Protein AF-A0A0G9H174-F1 (afdb_monomer)

Radius of gyration: 36.22 Å; Cα contacts (8 Å, |Δi|>4): 3203; chains: 1; bounding box: 110×83×107 Å

Solvent-accessible surface area (backbone atoms only — not comparable to full-atom values): 67185 Å² total; per-residue (Å²): 137,63,80,73,64,64,58,58,56,54,55,56,54,59,62,65,65,74,67,76,81,69,85,75,72,81,72,77,66,76,46,61,60,43,66,50,59,49,68,61,63,43,62,60,50,32,40,38,33,40,34,41,55,26,14,46,71,31,60,29,60,48,35,44,102,59,55,66,94,61,93,66,79,92,74,64,78,56,42,60,44,55,67,73,40,10,13,27,39,20,80,88,46,82,54,80,86,42,78,48,34,40,65,53,17,40,30,34,76,43,92,90,58,85,51,73,64,35,37,44,50,66,53,49,68,47,80,80,39,38,52,84,32,60,60,25,39,52,37,42,52,44,45,67,32,95,70,80,43,39,83,59,67,86,44,74,44,82,51,36,57,67,70,59,82,62,48,77,75,57,34,40,22,30,26,30,59,48,71,49,76,49,73,56,98,89,39,84,42,77,46,81,12,27,31,25,58,42,86,70,28,74,56,72,31,74,47,78,40,59,25,80,89,76,66,44,49,45,75,51,36,53,64,38,35,27,53,44,90,88,70,76,46,58,41,98,87,69,47,77,29,51,76,56,63,74,32,65,89,46,46,43,64,37,67,60,54,79,94,45,30,47,42,51,26,26,31,53,18,37,28,42,19,51,45,41,30,49,38,26,29,49,33,51,29,58,50,59,54,72,64,61,39,21,39,38,48,31,42,32,64,59,34,70,53,89,57,86,42,90,84,33,53,82,38,43,41,69,76,60,28,57,55,36,63,31,40,52,58,82,26,70,51,30,43,50,51,43,51,31,56,64,45,71,53,39,68,45,58,40,28,47,60,48,34,52,51,54,49,54,41,32,62,35,41,52,81,62,64,72,87,58,55,70,80,64,40,31,36,20,70,38,56,62,85,55,82,55,99,80,32,54,62,38,44,32,48,48,37,34,37,38,41,40,38,61,38,63,36,46,40,57,63,88,95,40,83,47,82,62,87,67,58,61,64,40,96,36,63,18,76,35,58,78,74,63,34,42,68,48,70,48,72,34,86,87,70,47,79,45,46,28,80,41,72,56,41,13,56,62,21,39,53,45,80,78,90,61,65,86,35,49,25,20,54,27,21,42,43,37,56,36,45,37,40,67,85,51,66,69,42,21,73,54,44,84,75,55,77,72,55,100,58,92,65,49,91,91,50,48,62,79,40,58,58,29,39,47,31,53,80,21,38,66,59,35,45,41,38,35,31,30,32,37,38,23,31,45,52,71,32,82,61,55,85,72,80,46,48,66,40,29,53,66,51,81,43,63,44,64,55,66,38,81,69,38,42,30,27,32,43,26,44,44,45,12,7,48,39,14,45,34,41,64,40,72,35,43,46,62,67,62,42,27,54,51,53,46,54,52,60,57,63,72,56,49,62,66,66,75,57,47,43,54,27,56,72,49,58,49,35,43,99,80,22,36,35,39,40,57,27,37,37,47,64,75,49,25,20,42,40,36,32,22,41,33,42,75,74,43,49,76,54,69,76,69,44,50,27,30,72,50,51,70,75,59,89,78,73,32,44,22,26,56,58,51,75,25,58,68,31,30,33,51,66,42,62,90,58,46,40,73,68,56,41,50,35,38,16,28,70,80,50,45,79,88,78,59,47,75,65,78,43,23,58,60,46,45,42,37,71,69,58,51,64,88,48,38,76,76,73,22,38,73,69,95,46,71,36,25,22,30,61,55,19,37,48,42,69,44,54,47,74,75,83,77,67,66,54,70,46,71,41,22,81,93,43,66,90,42,67,16,58,61,26,34,45,26,67,33,100,71,59,32,67,75,48,25,51,64,38,49,32,64,76,28,62,80,40,52,43,31,30,39,36,26,15,37,65,34,28,40,37,33,23,33,55,45,56,61,95,81,29,98,55,37,34,33,75,35,36,33,39,35,58,68,54,26,47,76,50,46,53,53,73,41,35,52,69,77,63,68,86,60,49,18,22,33,22,45,56,42,74,50,74,46,65,35,81,55,80,79,85,56,78,63,36,75,41,33,38,37,42,35,34,11,14,88,14,19,36,27,39,37,35,31,52,57,60,74,53,86,49,69,45,44,78,64,50,12,68,23,34,24,23,47,47,31,36,86,38,93,92,22,59,65,38,27,23,16,66,19,46,59,37,75,50,34,32,52,87,62,45,39,29,34,41,37,28,18,14,44,50,50,60,52,82,88,44,93,62,36,85,40,76,53,68,74,50,51,46,25,41,38,36,34,21,34,61,71,45,46,50,78,74,43,77,48,60,49,60,58,55,58,97,94,37,82,38,73,34,44,29,27,9,11,48,30,77,40,50,73,82,76,66,81,41,33,44,32,34,36,29,23,12,40,31,28,36,33,37,38,38,38,45,74,76,71,73,55,60,44,60,54,31,37,58,54,92,94,44,66,41,51,36,17,18,52,24,36,44,42,80,36,78,28,94,88,54,75,34,36,21,41,32,41,39,13,19,68,68,51,12,70,85,50,33,39,29,77,91,44,55,74,15,36,39,38,21,40,51,48,73,50,99,85,59,56,89,79,54,52,32,41,73,86,28,32,34,72,32,54,44,44,69,50,98,82,38,30,26,23,19,19,72,52,79,31,56,38,92,86,17,62,36,13,18,30,34,52,47,37,47,93,89,44,60,51,32,28,24,19,40,31,24,57,37,78,39,75,97,73,47,29,33,40,41,45,28,37,22,42,68,37,71,47,59,63,51,48,52,44,34,20,36,42,34,31,26,25,46,59,35,54,13,39,22,77,49,52,66,76,77,80,59,60,93,88,47,77,39,38,54,15,28,33,32,22,66,56,48,51,62,40,57,62,64,59,62,28,27,34,75,88,30,48,36,37,34,28,55,84,37,36,34,58,98,46,92,51,40,43,46,32,47,36,89,54,59,84,77,79,77,89,82,72,91,81,89,122

InterPro domains:
  IPR008707 PilY1, beta-propeller domain [PF05567] (782-1127)
  IPR011047 Quinoprotein alcohol dehydrogenase-like superfamily [SSF50998] (781-1055)

pLDDT: mean 80.68, std 15.14, range [24.98, 98.12]

Foldseek 3Di:
DDPVVVVVVVVVVVVVVPPPPDPPPPPLDFDAFDLAFLLQPDLQFFEEEEEEAQAQQLLDLFQDPFFPQDPDRPPTDPQQFQLLQAQFQALVDPDPPDNRRAGRTLLHDRLVDFQFAAAALLRHGQDFADLVLQFQALASLLCGAPPNHQPCQPDADLAADDRPPLDSNRNYTYRQFDWDWDDDPNDTDIHDRHHDGGPPYDFPLCQPDAAPPPRGRHNGHDKHKHFDPPQDQADPVRRGNVVSSRDRVRMDIHHDDSVCSSRVSSSSHQRSGSLSLQLRLVSLLVSQDAQRHFYAYAYQADQDDPDPDLQDQDRQQPLFGQGHRCGHSPDPNSNSVNNVSSRRTHDHAAQPLQSLQSSLSLQLDAQDDLCDDPVVNSSHSQFPSDNDPQRDGFLAHAYEYEYAESQAHQCDDVPDGDFHDFAPQDPLRFHTQPLQFLQDWDQAPVRDTRDCPDQQQVLLRQEPDDDDCSFLSRNLLSQQRTQSRPVGDQQHDWFFDDLDDPDDADPVCNCVDSNRVSDLLIRGGSGHGYQYEYEHAQQAAPDDPPVCVVCSSSNVDGQYDDDHPHSSSSSSNQSSNSSNSHYYHHDSHSVSSSVVSQVRSLSSSWDFDAFEFWDWQDQAQDQFIKIWGKGATRRQQAIKIWIFRADLQQDTDDTQDIQQVQQLPDPQAAEWEAQAFWFLRIATQALVSHHPLLVQQLQAPQSDPVVGDGPPCSRVLSVVLSPDCPCDPPQWHDHPTSFGHQHQAYKDKDAAADQPDDQAFQAQPVCRVDGFLSNCAQPNPDHDVCQGVVNLRVVRNGAQIWIWGFHQSQWTWIARCGGVVVDVRHSYTQHIYHYPFLSSPNSLSGHHGSRDNGGAFHYYKDKDKFADSDVPPDDGGIFIKIKGFGARRGLKIFMFTCRHPRHRHNVVRSNRGGGMAGCPPDVSVLAAHQLAYWDWFAASNNFIWIKGWSARAHPDPPDPRPPRVNNPAQKTWIFIAGNRIRHTPAIEIDDCDDPNDGHGFGTWHHKDFDDLPPSRHTQWIWIWGQQGWIKIQGRHVRHDIFTAAHEDPPCGRLFGFHAYWDWAQAPVDSGTFTKGWTADSRHNVLQDQPPRRWIKIWGFDDPDDPDDVPPHDYQQLAAEKEWEADPLFFIWIAQDADDDPRRPGYHMYIPAYPNRRQSKTFAAHWDDPRVQQKTWTKIWGNPGSNSSCSWTKIKIFIARSNHRGADPFWDDDADDPPDSIGGTTGMWRRDNRHYYFSWHARDQGQKIFGRPTAGPPDPGTTIGGDRPGPPPDPPDDDPD

Organism: NCBI:txid1440763

Mean predicted aligned error: 16.29 Å

Nearest PDB structures (foldseek):
  3hx6-assembly3_B  TM=7.519E-01  e=5.324E-28  Pseudomonas aeruginosa
  3hx6-assembly2_A  TM=7.439E-01  e=1.390E-27  Pseudomonas aeruginosa
  7qpg-assembly1_S  TM=5.047E-01  e=2.081E-03  Homo sapiens
  8ptz-assembly1_B  TM=3.334E-01  e=2.195E-03  Homo sapiens
  5k1c-assembly1_C  TM=4.322E-01  e=1.030E-02  Homo sapiens

Structure (mmCIF, N/CA/C/O backbone):
data_AF-A0A0G9H174-F1
#
_entry.id   AF-A0A0G9H174-F1
#
loop_
_atom_site.group_PDB
_atom_site.id
_atom_site.type_symbol
_atom_site.label_atom_id
_atom_site.label_alt_id
_atom_site.label_comp_id
_atom_site.label_asym_id
_atom_site.label_entity_id
_atom_site.label_seq_id
_atom_site.pdbx_PDB_ins_code
_atom_site.Cartn_x
_atom_site.Cartn_y
_atom_site.Cartn_z
_atom_site.occupancy
_atom_site.B_iso_or_equiv
_atom_site.auth_seq_id
_atom_site.auth_comp_id
_atom_site.auth_asym_id
_atom_site.auth_atom_id
_atom_site.pdbx_PDB_model_num
ATOM 1 N N . MET A 1 1 ? -11.464 47.005 -54.174 1.00 42.22 1 MET A N 1
ATOM 2 C CA . MET A 1 1 ? -11.620 46.508 -52.788 1.00 42.22 1 MET A CA 1
ATOM 3 C C . MET A 1 1 ? -11.277 47.642 -51.837 1.00 42.22 1 MET A C 1
ATOM 5 O O . MET A 1 1 ? -10.277 48.314 -52.052 1.00 42.22 1 MET A O 1
ATOM 9 N N . SER A 1 2 ? -12.184 47.931 -50.904 1.00 33.53 2 SER A N 1
ATOM 10 C CA . SER A 1 2 ? -12.245 49.147 -50.084 1.00 33.53 2 SER A CA 1
ATOM 11 C C . SER A 1 2 ? -11.215 49.176 -48.946 1.00 33.53 2 SER A C 1
ATOM 13 O O . SER A 1 2 ? -10.625 48.156 -48.585 1.00 33.53 2 SER A O 1
ATOM 15 N N . ALA A 1 3 ? -11.066 50.356 -48.333 1.00 29.81 3 ALA A N 1
ATOM 16 C CA . ALA A 1 3 ? -10.258 50.642 -47.141 1.00 29.81 3 ALA A CA 1
ATOM 17 C C . ALA A 1 3 ? -10.487 49.683 -45.946 1.00 29.81 3 ALA A C 1
ATOM 19 O O . ALA A 1 3 ? -9.669 49.630 -45.031 1.00 29.81 3 ALA A O 1
ATOM 20 N N . SER A 1 4 ? -11.533 48.854 -45.989 1.00 34.81 4 SER A N 1
ATOM 21 C CA . SER A 1 4 ? -11.817 47.778 -45.036 1.00 34.81 4 SER A CA 1
ATOM 22 C C . SER A 1 4 ? -10.770 46.649 -45.041 1.00 34.81 4 SER A C 1
ATOM 24 O O . SER A 1 4 ? -10.668 45.924 -44.060 1.00 34.81 4 SER A O 1
ATOM 26 N N . HIS A 1 5 ? -9.958 46.497 -46.097 1.00 36.28 5 HIS A N 1
ATOM 27 C CA . HIS A 1 5 ? -8.939 45.433 -46.175 1.00 36.28 5 HIS A CA 1
ATOM 28 C C . HIS A 1 5 ? -7.589 45.775 -45.517 1.00 36.28 5 HIS A C 1
ATOM 30 O O . HIS A 1 5 ? -6.797 44.868 -45.273 1.00 36.28 5 HIS A O 1
ATOM 36 N N . ARG A 1 6 ? -7.323 47.050 -45.186 1.00 34.62 6 ARG A N 1
ATOM 37 C CA . ARG A 1 6 ? -6.071 47.463 -44.514 1.00 34.62 6 ARG A CA 1
ATOM 38 C C . ARG A 1 6 ? -6.160 47.468 -42.983 1.00 34.62 6 ARG A C 1
ATOM 40 O O . ARG A 1 6 ? -5.130 47.359 -42.329 1.00 34.62 6 ARG A O 1
ATOM 47 N N . LEU A 1 7 ? -7.366 47.525 -42.406 1.00 32.47 7 LEU A N 1
ATOM 48 C CA . LEU A 1 7 ? -7.549 47.387 -40.951 1.00 32.47 7 LEU A CA 1
ATOM 49 C C . LEU A 1 7 ? -7.529 45.925 -40.476 1.00 32.47 7 LEU A C 1
ATOM 51 O O . LEU A 1 7 ? -7.069 45.657 -39.370 1.00 32.47 7 LEU A O 1
ATOM 55 N N . LEU A 1 8 ? -7.944 44.970 -41.315 1.00 34.62 8 LEU A N 1
ATOM 56 C CA . LEU A 1 8 ? -7.921 43.543 -40.962 1.00 34.62 8 LEU A CA 1
ATOM 57 C C . LEU A 1 8 ? -6.513 42.926 -40.991 1.00 34.62 8 LEU A C 1
ATOM 59 O O . LEU A 1 8 ? -6.251 41.976 -40.262 1.00 34.62 8 LEU A O 1
ATOM 63 N N . THR A 1 9 ? -5.581 43.492 -41.762 1.00 36.09 9 THR A N 1
ATOM 64 C CA . THR A 1 9 ? -4.187 43.016 -41.807 1.00 36.09 9 THR A CA 1
ATOM 65 C C . THR A 1 9 ? -3.317 43.589 -40.685 1.00 36.09 9 THR A C 1
ATOM 67 O O . THR A 1 9 ? -2.389 42.913 -40.251 1.00 36.09 9 THR A O 1
ATOM 70 N N . LEU A 1 10 ? -3.639 44.771 -40.139 1.00 29.27 10 LEU A N 1
ATOM 71 C CA . LEU A 1 10 ? -2.919 45.318 -38.978 1.00 29.27 10 LEU A CA 1
ATOM 72 C C . LEU A 1 10 ? -3.384 44.704 -37.642 1.00 29.27 10 LEU A C 1
ATOM 74 O O . LEU A 1 10 ? -2.562 44.499 -36.752 1.00 29.27 10 LEU A O 1
ATOM 78 N N . ALA A 1 11 ? -4.668 44.345 -37.514 1.00 31.73 11 ALA A N 1
ATOM 79 C CA . ALA A 1 11 ? -5.189 43.680 -36.314 1.00 31.73 11 ALA A CA 1
ATOM 80 C C . ALA A 1 11 ? -4.743 42.207 -36.202 1.00 31.73 11 ALA A C 1
ATOM 82 O O . ALA A 1 11 ? -4.497 41.725 -35.100 1.00 31.73 11 ALA A O 1
ATOM 83 N N . ALA A 1 12 ? -4.554 41.507 -37.327 1.00 32.50 12 ALA A N 1
ATOM 84 C CA . ALA A 1 12 ? -4.022 40.142 -37.325 1.00 32.50 12 ALA A CA 1
ATOM 85 C C . ALA A 1 12 ? -2.508 40.088 -37.031 1.00 32.50 12 ALA A C 1
ATOM 87 O O . ALA A 1 12 ? -2.035 39.126 -36.432 1.00 32.50 12 ALA A O 1
ATOM 88 N N . ALA A 1 13 ? -1.750 41.135 -37.381 1.00 28.72 13 ALA A N 1
ATOM 89 C CA . ALA A 1 13 ? -0.312 41.195 -37.117 1.00 28.72 13 ALA A CA 1
ATOM 90 C C . ALA A 1 13 ? 0.028 41.583 -35.663 1.00 28.72 13 ALA A C 1
ATOM 92 O O . ALA A 1 13 ? 1.009 41.078 -35.131 1.00 28.72 13 ALA A O 1
ATOM 93 N N . MET A 1 14 ? -0.791 42.406 -34.987 1.00 27.19 14 MET A N 1
ATOM 94 C CA . MET A 1 14 ? -0.559 42.766 -33.573 1.00 27.19 14 MET A CA 1
ATOM 95 C C . MET A 1 14 ? -1.086 41.739 -32.558 1.00 27.19 14 MET A C 1
ATOM 97 O O . MET A 1 14 ? -0.628 41.740 -31.419 1.00 27.19 14 MET A O 1
ATOM 101 N N . VAL A 1 15 ? -1.990 40.834 -32.949 1.00 31.56 15 VAL A N 1
ATOM 102 C CA . VAL A 1 15 ? -2.433 39.727 -32.075 1.00 31.56 15 VAL A CA 1
ATOM 103 C C . VAL A 1 15 ? -1.492 38.514 -32.168 1.00 31.56 15 VAL A C 1
ATOM 105 O O . VAL A 1 15 ? -1.377 37.763 -31.203 1.00 31.56 15 VAL A O 1
ATOM 108 N N . LEU A 1 16 ? -0.724 38.362 -33.257 1.00 28.86 16 LEU A N 1
ATOM 109 C CA . LEU A 1 16 ? 0.276 37.289 -33.384 1.00 28.86 16 LEU A CA 1
ATOM 110 C C . LEU A 1 16 ? 1.666 37.615 -32.808 1.00 28.86 16 LEU A C 1
ATOM 112 O O . LEU A 1 16 ? 2.459 36.697 -32.619 1.00 28.86 16 LEU A O 1
ATOM 116 N N . THR A 1 17 ? 1.971 38.869 -32.464 1.00 28.95 17 THR A N 1
ATOM 117 C CA . THR A 1 17 ? 3.266 39.246 -31.854 1.00 28.95 17 THR A CA 1
ATOM 118 C C . THR A 1 17 ? 3.203 39.510 -30.344 1.00 28.95 17 THR A C 1
ATOM 120 O O . THR A 1 17 ? 4.220 39.848 -29.751 1.00 28.95 17 THR A O 1
ATOM 123 N N . GLY A 1 18 ? 2.037 39.339 -29.706 1.00 28.28 18 GLY A N 1
ATOM 124 C CA . GLY A 1 18 ? 1.849 39.514 -28.254 1.00 28.28 18 GLY A CA 1
ATOM 125 C C . GLY A 1 18 ? 1.793 38.219 -27.431 1.00 28.28 18 GLY A C 1
ATOM 126 O O . GLY A 1 18 ? 1.693 38.288 -26.211 1.00 28.28 18 GLY A O 1
ATOM 127 N N . ILE A 1 19 ? 1.844 37.047 -28.076 1.00 32.28 19 ILE A N 1
ATOM 128 C CA . ILE A 1 19 ? 1.744 35.727 -27.412 1.00 32.28 19 ILE A CA 1
ATOM 129 C C . ILE A 1 19 ? 3.050 34.913 -27.562 1.00 32.28 19 ILE A C 1
ATOM 131 O O . ILE A 1 19 ? 3.273 33.928 -26.864 1.00 32.28 19 ILE A O 1
ATOM 135 N N . GLY A 1 20 ? 3.982 35.357 -28.410 1.00 30.89 20 GLY A N 1
ATOM 136 C CA . GLY A 1 20 ? 5.312 34.759 -28.546 1.00 30.89 20 GLY A CA 1
ATOM 137 C C . GLY A 1 20 ? 6.294 35.335 -27.531 1.00 30.89 20 GLY A C 1
ATOM 138 O O . GLY A 1 20 ? 7.093 36.196 -27.880 1.00 30.89 20 GLY A O 1
ATOM 139 N N . GLY A 1 21 ? 6.220 34.908 -26.270 1.00 28.11 21 GLY A N 1
ATOM 140 C CA . GLY A 1 21 ? 7.128 35.443 -25.251 1.00 28.11 21 GLY A CA 1
ATOM 141 C C . GLY A 1 21 ? 6.974 34.916 -23.832 1.00 28.11 21 GLY A C 1
ATOM 142 O O . GLY A 1 21 ? 7.508 35.525 -22.917 1.00 28.11 21 GLY A O 1
ATOM 143 N N . PHE A 1 22 ? 6.281 33.802 -23.622 1.00 26.75 22 PHE A N 1
ATOM 144 C CA . PHE A 1 22 ? 6.509 32.985 -22.438 1.00 26.75 22 PHE A CA 1
ATOM 145 C C . PHE A 1 22 ? 6.812 31.586 -22.941 1.00 26.75 22 PHE A C 1
ATOM 147 O O . PHE A 1 22 ? 5.914 30.828 -23.297 1.00 26.75 22 PHE A O 1
ATOM 154 N N . SER A 1 23 ? 8.101 31.259 -23.019 1.00 28.23 23 SER A N 1
ATOM 155 C CA . SER A 1 23 ? 8.547 29.875 -22.943 1.00 28.23 23 SER A CA 1
ATOM 156 C C . SER A 1 23 ? 7.998 29.320 -21.634 1.00 28.23 23 SER A C 1
ATOM 158 O O . SER A 1 23 ? 8.598 29.508 -20.576 1.00 28.23 23 SER A O 1
ATOM 160 N N . GLY A 1 24 ? 6.806 28.725 -21.700 1.00 24.98 24 GLY A N 1
ATOM 161 C CA . GLY A 1 24 ? 6.267 27.898 -20.640 1.00 24.98 24 GLY A CA 1
ATOM 162 C C . GLY A 1 24 ? 7.269 26.783 -20.424 1.00 24.98 24 GLY A C 1
ATOM 163 O O . GLY A 1 24 ? 7.319 25.832 -21.197 1.00 24.98 24 GLY A O 1
ATOM 164 N N . GLN A 1 25 ? 8.127 26.947 -19.420 1.00 26.98 25 GLN A N 1
ATOM 165 C CA . GLN A 1 25 ? 8.865 25.832 -18.865 1.00 26.98 25 GLN A CA 1
ATOM 166 C C . GLN A 1 25 ? 7.802 24.826 -18.435 1.00 26.98 25 GLN A C 1
ATOM 168 O O . GLN A 1 25 ? 6.992 25.121 -17.555 1.00 26.98 25 GLN A O 1
ATOM 173 N N . ALA A 1 26 ? 7.758 23.672 -19.098 1.00 26.84 26 ALA A N 1
ATOM 174 C CA . ALA A 1 26 ? 7.054 22.522 -18.570 1.00 26.84 26 ALA A CA 1
ATOM 175 C C . ALA A 1 26 ? 7.693 22.228 -17.207 1.00 26.84 26 ALA A C 1
ATOM 177 O O . ALA A 1 26 ? 8.817 21.736 -17.121 1.00 26.84 26 ALA A O 1
ATOM 178 N N . ALA A 1 27 ? 7.024 22.639 -16.132 1.00 30.66 27 ALA A N 1
ATOM 179 C CA . ALA A 1 27 ? 7.420 22.266 -14.792 1.00 30.66 27 ALA A CA 1
ATOM 180 C C . ALA A 1 27 ? 7.188 20.757 -14.684 1.00 30.66 27 ALA A C 1
ATOM 182 O O . ALA A 1 27 ? 6.044 20.320 -14.561 1.00 30.66 27 ALA A O 1
ATOM 183 N N . ALA A 1 28 ? 8.247 19.951 -14.780 1.00 36.31 28 ALA A N 1
ATOM 184 C CA . ALA A 1 28 ? 8.151 18.557 -14.375 1.00 36.31 28 ALA A CA 1
ATOM 185 C C . ALA A 1 28 ? 7.842 18.556 -12.869 1.00 36.31 28 ALA A C 1
ATOM 187 O O . ALA A 1 28 ? 8.650 18.967 -12.034 1.00 36.31 28 ALA A O 1
ATOM 188 N N . ALA A 1 29 ? 6.585 18.232 -12.576 1.00 44.09 29 ALA A N 1
ATOM 189 C CA . ALA A 1 29 ? 5.946 18.356 -11.281 1.00 44.09 29 ALA A CA 1
ATOM 190 C C . ALA A 1 29 ? 6.359 17.224 -10.331 1.00 44.09 29 ALA A C 1
ATOM 192 O O . ALA A 1 29 ? 6.804 16.152 -10.747 1.00 44.09 29 ALA A O 1
ATOM 193 N N . ALA A 1 30 ? 6.155 17.465 -9.035 1.00 53.06 30 ALA A N 1
ATOM 194 C CA . ALA A 1 30 ? 6.173 16.435 -8.008 1.00 53.06 30 ALA A CA 1
ATOM 195 C C . ALA A 1 30 ? 5.367 15.196 -8.458 1.00 53.06 30 ALA A C 1
ATOM 197 O O . ALA A 1 30 ? 4.319 15.307 -9.095 1.00 53.06 30 ALA A O 1
ATOM 198 N N . THR A 1 31 ? 5.893 14.002 -8.181 1.00 66.25 31 THR A N 1
ATOM 199 C CA . THR A 1 31 ? 5.300 12.744 -8.652 1.00 66.25 31 THR A CA 1
ATOM 200 C C . THR A 1 31 ? 4.227 12.276 -7.684 1.00 66.25 31 THR A C 1
ATOM 202 O O . THR A 1 31 ? 4.472 12.202 -6.482 1.00 66.25 31 THR A O 1
ATOM 205 N N . ASN A 1 32 ? 3.056 11.921 -8.214 1.00 73.12 32 ASN A N 1
ATOM 206 C CA . ASN A 1 32 ? 2.026 11.240 -7.444 1.00 73.12 32 ASN A CA 1
ATOM 207 C C . ASN A 1 32 ? 2.557 9.871 -6.995 1.00 73.12 32 ASN A C 1
ATOM 209 O O . ASN A 1 32 ? 2.786 8.982 -7.817 1.00 73.12 32 ASN A O 1
ATOM 213 N N . LEU A 1 33 ? 2.832 9.746 -5.698 1.00 79.44 33 LEU A N 1
ATOM 214 C CA . LEU A 1 33 ? 3.296 8.518 -5.066 1.00 79.44 33 LEU A CA 1
ATOM 215 C C . LEU A 1 33 ? 2.115 7.919 -4.302 1.00 79.44 33 LEU A C 1
ATOM 217 O O . LEU A 1 33 ? 1.688 8.469 -3.288 1.00 79.44 33 LEU A O 1
ATOM 221 N N . GLY A 1 34 ? 1.593 6.795 -4.789 1.00 66.38 34 GLY A N 1
ATOM 222 C CA . GLY A 1 34 ? 0.491 6.093 -4.145 1.00 66.38 34 GLY A CA 1
ATOM 223 C C . GLY A 1 34 ? 0.927 5.462 -2.823 1.00 66.38 34 GLY A C 1
ATOM 224 O O . GLY A 1 34 ? 1.942 4.767 -2.748 1.00 66.38 34 GLY A O 1
ATOM 225 N N . SER A 1 35 ? 0.128 5.654 -1.771 1.00 63.84 35 SER A N 1
ATOM 226 C CA . SER A 1 35 ? 0.268 4.907 -0.512 1.00 63.84 35 SER A CA 1
ATOM 227 C C . SER A 1 35 ? -0.150 3.441 -0.656 1.00 63.84 35 SER A C 1
ATOM 229 O O . SER A 1 35 ? 0.206 2.609 0.169 1.00 63.84 35 SER A O 1
ATOM 231 N N . THR A 1 36 ? -0.870 3.092 -1.718 1.00 63.47 36 THR A N 1
ATOM 232 C CA . THR A 1 36 ? -1.168 1.710 -2.094 1.00 63.47 36 THR A CA 1
ATOM 233 C C . THR A 1 36 ? -0.596 1.430 -3.489 1.00 63.47 36 THR A C 1
ATOM 235 O O . THR A 1 36 ? -0.424 2.363 -4.274 1.00 63.47 36 THR A O 1
ATOM 238 N N . PRO A 1 37 ? -0.241 0.172 -3.805 1.00 61.50 37 PRO A N 1
ATOM 239 C CA . PRO A 1 37 ? 0.194 -0.228 -5.142 1.00 61.50 37 PRO A CA 1
ATOM 240 C C . PRO A 1 37 ? -0.766 0.241 -6.230 1.00 61.50 37 PRO A C 1
ATOM 242 O O . PRO A 1 37 ? -1.968 0.035 -6.066 1.00 61.50 37 PRO A O 1
ATOM 245 N N . PRO A 1 38 ? -0.284 0.781 -7.363 1.00 61.06 38 PRO A N 1
ATOM 246 C CA . PRO A 1 38 ? -1.174 1.286 -8.407 1.00 61.06 38 PRO A CA 1
ATOM 247 C C . PRO A 1 38 ? -2.075 0.224 -9.058 1.00 61.06 38 PRO A C 1
ATOM 249 O O . PRO A 1 38 ? -2.995 0.553 -9.784 1.00 61.06 38 PRO A O 1
ATOM 252 N N . ASP A 1 39 ? -1.850 -1.066 -8.823 1.00 55.19 39 ASP A N 1
ATOM 253 C CA . ASP A 1 39 ? -2.747 -2.166 -9.211 1.00 55.19 39 ASP A CA 1
ATOM 254 C C . ASP A 1 39 ? -3.811 -2.515 -8.157 1.00 55.19 39 ASP A C 1
ATOM 256 O O . ASP A 1 39 ? -4.762 -3.240 -8.433 1.00 55.19 39 ASP A O 1
ATOM 260 N N . LEU A 1 40 ? -3.653 -2.008 -6.940 1.00 51.91 40 LEU A N 1
ATOM 261 C CA . LEU A 1 40 ? -4.612 -2.111 -5.842 1.00 51.91 40 LEU A CA 1
ATOM 262 C C . LEU A 1 40 ? -5.371 -0.813 -5.608 1.00 51.91 40 LEU A C 1
ATOM 264 O O . LEU A 1 40 ? -6.346 -0.823 -4.856 1.00 51.91 40 LEU A O 1
ATOM 268 N N . THR A 1 41 ? -4.928 0.296 -6.208 1.00 42.28 41 THR A N 1
ATOM 269 C CA . THR A 1 41 ? -5.509 1.627 -6.024 1.00 42.28 41 THR A CA 1
ATOM 270 C C . THR A 1 41 ? -6.859 1.747 -6.716 1.00 42.28 41 THR A C 1
ATOM 272 O O . THR A 1 41 ? -7.056 2.379 -7.743 1.00 42.28 41 THR A O 1
ATOM 275 N N . THR A 1 42 ? -7.832 1.016 -6.221 1.00 47.31 42 THR A N 1
ATOM 276 C CA . THR A 1 42 ? -8.973 1.621 -5.554 1.00 47.31 42 THR A CA 1
ATOM 277 C C . THR A 1 42 ? -9.843 0.456 -5.116 1.00 47.31 42 THR A C 1
ATOM 279 O O . THR A 1 42 ? -10.388 -0.295 -5.925 1.00 47.31 42 THR A O 1
ATOM 282 N N . SER A 1 43 ? -10.028 0.326 -3.801 1.00 51.53 43 SER A N 1
ATOM 283 C CA . SER A 1 43 ? -11.353 -0.051 -3.327 1.00 51.53 43 SER A CA 1
ATOM 284 C C . SER A 1 43 ? -12.299 0.943 -3.987 1.00 51.53 43 SER A C 1
ATOM 286 O O . SER A 1 43 ? -12.298 2.118 -3.621 1.00 51.53 43 SER A O 1
ATOM 288 N N . VAL A 1 44 ? -13.023 0.512 -5.019 1.00 66.50 44 VAL A N 1
ATOM 289 C CA . VAL A 1 44 ? -14.060 1.338 -5.627 1.00 66.50 44 VAL A CA 1
ATOM 290 C C . VAL A 1 44 ? -14.957 1.818 -4.500 1.00 66.50 44 VAL A C 1
ATOM 292 O O . VAL A 1 44 ? -15.469 0.993 -3.743 1.00 66.50 44 VAL A O 1
ATOM 295 N N . ALA A 1 45 ? -15.090 3.141 -4.362 1.00 71.12 45 ALA A N 1
ATOM 296 C CA . ALA A 1 45 ? -15.884 3.724 -3.292 1.00 71.12 45 ALA A CA 1
ATOM 297 C C . ALA A 1 45 ? -17.281 3.079 -3.322 1.00 71.12 45 ALA A C 1
ATOM 299 O O . ALA A 1 45 ? -17.956 3.150 -4.360 1.00 71.12 45 ALA A O 1
ATOM 300 N N . PRO A 1 46 ? -17.693 2.397 -2.242 1.00 78.19 46 PRO A N 1
ATOM 301 C CA . PRO A 1 46 ? -18.997 1.770 -2.179 1.00 78.19 46 PRO A CA 1
ATOM 302 C C . PRO A 1 46 ? -20.079 2.846 -2.155 1.00 78.19 46 PRO A C 1
ATOM 304 O O . PRO A 1 46 ? -19.854 3.963 -1.677 1.00 78.19 46 PRO A O 1
ATOM 307 N N . ASN A 1 47 ? -21.271 2.492 -2.620 1.00 85.94 47 ASN A N 1
ATOM 308 C CA . ASN A 1 47 ? -22.444 3.332 -2.445 1.00 85.94 47 ASN A CA 1
ATOM 309 C C . ASN A 1 47 ? -23.139 2.993 -1.121 1.00 85.94 47 ASN A C 1
ATOM 311 O O . ASN A 1 47 ? -23.347 1.822 -0.811 1.00 85.94 47 ASN A O 1
ATOM 315 N N . ILE A 1 48 ? -23.543 4.009 -0.363 1.00 86.25 48 ILE A N 1
ATOM 316 C CA . ILE A 1 48 ? -24.263 3.872 0.903 1.00 86.25 48 ILE A CA 1
ATOM 317 C C . ILE A 1 48 ? -25.528 4.731 0.849 1.00 86.25 48 ILE A C 1
ATOM 319 O O . ILE A 1 48 ? -25.458 5.957 0.767 1.00 86.25 48 ILE A O 1
ATOM 323 N N . ALA A 1 49 ? -26.691 4.092 0.943 1.00 89.19 49 ALA A N 1
ATOM 324 C CA . ALA A 1 49 ? -27.964 4.763 1.175 1.00 89.19 49 ALA A CA 1
ATOM 325 C C . ALA A 1 49 ? -28.291 4.737 2.675 1.00 89.19 49 ALA A C 1
ATOM 327 O O . ALA A 1 49 ? -28.419 3.665 3.262 1.00 89.19 49 ALA A O 1
ATOM 328 N N . VAL A 1 50 ? -28.450 5.899 3.306 1.00 89.06 50 VAL A N 1
ATOM 329 C CA . VAL A 1 50 ? -28.780 6.014 4.736 1.00 89.06 50 VAL A CA 1
ATOM 330 C C . VAL A 1 50 ? -30.246 6.400 4.900 1.00 89.06 50 VAL A C 1
ATOM 332 O O . VAL A 1 50 ? -30.719 7.354 4.294 1.00 89.06 50 VAL A O 1
ATOM 335 N N . THR A 1 51 ? -30.980 5.661 5.725 1.00 89.00 51 THR A N 1
ATOM 336 C CA . THR A 1 51 ? -32.373 5.944 6.082 1.00 89.00 51 THR A CA 1
ATOM 337 C C . THR A 1 51 ? -32.471 6.189 7.580 1.00 89.00 51 THR A C 1
ATOM 339 O O . THR A 1 51 ? -32.114 5.316 8.371 1.00 89.00 51 THR A O 1
ATOM 342 N N . PHE A 1 52 ? -32.956 7.371 7.956 1.00 88.19 52 PHE A N 1
ATOM 343 C CA . PHE A 1 52 ? -33.147 7.768 9.350 1.00 88.19 52 PHE A CA 1
ATOM 344 C C . PHE A 1 52 ? -34.642 7.826 9.679 1.00 88.19 52 PHE A C 1
ATOM 346 O O . PHE A 1 52 ? -35.419 8.482 8.985 1.00 88.19 52 PHE A O 1
ATOM 353 N N . ASP A 1 53 ? -35.032 7.156 10.758 1.00 87.06 53 ASP A N 1
ATOM 354 C CA . ASP A 1 53 ? -36.374 7.185 11.335 1.00 87.06 53 ASP A CA 1
ATOM 355 C C . ASP A 1 53 ? -36.748 8.546 11.958 1.00 87.06 53 ASP A C 1
ATOM 357 O O . ASP A 1 53 ? -36.184 8.989 12.964 1.00 87.06 53 ASP A O 1
ATOM 361 N N . ASP A 1 54 ? -37.714 9.218 11.334 1.00 82.88 54 ASP A N 1
ATOM 362 C CA . ASP A 1 54 ? -38.314 10.482 11.763 1.00 82.88 54 ASP A CA 1
ATOM 363 C C . ASP A 1 54 ? -39.717 10.288 12.373 1.00 82.88 54 ASP A C 1
ATOM 365 O O . ASP A 1 54 ? -40.537 11.213 12.410 1.00 82.88 54 ASP A O 1
ATOM 369 N N . SER A 1 55 ? -40.019 9.086 12.869 1.00 81.12 55 SER A N 1
ATOM 370 C CA . SER A 1 55 ? -41.306 8.785 13.492 1.00 81.12 55 SER A CA 1
ATOM 371 C C . SER A 1 55 ? -41.478 9.419 14.878 1.00 81.12 55 SER A C 1
ATOM 373 O O . SER A 1 55 ? -40.526 9.853 15.533 1.00 81.12 55 SER A O 1
ATOM 375 N N . GLY A 1 56 ? -42.726 9.519 15.342 1.00 78.50 56 GLY A N 1
ATOM 376 C CA . GLY A 1 56 ? -43.042 10.060 16.669 1.00 78.50 56 GLY A CA 1
ATOM 377 C C . GLY A 1 56 ? -42.441 9.252 17.830 1.00 78.50 56 GLY A C 1
ATOM 378 O O . GLY A 1 56 ? -42.040 9.835 18.837 1.00 78.50 56 GLY A O 1
ATOM 379 N N . SER A 1 57 ? -42.308 7.932 17.687 1.00 78.19 57 SER A N 1
ATOM 380 C CA . SER A 1 57 ? -41.729 7.037 18.703 1.00 78.19 57 SER A CA 1
ATOM 381 C C . SER A 1 57 ? -40.240 7.300 18.948 1.00 78.19 57 SER A C 1
ATOM 383 O O . SER A 1 57 ? -39.748 7.090 20.059 1.00 78.19 57 SER A O 1
ATOM 385 N N . MET A 1 58 ? -39.527 7.879 17.977 1.00 83.31 58 MET A N 1
ATOM 386 C CA . MET A 1 58 ? -38.142 8.332 18.149 1.00 83.31 58 MET A CA 1
ATOM 387 C C . MET A 1 58 ? -38.000 9.473 19.174 1.00 83.31 58 MET A C 1
ATOM 389 O O . MET A 1 58 ? -36.893 9.749 19.636 1.00 83.31 58 MET A O 1
ATOM 393 N N . GLN A 1 59 ? -39.091 10.131 19.581 1.00 80.50 59 GLN A N 1
ATOM 394 C CA . GLN A 1 59 ? -39.068 11.117 20.671 1.00 80.50 59 GLN A CA 1
ATOM 395 C C . GLN A 1 59 ? -39.145 10.490 22.070 1.00 80.50 59 GLN A C 1
ATOM 397 O O . GLN A 1 59 ? -39.039 11.211 23.063 1.00 80.50 59 GLN A O 1
ATOM 402 N N . SER A 1 60 ? -39.332 9.173 22.162 1.00 79.00 60 SER A N 1
ATOM 403 C CA . SER A 1 60 ? -39.474 8.483 23.438 1.00 79.00 60 SER A CA 1
ATOM 404 C C . SER A 1 60 ? -38.193 8.543 24.280 1.00 79.00 60 SER A C 1
ATOM 406 O O . SER A 1 60 ? -37.074 8.431 23.763 1.00 79.00 60 SER A O 1
ATOM 408 N N . ASP A 1 61 ? -38.376 8.699 25.591 1.00 77.19 61 ASP A N 1
ATOM 409 C CA . ASP A 1 61 ? -37.359 8.610 26.641 1.00 77.19 61 ASP A CA 1
ATOM 410 C C . ASP A 1 61 ? -37.115 7.161 27.105 1.00 77.19 61 ASP A C 1
ATOM 412 O O . ASP A 1 61 ? -36.382 6.929 28.063 1.00 77.19 61 ASP A O 1
ATOM 416 N N . PHE A 1 62 ? -37.676 6.173 26.400 1.00 75.75 62 PHE A N 1
ATOM 417 C CA . PHE A 1 62 ? -37.469 4.746 26.641 1.00 75.75 62 PHE A CA 1
ATOM 418 C C . PHE A 1 62 ? -37.332 3.950 25.336 1.00 75.75 62 PHE A C 1
ATOM 420 O O . PHE A 1 62 ? -37.869 4.363 24.316 1.00 75.75 62 PHE A O 1
ATOM 427 N N . MET A 1 63 ? -36.632 2.807 25.331 1.00 72.94 63 MET A N 1
ATOM 428 C CA . MET A 1 63 ? -36.230 2.105 24.088 1.00 72.94 63 MET A CA 1
ATOM 429 C C . MET A 1 63 ? -37.327 1.320 23.349 1.00 72.94 63 MET A C 1
ATOM 431 O O . MET A 1 63 ? -37.287 1.266 22.127 1.00 72.94 63 MET A O 1
ATOM 435 N N . GLY A 1 64 ? -38.325 0.758 24.039 1.00 67.56 64 GLY A N 1
ATOM 436 C CA . GLY A 1 64 ? -39.380 -0.040 23.395 1.00 67.56 64 GLY A CA 1
ATOM 437 C C . GLY A 1 64 ? -40.790 0.355 23.806 1.00 67.56 64 GLY A C 1
ATOM 438 O O . GLY A 1 64 ? -40.993 0.894 24.883 1.00 67.56 64 GLY A O 1
ATOM 439 N N . ASP A 1 65 ? -41.775 0.078 22.957 1.00 65.50 65 ASP A N 1
ATOM 440 C CA . ASP A 1 65 ? -43.181 0.437 23.216 1.00 65.50 65 ASP A CA 1
ATOM 441 C C . ASP A 1 65 ? -43.823 -0.436 24.312 1.00 65.50 65 ASP A C 1
ATOM 443 O O . ASP A 1 65 ? -44.824 -0.069 24.931 1.00 65.50 65 ASP A O 1
ATOM 447 N N . ASN A 1 66 ? -43.175 -1.565 24.614 1.00 64.38 66 ASN A N 1
ATOM 448 C CA . ASN A 1 66 ? -43.428 -2.417 25.767 1.00 64.38 66 ASN A CA 1
ATOM 449 C C . ASN A 1 66 ? -42.174 -2.511 26.643 1.00 64.38 66 ASN A C 1
ATOM 451 O O . ASN A 1 66 ? -41.046 -2.397 26.158 1.00 64.38 66 ASN A O 1
ATOM 455 N N . VAL A 1 67 ? -42.376 -2.761 27.935 1.00 62.88 67 VAL A N 1
ATOM 456 C CA . VAL A 1 67 ? -41.280 -3.031 28.872 1.00 62.88 67 VAL A CA 1
ATOM 457 C C . VAL A 1 67 ? -40.626 -4.362 28.486 1.00 62.88 67 VAL A C 1
ATOM 459 O O . VAL A 1 67 ? -41.360 -5.320 28.219 1.00 62.88 67 VAL A O 1
ATOM 462 N N . PRO A 1 68 ? -39.283 -4.467 28.473 1.00 64.81 68 PRO A N 1
ATOM 463 C CA . PRO A 1 68 ? -38.603 -5.733 28.208 1.00 64.81 68 PRO A CA 1
ATOM 464 C C . PRO A 1 68 ? -39.128 -6.867 29.096 1.00 64.81 68 PRO A C 1
ATOM 466 O O . PRO A 1 68 ? -39.613 -6.622 30.190 1.00 64.81 68 PRO A O 1
ATOM 469 N N . PHE A 1 69 ? -39.039 -8.118 28.648 1.00 69.25 69 PHE A N 1
ATOM 470 C CA . PHE A 1 69 ? -39.381 -9.311 29.442 1.00 69.25 69 PHE A CA 1
ATOM 471 C C . PHE A 1 69 ? -40.864 -9.486 29.854 1.00 69.25 69 PHE A C 1
ATOM 473 O O . PHE A 1 69 ? -41.183 -10.536 30.401 1.00 69.25 69 PHE A O 1
ATOM 480 N N . ILE A 1 70 ? -41.789 -8.552 29.579 1.00 61.16 70 ILE A N 1
ATOM 481 C CA . ILE A 1 70 ? -43.232 -8.699 29.873 1.00 61.16 70 ILE A CA 1
ATOM 482 C C . ILE A 1 70 ? -44.043 -8.888 28.581 1.00 61.16 70 ILE A C 1
ATOM 484 O O . ILE A 1 70 ? -43.874 -8.146 27.621 1.00 61.16 70 ILE A O 1
ATOM 488 N N . THR A 1 71 ? -44.988 -9.836 28.575 1.00 51.06 71 THR A N 1
ATOM 489 C CA . THR A 1 71 ? -45.884 -10.120 27.433 1.00 51.06 71 THR A CA 1
ATOM 490 C C . THR A 1 71 ? -47.316 -9.578 27.592 1.00 51.06 71 THR A C 1
ATOM 492 O O . THR A 1 71 ? -48.129 -9.737 26.685 1.00 51.06 71 THR A O 1
ATOM 495 N N . SER A 1 72 ? -47.657 -8.940 28.724 1.00 51.00 72 SER A N 1
ATOM 496 C CA . SER A 1 72 ? -49.002 -8.408 29.021 1.00 51.00 72 SER A CA 1
ATOM 497 C C . SER A 1 72 ? -48.998 -6.908 29.401 1.00 51.00 72 SER A C 1
ATOM 499 O O . SER A 1 72 ? -48.240 -6.523 30.295 1.00 51.00 72 SER A O 1
ATOM 501 N N . PRO A 1 73 ? -49.861 -6.047 28.812 1.00 48.97 73 PRO A N 1
ATOM 502 C CA . PRO A 1 73 ? -49.759 -4.581 28.933 1.00 48.97 73 PRO A CA 1
ATOM 503 C C . PRO A 1 73 ? -50.229 -3.970 30.269 1.00 48.97 73 PRO A C 1
ATOM 505 O O . PRO A 1 73 ? -49.944 -2.810 30.558 1.00 48.97 73 PRO A O 1
ATOM 508 N N . LEU A 1 74 ? -50.982 -4.703 31.097 1.00 47.06 74 LEU A N 1
ATOM 509 C CA . LEU A 1 74 ? -51.895 -4.096 32.086 1.00 47.06 74 LEU A CA 1
ATOM 510 C C . LEU A 1 74 ? -51.251 -3.547 33.382 1.00 47.06 74 LEU A C 1
ATOM 512 O O . LEU A 1 74 ? -51.961 -2.995 34.220 1.00 47.06 74 LEU A O 1
ATOM 516 N N . LYS A 1 75 ? -49.927 -3.654 33.561 1.00 49.19 75 LYS A N 1
ATOM 517 C CA . LYS A 1 75 ? -49.180 -3.039 34.688 1.00 49.19 75 LYS A CA 1
ATOM 518 C C . LYS A 1 75 ? -47.861 -2.366 34.278 1.00 49.19 75 LYS A C 1
ATOM 520 O O . LYS A 1 75 ? -47.095 -1.946 35.139 1.00 49.19 75 LYS A O 1
ATOM 525 N N . ALA A 1 76 ? -47.571 -2.304 32.980 1.00 55.38 76 ALA A N 1
ATOM 526 C CA . ALA A 1 76 ? -46.199 -2.197 32.492 1.00 55.38 76 ALA A CA 1
ATOM 527 C C . ALA A 1 76 ? -45.598 -0.777 32.612 1.00 55.38 76 ALA A C 1
ATOM 529 O O . ALA A 1 76 ? -44.408 -0.635 32.866 1.00 55.38 76 ALA A O 1
ATOM 530 N N . TRP A 1 77 ? -46.408 0.282 32.533 1.00 61.19 77 TRP A N 1
ATOM 531 C CA . TRP A 1 77 ? -45.906 1.657 32.386 1.00 61.19 77 TRP A CA 1
ATOM 532 C C . TRP A 1 77 ? -46.302 2.613 33.517 1.00 61.19 77 TRP A C 1
ATOM 534 O O . TRP A 1 77 ? -46.556 3.796 33.284 1.00 61.19 77 TRP A O 1
ATOM 544 N N . ASP A 1 78 ? -46.357 2.129 34.758 1.00 71.50 78 ASP A N 1
ATOM 545 C CA . ASP A 1 78 ? -46.430 3.046 35.894 1.00 71.50 78 ASP A CA 1
ATOM 546 C C . ASP A 1 78 ? -45.098 3.809 36.020 1.00 71.50 78 ASP A C 1
ATOM 548 O O . ASP A 1 78 ? -44.105 3.298 36.538 1.00 71.50 78 ASP A O 1
ATOM 552 N N . GLN A 1 79 ? -45.093 5.051 35.524 1.00 71.31 79 GLN A N 1
ATOM 553 C CA . GLN A 1 79 ? -43.935 5.954 35.509 1.00 71.31 79 GLN A CA 1
ATOM 554 C C . GLN A 1 79 ? -43.441 6.341 36.912 1.00 71.31 79 GLN A C 1
ATOM 556 O O . GLN A 1 79 ? -42.447 7.050 37.029 1.00 71.31 79 GLN A O 1
ATOM 561 N N . SER A 1 80 ? -44.137 5.925 37.976 1.00 72.25 80 SER A N 1
ATOM 562 C CA . SER A 1 80 ? -43.677 6.091 39.357 1.00 72.25 80 SER A CA 1
ATOM 563 C C . SER A 1 80 ? -42.790 4.940 39.854 1.00 72.25 80 SER A C 1
ATOM 565 O O . SER A 1 80 ? -42.227 5.028 40.947 1.00 72.25 80 SER A O 1
ATOM 567 N N . GLN A 1 81 ? -42.645 3.863 39.074 1.00 81.88 81 GLN A N 1
ATOM 568 C CA . GLN A 1 81 ? -41.966 2.646 39.511 1.00 81.88 81 GLN A CA 1
ATOM 569 C C . GLN A 1 81 ? -40.446 2.662 39.256 1.00 81.88 81 GLN A C 1
ATOM 571 O O . GLN A 1 81 ? -40.000 3.140 38.213 1.00 81.88 81 GLN A O 1
ATOM 576 N N . PRO A 1 82 ? -39.631 2.054 40.146 1.00 82.12 82 PRO A N 1
ATOM 577 C CA . PRO A 1 82 ? -38.168 2.036 40.037 1.00 82.12 82 PRO A CA 1
ATOM 578 C C . PRO A 1 82 ? -37.589 1.530 38.711 1.00 82.12 82 PRO A C 1
ATOM 580 O O . PRO A 1 82 ? -36.615 2.077 38.199 1.00 82.12 82 PRO A O 1
ATOM 583 N N . TRP A 1 83 ? -38.173 0.473 38.144 1.00 76.50 83 TRP A N 1
ATOM 584 C CA . TRP A 1 83 ? -37.646 -0.183 36.944 1.00 76.50 83 TRP A CA 1
ATOM 585 C C . TRP A 1 83 ? -37.856 0.626 35.662 1.00 76.50 83 TRP A C 1
ATOM 587 O O . TRP A 1 83 ? -37.137 0.412 34.692 1.00 76.50 83 TRP A O 1
ATOM 597 N N . PHE A 1 84 ? -38.791 1.583 35.649 1.00 75.06 84 PHE A N 1
ATOM 598 C CA . PHE A 1 84 ? -38.974 2.500 34.518 1.00 75.06 84 PHE A CA 1
ATOM 599 C C . PHE A 1 84 ? -37.705 3.336 34.261 1.00 75.06 84 PHE A C 1
ATOM 601 O O . PHE A 1 84 ? -37.432 3.747 33.140 1.00 75.06 84 PHE A O 1
ATOM 608 N N . CYS A 1 85 ? -36.892 3.509 35.302 1.00 76.94 85 CYS A N 1
ATOM 609 C CA . CYS A 1 85 ? -35.790 4.456 35.404 1.00 76.94 85 CYS A CA 1
ATOM 610 C C . CYS A 1 85 ? -34.395 3.833 35.330 1.00 76.94 85 CYS A C 1
ATOM 612 O O . CYS A 1 85 ? -33.403 4.481 35.679 1.00 76.94 85 CYS A O 1
ATOM 614 N N . ALA A 1 86 ? -34.318 2.554 34.981 1.00 75.69 86 ALA A N 1
ATOM 615 C CA . ALA A 1 86 ? -33.097 1.770 35.057 1.00 75.69 86 ALA A CA 1
ATOM 616 C C . ALA A 1 86 ? -32.565 1.460 33.652 1.00 75.69 86 ALA A C 1
ATOM 618 O O . ALA A 1 86 ? -33.206 0.761 32.869 1.00 75.69 86 ALA A O 1
ATOM 619 N N . GLY A 1 87 ? -31.363 1.963 33.343 1.00 73.50 87 GLY A N 1
ATOM 620 C CA . GLY A 1 87 ? -30.678 1.698 32.072 1.00 73.50 87 GLY A CA 1
ATOM 621 C C . GLY A 1 87 ? -30.349 0.215 31.871 1.00 73.50 87 GLY A C 1
ATOM 622 O O . GLY A 1 87 ? -30.673 -0.384 30.845 1.00 73.50 87 GLY A O 1
ATOM 623 N N . VAL A 1 88 ? -29.765 -0.392 32.903 1.00 77.81 88 VAL A N 1
ATOM 624 C CA . VAL A 1 88 ? -29.456 -1.825 33.045 1.00 77.81 88 VAL A CA 1
ATOM 625 C C . VAL A 1 88 ? -30.055 -2.343 34.346 1.00 77.81 88 VAL A C 1
ATOM 627 O O . VAL A 1 88 ? -30.292 -1.548 35.256 1.00 77.81 88 VAL A O 1
ATOM 630 N N . ILE A 1 89 ? -30.309 -3.653 34.440 1.00 86.94 89 ILE A N 1
ATOM 631 C CA . ILE A 1 89 ? -30.932 -4.239 35.637 1.00 86.94 89 ILE A CA 1
ATOM 632 C C . ILE A 1 89 ? -30.093 -3.954 36.896 1.00 86.94 89 ILE A C 1
ATOM 634 O O . ILE A 1 89 ? -30.607 -3.461 37.902 1.00 86.94 89 ILE A O 1
ATOM 638 N N . ASP A 1 90 ? -28.789 -4.209 36.829 1.00 89.38 90 ASP A N 1
ATOM 639 C CA . ASP A 1 90 ? -27.831 -3.873 37.874 1.00 89.38 90 ASP A CA 1
ATOM 640 C C . ASP A 1 90 ? -26.499 -3.413 37.256 1.00 89.38 90 ASP A C 1
ATOM 642 O O . ASP A 1 90 ? -25.729 -4.234 36.755 1.00 89.38 90 ASP A O 1
ATOM 646 N N . PRO A 1 91 ? -26.163 -2.112 37.320 1.00 86.81 91 PRO A N 1
ATOM 647 C CA . PRO A 1 91 ? -24.912 -1.597 36.777 1.00 86.81 91 PRO A CA 1
ATOM 648 C C . PRO A 1 91 ? -23.672 -2.079 37.540 1.00 86.81 91 PRO A C 1
ATOM 650 O O . PRO A 1 91 ? -22.558 -1.860 37.080 1.00 86.81 91 PRO A O 1
ATOM 653 N N . ARG A 1 92 ? -23.798 -2.758 38.683 1.00 89.19 92 ARG A N 1
ATOM 654 C CA . ARG A 1 92 ? -22.633 -3.389 39.329 1.00 89.19 92 ARG A CA 1
ATOM 655 C C . ARG A 1 92 ? -22.175 -4.649 38.593 1.00 89.19 92 ARG A C 1
ATOM 657 O O . ARG A 1 92 ? -21.046 -5.090 38.793 1.00 89.19 92 ARG A O 1
ATOM 664 N N . VAL A 1 93 ? -23.037 -5.233 37.761 1.00 86.25 93 VAL A N 1
ATOM 665 C CA . VAL A 1 93 ? -22.753 -6.455 37.009 1.00 86.25 93 VAL A CA 1
ATOM 666 C C . VAL A 1 93 ? -22.253 -6.086 35.616 1.00 86.25 93 VAL A C 1
ATOM 668 O O . VAL A 1 93 ? -22.979 -5.514 34.810 1.00 86.25 93 VAL A O 1
ATOM 671 N N . THR A 1 94 ? -21.000 -6.431 35.326 1.00 78.56 94 THR A N 1
ATOM 672 C CA . THR A 1 94 ? -20.347 -6.142 34.038 1.00 78.56 94 THR A CA 1
ATOM 673 C C . THR A 1 94 ? -20.307 -7.341 33.086 1.00 78.56 94 THR A C 1
ATOM 675 O O . THR A 1 94 ? -19.998 -7.168 31.910 1.00 78.56 94 THR A O 1
ATOM 678 N N . ASP A 1 95 ? -20.632 -8.548 33.565 1.00 80.19 95 ASP A N 1
ATOM 679 C CA . ASP A 1 95 ? -20.717 -9.754 32.734 1.00 80.19 95 ASP A CA 1
ATOM 680 C C . ASP A 1 95 ? -21.986 -9.725 31.876 1.00 80.19 95 ASP A C 1
ATOM 682 O O . ASP A 1 95 ? -23.099 -9.837 32.393 1.00 80.19 95 ASP A O 1
ATOM 686 N N . THR A 1 96 ? -21.819 -9.612 30.559 1.00 70.75 96 THR A N 1
ATOM 687 C CA . THR A 1 96 ? -22.907 -9.532 29.573 1.00 70.75 96 THR A CA 1
ATOM 688 C C . THR A 1 96 ? -23.752 -10.803 29.477 1.00 70.75 96 THR A C 1
ATOM 690 O O . THR A 1 96 ? -24.866 -10.749 28.961 1.00 70.75 96 THR A O 1
ATOM 693 N N . LYS A 1 97 ? -23.269 -11.944 29.991 1.00 76.25 97 LYS A N 1
ATOM 694 C CA . LYS A 1 97 ? -24.044 -13.197 30.050 1.00 76.25 97 LYS A CA 1
ATOM 695 C C . LYS A 1 97 ? -24.989 -13.253 31.244 1.00 76.25 97 LYS A C 1
ATOM 697 O O . LYS A 1 97 ? -25.920 -14.056 31.259 1.00 76.25 97 LYS A O 1
ATOM 702 N N . ASN A 1 98 ? -24.753 -12.430 32.261 1.00 82.69 98 ASN A N 1
ATOM 703 C CA . ASN A 1 98 ? -25.610 -12.386 33.430 1.00 82.69 98 ASN A CA 1
ATOM 704 C C . ASN A 1 98 ? -26.909 -11.649 33.090 1.00 82.69 98 ASN A C 1
ATOM 706 O O . ASN A 1 98 ? -26.890 -10.514 32.627 1.00 82.69 98 ASN A O 1
ATOM 710 N N . ASN A 1 99 ? -28.057 -12.255 33.382 1.00 80.94 99 ASN A N 1
ATOM 711 C CA . ASN A 1 99 ? -29.351 -11.616 33.162 1.00 80.94 99 ASN A CA 1
ATOM 712 C C . ASN A 1 99 ? -29.492 -10.259 33.881 1.00 80.94 99 ASN A C 1
ATOM 714 O O . ASN A 1 99 ? -30.224 -9.408 33.395 1.00 80.94 99 ASN A O 1
ATOM 718 N N . ALA A 1 100 ? -28.764 -10.014 34.976 1.00 84.81 100 ALA A N 1
ATOM 719 C CA . ALA A 1 100 ? -28.751 -8.732 35.682 1.00 84.81 100 ALA A CA 1
ATOM 720 C C . ALA A 1 100 ? -27.923 -7.625 34.993 1.00 84.81 100 ALA A C 1
ATOM 722 O O . ALA A 1 100 ? -28.015 -6.473 35.402 1.00 84.81 100 ALA A O 1
ATOM 723 N N . SER A 1 101 ? -27.136 -7.919 33.953 1.00 79.31 101 SER A N 1
ATOM 724 C CA . SER A 1 101 ? -26.467 -6.881 33.148 1.00 79.31 101 SER A CA 1
ATOM 725 C C . SER A 1 101 ? -27.284 -6.454 31.925 1.00 79.31 101 SER A C 1
ATOM 727 O O . SER A 1 101 ? -26.943 -5.466 31.270 1.00 79.31 101 SER A O 1
ATOM 729 N N . LYS A 1 102 ? -28.383 -7.163 31.625 1.00 77.56 102 LYS A N 1
ATOM 730 C CA . LYS A 1 102 ? -29.264 -6.848 30.497 1.00 77.56 102 LYS A CA 1
ATOM 731 C C . LYS A 1 102 ? -29.958 -5.502 30.708 1.00 77.56 102 LYS A C 1
ATOM 733 O O . LYS A 1 102 ? -30.260 -5.085 31.831 1.00 77.56 102 LYS A O 1
ATOM 738 N N . THR A 1 103 ? -30.192 -4.803 29.607 1.00 74.31 103 THR A N 1
ATOM 739 C CA . THR A 1 103 ? -30.838 -3.492 29.598 1.00 74.31 103 THR A CA 1
ATOM 740 C C . THR A 1 103 ? -32.332 -3.627 29.887 1.00 74.31 103 THR A C 1
ATOM 742 O O . THR A 1 103 ? -33.012 -4.471 29.308 1.00 74.31 103 THR A O 1
ATOM 745 N N . MET A 1 104 ? -32.853 -2.808 30.808 1.00 74.38 104 MET A N 1
ATOM 746 C CA . MET A 1 104 ? -34.307 -2.675 31.001 1.00 74.38 104 MET A CA 1
ATOM 747 C C . MET A 1 104 ? -34.860 -1.459 30.277 1.00 74.38 104 MET A C 1
ATOM 749 O O . MET A 1 104 ? -35.983 -1.493 29.787 1.00 74.38 104 MET A O 1
ATOM 753 N N . ASN A 1 105 ? -34.086 -0.374 30.227 1.00 73.19 105 ASN A N 1
ATOM 754 C CA . ASN A 1 105 ? -34.490 0.846 29.558 1.00 73.19 105 ASN A CA 1
ATOM 755 C C . ASN A 1 105 ? -33.274 1.608 29.010 1.00 73.19 105 ASN A C 1
ATOM 757 O O . ASN A 1 105 ? -32.793 2.559 29.619 1.00 73.19 105 ASN A O 1
ATOM 761 N N . GLY A 1 106 ? -32.766 1.186 27.848 1.00 70.25 106 GLY A N 1
ATOM 762 C CA . GLY A 1 106 ? -31.475 1.635 27.299 1.00 70.25 106 GLY A CA 1
ATOM 763 C C . GLY A 1 106 ? -31.297 3.148 27.074 1.00 70.25 106 GLY A C 1
ATOM 764 O O . GLY A 1 106 ? -30.169 3.591 26.879 1.00 70.25 106 GLY A O 1
ATOM 765 N N . VAL A 1 107 ? -32.361 3.962 27.128 1.00 75.12 107 VAL A N 1
ATOM 766 C CA . VAL A 1 107 ? -32.270 5.434 27.026 1.00 75.12 107 VAL A CA 1
ATOM 767 C C . VAL A 1 107 ? -31.849 6.080 28.357 1.00 75.12 107 VAL A C 1
ATOM 769 O O . VAL A 1 107 ? -31.315 7.188 28.352 1.00 75.12 107 VAL A O 1
ATOM 772 N N . TYR A 1 108 ? -32.035 5.407 29.497 1.00 82.31 108 TYR A N 1
ATOM 773 C CA . TYR A 1 108 ? -31.720 5.957 30.819 1.00 82.31 108 TYR A CA 1
ATOM 774 C C . TYR A 1 108 ? -30.224 5.982 31.123 1.00 82.31 108 TYR A C 1
ATOM 776 O O . TYR A 1 108 ? -29.425 5.238 30.552 1.00 82.31 108 TYR A O 1
ATOM 784 N N . TYR A 1 109 ? -29.845 6.853 32.059 1.00 86.19 109 TYR A N 1
ATOM 785 C CA . TYR A 1 109 ? -28.459 7.004 32.475 1.00 86.19 109 TYR A CA 1
ATOM 786 C C . TYR A 1 109 ? -27.906 5.691 33.040 1.00 86.19 109 TYR A C 1
ATOM 788 O O . TYR A 1 109 ? -28.389 5.176 34.050 1.00 86.19 109 TYR A O 1
ATOM 796 N N . ASN A 1 110 ? -26.853 5.183 32.405 1.00 84.75 110 ASN A N 1
ATOM 797 C CA . ASN A 1 110 ? -26.049 4.083 32.910 1.00 84.75 110 ASN A CA 1
ATOM 798 C C . ASN A 1 110 ? -24.678 4.631 33.342 1.00 84.75 110 ASN A C 1
ATOM 800 O O . ASN A 1 110 ? -23.930 5.124 32.492 1.00 84.75 110 ASN A O 1
ATOM 804 N N . PRO A 1 111 ? -24.303 4.522 34.629 1.00 86.88 111 PRO A N 1
ATOM 805 C CA . PRO A 1 111 ? -23.037 5.060 35.126 1.00 86.88 111 PRO A CA 1
ATOM 806 C C . PRO A 1 111 ? -21.790 4.390 34.526 1.00 86.88 111 PRO A C 1
ATOM 808 O O . PRO A 1 111 ? -20.707 4.975 34.584 1.00 86.88 111 PRO A O 1
ATOM 811 N N . ASN A 1 112 ? -21.928 3.202 33.927 1.00 83.94 112 ASN A N 1
ATOM 812 C CA . ASN A 1 112 ? -20.829 2.490 33.270 1.00 83.94 112 ASN A CA 1
ATOM 813 C C . ASN A 1 112 ? -20.548 2.989 31.846 1.00 83.94 112 ASN A C 1
ATOM 815 O O . ASN A 1 112 ? -19.533 2.618 31.258 1.00 83.94 112 ASN A O 1
ATOM 819 N N . ILE A 1 113 ? -21.432 3.814 31.278 1.00 81.38 113 ILE A N 1
ATOM 820 C CA . ILE A 1 113 ? -21.280 4.365 29.931 1.00 81.38 113 ILE A CA 1
ATOM 821 C C . ILE A 1 113 ? -20.717 5.779 30.034 1.00 81.38 113 ILE A C 1
ATOM 823 O O . ILE A 1 113 ? -21.190 6.607 30.814 1.00 81.38 113 ILE A O 1
ATOM 827 N N . LYS A 1 114 ? -19.713 6.081 29.208 1.00 86.56 114 LYS A N 1
ATOM 828 C CA . LYS A 1 114 ? -19.220 7.446 29.017 1.00 86.56 114 LYS A CA 1
ATOM 829 C C . LYS A 1 114 ? -19.932 8.089 27.829 1.00 86.56 114 LYS A C 1
ATOM 831 O O . LYS A 1 114 ? -19.746 7.666 26.692 1.00 86.56 114 LYS A O 1
ATOM 836 N N . TYR A 1 115 ? -20.703 9.136 28.093 1.00 88.19 115 TYR A N 1
ATOM 837 C CA . TYR A 1 115 ? -21.500 9.846 27.096 1.00 88.19 115 TYR A CA 1
ATOM 838 C C . TYR A 1 115 ? -20.695 11.009 26.494 1.00 88.19 115 TYR A C 1
ATOM 840 O O . TYR A 1 115 ? -20.450 12.032 27.143 1.00 88.19 115 TYR A O 1
ATOM 848 N N . ALA A 1 116 ? -20.243 10.828 25.250 1.00 88.69 116 ALA A N 1
ATOM 849 C CA . ALA A 1 116 ? -19.512 11.835 24.478 1.00 88.69 116 ALA A CA 1
ATOM 850 C C . ALA A 1 116 ? -20.472 12.772 23.729 1.00 88.69 116 ALA A C 1
ATOM 852 O O . ALA A 1 116 ? -21.588 12.398 23.405 1.00 88.69 116 ALA A O 1
ATOM 853 N N . THR A 1 117 ? -20.067 14.000 23.430 1.00 91.81 117 THR A N 1
ATOM 854 C CA . THR A 1 117 ? -20.942 14.929 22.702 1.00 91.81 117 THR A CA 1
ATOM 855 C C . THR A 1 117 ? -21.050 14.555 21.217 1.00 91.81 117 THR A C 1
ATOM 857 O O . THR A 1 117 ? -20.254 13.769 20.694 1.00 91.81 117 THR A O 1
ATOM 860 N N . ALA A 1 118 ? -22.061 15.082 20.522 1.00 90.06 118 ALA A N 1
ATOM 861 C CA . ALA A 1 118 ? -22.146 14.966 19.063 1.00 90.06 118 ALA A CA 1
ATOM 862 C C . ALA A 1 118 ? -20.951 15.664 18.394 1.00 90.06 118 ALA A C 1
ATOM 864 O O . ALA A 1 118 ? -20.265 16.466 19.024 1.00 90.06 118 ALA A O 1
ATOM 865 N N . VAL A 1 119 ? -20.686 15.365 17.125 1.00 89.06 119 VAL A N 1
ATOM 866 C CA . VAL A 1 119 ? -19.558 15.953 16.384 1.00 89.06 119 VAL A CA 1
ATOM 867 C C . VAL A 1 119 ? -20.025 16.657 15.114 1.00 89.06 119 VAL A C 1
ATOM 869 O O . VAL A 1 119 ? -20.987 16.249 14.462 1.00 89.06 119 VAL A O 1
ATOM 872 N N . ASN A 1 120 ? -19.318 17.726 14.760 1.00 86.94 120 ASN A N 1
ATOM 873 C CA . ASN A 1 120 ? -19.465 18.448 13.504 1.00 86.94 120 ASN A CA 1
ATOM 874 C C . ASN A 1 120 ? -18.918 17.633 12.320 1.00 86.94 120 ASN A C 1
ATOM 876 O O . ASN A 1 120 ? -18.136 16.697 12.493 1.00 86.94 120 ASN A O 1
ATOM 880 N N . ALA A 1 121 ? -19.257 18.061 11.099 1.00 83.75 121 ALA A N 1
ATOM 881 C CA . ALA A 1 121 ? -18.773 17.457 9.851 1.00 83.75 121 ALA A CA 1
ATOM 882 C C . ALA A 1 121 ? -17.236 17.368 9.767 1.00 83.75 121 ALA A C 1
ATOM 884 O O . ALA A 1 121 ? -16.700 16.384 9.257 1.00 83.75 121 ALA A O 1
ATOM 885 N N . ASN A 1 122 ? -16.550 18.361 10.345 1.00 80.00 122 ASN A N 1
ATOM 886 C CA . ASN A 1 122 ? -15.091 18.459 10.415 1.00 80.00 122 ASN A CA 1
ATOM 887 C C . ASN A 1 122 ? -14.455 17.634 11.554 1.00 80.00 122 ASN A C 1
ATOM 889 O O . ASN A 1 122 ? -13.269 17.785 11.838 1.00 80.00 122 ASN A O 1
ATOM 893 N N . GLY A 1 123 ? -15.242 16.810 12.252 1.00 79.00 123 GLY A N 1
ATOM 894 C CA . GLY A 1 123 ? -14.785 15.968 13.358 1.00 79.00 123 GLY A CA 1
ATOM 895 C C . GLY A 1 123 ? -14.639 16.685 14.704 1.00 79.00 123 GLY A C 1
ATOM 896 O O . GLY A 1 123 ? -14.277 16.044 15.690 1.00 79.00 123 GLY A O 1
ATOM 897 N N . THR A 1 124 ? -14.929 17.988 14.798 1.00 87.00 124 THR A N 1
ATOM 898 C CA . THR A 1 124 ? -14.866 18.699 16.087 1.00 87.00 124 THR A CA 1
ATOM 899 C C . THR A 1 124 ? -16.074 18.369 16.975 1.00 87.00 124 THR A C 1
ATOM 901 O O . THR A 1 124 ? -17.204 18.366 16.485 1.00 87.00 124 THR A O 1
ATOM 904 N N . PRO A 1 125 ? -15.883 18.097 18.279 1.00 88.00 125 PRO A N 1
ATOM 905 C CA . PRO A 1 125 ? -16.986 17.799 19.188 1.00 88.00 125 PRO A CA 1
ATOM 906 C C . PRO A 1 125 ? -17.810 19.045 19.537 1.00 88.00 125 PRO A C 1
ATOM 908 O O . PRO A 1 125 ? -17.287 20.154 19.627 1.00 88.00 125 PRO A O 1
ATOM 911 N N . PHE A 1 126 ? -19.102 18.841 19.788 1.00 92.94 126 PHE A N 1
ATOM 912 C CA . PHE A 1 126 ? -20.014 19.831 20.359 1.00 92.94 126 PHE A CA 1
ATOM 913 C C . PHE A 1 126 ? -19.625 20.140 21.811 1.00 92.94 126 PHE A C 1
ATOM 915 O O . PHE A 1 126 ? -18.953 19.342 22.475 1.00 92.94 126 PHE A O 1
ATOM 922 N N . ALA A 1 127 ? -20.082 21.283 22.326 1.00 92.25 127 ALA A N 1
ATOM 923 C CA . ALA A 1 127 ? -19.801 21.704 23.694 1.00 92.25 127 ALA A CA 1
ATOM 924 C C . ALA A 1 127 ? -20.396 20.739 24.737 1.00 92.25 127 ALA A C 1
ATOM 926 O O . ALA A 1 127 ? -21.501 20.218 24.578 1.00 92.25 127 ALA A O 1
ATOM 927 N N . ASN A 1 128 ? -19.676 20.526 25.840 1.00 93.50 128 ASN A N 1
ATOM 928 C CA . ASN A 1 128 ? -20.211 19.801 26.994 1.00 93.50 128 ASN A CA 1
ATOM 929 C C . ASN A 1 128 ? -21.399 20.554 27.607 1.00 93.50 128 ASN A C 1
ATOM 931 O O . ASN A 1 128 ? -21.410 21.785 27.633 1.00 93.50 128 ASN A O 1
ATOM 935 N N . ALA A 1 129 ? -22.374 19.809 28.130 1.00 91.25 129 ALA A N 1
ATOM 936 C CA . ALA A 1 129 ? -23.477 20.390 28.889 1.00 91.25 129 ALA A CA 1
ATOM 937 C C . ALA A 1 129 ? -23.022 20.830 30.292 1.00 91.25 129 ALA A C 1
ATOM 939 O O . ALA A 1 129 ? -22.004 20.349 30.796 1.00 91.25 129 ALA A O 1
ATOM 940 N N . ASP A 1 130 ? -23.778 21.733 30.924 1.00 90.94 130 ASP A N 1
ATOM 941 C CA . ASP A 1 130 ? -23.435 22.325 32.222 1.00 90.94 130 ASP A CA 1
ATOM 942 C C . ASP A 1 130 ? -23.251 21.271 33.334 1.00 90.94 130 ASP A C 1
ATOM 944 O O . ASP A 1 130 ? -24.210 20.684 33.843 1.00 90.94 130 ASP A O 1
ATOM 948 N N . ALA A 1 131 ? -21.998 21.069 33.751 1.00 91.38 131 ALA A N 1
ATOM 949 C CA . ALA A 1 131 ? -21.616 20.118 34.793 1.00 91.38 131 ALA A CA 1
ATOM 950 C C . ALA A 1 131 ? -22.098 20.510 36.200 1.00 91.38 131 ALA A C 1
ATOM 952 O O . ALA A 1 131 ? -22.075 19.672 37.103 1.00 91.38 131 ALA A O 1
ATOM 953 N N . THR A 1 132 ? -22.523 21.761 36.413 1.00 89.56 132 THR A N 1
ATOM 954 C CA . THR A 1 132 ? -23.115 22.191 37.691 1.00 89.56 132 THR A CA 1
ATOM 955 C C . THR A 1 132 ? -24.564 21.734 37.846 1.00 89.56 132 THR A C 1
ATOM 957 O O . THR A 1 132 ? -25.097 21.771 38.956 1.00 89.56 132 THR A O 1
ATOM 960 N N . LEU A 1 133 ? -25.171 21.253 36.752 1.00 87.50 133 LEU A N 1
ATOM 961 C CA . LEU A 1 133 ? -26.557 20.807 36.656 1.00 87.50 133 LEU A CA 1
ATOM 962 C C . LEU A 1 133 ? -27.605 21.917 36.876 1.00 87.50 133 LEU A C 1
ATOM 964 O O . LEU A 1 133 ? -28.776 21.613 37.109 1.00 87.50 133 LEU A O 1
ATOM 968 N N . GLN A 1 134 ? -27.210 23.192 36.803 1.00 85.88 134 GLN A N 1
ATOM 969 C CA . GLN A 1 134 ? -28.092 24.339 37.057 1.00 85.88 134 GLN A CA 1
ATOM 970 C C . GLN A 1 134 ? -28.760 24.874 35.784 1.00 85.88 134 GLN A C 1
ATOM 972 O O . GLN A 1 134 ? -29.857 25.425 35.862 1.00 85.88 134 GLN A O 1
ATOM 977 N N . ALA A 1 135 ? -28.122 24.693 34.627 1.00 85.44 135 ALA A N 1
ATOM 978 C CA . ALA A 1 135 ? -28.597 25.154 33.327 1.00 85.44 135 ALA A CA 1
ATOM 979 C C . ALA A 1 135 ? -28.316 24.116 32.222 1.00 85.44 135 ALA A C 1
ATOM 981 O O . ALA A 1 135 ? -27.706 24.417 31.195 1.00 85.44 135 ALA A O 1
ATOM 982 N N . VAL A 1 136 ? -28.752 22.869 32.422 1.00 87.50 136 VAL A N 1
ATOM 983 C CA . VAL A 1 136 ? -28.546 21.793 31.436 1.00 87.50 136 VAL A CA 1
ATOM 984 C C . VAL A 1 136 ? -29.557 21.925 30.299 1.00 87.50 136 VAL A C 1
ATOM 986 O O . VAL A 1 136 ? -30.756 22.068 30.544 1.00 87.50 136 VAL A O 1
ATOM 989 N N . TRP A 1 137 ? -29.104 21.856 29.047 1.00 88.19 137 TRP A N 1
ATOM 990 C CA . TRP A 1 137 ? -29.984 21.954 27.880 1.00 88.19 137 TRP A CA 1
ATOM 991 C C . TRP A 1 137 ? -31.033 20.846 27.843 1.00 88.19 137 TRP A C 1
ATOM 993 O O . TRP A 1 137 ? -30.710 19.664 27.988 1.00 88.19 137 TRP A O 1
ATOM 1003 N N . LEU A 1 138 ? -32.284 21.214 27.539 1.00 82.50 138 LEU A N 1
ATOM 1004 C CA . LEU A 1 138 ? -33.285 20.218 27.171 1.00 82.50 138 LEU A CA 1
ATOM 1005 C C . LEU A 1 138 ? -32.971 19.582 25.808 1.00 82.50 138 LEU A C 1
ATOM 1007 O O . LEU A 1 138 ? -33.356 18.446 25.588 1.00 82.50 138 LEU A O 1
ATOM 1011 N N . ASN A 1 139 ? -32.250 20.222 24.899 1.00 85.44 139 ASN A N 1
ATOM 1012 C CA . ASN A 1 139 ? -31.734 19.535 23.718 1.00 85.44 139 ASN A CA 1
ATOM 1013 C C . ASN A 1 139 ? -30.383 20.133 23.333 1.00 85.44 139 ASN A C 1
ATOM 1015 O O . ASN A 1 139 ? -30.313 21.209 22.746 1.00 85.44 139 ASN A O 1
ATOM 1019 N N . GLY A 1 140 ? -29.300 19.440 23.682 1.00 87.38 140 GLY A N 1
ATOM 1020 C CA . GLY A 1 140 ? -27.945 19.899 23.389 1.00 87.38 140 GLY A CA 1
ATOM 1021 C C . GLY A 1 140 ? -27.636 19.914 21.893 1.00 87.38 140 GLY A C 1
ATOM 1022 O O . GLY A 1 140 ? -26.804 20.709 21.457 1.00 87.38 140 GLY A O 1
ATOM 1023 N N . ILE A 1 141 ? -28.307 19.082 21.089 1.00 87.62 141 ILE A N 1
ATOM 1024 C CA . ILE A 1 141 ? -28.088 19.040 19.638 1.00 87.62 141 ILE A CA 1
ATOM 1025 C C . ILE A 1 141 ? -28.675 20.294 18.981 1.00 87.62 141 ILE A C 1
ATOM 1027 O O . ILE A 1 141 ? -28.010 20.906 18.153 1.00 87.62 141 ILE A O 1
ATOM 1031 N N . ASP A 1 142 ? -29.870 20.731 19.380 1.00 83.12 142 ASP A N 1
ATOM 1032 C CA . ASP A 1 142 ? -30.544 21.886 18.759 1.00 83.12 142 ASP A CA 1
ATOM 1033 C C . ASP A 1 142 ? -29.871 23.231 19.091 1.00 83.12 142 ASP A C 1
ATOM 1035 O O . ASP A 1 142 ? -29.911 24.170 18.292 1.00 83.12 142 ASP A O 1
ATOM 1039 N N . VAL A 1 143 ? -29.197 23.317 20.241 1.00 83.31 143 VAL A N 1
ATOM 1040 C CA . VAL A 1 143 ? -28.391 24.487 20.629 1.00 83.31 143 VAL A CA 1
ATOM 1041 C C . VAL A 1 143 ? -27.091 24.568 19.825 1.00 83.31 143 VAL A C 1
ATOM 1043 O O . VAL A 1 143 ? -26.659 25.658 19.455 1.00 83.31 143 VAL A O 1
ATOM 1046 N N . ASN A 1 144 ? -26.463 23.423 19.551 1.00 85.75 144 ASN A N 1
ATOM 1047 C CA . ASN A 1 144 ? -25.117 23.358 18.974 1.00 85.75 144 ASN A CA 1
ATOM 1048 C C . ASN A 1 144 ? -25.091 23.011 17.473 1.00 85.75 144 ASN A C 1
ATOM 1050 O O . ASN A 1 144 ? -24.017 23.007 16.873 1.00 85.75 144 ASN A O 1
ATOM 1054 N N . ARG A 1 145 ? -26.240 22.709 16.852 1.00 82.31 145 ARG A N 1
ATOM 1055 C CA . ARG A 1 145 ? -26.305 22.338 15.430 1.00 82.31 145 ARG A CA 1
ATOM 1056 C C . ARG A 1 145 ? -25.829 23.474 14.507 1.00 82.31 145 ARG A C 1
ATOM 1058 O O . ARG A 1 145 ? -26.009 24.643 14.841 1.00 82.31 145 ARG A O 1
ATOM 1065 N N . PRO A 1 146 ? -25.285 23.158 13.318 1.00 73.25 146 PRO A N 1
ATOM 1066 C CA . PRO A 1 146 ? -24.697 24.166 12.432 1.00 73.25 146 PRO A CA 1
ATOM 1067 C C . PRO A 1 146 ? -25.695 25.200 11.886 1.00 73.25 146 PRO A C 1
ATOM 1069 O O . PRO A 1 146 ? -25.359 26.377 11.784 1.00 73.25 146 PRO A O 1
ATOM 1072 N N . ASP A 1 147 ? -26.916 24.768 11.553 1.00 71.25 147 ASP A N 1
ATOM 1073 C CA . ASP A 1 147 ? -27.961 25.611 10.964 1.00 71.25 147 ASP A CA 1
ATOM 1074 C C . ASP A 1 147 ? -29.139 25.771 11.938 1.00 71.25 147 ASP A C 1
ATOM 1076 O O . ASP A 1 147 ? -29.519 24.833 12.636 1.00 71.25 147 ASP A O 1
ATOM 1080 N N . ASN A 1 148 ? -29.730 26.971 11.990 1.00 69.56 148 ASN A N 1
ATOM 1081 C CA . ASN A 1 148 ? -30.848 27.310 12.887 1.00 69.56 148 ASN A CA 1
ATOM 1082 C C . ASN A 1 148 ? -30.585 26.945 14.357 1.00 69.56 148 ASN A C 1
ATOM 1084 O O . ASN A 1 148 ? -31.486 26.477 15.058 1.00 69.56 148 ASN A O 1
ATOM 1088 N N . ALA A 1 149 ? -29.340 27.120 14.809 1.00 75.75 149 ALA A N 1
ATOM 1089 C CA . ALA A 1 149 ? -28.960 26.959 16.206 1.00 75.75 149 ALA A CA 1
ATOM 1090 C C . ALA A 1 149 ? -29.848 27.831 17.098 1.00 75.75 149 ALA A C 1
ATOM 1092 O O . ALA A 1 149 ? -30.027 29.028 16.843 1.00 75.75 149 ALA A O 1
ATOM 1093 N N . VAL A 1 150 ? -30.387 27.241 18.156 1.00 73.94 150 VAL A N 1
ATOM 1094 C CA . VAL A 1 150 ? -31.252 27.959 19.087 1.00 73.94 150 VAL A CA 1
ATOM 1095 C C . VAL A 1 150 ? -30.379 28.667 20.130 1.00 73.94 150 VAL A C 1
ATOM 1097 O O . VAL A 1 150 ? -29.766 28.019 20.973 1.00 73.94 150 VAL A O 1
ATOM 1100 N N . LYS A 1 151 ? -30.279 30.005 20.052 1.00 65.56 151 LYS A N 1
ATOM 1101 C CA . LYS A 1 151 ? -29.342 30.810 20.871 1.00 65.56 151 LYS A CA 1
ATOM 1102 C C . LYS A 1 151 ? -29.944 31.456 22.131 1.00 65.56 151 LYS A C 1
ATOM 1104 O O . LYS A 1 151 ? -29.190 31.972 22.950 1.00 65.56 151 LYS A O 1
ATOM 1109 N N . THR A 1 152 ? -31.265 31.454 22.305 1.00 59.78 152 THR A N 1
ATOM 1110 C CA . THR A 1 152 ? -31.963 32.189 23.381 1.00 59.78 152 THR A CA 1
ATOM 1111 C C . THR A 1 152 ? -32.274 31.301 24.592 1.00 59.78 152 THR A C 1
ATOM 1113 O O . THR A 1 152 ? -33.283 30.604 24.608 1.00 59.78 152 THR A O 1
ATOM 1116 N N . LEU A 1 153 ? -31.439 31.328 25.636 1.00 68.06 153 LEU A N 1
ATOM 1117 C CA . LEU A 1 153 ? -31.575 30.501 26.857 1.00 68.06 153 LEU A CA 1
ATOM 1118 C C . LEU A 1 153 ? -32.624 31.043 27.863 1.00 68.06 153 LEU A C 1
ATOM 1120 O O . LEU A 1 153 ? -32.513 30.830 29.069 1.00 68.06 153 LEU A O 1
ATOM 1124 N N . ASP A 1 154 ? -33.639 31.763 27.378 1.00 54.75 154 ASP A N 1
ATOM 1125 C CA . ASP A 1 154 ? -34.384 32.782 28.139 1.00 54.75 154 ASP A CA 1
ATOM 1126 C C . ASP A 1 154 ? -35.398 32.248 29.175 1.00 54.75 154 ASP A C 1
ATOM 1128 O O . ASP A 1 154 ? -35.997 33.035 29.908 1.00 54.75 154 ASP A O 1
ATOM 1132 N N . ALA A 1 155 ? -35.587 30.928 29.297 1.00 63.78 155 ALA A N 1
ATOM 1133 C CA . ALA A 1 155 ? -36.473 30.344 30.307 1.00 63.78 155 ALA A CA 1
ATOM 1134 C C . ALA A 1 155 ? -35.855 29.107 30.974 1.00 63.78 155 ALA A C 1
ATOM 1136 O O . ALA A 1 155 ? -35.864 28.006 30.415 1.00 63.78 155 ALA A O 1
ATOM 1137 N N . VAL A 1 156 ? -35.371 29.282 32.208 1.00 64.94 156 VAL A N 1
ATOM 1138 C CA . VAL A 1 156 ? -35.113 28.164 33.125 1.00 64.94 156 VAL A CA 1
ATOM 1139 C C . VAL A 1 156 ? -36.470 27.616 33.551 1.00 64.94 156 VAL A C 1
ATOM 1141 O O . VAL A 1 156 ? -37.212 28.290 34.268 1.00 64.94 156 VAL A O 1
ATOM 1144 N N . LEU A 1 157 ? -36.827 26.419 33.080 1.00 62.59 157 LEU A N 1
ATOM 1145 C CA . LEU A 1 157 ? -38.074 25.793 33.504 1.00 62.59 157 LEU A CA 1
ATOM 1146 C C . LEU A 1 157 ? -37.895 25.109 34.864 1.00 62.59 157 LEU A C 1
ATOM 1148 O O . LEU A 1 157 ? -36.933 24.360 35.048 1.00 62.59 157 LEU A O 1
ATOM 1152 N N . PRO A 1 158 ? -38.850 25.295 35.788 1.00 55.34 158 PRO A N 1
ATOM 1153 C CA . PRO A 1 158 ? -38.841 24.641 37.084 1.00 55.34 158 PRO A CA 1
ATOM 1154 C C . PRO A 1 158 ? -39.366 23.198 36.982 1.00 55.34 158 PRO A C 1
ATOM 1156 O O . PRO A 1 158 ? -40.243 22.846 37.739 1.00 55.34 158 PRO A O 1
ATOM 1159 N N . LEU A 1 159 ? -38.948 22.351 36.029 1.00 58.12 159 LEU A N 1
ATOM 1160 C CA . LEU A 1 159 ? -39.478 20.973 35.955 1.00 58.12 159 LEU A CA 1
ATOM 1161 C C . LEU A 1 159 ? -38.460 19.956 35.421 1.00 58.12 159 LEU A C 1
ATOM 1163 O O . LEU A 1 159 ? -38.106 19.983 34.240 1.00 58.12 159 LEU A O 1
ATOM 1167 N N . GLY A 1 160 ? -38.068 19.008 36.277 1.00 59.09 160 GLY A N 1
ATOM 1168 C CA . GLY A 1 160 ? -37.308 17.814 35.910 1.00 59.09 160 GLY A CA 1
ATOM 1169 C C . GLY A 1 160 ? -38.154 16.813 35.112 1.00 59.09 160 GLY A C 1
ATOM 1170 O O . GLY A 1 160 ? -39.302 16.547 35.448 1.00 59.09 160 GLY A O 1
ATOM 1171 N N . ASN A 1 161 ? -37.569 16.260 34.048 1.00 58.53 161 ASN A N 1
ATOM 1172 C CA . ASN A 1 161 ? -38.157 15.266 33.136 1.00 58.53 161 ASN A CA 1
ATOM 1173 C C . ASN A 1 161 ? -39.248 15.734 32.158 1.00 58.53 161 ASN A C 1
ATOM 1175 O O . ASN A 1 161 ? -40.077 14.938 31.718 1.00 58.53 161 ASN A O 1
ATOM 1179 N N . ARG A 1 162 ? -39.248 17.003 31.732 1.00 59.72 162 ARG A N 1
ATOM 1180 C CA . ARG A 1 162 ? -39.969 17.321 30.492 1.00 59.72 162 ARG A CA 1
ATOM 1181 C C . ARG A 1 162 ? -39.189 16.804 29.286 1.00 59.72 162 ARG A C 1
ATOM 1183 O O . ARG A 1 162 ? -38.040 17.197 29.054 1.00 59.72 162 ARG A O 1
ATOM 1190 N N . ASN A 1 163 ? -39.858 15.972 28.492 1.00 58.88 163 ASN A N 1
ATOM 1191 C CA . ASN A 1 163 ? -39.417 15.650 27.144 1.00 58.88 163 ASN A CA 1
ATOM 1192 C C . ASN A 1 163 ? -39.214 16.970 26.392 1.00 58.88 163 ASN A C 1
ATOM 1194 O O . ASN A 1 163 ? -40.056 17.875 26.458 1.00 58.88 163 ASN A O 1
ATOM 1198 N N . SER A 1 164 ? -38.073 17.099 25.706 1.00 60.28 164 SER A N 1
ATOM 1199 C CA . SER A 1 164 ? -37.991 18.071 24.615 1.00 60.28 164 SER A CA 1
ATOM 1200 C C . SER A 1 164 ? -39.194 17.762 23.730 1.00 60.28 164 SER A C 1
ATOM 1202 O O . SER A 1 164 ? -39.378 16.605 23.360 1.00 60.28 164 SER A O 1
ATOM 1204 N N . LEU A 1 165 ? -40.075 18.736 23.487 1.00 57.00 165 LEU A N 1
ATOM 1205 C CA . LEU A 1 165 ? -41.382 18.507 22.844 1.00 57.00 165 LEU A CA 1
ATOM 1206 C C . LEU A 1 165 ? -41.247 18.165 21.345 1.00 57.00 165 LEU A C 1
ATOM 1208 O O . LEU A 1 165 ? -42.101 18.546 20.549 1.00 57.00 165 LEU A O 1
ATOM 1212 N N . GLY A 1 166 ? -40.116 17.585 20.930 1.00 54.50 166 GLY A N 1
ATOM 1213 C CA . GLY A 1 166 ? -39.718 17.472 19.534 1.00 54.50 166 GLY A CA 1
ATOM 1214 C C . GLY A 1 166 ? -39.682 18.817 18.825 1.00 54.50 166 GLY A C 1
ATOM 1215 O O . GLY A 1 166 ? -39.743 18.877 17.604 1.00 54.50 166 GLY A O 1
ATOM 1216 N N . ASN A 1 167 ? -39.655 19.917 19.574 1.00 62.53 167 ASN A N 1
ATOM 1217 C CA . ASN A 1 167 ? -39.679 21.233 18.987 1.00 62.53 167 ASN A CA 1
ATOM 1218 C C . ASN A 1 167 ? -38.239 21.608 18.664 1.00 62.53 167 ASN A C 1
ATOM 1220 O O . ASN A 1 167 ? -37.448 21.864 19.564 1.00 62.53 167 ASN A O 1
ATOM 1224 N N . TYR A 1 168 ? -37.923 21.680 17.377 1.00 61.97 168 TYR A N 1
ATOM 1225 C CA . TYR A 1 168 ? -36.620 22.121 16.886 1.00 61.97 168 TYR A CA 1
ATOM 1226 C C . TYR A 1 168 ? -36.257 23.557 17.315 1.00 61.97 168 TYR A C 1
ATOM 1228 O O . TYR A 1 168 ? -35.126 23.981 17.090 1.00 61.97 168 TYR A O 1
ATOM 1236 N N . LEU A 1 169 ? -37.204 24.318 17.878 1.00 63.81 169 LEU A N 1
ATOM 1237 C CA . LEU A 1 169 ? -37.019 25.646 18.474 1.00 63.81 169 LEU A CA 1
ATOM 1238 C C . LEU A 1 169 ? -36.930 25.612 20.010 1.00 63.81 169 LEU A C 1
ATOM 1240 O O . LEU A 1 169 ? -37.004 26.664 20.644 1.00 63.81 169 LEU A O 1
ATOM 1244 N N . ASP A 1 170 ? -36.825 24.436 20.634 1.00 71.44 170 ASP A N 1
ATOM 1245 C CA . ASP A 1 170 ? -36.769 24.314 22.091 1.00 71.44 170 ASP A CA 1
ATOM 1246 C C . ASP A 1 170 ? -35.460 24.894 22.645 1.00 71.44 170 ASP A C 1
ATOM 1248 O O . ASP A 1 170 ? -34.399 24.275 22.595 1.00 71.44 170 ASP A O 1
ATOM 1252 N N . SER A 1 171 ? -35.554 26.110 23.179 1.00 70.50 171 SER A N 1
ATOM 1253 C CA . SER A 1 171 ? -34.422 26.897 23.666 1.00 70.50 171 SER A CA 1
ATOM 1254 C C . SER A 1 171 ? -34.178 26.770 25.174 1.00 70.50 171 SER A C 1
ATOM 1256 O O . SER A 1 171 ? -33.362 27.491 25.751 1.00 70.50 171 SER A O 1
ATOM 1258 N N . ARG A 1 172 ? -34.935 25.896 25.843 1.00 78.62 172 ARG A N 1
ATOM 1259 C CA . ARG A 1 172 ? -35.065 25.886 27.302 1.00 78.62 172 ARG A CA 1
ATOM 1260 C C . ARG A 1 172 ? -33.943 25.086 27.969 1.00 78.62 172 ARG A C 1
ATOM 1262 O O . ARG A 1 172 ? -33.431 24.100 27.429 1.00 78.62 172 ARG A O 1
ATOM 1269 N N . VAL A 1 173 ? -33.614 25.478 29.198 1.00 82.19 173 VAL A N 1
ATOM 1270 C CA . VAL A 1 173 ? -32.689 24.762 30.091 1.00 82.19 173 VAL A CA 1
ATOM 1271 C C . VAL A 1 173 ? -33.412 24.299 31.353 1.00 82.19 173 VAL A C 1
ATOM 1273 O O . VAL A 1 173 ? -34.388 24.914 31.790 1.00 82.19 173 VAL A O 1
ATOM 1276 N N . SER A 1 174 ? -32.923 23.210 31.940 1.00 80.38 174 SER A N 1
ATOM 1277 C CA . SER A 1 174 ? -33.429 22.640 33.184 1.00 80.38 174 SER A CA 1
ATOM 1278 C C . SER A 1 174 ? -32.422 22.845 34.307 1.00 80.38 174 SER A C 1
ATOM 1280 O O . SER A 1 174 ? -31.234 22.552 34.147 1.00 80.38 174 SER A O 1
ATOM 1282 N N . ASN A 1 175 ? -32.918 23.274 35.467 1.00 81.75 175 ASN A N 1
ATOM 1283 C CA . ASN A 1 175 ? -32.166 23.197 36.711 1.00 81.75 175 ASN A CA 1
ATOM 1284 C C . ASN A 1 175 ? -32.493 21.874 37.404 1.00 81.75 175 ASN A C 1
ATOM 1286 O O . ASN A 1 175 ? -33.598 21.671 37.887 1.00 81.75 175 ASN A O 1
ATOM 1290 N N . ILE A 1 176 ? -31.533 20.959 37.419 1.00 82.12 176 ILE A N 1
ATOM 1291 C CA . ILE A 1 176 ? -31.720 19.566 37.839 1.00 82.12 176 ILE A CA 1
ATOM 1292 C C . ILE A 1 176 ? -31.497 19.410 39.361 1.00 82.12 176 ILE A C 1
ATOM 1294 O O . ILE A 1 176 ? -31.783 18.360 39.944 1.00 82.12 176 ILE A O 1
ATOM 1298 N N . VAL A 1 177 ? -31.010 20.460 40.033 1.00 79.00 177 VAL A N 1
ATOM 1299 C CA . VAL A 1 177 ? -30.596 20.435 41.448 1.00 79.00 177 VAL A CA 1
ATOM 1300 C C . VAL A 1 177 ? -31.332 21.436 42.346 1.00 79.00 177 VAL A C 1
ATOM 1302 O O . VAL A 1 177 ? -31.184 21.354 43.566 1.00 79.00 177 VAL A O 1
ATOM 1305 N N . ALA A 1 178 ? -32.140 22.350 41.800 1.00 72.88 178 ALA A N 1
ATOM 1306 C CA . ALA A 1 178 ? -32.821 23.384 42.581 1.00 72.88 178 ALA A CA 1
ATOM 1307 C C . ALA A 1 178 ? -34.255 23.030 43.003 1.00 72.88 178 ALA A C 1
ATOM 1309 O O . ALA A 1 178 ? -34.989 22.332 42.312 1.00 72.88 178 ALA A O 1
ATOM 1310 N N . THR A 1 179 ? -34.660 23.593 44.140 1.00 69.56 179 THR A N 1
ATOM 1311 C CA . THR A 1 179 ? -36.054 23.678 44.593 1.00 69.56 179 THR A CA 1
ATOM 1312 C C . THR A 1 179 ? -36.525 25.120 44.458 1.00 69.56 179 THR A C 1
ATOM 1314 O O . THR A 1 179 ? -35.828 26.024 44.931 1.00 69.56 179 THR A O 1
ATOM 1317 N N . TYR A 1 180 ? -37.702 25.351 43.883 1.00 67.31 180 TYR A N 1
ATOM 1318 C CA . TYR A 1 180 ? -38.239 26.696 43.696 1.00 67.31 180 TYR A CA 1
ATOM 1319 C C . TYR A 1 180 ? -39.346 27.000 44.703 1.00 67.31 180 TYR A C 1
ATOM 1321 O O . TYR A 1 180 ? -40.057 26.128 45.199 1.00 67.31 180 TYR A O 1
ATOM 1329 N N . THR A 1 181 ? -39.484 28.278 45.042 1.00 64.94 181 THR A N 1
ATOM 1330 C CA . THR A 1 181 ? -40.588 28.777 45.862 1.00 64.94 181 THR A CA 1
ATOM 1331 C C . THR A 1 181 ? -41.306 29.859 45.072 1.00 64.94 181 THR A C 1
ATOM 1333 O O . THR A 1 181 ? -40.708 30.892 44.778 1.00 64.94 181 THR A O 1
ATOM 1336 N N . TYR A 1 182 ? -42.572 29.634 44.728 1.00 65.69 182 TYR A N 1
ATOM 1337 C CA . TYR A 1 182 ? -43.401 30.611 44.020 1.00 65.69 182 TYR A CA 1
ATOM 1338 C C . TYR A 1 182 ? -44.690 30.893 44.792 1.00 65.69 182 TYR A C 1
ATOM 1340 O O . TYR A 1 182 ? -45.083 30.140 45.683 1.00 65.69 182 TYR A O 1
ATOM 1348 N N . LYS A 1 183 ? -45.346 32.016 44.488 1.00 66.19 183 LYS A N 1
ATOM 1349 C CA . LYS A 1 183 ? -46.656 32.339 45.059 1.00 66.19 183 LYS A CA 1
ATOM 1350 C C . LYS A 1 183 ? -47.751 31.938 44.076 1.00 66.19 183 LYS A C 1
ATOM 1352 O O . LYS A 1 183 ? -47.819 32.515 42.997 1.00 66.19 183 LYS A O 1
ATOM 1357 N N . ALA A 1 184 ? -48.606 30.997 44.464 1.00 65.25 184 ALA A N 1
ATOM 1358 C CA . ALA A 1 184 ? -49.881 30.733 43.796 1.00 65.25 184 ALA A CA 1
ATOM 1359 C C . ALA A 1 184 ? -51.014 31.127 44.743 1.00 65.25 184 ALA A C 1
ATOM 1361 O O . ALA A 1 184 ? -50.995 30.753 45.916 1.00 65.25 184 ALA A O 1
ATOM 1362 N N . ASP A 1 185 ? -51.952 31.942 44.259 1.00 72.19 185 ASP A N 1
ATOM 1363 C CA . ASP A 1 185 ? -53.124 32.412 45.011 1.00 72.19 185 ASP A CA 1
ATOM 1364 C C . ASP A 1 185 ? -52.790 32.983 46.404 1.00 72.19 185 ASP A C 1
ATOM 1366 O O . ASP A 1 185 ? -53.451 32.711 47.406 1.00 72.19 185 ASP A O 1
ATOM 1370 N N . GLY A 1 186 ? -51.696 33.751 46.498 1.00 72.38 186 GLY A N 1
ATOM 1371 C CA . GLY A 1 186 ? -51.240 34.369 47.749 1.00 72.38 186 GLY A CA 1
ATOM 1372 C C . GLY A 1 186 ? -50.567 33.416 48.749 1.00 72.38 186 GLY A C 1
ATOM 1373 O O . GLY A 1 186 ? -50.076 33.881 49.779 1.00 72.38 186 GLY A O 1
ATOM 1374 N N . LYS A 1 187 ? -50.469 32.114 48.448 1.00 65.00 187 LYS A N 1
ATOM 1375 C CA . LYS A 1 187 ? -49.761 31.118 49.264 1.00 65.00 187 LYS A CA 1
ATOM 1376 C C . LYS A 1 187 ? -48.381 30.817 48.689 1.00 65.00 187 LYS A C 1
ATOM 1378 O O . LYS A 1 187 ? -48.211 30.642 47.486 1.00 65.00 187 LYS A O 1
ATOM 1383 N N . THR A 1 188 ? -47.389 30.741 49.571 1.00 72.06 188 THR A N 1
ATOM 1384 C CA . THR A 1 188 ? -46.041 30.270 49.238 1.00 72.06 188 THR A CA 1
ATOM 1385 C C . THR A 1 188 ? -46.092 28.767 48.967 1.00 72.06 188 THR A C 1
ATOM 1387 O O . THR A 1 188 ? -46.268 27.981 49.896 1.00 72.06 188 THR A O 1
ATOM 1390 N N . VAL A 1 189 ? -45.937 28.371 47.706 1.00 66.12 189 VAL A N 1
ATOM 1391 C CA . VAL A 1 189 ? -45.826 26.975 47.272 1.00 66.12 189 VAL A CA 1
ATOM 1392 C C . VAL A 1 189 ? -44.346 26.663 47.049 1.00 66.12 189 VAL A C 1
ATOM 1394 O O . VAL A 1 189 ? -43.656 27.382 46.325 1.00 66.12 189 VAL A O 1
ATOM 1397 N N . LYS A 1 190 ? -43.841 25.610 47.701 1.00 65.69 190 LYS A N 1
ATOM 1398 C CA . LYS A 1 190 ? -42.522 25.034 47.407 1.00 65.69 190 LYS A CA 1
ATOM 1399 C C . LYS A 1 190 ? -42.709 23.936 46.363 1.00 65.69 190 LYS A C 1
ATOM 1401 O O . LYS A 1 190 ? -43.427 22.981 46.646 1.00 65.69 190 LYS A O 1
ATOM 1406 N N . SER A 1 191 ? -42.080 24.081 45.201 1.00 63.69 191 SER A N 1
ATOM 1407 C CA . SER A 1 191 ? -42.003 23.034 44.177 1.00 63.69 191 SER A CA 1
ATOM 1408 C C . SER A 1 191 ? -40.622 22.397 44.204 1.00 63.69 191 SER A C 1
ATOM 1410 O O . SER A 1 191 ? -39.603 23.084 44.340 1.00 63.69 191 SER A O 1
ATOM 1412 N N . ASP A 1 192 ? -40.600 21.070 44.164 1.00 66.94 192 ASP A N 1
ATOM 1413 C CA . ASP A 1 192 ? -39.378 20.282 44.095 1.00 66.94 192 ASP A CA 1
ATOM 1414 C C . ASP A 1 192 ? -39.121 19.904 42.640 1.00 66.94 192 ASP A C 1
ATOM 1416 O O . ASP A 1 192 ? -39.707 18.958 42.123 1.00 66.94 192 ASP A O 1
ATOM 1420 N N . ASP A 1 193 ? -38.252 20.674 41.994 1.00 66.62 193 ASP A N 1
ATOM 1421 C CA . ASP A 1 193 ? -38.029 20.601 40.548 1.00 66.62 193 ASP A CA 1
ATOM 1422 C C . ASP A 1 193 ? -36.714 19.897 40.197 1.00 66.62 193 ASP A C 1
ATOM 1424 O O . ASP A 1 193 ? -36.250 19.912 39.054 1.00 66.62 193 ASP A O 1
ATOM 1428 N N . ARG A 1 194 ? -36.109 19.259 41.202 1.00 76.44 194 ARG A N 1
ATOM 1429 C CA . ARG A 1 194 ? -34.901 18.447 41.065 1.00 76.44 194 ARG A CA 1
ATOM 1430 C C . ARG A 1 194 ? -35.200 17.243 40.177 1.00 76.44 194 ARG A C 1
ATOM 1432 O O . ARG A 1 194 ? -36.355 16.847 40.050 1.00 76.44 194 ARG A O 1
ATOM 1439 N N . TRP A 1 195 ? -34.164 16.644 39.578 1.00 81.62 195 TRP A N 1
ATOM 1440 C CA . TRP A 1 195 ? -34.327 15.472 38.702 1.00 81.62 195 TRP A CA 1
ATOM 1441 C C . TRP A 1 195 ? -35.313 14.469 39.294 1.00 81.62 195 TRP A C 1
ATOM 1443 O O . TRP A 1 195 ? -35.140 14.017 40.427 1.00 81.62 195 TRP A O 1
ATOM 1453 N N . VAL A 1 196 ? -36.314 14.103 38.511 1.00 78.75 196 VAL A N 1
ATOM 1454 C CA . VAL A 1 196 ? -37.189 12.968 38.771 1.00 78.75 196 VAL A CA 1
ATOM 1455 C C . VAL A 1 196 ? -37.129 12.076 37.553 1.00 78.75 196 VAL A C 1
ATOM 1457 O O . VAL A 1 196 ? -36.885 12.545 36.446 1.00 78.75 196 VAL A O 1
ATOM 1460 N N . CYS A 1 197 ? -37.315 10.784 37.749 1.00 73.81 197 CYS A N 1
ATOM 1461 C CA . CYS A 1 197 ? -37.431 9.878 36.632 1.00 73.81 197 CYS A CA 1
ATOM 1462 C C . CYS A 1 197 ? -38.909 9.640 36.317 1.00 73.81 197 CYS A C 1
ATOM 1464 O O . CYS A 1 197 ? -39.610 9.069 37.138 1.00 73.81 197 CYS A O 1
ATOM 1466 N N . GLY A 1 198 ? -39.377 10.025 35.133 1.00 69.88 198 GLY A N 1
ATOM 1467 C CA . GLY A 1 198 ? -40.799 9.934 34.797 1.00 69.88 198 GLY A CA 1
ATOM 1468 C C . GLY A 1 198 ? -41.580 11.155 35.286 1.00 69.88 198 GLY A C 1
ATOM 1469 O O . GLY A 1 198 ? -41.169 11.867 36.201 1.00 69.88 198 GLY A O 1
ATOM 1470 N N . THR A 1 199 ? -42.713 11.436 34.642 1.00 65.31 199 THR A N 1
ATOM 1471 C CA . THR A 1 199 ? -43.508 12.646 34.936 1.00 65.31 199 THR A CA 1
ATOM 1472 C C . THR A 1 199 ? -44.291 12.568 36.253 1.00 65.31 199 THR A C 1
ATOM 1474 O O . THR A 1 199 ? -44.708 13.601 36.771 1.00 65.31 199 THR A O 1
ATOM 1477 N N . ASN A 1 200 ? -44.440 11.362 36.816 1.00 67.44 200 ASN A N 1
ATOM 1478 C CA . ASN A 1 200 ? -45.217 11.086 38.030 1.00 67.44 200 ASN A CA 1
ATOM 1479 C C . ASN A 1 200 ? -44.370 10.572 39.212 1.00 67.44 200 ASN A C 1
ATOM 1481 O O . ASN A 1 200 ? -44.932 10.218 40.250 1.00 67.44 200 ASN A O 1
ATOM 1485 N N . ALA A 1 201 ? -43.041 10.494 39.084 1.00 71.06 201 ALA A N 1
ATOM 1486 C CA . ALA A 1 201 ? -42.195 10.029 40.180 1.00 71.06 201 ALA A CA 1
ATOM 1487 C C . ALA A 1 201 ? -41.793 11.164 41.122 1.00 71.06 201 ALA A C 1
ATOM 1489 O O . ALA A 1 201 ? -41.578 12.305 40.721 1.00 71.06 201 ALA A O 1
ATOM 1490 N N . SER A 1 202 ? -41.619 10.814 42.393 1.00 77.44 202 SER A N 1
ATOM 1491 C CA . SER A 1 202 ? -40.981 11.688 43.378 1.00 77.44 202 SER A CA 1
ATOM 1492 C C . SER A 1 202 ? -39.479 11.420 43.420 1.00 77.44 202 SER A C 1
ATOM 1494 O O . SER A 1 202 ? -39.049 10.273 43.293 1.00 77.44 202 SER A O 1
ATOM 1496 N N . ASN A 1 203 ? -38.664 12.454 43.646 1.00 81.88 203 ASN A N 1
ATOM 1497 C CA . ASN A 1 203 ? -37.239 12.246 43.897 1.00 81.88 203 ASN A CA 1
ATOM 1498 C C . ASN A 1 203 ? -37.074 11.465 45.225 1.00 81.88 203 ASN A C 1
ATOM 1500 O O . ASN A 1 203 ? -37.540 11.936 46.268 1.00 81.88 203 ASN A O 1
ATOM 1504 N N . PRO A 1 204 ? -36.430 10.281 45.221 1.00 82.62 204 PRO A N 1
ATOM 1505 C CA . PRO A 1 204 ? -36.301 9.441 46.410 1.00 82.62 204 PRO A CA 1
ATOM 1506 C C . PRO A 1 204 ? -35.377 10.062 47.473 1.00 82.62 204 PRO A C 1
ATOM 1508 O O . PRO A 1 204 ? -35.476 9.738 48.657 1.00 82.62 204 PRO A O 1
ATOM 1511 N N . PHE A 1 205 ? -34.513 11.001 47.086 1.00 85.69 205 PHE A N 1
ATOM 1512 C CA . PHE A 1 205 ? -33.564 11.685 47.957 1.00 85.69 205 PHE A CA 1
ATOM 1513 C C . PHE A 1 205 ? -34.113 13.017 48.476 1.00 85.69 205 PHE A C 1
ATOM 1515 O O . PHE A 1 205 ? -33.562 14.089 48.249 1.00 85.69 205 PHE A O 1
ATOM 1522 N N . ASN A 1 206 ? -35.194 12.972 49.249 1.00 77.12 206 ASN A N 1
ATOM 1523 C CA . ASN A 1 206 ? -35.748 14.154 49.923 1.00 77.12 206 ASN A CA 1
ATOM 1524 C C . ASN A 1 206 ? -35.041 14.506 51.256 1.00 77.12 206 ASN A C 1
ATOM 1526 O O . ASN A 1 206 ? -35.579 15.273 52.052 1.00 77.12 206 ASN A O 1
ATOM 1530 N N . GLY A 1 207 ? -33.860 13.931 51.527 1.00 78.75 207 GLY A N 1
ATOM 1531 C CA . GLY A 1 207 ? -33.149 14.030 52.810 1.00 78.75 207 GLY A CA 1
ATOM 1532 C C . GLY A 1 207 ? -33.502 12.949 53.839 1.00 78.75 207 GLY A C 1
ATOM 1533 O O . GLY A 1 207 ? -32.896 12.911 54.911 1.00 78.75 207 GLY A O 1
ATOM 1534 N N . SER A 1 208 ? -34.443 12.048 53.534 1.00 80.81 208 SER A N 1
ATOM 1535 C CA . SER A 1 208 ? -34.844 10.962 54.446 1.00 80.81 208 SER A CA 1
ATOM 1536 C C . SER A 1 208 ? -34.212 9.612 54.098 1.00 80.81 208 SER A C 1
ATOM 1538 O O . SER A 1 208 ? -33.772 8.899 55.008 1.00 80.81 208 SER A O 1
ATOM 1540 N N . LEU A 1 209 ? -34.143 9.276 52.805 1.00 87.62 209 LEU A N 1
ATOM 1541 C CA . LEU A 1 209 ? -33.589 8.018 52.303 1.00 87.62 209 LEU A CA 1
ATOM 1542 C C . LEU A 1 209 ? -32.055 8.040 52.343 1.00 87.62 209 LEU A C 1
ATOM 1544 O O . LEU A 1 209 ? -31.440 9.040 51.973 1.00 87.62 209 LEU A O 1
ATOM 1548 N N . LYS A 1 210 ? -31.442 6.939 52.794 1.00 89.88 210 LYS A N 1
ATOM 1549 C CA . LYS A 1 210 ? -29.990 6.758 52.711 1.00 89.88 210 LYS A CA 1
ATOM 1550 C C . LYS A 1 210 ? -29.617 6.234 51.331 1.00 89.88 210 LYS A C 1
ATOM 1552 O O . LYS A 1 210 ? -30.208 5.261 50.872 1.00 89.88 210 LYS A O 1
ATOM 1557 N N . ASP A 1 211 ? -28.624 6.856 50.721 1.00 90.12 211 ASP A N 1
ATOM 1558 C CA . ASP A 1 211 ? -27.942 6.316 49.557 1.00 90.12 211 ASP A CA 1
ATOM 1559 C C . ASP A 1 211 ? -27.205 5.020 49.956 1.00 90.12 211 ASP A C 1
ATOM 1561 O O . ASP A 1 211 ? -26.488 5.019 50.964 1.00 90.12 211 ASP A O 1
ATOM 1565 N N . PRO A 1 212 ? -27.399 3.910 49.225 1.00 90.06 212 PRO A N 1
ATOM 1566 C CA . PRO A 1 212 ? -26.872 2.606 49.618 1.00 90.06 212 PRO A CA 1
ATOM 1567 C C . PRO A 1 212 ? -25.348 2.489 49.474 1.00 90.06 212 PRO A C 1
ATOM 1569 O O . PRO A 1 212 ? -24.753 1.663 50.161 1.00 90.06 212 PRO A O 1
ATOM 1572 N N . ASP A 1 213 ? -24.710 3.308 48.632 1.00 89.38 213 ASP A N 1
ATOM 1573 C CA . ASP A 1 213 ? -23.262 3.248 48.394 1.00 89.38 213 ASP A CA 1
ATOM 1574 C C . ASP A 1 213 ? -22.480 4.133 49.365 1.00 89.38 213 ASP A C 1
ATOM 1576 O O . ASP A 1 213 ? -21.391 3.783 49.814 1.00 89.38 213 ASP A O 1
ATOM 1580 N N . THR A 1 214 ? -23.035 5.293 49.703 1.00 87.44 214 THR A N 1
ATOM 1581 C CA . THR A 1 214 ? -22.350 6.315 50.507 1.00 87.44 214 THR A CA 1
ATOM 1582 C C . THR A 1 214 ? -22.865 6.398 51.941 1.00 87.44 214 THR A C 1
ATOM 1584 O O . THR A 1 214 ? -22.224 7.010 52.794 1.00 87.44 214 THR A O 1
ATOM 1587 N N . GLY A 1 215 ? -24.049 5.846 52.223 1.00 86.75 215 GLY A N 1
ATOM 1588 C CA . GLY A 1 215 ? -24.744 5.990 53.505 1.00 86.75 215 GLY A CA 1
ATOM 1589 C C . GLY A 1 215 ? -25.240 7.412 53.800 1.00 86.75 215 GLY A C 1
ATOM 1590 O O . GLY A 1 215 ? -25.883 7.634 54.834 1.00 86.75 215 GLY A O 1
ATOM 1591 N N . ALA A 1 216 ? -24.962 8.371 52.911 1.00 87.62 216 ALA A N 1
ATOM 1592 C CA . ALA A 1 216 ? -25.417 9.747 53.015 1.00 87.62 216 ALA A CA 1
ATOM 1593 C C . ALA A 1 216 ? -26.939 9.816 52.854 1.00 87.62 216 ALA A C 1
ATOM 1595 O O . ALA A 1 216 ? -27.560 8.903 52.317 1.00 87.62 216 ALA A O 1
ATOM 1596 N N . LYS A 1 217 ? -27.553 10.922 53.278 1.00 85.44 217 LYS A N 1
ATOM 1597 C CA . LYS A 1 217 ? -28.947 11.244 52.946 1.00 85.44 217 LYS A CA 1
ATOM 1598 C C . LYS A 1 217 ? -28.965 12.445 52.006 1.00 85.44 217 LYS A C 1
ATOM 1600 O O . LYS A 1 217 ? -29.130 13.569 52.486 1.00 85.44 217 LYS A O 1
ATOM 1605 N N . PRO A 1 218 ? -28.705 12.247 50.700 1.00 81.75 218 PRO A N 1
ATOM 1606 C CA . PRO A 1 218 ? -28.704 13.345 49.754 1.00 81.75 218 PRO A CA 1
ATOM 1607 C C . PRO A 1 218 ? -30.032 14.099 49.812 1.00 81.75 218 PRO A C 1
ATOM 1609 O O . PRO A 1 218 ? -31.099 13.519 50.033 1.00 81.75 218 PRO A O 1
ATOM 1612 N N . VAL A 1 219 ? -29.945 15.413 49.636 1.00 75.56 219 VAL A N 1
ATOM 1613 C CA . VAL A 1 219 ? -31.104 16.297 49.527 1.00 75.56 219 VAL A CA 1
ATOM 1614 C C . VAL A 1 219 ? -31.194 16.708 48.062 1.00 75.56 219 VAL A C 1
ATOM 1616 O O . VAL A 1 219 ? -30.821 17.812 47.672 1.00 75.56 219 VAL A O 1
ATOM 1619 N N . GLY A 1 220 ? -31.701 15.785 47.249 1.00 76.75 220 GLY A N 1
ATOM 1620 C CA . GLY A 1 220 ? -31.958 15.937 45.825 1.00 76.75 220 GLY A CA 1
ATOM 1621 C C . GLY A 1 220 ? -30.773 15.617 44.921 1.00 76.75 220 GLY A C 1
ATOM 1622 O O . GLY A 1 220 ? -29.816 14.970 45.340 1.00 76.75 220 GLY A O 1
ATOM 1623 N N . GLY A 1 221 ? -30.850 16.087 43.673 1.00 79.44 221 GLY A N 1
ATOM 1624 C CA . GLY A 1 221 ? -29.875 15.792 42.620 1.00 79.44 221 GLY A CA 1
ATOM 1625 C C . GLY A 1 221 ? -30.240 14.564 41.775 1.00 79.44 221 GLY A C 1
ATOM 1626 O O . GLY A 1 221 ? -31.256 13.909 42.038 1.00 79.44 221 GLY A O 1
ATOM 1627 N N . PRO A 1 222 ? -29.448 14.279 40.726 1.00 88.69 222 PRO A N 1
ATOM 1628 C CA . PRO A 1 222 ? -29.688 13.144 39.846 1.00 88.69 222 PRO A CA 1
ATOM 1629 C C . PRO A 1 222 ? -29.464 11.804 40.548 1.00 88.69 222 PRO A C 1
ATOM 1631 O O . PRO A 1 222 ? -28.618 11.665 41.432 1.00 88.69 222 PRO A O 1
ATOM 1634 N N . TYR A 1 223 ? -30.216 10.800 40.117 1.00 88.69 223 TYR A N 1
ATOM 1635 C CA . TYR A 1 223 ? -30.163 9.441 40.637 1.00 88.69 223 TYR A CA 1
ATOM 1636 C C . TYR A 1 223 ? -30.496 8.446 39.527 1.00 88.69 223 TYR A C 1
ATOM 1638 O O . TYR A 1 223 ? -31.070 8.813 38.499 1.00 88.69 223 TYR A O 1
ATOM 1646 N N . TYR A 1 224 ? -30.152 7.187 39.763 1.00 88.56 224 TYR A N 1
ATOM 1647 C CA . TYR A 1 224 ? -30.579 6.046 38.961 1.00 88.56 224 TYR A CA 1
ATOM 1648 C C . TYR A 1 224 ? -31.048 4.924 39.892 1.00 88.56 224 TYR A C 1
ATOM 1650 O O . TYR A 1 224 ? -30.727 4.915 41.082 1.00 88.56 224 TYR A O 1
ATOM 1658 N N . TRP A 1 225 ? -31.830 3.988 39.364 1.00 88.56 225 TRP A N 1
ATOM 1659 C CA . TRP A 1 225 ? -32.253 2.803 40.108 1.00 88.56 225 TRP A CA 1
ATOM 1660 C C . TRP A 1 225 ? -31.401 1.600 39.724 1.00 88.56 225 TRP A C 1
ATOM 1662 O O . TRP A 1 225 ? -31.010 1.451 38.567 1.00 88.56 225 TRP A O 1
ATOM 1672 N N . ARG A 1 226 ? -31.142 0.725 40.694 1.00 90.62 226 ARG A N 1
ATOM 1673 C CA . ARG A 1 226 ? -30.537 -0.591 40.463 1.00 90.62 226 ARG A CA 1
ATOM 1674 C C . ARG A 1 226 ? -31.256 -1.675 41.252 1.00 90.62 226 ARG A C 1
ATOM 1676 O O . ARG A 1 226 ? -31.864 -1.393 42.289 1.00 90.62 226 ARG A O 1
ATOM 1683 N N . LEU A 1 227 ? -31.149 -2.914 40.785 1.00 91.56 227 LEU A N 1
ATOM 1684 C CA . LEU A 1 227 ? -31.600 -4.083 41.528 1.00 91.56 227 LEU A CA 1
ATOM 1685 C C . LEU A 1 227 ? -30.790 -4.234 42.828 1.00 91.56 227 LEU A C 1
ATOM 1687 O O . LEU A 1 227 ? -29.592 -3.963 42.856 1.00 91.56 227 LEU A O 1
ATOM 1691 N N . LYS A 1 228 ? -31.412 -4.669 43.925 1.00 92.31 228 LYS A N 1
ATOM 1692 C CA . LYS A 1 228 ? -30.704 -4.961 45.181 1.00 92.31 228 LYS A CA 1
ATOM 1693 C C . LYS A 1 228 ? -29.823 -6.203 45.051 1.00 92.31 228 LYS A C 1
ATOM 1695 O O . LYS A 1 228 ? -30.176 -7.173 44.381 1.00 92.31 228 LYS A O 1
ATOM 1700 N N . THR A 1 229 ? -28.696 -6.199 45.758 1.00 89.19 229 THR A N 1
ATOM 1701 C CA . THR A 1 229 ? -27.790 -7.353 45.806 1.00 89.19 229 THR A CA 1
ATOM 1702 C C . THR A 1 229 ? -28.513 -8.578 46.364 1.00 89.19 229 THR A C 1
ATOM 1704 O O . THR A 1 229 ? -29.175 -8.492 47.397 1.00 89.19 229 THR A O 1
ATOM 1707 N N . GLY A 1 230 ? -28.358 -9.729 45.705 1.00 86.19 230 GLY A N 1
ATOM 1708 C CA . GLY A 1 230 ? -28.905 -11.010 46.168 1.00 86.19 230 GLY A CA 1
ATOM 1709 C C . GLY A 1 230 ? -30.353 -11.296 45.754 1.00 86.19 230 GLY A C 1
ATOM 1710 O O . GLY A 1 230 ? -30.877 -12.350 46.110 1.00 86.19 230 GLY A O 1
ATOM 1711 N N . VAL A 1 231 ? -31.001 -10.413 44.986 1.00 91.00 231 VAL A N 1
ATOM 1712 C CA . VAL A 1 231 ? -32.319 -10.702 44.398 1.00 91.00 231 VAL A CA 1
ATOM 1713 C C . VAL A 1 231 ? -32.160 -11.705 43.253 1.00 91.00 231 VAL A C 1
ATOM 1715 O O . VAL A 1 231 ? -31.467 -11.433 42.274 1.00 91.00 231 VAL A O 1
ATOM 1718 N N . ASN A 1 232 ? -32.823 -12.860 43.356 1.00 89.00 232 ASN A N 1
ATOM 1719 C CA . ASN A 1 232 ? -32.811 -13.870 42.301 1.00 89.00 232 ASN A CA 1
ATOM 1720 C C . ASN A 1 232 ? -33.901 -13.583 41.253 1.00 89.00 232 ASN A C 1
ATOM 1722 O O . ASN A 1 232 ? -35.090 -13.756 41.515 1.00 89.00 232 ASN A O 1
ATOM 1726 N N . ILE A 1 233 ? -33.479 -13.135 40.072 1.00 89.12 233 ILE A N 1
ATOM 1727 C CA . ILE A 1 233 ? -34.354 -12.747 38.953 1.00 89.12 233 ILE A CA 1
ATOM 1728 C C . ILE A 1 233 ? -34.474 -13.828 37.878 1.00 89.12 233 ILE A C 1
ATOM 1730 O O . ILE A 1 233 ? -34.982 -13.547 36.796 1.00 89.12 233 ILE A O 1
ATOM 1734 N N . THR A 1 234 ? -34.014 -15.050 38.143 1.00 88.69 234 THR A N 1
ATOM 1735 C CA . THR A 1 234 ? -34.147 -16.173 37.213 1.00 88.69 234 THR A CA 1
ATOM 1736 C C . THR A 1 234 ? -35.064 -17.254 37.764 1.00 88.69 234 THR A C 1
ATOM 1738 O O . THR A 1 234 ? -35.068 -17.568 38.955 1.00 88.69 234 THR A O 1
ATOM 1741 N N . ASN A 1 235 ? -35.873 -17.821 36.876 1.00 83.38 235 ASN A N 1
ATOM 1742 C CA . ASN A 1 235 ? -36.625 -19.039 37.134 1.00 83.38 235 ASN A CA 1
ATOM 1743 C C . ASN A 1 235 ? -35.689 -20.257 37.064 1.00 83.38 235 ASN A C 1
ATOM 1745 O O . ASN A 1 235 ? -34.552 -20.172 36.594 1.00 83.38 235 ASN A O 1
ATOM 1749 N N . SER A 1 236 ? -36.176 -21.420 37.502 1.00 84.62 236 SER A N 1
ATOM 1750 C CA . SER A 1 236 ? -35.417 -22.680 37.471 1.00 84.62 236 SER A CA 1
ATOM 1751 C C . SER A 1 236 ? -35.032 -23.147 36.062 1.00 84.62 236 SER A C 1
ATOM 1753 O O . SER A 1 236 ? -34.115 -23.946 35.922 1.00 84.62 236 SER A O 1
ATOM 1755 N N . ASP A 1 237 ? -35.722 -22.660 35.029 1.00 78.00 237 ASP A N 1
ATOM 1756 C CA . ASP A 1 237 ? -35.444 -22.926 33.611 1.00 78.00 237 ASP A CA 1
ATOM 1757 C C . ASP A 1 237 ? -34.472 -21.906 32.978 1.00 78.00 237 ASP A C 1
ATOM 1759 O O . ASP A 1 237 ? -34.203 -21.968 31.781 1.00 78.00 237 ASP A O 1
ATOM 1763 N N . GLY A 1 238 ? -33.948 -20.959 33.766 1.00 74.75 238 GLY A N 1
ATOM 1764 C CA . GLY A 1 238 ? -33.044 -19.904 33.303 1.00 74.75 238 GLY A CA 1
ATOM 1765 C C . GLY A 1 238 ? -33.737 -18.687 32.678 1.00 74.75 238 GLY A C 1
ATOM 1766 O O . GLY A 1 238 ? -33.064 -17.693 32.393 1.00 74.75 238 GLY A O 1
ATOM 1767 N N . SER A 1 239 ? -35.064 -18.715 32.506 1.00 76.56 239 SER A N 1
ATOM 1768 C CA . SER A 1 239 ? -35.836 -17.561 32.033 1.00 76.56 239 SER A CA 1
ATOM 1769 C C . SER A 1 239 ? -35.921 -16.453 33.092 1.00 76.56 239 SER A C 1
ATOM 1771 O O . SER A 1 239 ? -35.687 -16.676 34.283 1.00 76.56 239 SER A O 1
ATOM 1773 N N . MET A 1 240 ? -36.259 -15.233 32.669 1.00 81.19 240 MET A N 1
ATOM 1774 C CA . MET A 1 240 ? -36.435 -14.097 33.579 1.00 81.19 240 MET A CA 1
ATOM 1775 C C . MET A 1 240 ? -37.671 -14.279 34.468 1.00 81.19 240 MET A C 1
ATOM 1777 O O . MET A 1 240 ? -38.793 -14.411 33.979 1.00 81.19 240 MET A O 1
ATOM 1781 N N . ASN A 1 241 ? -37.488 -14.202 35.786 1.00 86.31 241 ASN A N 1
ATOM 1782 C CA . ASN A 1 241 ? -38.583 -14.115 36.744 1.00 86.31 241 ASN A CA 1
ATOM 1783 C C . ASN A 1 241 ? -39.101 -12.672 36.811 1.00 86.31 241 ASN A C 1
ATOM 1785 O O . ASN A 1 241 ? -38.671 -11.861 37.636 1.00 86.31 241 ASN A O 1
ATOM 1789 N N . THR A 1 242 ? -40.048 -12.358 35.932 1.00 82.44 242 THR A N 1
ATOM 1790 C CA . THR A 1 242 ? -40.653 -11.026 35.808 1.00 82.44 242 THR A CA 1
ATOM 1791 C C . THR A 1 242 ? -41.384 -10.595 37.079 1.00 82.44 242 THR A C 1
ATOM 1793 O O . THR A 1 242 ? -41.330 -9.427 37.449 1.00 82.44 242 THR A O 1
ATOM 1796 N N . SER A 1 243 ? -42.010 -11.524 37.808 1.00 83.81 243 SER A N 1
ATOM 1797 C CA . SER A 1 243 ? -42.713 -11.203 39.057 1.00 83.81 243 SER A CA 1
ATOM 1798 C C . SER A 1 243 ? -41.769 -10.697 40.154 1.00 83.81 243 SER A C 1
ATOM 1800 O O . SER A 1 243 ? -42.111 -9.761 40.876 1.00 83.81 243 SER A O 1
ATOM 1802 N N . THR A 1 244 ? -40.558 -11.258 40.231 1.00 87.88 244 THR A N 1
ATOM 1803 C CA . THR A 1 244 ? -39.510 -10.799 41.148 1.00 87.88 244 THR A CA 1
ATOM 1804 C C . THR A 1 244 ? -38.825 -9.540 40.624 1.00 87.88 244 THR A C 1
ATOM 1806 O O . THR A 1 244 ? -38.564 -8.619 41.398 1.00 87.88 244 THR A O 1
ATOM 1809 N N . LEU A 1 245 ? -38.546 -9.470 39.320 1.00 86.44 245 LEU A N 1
ATOM 1810 C CA . LEU A 1 245 ? -37.889 -8.315 38.707 1.00 86.44 245 LEU A CA 1
ATOM 1811 C C . LEU A 1 245 ? -38.723 -7.035 38.861 1.00 86.44 245 LEU A C 1
ATOM 1813 O O . LEU A 1 245 ? -38.187 -6.005 39.257 1.00 86.44 245 LEU A O 1
ATOM 1817 N N . TYR A 1 246 ? -40.031 -7.101 38.604 1.00 83.75 246 TYR A N 1
ATOM 1818 C CA . TYR A 1 246 ? -40.945 -5.949 38.637 1.00 83.75 246 TYR A CA 1
ATOM 1819 C C . TYR A 1 246 ? -41.580 -5.702 40.011 1.00 83.75 246 TYR A C 1
ATOM 1821 O O . TYR A 1 246 ? -42.611 -5.041 40.123 1.00 83.75 246 TYR A O 1
ATOM 1829 N N . LEU A 1 247 ? -40.979 -6.221 41.083 1.00 87.81 247 LEU A N 1
ATOM 1830 C CA . LEU A 1 247 ? -41.394 -5.908 42.444 1.00 87.81 247 LEU A CA 1
ATOM 1831 C C . LEU A 1 247 ? -40.610 -4.695 42.960 1.00 87.81 247 LEU A C 1
ATOM 1833 O O . LEU A 1 247 ? -39.398 -4.767 43.152 1.00 87.81 247 LEU A O 1
ATOM 1837 N N . ALA A 1 248 ? -41.296 -3.585 43.244 1.00 86.19 248 ALA A N 1
ATOM 1838 C CA . ALA A 1 248 ? -40.659 -2.305 43.596 1.00 86.19 248 ALA A CA 1
ATOM 1839 C C . ALA A 1 248 ? -39.714 -2.400 44.801 1.00 86.19 248 ALA A C 1
ATOM 1841 O O . ALA A 1 248 ? -38.680 -1.739 44.844 1.00 86.19 248 ALA A O 1
ATOM 1842 N N . THR A 1 249 ? -40.025 -3.274 45.762 1.00 90.69 249 THR A N 1
ATOM 1843 C CA . THR A 1 249 ? -39.205 -3.491 46.961 1.00 90.69 249 THR A CA 1
ATOM 1844 C C . THR A 1 249 ? -37.839 -4.114 46.667 1.00 90.69 249 THR A C 1
ATOM 1846 O O . THR A 1 249 ? -36.967 -4.057 47.536 1.00 90.69 249 THR A O 1
ATOM 1849 N N . ASN A 1 250 ? -37.627 -4.675 45.474 1.00 92.62 250 ASN A N 1
ATOM 1850 C CA . ASN A 1 250 ? -36.355 -5.263 45.047 1.00 92.62 250 ASN A CA 1
ATOM 1851 C C . ASN A 1 250 ? -35.387 -4.248 44.432 1.00 92.62 250 ASN A C 1
ATOM 1853 O O . ASN A 1 250 ? -34.242 -4.598 44.159 1.00 92.62 250 ASN A O 1
ATOM 1857 N N . TRP A 1 251 ? -35.811 -2.999 44.261 1.00 90.81 251 TRP A N 1
ATOM 1858 C CA . TRP A 1 251 ? -35.000 -1.927 43.696 1.00 90.81 251 TRP A CA 1
ATOM 1859 C C . TRP A 1 251 ? -34.534 -0.950 44.771 1.00 90.81 251 TRP A C 1
ATOM 1861 O O . TRP A 1 251 ? -35.188 -0.758 45.799 1.00 90.81 251 TRP A O 1
ATOM 1871 N N . GLU A 1 252 ? -33.387 -0.324 44.533 1.00 91.44 252 GLU A N 1
ATOM 1872 C CA . GLU A 1 252 ? -32.851 0.752 45.362 1.00 91.44 252 GLU A CA 1
ATOM 1873 C C . GLU A 1 252 ? -32.378 1.926 44.501 1.00 91.44 252 GLU A C 1
ATOM 1875 O O . GLU A 1 252 ? -31.820 1.738 43.417 1.00 91.44 252 GLU A O 1
ATOM 1880 N N . ALA A 1 253 ? -32.651 3.145 44.969 1.00 90.44 253 ALA A N 1
ATOM 1881 C CA . ALA A 1 253 ? -32.203 4.364 44.313 1.00 90.44 253 ALA A CA 1
ATOM 1882 C C . ALA A 1 253 ? -30.777 4.679 44.760 1.00 90.44 253 ALA A C 1
ATOM 1884 O O . ALA A 1 253 ? -30.465 4.614 45.951 1.00 90.44 253 ALA A O 1
ATOM 1885 N N . VAL A 1 254 ? -29.935 5.062 43.809 1.00 91.50 254 VAL A N 1
ATOM 1886 C CA . VAL A 1 254 ? -28.539 5.436 44.029 1.00 91.50 254 VAL A CA 1
ATOM 1887 C C . VAL A 1 254 ? -28.331 6.841 43.491 1.00 91.50 254 VAL A C 1
ATOM 1889 O O . VAL A 1 254 ? -28.701 7.147 42.355 1.00 91.50 254 VAL A O 1
ATOM 1892 N N . SER A 1 255 ? -27.769 7.719 44.313 1.00 90.94 255 SER A N 1
ATOM 1893 C CA . SER A 1 255 ? -27.443 9.077 43.902 1.00 90.94 255 SER A CA 1
ATOM 1894 C C . SER A 1 255 ? -26.271 9.052 42.927 1.00 90.94 255 SER A C 1
ATOM 1896 O O . SER A 1 255 ? -25.306 8.304 43.089 1.00 90.94 255 SER A O 1
ATOM 1898 N N . VAL A 1 256 ? -26.346 9.867 41.877 1.00 91.25 256 VAL A N 1
ATOM 1899 C CA . VAL A 1 256 ? -25.206 10.033 40.978 1.00 91.25 256 VAL A CA 1
ATOM 1900 C C . VAL A 1 256 ? -24.159 10.869 41.724 1.00 91.25 256 VAL A C 1
ATOM 1902 O O . VAL A 1 256 ? -24.477 11.968 42.181 1.00 91.25 256 VAL A O 1
ATOM 1905 N N . PRO A 1 257 ? -22.908 10.402 41.874 1.00 89.88 257 PRO A N 1
ATOM 1906 C CA . PRO A 1 257 ? -21.886 11.169 42.575 1.00 89.88 257 PRO A CA 1
ATOM 1907 C C . PRO A 1 257 ? -21.470 12.400 41.760 1.00 89.88 257 PRO A C 1
ATOM 1909 O O . PRO A 1 257 ? -21.493 12.385 40.529 1.00 89.88 257 PRO A O 1
ATOM 1912 N N . LYS A 1 258 ? -20.995 13.458 42.434 1.00 88.44 258 LYS A N 1
ATOM 1913 C CA . LYS A 1 258 ? -20.516 14.691 41.772 1.00 88.44 258 LYS A CA 1
ATOM 1914 C C . LYS A 1 258 ? -19.456 14.439 40.693 1.00 88.44 258 LYS A C 1
ATOM 1916 O O . LYS A 1 258 ? -19.429 15.147 39.692 1.00 88.44 258 LYS A O 1
ATOM 1921 N N . SER A 1 259 ? -18.618 13.413 40.861 1.00 90.25 259 SER A N 1
ATOM 1922 C CA . SER A 1 259 ? -17.620 12.992 39.864 1.00 90.25 259 SER A CA 1
ATOM 1923 C C . SER A 1 259 ? -18.230 12.547 38.527 1.00 90.25 259 SER A C 1
ATOM 1925 O O . SER A 1 259 ? -17.542 12.563 37.512 1.00 90.25 259 SER A O 1
ATOM 1927 N N . GLN A 1 260 ? -19.514 12.185 38.507 1.00 92.25 260 GLN A N 1
ATOM 1928 C CA . GLN A 1 260 ? -20.264 11.748 37.330 1.00 92.25 260 GLN A CA 1
ATOM 1929 C C . GLN A 1 260 ? -21.200 12.833 36.769 1.00 92.25 260 GLN A C 1
ATOM 1931 O O . GLN A 1 260 ? -21.855 12.599 35.756 1.00 92.25 260 GLN A O 1
ATOM 1936 N N . TYR A 1 261 ? -21.258 14.033 37.360 1.00 93.62 261 TYR A N 1
ATOM 1937 C CA . TYR A 1 261 ? -22.203 15.076 36.932 1.00 93.62 261 TYR A CA 1
ATOM 1938 C C . TYR A 1 261 ? -22.013 15.508 35.481 1.00 93.62 261 TYR A C 1
ATOM 1940 O O . TYR A 1 261 ? -22.999 15.660 34.772 1.00 93.62 261 TYR A O 1
ATOM 1948 N N . GLN A 1 262 ? -20.772 15.639 35.001 1.00 95.19 262 GLN A N 1
ATOM 1949 C CA . GLN A 1 262 ? -20.530 15.958 33.590 1.00 95.19 262 GLN A CA 1
ATOM 1950 C C . GLN A 1 262 ? -21.065 14.861 32.659 1.00 95.19 262 GLN A C 1
ATOM 1952 O O . GLN A 1 262 ? -21.646 15.157 31.616 1.00 95.19 262 GLN A O 1
ATOM 1957 N N . ASN A 1 263 ? -20.871 13.597 33.039 1.00 93.75 263 ASN A N 1
ATOM 1958 C CA . ASN A 1 263 ? -21.322 12.446 32.266 1.00 93.75 263 ASN A CA 1
ATOM 1959 C C . ASN A 1 263 ? -22.859 12.381 32.232 1.00 93.75 263 ASN A C 1
ATOM 1961 O O . ASN A 1 263 ? -23.447 12.200 31.170 1.00 93.75 263 ASN A O 1
ATOM 1965 N N . PHE A 1 264 ? -23.508 12.626 33.376 1.00 92.44 264 PHE A N 1
ATOM 1966 C CA . PHE A 1 264 ? -24.961 12.750 33.477 1.00 92.44 264 PHE A CA 1
ATOM 1967 C C . PHE A 1 264 ? -25.501 13.944 32.676 1.00 92.44 264 PHE A C 1
ATOM 1969 O O . PHE A 1 264 ? -26.480 13.798 31.954 1.00 92.44 264 PHE A O 1
ATOM 1976 N N . ALA A 1 265 ? -24.857 15.113 32.752 1.00 92.75 265 ALA A N 1
ATOM 1977 C CA . ALA A 1 265 ? -25.255 16.305 32.002 1.00 92.75 265 ALA A CA 1
ATOM 1978 C C . ALA A 1 265 ? -25.192 16.061 30.487 1.00 92.75 265 ALA A C 1
ATOM 1980 O O . ALA A 1 265 ? -26.114 16.427 29.759 1.00 92.75 265 ALA A O 1
ATOM 1981 N N . ASN A 1 266 ? -24.132 15.397 30.014 1.00 93.50 266 ASN A N 1
ATOM 1982 C CA . ASN A 1 266 ? -23.989 15.032 28.606 1.00 93.50 266 ASN A CA 1
ATOM 1983 C C . ASN A 1 266 ? -25.021 13.983 28.179 1.00 93.50 266 ASN A C 1
ATOM 1985 O O . ASN A 1 266 ? -25.635 14.146 27.127 1.00 93.50 266 ASN A O 1
ATOM 1989 N N . TRP A 1 267 ? -25.260 12.947 28.990 1.00 91.00 267 TRP A N 1
ATOM 1990 C CA . TRP A 1 267 ? -26.356 12.002 28.759 1.00 91.00 267 TRP A CA 1
ATOM 1991 C C . TRP A 1 267 ? -27.697 12.731 28.622 1.00 91.00 267 TRP A C 1
ATOM 1993 O O . TRP A 1 267 ? -28.407 12.563 27.630 1.00 91.00 267 TRP A O 1
ATOM 2003 N N . PHE A 1 268 ? -28.006 13.600 29.585 1.00 89.19 268 PHE A N 1
ATOM 2004 C CA . PHE A 1 268 ? -29.247 14.352 29.611 1.00 89.19 268 PHE A CA 1
ATOM 2005 C C . PHE A 1 268 ? -29.386 15.204 28.349 1.00 89.19 268 PHE A C 1
ATOM 2007 O O . PHE A 1 268 ? -30.414 15.145 27.687 1.00 89.19 268 PHE A O 1
ATOM 2014 N N . ALA A 1 269 ? -28.363 15.965 27.965 1.00 89.62 269 ALA A N 1
ATOM 2015 C CA . ALA A 1 269 ? -28.455 16.881 26.832 1.00 89.62 269 ALA A CA 1
ATOM 2016 C C . ALA A 1 269 ? -28.418 16.193 25.451 1.00 89.62 269 ALA A C 1
ATOM 2018 O O . ALA A 1 269 ? -28.984 16.745 24.507 1.00 89.62 269 ALA A O 1
ATOM 2019 N N . TYR A 1 270 ? -27.765 15.031 25.317 1.00 90.00 270 TYR A N 1
ATOM 2020 C CA . TYR A 1 270 ? -27.437 14.428 24.012 1.00 90.00 270 TYR A CA 1
ATOM 2021 C C . TYR A 1 270 ? -27.948 12.997 23.789 1.00 90.00 270 TYR A C 1
ATOM 2023 O O . TYR A 1 270 ? -27.848 12.507 22.667 1.00 90.00 270 TYR A O 1
ATOM 2031 N N . 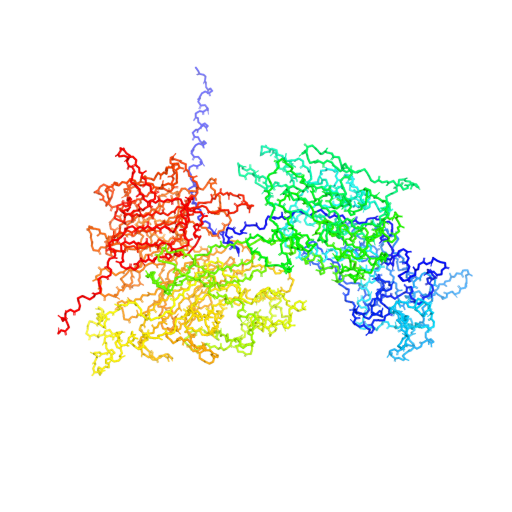TYR A 1 271 ? -28.488 12.313 24.804 1.00 87.88 271 TYR A N 1
ATOM 2032 C CA . TYR A 1 271 ? -28.819 10.880 24.716 1.00 87.88 271 TYR A CA 1
ATOM 2033 C C . TYR A 1 271 ? -30.163 10.473 25.323 1.00 87.88 271 TYR A C 1
ATOM 2035 O O . TYR A 1 271 ? -30.604 9.355 25.078 1.00 87.88 271 TYR A O 1
ATOM 2043 N N . ARG A 1 272 ? -30.832 11.343 26.088 1.00 84.38 272 ARG A N 1
ATOM 2044 C CA . ARG A 1 272 ? -32.022 10.974 26.882 1.00 84.38 272 ARG A CA 1
ATOM 2045 C C . ARG A 1 272 ? -33.307 10.682 26.093 1.00 84.38 272 ARG A C 1
ATOM 2047 O O . ARG A 1 272 ? -34.355 10.501 26.693 1.00 84.38 272 ARG A O 1
ATOM 2054 N N . THR A 1 273 ? -33.244 10.682 24.765 1.00 82.81 273 THR A N 1
ATOM 2055 C CA . THR A 1 273 ? -34.320 10.207 23.881 1.00 82.81 273 THR A CA 1
ATOM 2056 C C . THR A 1 273 ? -33.713 9.355 22.770 1.00 82.81 273 THR A C 1
ATOM 2058 O O . THR A 1 273 ? -32.540 9.548 22.423 1.00 82.81 273 THR A O 1
ATOM 2061 N N . ARG A 1 274 ? -34.508 8.457 22.170 1.00 83.44 274 ARG A N 1
ATOM 2062 C CA . ARG A 1 274 ? -34.089 7.626 21.020 1.00 83.44 274 ARG A CA 1
ATOM 2063 C C . ARG A 1 274 ? -33.457 8.474 19.901 1.00 83.44 274 ARG A C 1
ATOM 2065 O O . ARG A 1 274 ? -32.363 8.166 19.426 1.00 83.44 274 ARG A O 1
ATOM 2072 N N . ASN A 1 275 ? -34.089 9.590 19.529 1.00 85.19 275 ASN A N 1
ATOM 2073 C CA . ASN A 1 275 ? -33.615 10.502 18.482 1.00 85.19 275 ASN A CA 1
ATOM 2074 C C . ASN A 1 275 ? -32.285 11.184 18.844 1.00 85.19 275 ASN A C 1
ATOM 2076 O O . ASN A 1 275 ? -31.364 11.180 18.026 1.00 85.19 275 ASN A O 1
ATOM 2080 N N . MET A 1 276 ? -32.151 11.730 20.061 1.00 86.81 276 MET A N 1
ATOM 2081 C CA . MET A 1 276 ? -30.908 12.391 20.485 1.00 86.81 276 MET A CA 1
ATOM 2082 C C . MET A 1 276 ? -29.737 11.405 20.518 1.00 86.81 276 MET A C 1
ATOM 2084 O O . MET A 1 276 ? -28.678 11.687 19.955 1.00 86.81 276 MET A O 1
ATOM 2088 N N . MET A 1 277 ? -29.952 10.222 21.102 1.00 85.00 277 MET A N 1
ATOM 2089 C CA . MET A 1 277 ? -28.946 9.162 21.134 1.00 85.00 277 MET A CA 1
ATOM 2090 C C . MET A 1 277 ? -28.484 8.790 19.726 1.00 85.00 277 MET A C 1
ATOM 2092 O O . MET A 1 277 ? -27.282 8.728 19.467 1.00 85.00 277 MET A O 1
ATOM 2096 N N . THR A 1 278 ? -29.436 8.581 18.818 1.00 84.88 278 THR A N 1
ATOM 2097 C CA . THR A 1 278 ? -29.162 8.142 17.450 1.00 84.88 278 THR A CA 1
ATOM 2098 C C . THR A 1 278 ? -28.393 9.196 16.655 1.00 84.88 278 THR A C 1
ATOM 2100 O O . THR A 1 278 ? -27.367 8.880 16.057 1.00 84.88 278 THR A O 1
ATOM 2103 N N . ARG A 1 279 ? -28.821 10.467 16.694 1.00 88.38 279 ARG A N 1
ATOM 2104 C CA . ARG A 1 279 ? -28.125 11.588 16.026 1.00 88.38 279 ARG A CA 1
ATOM 2105 C C . ARG A 1 279 ? -26.693 11.734 16.529 1.00 88.38 279 ARG A C 1
ATOM 2107 O O . ARG A 1 279 ? -25.760 11.861 15.735 1.00 88.38 279 ARG A O 1
ATOM 2114 N N . THR A 1 280 ? -26.514 11.668 17.846 1.00 88.94 280 THR A N 1
ATOM 2115 C CA . THR A 1 280 ? -25.197 11.764 18.476 1.00 88.94 280 THR A CA 1
ATOM 2116 C C . THR A 1 280 ? -24.302 10.595 18.057 1.00 88.94 280 THR A C 1
ATOM 2118 O O . THR A 1 280 ? -23.185 10.824 17.590 1.00 88.94 280 THR A O 1
ATOM 2121 N N . ALA A 1 281 ? -24.795 9.357 18.139 1.00 84.44 281 ALA A N 1
ATOM 2122 C CA . ALA A 1 281 ? -24.038 8.163 17.767 1.00 84.44 281 ALA A CA 1
ATOM 2123 C C . ALA A 1 281 ? -23.678 8.133 16.273 1.00 84.44 281 ALA A C 1
ATOM 2125 O O . ALA A 1 281 ? -22.519 7.896 15.932 1.00 84.44 281 ALA A O 1
ATOM 2126 N N . LEU A 1 282 ? -24.620 8.446 15.377 1.00 85.38 282 LEU A N 1
ATOM 2127 C CA . LEU A 1 282 ? -24.343 8.504 13.941 1.00 85.38 282 LEU A CA 1
ATOM 2128 C C . LEU A 1 282 ? -23.317 9.591 13.611 1.00 85.38 282 LEU A C 1
ATOM 2130 O O . LEU A 1 282 ? -22.389 9.325 12.852 1.00 85.38 282 LEU A O 1
ATOM 2134 N N . SER A 1 283 ? -23.392 10.769 14.242 1.00 88.94 283 SER A N 1
ATOM 2135 C CA . SER A 1 283 ? -22.386 11.819 14.022 1.00 88.94 283 SER A CA 1
ATOM 2136 C C . SER A 1 283 ? -20.969 11.343 14.337 1.00 88.94 283 SER A C 1
ATOM 2138 O O . SER A 1 283 ? -20.045 11.573 13.551 1.00 88.94 283 SER A O 1
ATOM 2140 N N . GLN A 1 284 ? -20.808 10.612 15.441 1.00 84.06 284 GLN A N 1
ATOM 2141 C CA . GLN A 1 284 ? -19.528 10.056 15.858 1.00 84.06 284 GLN A CA 1
ATOM 2142 C C . GLN A 1 284 ? -19.081 8.927 14.927 1.00 84.06 284 GLN A C 1
ATOM 2144 O O . GLN A 1 284 ? -17.919 8.903 14.529 1.00 84.06 284 GLN A O 1
ATOM 2149 N N . ALA A 1 285 ? -19.984 8.028 14.530 1.00 77.12 285 ALA A N 1
ATOM 2150 C CA . ALA A 1 285 ? -19.677 6.934 13.612 1.00 77.12 285 ALA A CA 1
ATOM 2151 C C . ALA A 1 285 ? -19.202 7.464 12.254 1.00 77.12 285 ALA A C 1
ATOM 2153 O O . ALA A 1 285 ? -18.106 7.123 11.809 1.00 77.12 285 ALA A O 1
ATOM 2154 N N . PHE A 1 286 ? -19.961 8.381 11.648 1.00 79.00 286 PHE A N 1
ATOM 2155 C CA . PHE A 1 286 ? -19.598 8.960 10.358 1.00 79.00 286 PHE A CA 1
ATOM 2156 C C . PHE A 1 286 ? -18.328 9.817 10.427 1.00 79.00 286 PHE A C 1
ATOM 2158 O O . PHE A 1 286 ? -17.620 9.924 9.427 1.00 79.00 286 PHE A O 1
ATOM 2165 N N . SER A 1 287 ? -17.948 10.339 11.605 1.00 76.81 287 SER A N 1
ATOM 2166 C CA . SER A 1 287 ? -16.729 11.158 11.739 1.00 76.81 287 SER A CA 1
ATOM 2167 C C . SER A 1 287 ? -15.457 10.339 11.598 1.00 76.81 287 SER A C 1
ATOM 2169 O O . SER A 1 287 ? -14.411 10.877 11.250 1.00 76.81 287 SER A O 1
ATOM 2171 N N . LYS A 1 288 ? -15.570 9.030 11.840 1.00 67.62 288 LYS A N 1
ATOM 2172 C CA . LYS A 1 288 ? -14.482 8.063 11.740 1.00 67.62 288 LYS A CA 1
ATOM 2173 C C . LYS A 1 288 ? -14.353 7.464 10.335 1.00 67.62 288 LYS A C 1
ATOM 2175 O O . LYS A 1 288 ? -13.416 6.709 10.099 1.00 67.62 288 LYS A O 1
ATOM 2180 N N . ILE A 1 289 ? -15.267 7.781 9.413 1.00 60.75 289 ILE A N 1
ATOM 2181 C CA . ILE A 1 289 ? -15.199 7.319 8.022 1.00 60.75 289 ILE A CA 1
ATOM 2182 C C . ILE A 1 289 ? -14.254 8.226 7.231 1.00 60.75 289 ILE A C 1
ATOM 2184 O O . ILE A 1 289 ? -14.412 9.453 7.247 1.00 60.75 289 ILE A O 1
ATOM 2188 N N . GLY A 1 290 ? -13.304 7.599 6.530 1.00 52.69 290 GLY A N 1
ATOM 2189 C CA . GLY A 1 290 ? -12.391 8.253 5.592 1.00 52.69 290 GLY A CA 1
ATOM 2190 C C . GLY A 1 290 ? -13.088 8.833 4.353 1.00 52.69 290 GLY A C 1
ATOM 2191 O O . GLY A 1 290 ? -14.308 8.824 4.225 1.00 52.69 290 GLY A O 1
ATOM 2192 N N . ASN A 1 291 ? -12.301 9.336 3.412 1.00 54.84 291 ASN A N 1
ATOM 2193 C CA . ASN A 1 291 ? -12.742 10.032 2.198 1.00 54.84 291 ASN A CA 1
ATOM 2194 C C . ASN A 1 291 ? -13.153 9.092 1.043 1.00 54.84 291 ASN A C 1
ATOM 2196 O O . ASN A 1 291 ? -12.913 9.418 -0.112 1.00 54.84 291 ASN A O 1
ATOM 2200 N N . SER A 1 292 ? -13.681 7.895 1.319 1.00 64.38 292 SER A N 1
ATOM 2201 C CA . SER A 1 292 ? -13.806 6.838 0.295 1.00 64.38 292 SER A CA 1
ATOM 2202 C C . SER A 1 292 ? -15.161 6.126 0.287 1.00 64.38 292 SER A C 1
ATOM 2204 O O . SER A 1 292 ? -15.204 4.904 0.182 1.00 64.38 292 SER A O 1
ATOM 2206 N N . VAL A 1 293 ? -16.273 6.865 0.398 1.00 72.44 293 VAL A N 1
ATOM 2207 C CA . VAL A 1 293 ? -17.638 6.325 0.217 1.00 72.44 293 VAL A CA 1
ATOM 2208 C C . VAL A 1 293 ? -18.526 7.307 -0.548 1.00 72.44 293 VAL A C 1
ATOM 2210 O O . VAL A 1 293 ? -18.439 8.519 -0.348 1.00 72.44 293 VAL A O 1
ATOM 2213 N N . ARG A 1 294 ? -19.426 6.786 -1.388 1.00 82.12 294 ARG A N 1
ATOM 2214 C CA . ARG A 1 294 ? -20.501 7.568 -2.009 1.00 82.12 294 ARG A CA 1
ATOM 2215 C C . ARG A 1 294 ? -21.756 7.439 -1.166 1.00 82.12 294 ARG A C 1
ATOM 2217 O O . ARG A 1 294 ? -22.138 6.327 -0.817 1.00 82.12 294 ARG A O 1
ATOM 2224 N N . ILE A 1 295 ? -22.401 8.549 -0.836 1.00 83.69 295 ILE A N 1
ATOM 2225 C CA . ILE A 1 295 ? -23.529 8.569 0.089 1.00 83.69 295 ILE A CA 1
ATOM 2226 C C . ILE A 1 295 ? -24.753 9.244 -0.521 1.00 83.69 295 ILE A C 1
ATOM 2228 O O . ILE A 1 295 ? -24.653 10.211 -1.275 1.00 83.69 295 ILE A O 1
ATOM 2232 N N . ALA A 1 296 ? -25.915 8.717 -0.160 1.00 86.31 296 ALA A N 1
ATOM 2233 C CA . ALA A 1 296 ? -27.216 9.332 -0.354 1.00 86.31 296 ALA A CA 1
ATOM 2234 C C . ALA A 1 296 ? -28.039 9.096 0.925 1.00 86.31 296 ALA A C 1
ATOM 2236 O O . ALA A 1 296 ? -27.891 8.059 1.573 1.00 86.31 296 ALA A O 1
ATOM 2237 N N . TRP A 1 297 ? -28.887 10.042 1.329 1.00 87.56 297 TRP A N 1
ATOM 2238 C CA . TRP A 1 297 ? -29.682 9.930 2.556 1.00 87.56 297 TRP A CA 1
ATOM 2239 C C . TRP A 1 297 ? -31.170 10.306 2.409 1.00 87.56 297 TRP A C 1
ATOM 2241 O O . TRP A 1 297 ? -31.534 11.185 1.621 1.00 87.56 297 TRP A O 1
ATOM 2251 N N . GLN A 1 298 ? -32.027 9.657 3.210 1.00 85.31 298 GLN A N 1
ATOM 2252 C CA . GLN A 1 298 ? -33.464 9.937 3.322 1.00 85.31 298 GLN A CA 1
ATOM 2253 C C . GLN A 1 298 ? -34.008 9.850 4.749 1.00 85.31 298 GLN A C 1
ATOM 2255 O O . GLN A 1 298 ? -33.522 9.069 5.568 1.00 85.31 298 GLN A O 1
ATOM 2260 N N . ASN A 1 299 ? -35.096 10.579 5.003 1.00 83.75 299 ASN A N 1
ATOM 2261 C CA . ASN A 1 299 ? -35.970 10.303 6.142 1.00 83.75 299 ASN A CA 1
ATOM 2262 C C . ASN A 1 299 ? -36.918 9.141 5.813 1.00 83.75 299 ASN A C 1
ATOM 2264 O O . ASN A 1 299 ? -37.251 8.888 4.650 1.00 83.75 299 ASN A O 1
ATOM 2268 N N . MET A 1 300 ? -37.370 8.432 6.842 1.00 84.25 300 MET A N 1
ATOM 2269 C CA . MET A 1 300 ? -38.219 7.259 6.681 1.00 84.25 300 MET A CA 1
ATOM 2270 C C . MET A 1 300 ? -39.620 7.604 6.161 1.00 84.25 300 MET A C 1
ATOM 2272 O O . MET A 1 300 ? -40.099 6.934 5.245 1.00 84.25 300 MET A O 1
ATOM 2276 N N . ALA A 1 301 ? -40.274 8.640 6.690 1.00 77.06 301 ALA A N 1
ATOM 2277 C CA . ALA A 1 301 ? -41.635 9.000 6.292 1.00 77.06 301 ALA A CA 1
ATOM 2278 C C . ALA A 1 301 ? -41.702 9.977 5.106 1.00 77.06 301 ALA A C 1
ATOM 2280 O O . ALA A 1 301 ? -42.603 9.870 4.276 1.00 77.06 301 ALA A O 1
ATOM 2281 N N . ASN A 1 302 ? -40.754 10.915 4.999 1.00 67.62 302 ASN A N 1
ATOM 2282 C CA . ASN A 1 302 ? -40.792 12.010 4.023 1.00 67.62 302 ASN A CA 1
ATOM 2283 C C . ASN A 1 302 ? -39.568 12.000 3.096 1.00 67.62 302 ASN A C 1
ATOM 2285 O O . ASN A 1 302 ? -38.461 12.310 3.526 1.00 67.62 302 ASN A O 1
ATOM 2289 N N . ALA A 1 303 ? -39.772 11.698 1.810 1.00 58.56 303 ALA A N 1
ATOM 2290 C CA . ALA A 1 303 ? -38.681 11.518 0.844 1.00 58.56 303 ALA A CA 1
ATOM 2291 C C . ALA A 1 303 ? -38.516 12.668 -0.185 1.00 58.56 303 ALA A C 1
ATOM 2293 O O . ALA A 1 303 ? -37.547 12.675 -0.937 1.00 58.56 303 ALA A O 1
ATOM 2294 N N . THR A 1 304 ? -39.440 13.642 -0.251 1.00 51.28 304 THR A N 1
ATOM 2295 C CA . THR A 1 304 ? -39.623 14.462 -1.474 1.00 51.28 304 THR A CA 1
ATOM 2296 C C . THR A 1 304 ? -39.725 15.987 -1.308 1.00 51.28 304 THR A C 1
ATOM 2298 O O . THR A 1 304 ? -40.130 16.662 -2.255 1.00 51.28 304 THR A O 1
ATOM 2301 N N . SER A 1 305 ? -39.378 16.598 -0.170 1.00 47.09 305 SER A N 1
ATOM 2302 C CA . SER A 1 305 ? -39.484 18.068 -0.084 1.00 47.09 305 SER A CA 1
ATOM 2303 C C . SER A 1 305 ? -38.287 18.773 -0.718 1.00 47.09 305 SER A C 1
ATOM 2305 O O . SER A 1 305 ? -37.197 18.797 -0.160 1.00 47.09 305 SER A O 1
ATOM 2307 N N . THR A 1 306 ? -38.529 19.458 -1.834 1.00 40.78 306 THR A N 1
ATOM 2308 C CA . THR A 1 306 ? -37.633 20.483 -2.398 1.00 40.78 306 THR A CA 1
ATOM 2309 C C . THR A 1 306 ? -37.656 21.801 -1.608 1.00 40.78 306 THR A C 1
ATOM 2311 O O . THR A 1 306 ? -36.893 22.720 -1.904 1.00 40.78 306 THR A O 1
ATOM 2314 N N . SER A 1 307 ? -38.524 21.917 -0.596 1.00 40.69 307 SER A N 1
ATOM 2315 C CA . SER A 1 307 ? -38.658 23.105 0.246 1.00 40.69 307 SER A CA 1
ATOM 2316 C C . SER A 1 307 ? -37.816 22.963 1.517 1.00 40.69 307 SER A C 1
ATOM 2318 O O . SER A 1 307 ? -38.082 22.084 2.344 1.00 40.69 307 SER A O 1
ATOM 2320 N N . LYS A 1 308 ? -36.808 23.837 1.674 1.00 46.72 308 LYS A N 1
ATOM 2321 C CA . LYS A 1 308 ? -35.946 23.940 2.866 1.00 46.72 308 LYS A CA 1
ATOM 2322 C C . LYS A 1 308 ? -36.768 24.417 4.062 1.00 46.72 308 LYS A C 1
ATOM 2324 O O . LYS A 1 308 ? -36.843 25.611 4.346 1.00 46.72 308 LYS A O 1
ATOM 2329 N N . THR A 1 309 ? -37.400 23.480 4.751 1.00 49.19 309 THR A N 1
ATOM 2330 C CA . THR A 1 309 ? -38.115 23.726 6.005 1.00 49.19 309 THR A CA 1
ATOM 2331 C C . THR A 1 309 ? -37.360 23.074 7.162 1.00 49.19 309 THR A C 1
ATOM 2333 O O . THR A 1 309 ? -36.603 22.131 6.929 1.00 49.19 309 THR A O 1
ATOM 2336 N N . PRO A 1 310 ? -37.560 23.528 8.413 1.00 45.16 310 PRO A N 1
ATOM 2337 C CA . PRO A 1 310 ? -36.882 22.973 9.583 1.00 45.16 310 PRO A CA 1
ATOM 2338 C C . PRO A 1 310 ? -37.036 21.461 9.810 1.00 45.16 310 PRO A C 1
ATOM 2340 O O . PRO A 1 310 ? -36.266 20.870 10.557 1.00 45.16 310 PRO A O 1
ATOM 2343 N N . THR A 1 311 ? -38.025 20.843 9.165 1.00 46.81 311 THR A N 1
ATOM 2344 C CA . THR A 1 311 ? -38.348 19.412 9.222 1.00 46.81 311 THR A CA 1
ATOM 2345 C C . THR A 1 311 ? -37.877 18.633 7.986 1.00 46.81 311 THR A C 1
ATOM 2347 O O . THR A 1 311 ? -38.110 17.430 7.904 1.00 46.81 311 THR A O 1
ATOM 2350 N N . ASN A 1 312 ? -37.246 19.294 7.005 1.00 50.91 312 ASN A N 1
ATOM 2351 C CA . ASN A 1 312 ? -36.963 18.715 5.690 1.00 50.91 312 ASN A CA 1
ATOM 2352 C C . ASN A 1 312 ? -35.715 19.337 5.029 1.00 50.91 312 ASN A C 1
ATOM 2354 O O . ASN A 1 312 ? -35.780 19.954 3.964 1.00 50.91 312 ASN A O 1
ATOM 2358 N N . TYR A 1 313 ? -34.563 19.217 5.692 1.00 51.34 313 TYR A N 1
ATOM 2359 C CA . TYR A 1 313 ? -33.280 19.640 5.126 1.00 51.34 313 TYR A CA 1
ATOM 2360 C C . TYR A 1 313 ? -32.729 18.580 4.169 1.00 51.34 313 TYR A C 1
ATOM 2362 O O . TYR A 1 313 ? -32.403 17.480 4.598 1.00 51.34 313 TYR A O 1
ATOM 2370 N N . ASP A 1 314 ? -32.620 18.940 2.886 1.00 52.00 314 ASP A N 1
ATOM 2371 C CA . ASP A 1 314 ? -31.883 18.237 1.825 1.00 52.00 314 ASP A CA 1
ATOM 2372 C C . ASP A 1 314 ? -32.101 16.710 1.763 1.00 52.00 314 ASP A C 1
ATOM 2374 O O . ASP A 1 314 ? -31.142 15.949 1.682 1.00 52.00 314 ASP A O 1
ATOM 2378 N N . VAL A 1 315 ? -33.351 16.230 1.781 1.00 53.03 315 VAL A N 1
ATOM 2379 C CA . VAL A 1 315 ? -33.653 14.815 1.487 1.00 53.03 315 VAL A CA 1
ATOM 2380 C C . VAL A 1 315 ? -33.518 14.565 -0.023 1.00 53.03 315 VAL A C 1
ATOM 2382 O O . VAL A 1 315 ? -34.158 15.250 -0.817 1.00 53.03 315 VAL A O 1
ATOM 2385 N N . GLN A 1 316 ? -32.698 13.590 -0.436 1.00 54.72 316 GLN A N 1
ATOM 2386 C CA . GLN A 1 316 ? -32.363 13.349 -1.853 1.00 54.72 316 GLN A CA 1
ATOM 2387 C C . GLN A 1 316 ? -33.034 12.102 -2.473 1.00 54.72 316 GLN A C 1
ATOM 2389 O O . GLN A 1 316 ? -32.446 11.481 -3.349 1.00 54.72 316 GLN A O 1
ATOM 2394 N N . PHE A 1 317 ? -34.221 11.660 -2.034 1.00 61.41 317 PHE A N 1
ATOM 2395 C CA . PHE A 1 317 ? -34.807 10.386 -2.509 1.00 61.41 317 PHE A CA 1
ATOM 2396 C C . PHE A 1 317 ? -36.169 10.601 -3.177 1.00 61.41 317 PHE A C 1
ATOM 2398 O O . PHE A 1 317 ? -37.206 10.301 -2.600 1.00 61.41 317 PHE A O 1
ATOM 2405 N N . ASN A 1 318 ? -36.195 11.047 -4.436 1.00 48.41 318 ASN A N 1
ATOM 2406 C CA . ASN A 1 318 ? -37.419 11.011 -5.253 1.00 48.41 318 ASN A CA 1
ATOM 2407 C C . ASN A 1 318 ? -37.350 9.921 -6.332 1.00 48.41 318 ASN A C 1
ATOM 2409 O O . ASN A 1 318 ? -37.490 10.203 -7.519 1.00 48.41 318 ASN A O 1
ATOM 2413 N N . GLY A 1 319 ? -37.016 8.688 -5.938 1.00 51.06 319 GLY A N 1
ATOM 2414 C CA . GLY A 1 319 ? -36.831 7.580 -6.884 1.00 51.06 319 GLY A CA 1
ATOM 2415 C C . GLY A 1 319 ? -35.658 7.756 -7.857 1.00 51.06 319 GLY A C 1
ATOM 2416 O O . GLY A 1 319 ? -35.496 6.909 -8.716 1.00 51.06 319 GLY A O 1
ATOM 2417 N N . ALA A 1 320 ? -34.863 8.821 -7.710 1.00 58.62 320 ALA A N 1
ATOM 2418 C CA . ALA A 1 320 ? -33.572 9.085 -8.332 1.00 58.62 320 ALA A CA 1
ATOM 2419 C C . ALA A 1 320 ? -32.763 9.906 -7.312 1.00 58.62 320 ALA A C 1
ATOM 2421 O O . ALA A 1 320 ? -33.132 11.042 -7.002 1.00 58.62 320 ALA A O 1
ATOM 2422 N N . ALA A 1 321 ? -31.725 9.309 -6.725 1.00 70.62 321 ALA A N 1
ATOM 2423 C CA . ALA A 1 321 ? -30.846 9.974 -5.765 1.00 70.62 321 ALA A CA 1
ATOM 2424 C C . ALA A 1 321 ? -29.455 10.110 -6.378 1.00 70.62 321 ALA A C 1
ATOM 2426 O O . ALA A 1 321 ? -28.926 9.143 -6.927 1.00 70.62 321 ALA A O 1
ATOM 2427 N N . ALA A 1 322 ? -28.861 11.297 -6.280 1.00 74.12 322 ALA A N 1
ATOM 2428 C CA . ALA A 1 322 ? -27.488 11.490 -6.712 1.00 74.12 322 ALA A CA 1
ATOM 2429 C C . ALA A 1 322 ? -26.550 10.914 -5.644 1.00 74.12 322 ALA A C 1
ATOM 2431 O O . ALA A 1 322 ? -26.457 11.448 -4.539 1.00 74.12 322 ALA A O 1
ATOM 2432 N N . LEU A 1 323 ? -25.850 9.827 -5.965 1.00 80.94 323 LEU A N 1
ATOM 2433 C CA . LEU A 1 323 ? -24.824 9.267 -5.089 1.00 80.94 323 LEU A CA 1
ATOM 2434 C C . LEU A 1 323 ? -23.567 10.132 -5.188 1.00 80.94 323 LEU A C 1
ATOM 2436 O O . LEU A 1 323 ? -22.897 10.174 -6.224 1.00 80.94 323 LEU A O 1
ATOM 2440 N N . GLN A 1 324 ? -23.248 10.833 -4.105 1.00 79.38 324 GLN A N 1
ATOM 2441 C CA . GLN A 1 324 ? -22.161 11.810 -4.073 1.00 79.38 324 GLN A CA 1
ATOM 2442 C C . GLN A 1 324 ? -21.027 11.306 -3.196 1.00 79.38 324 GLN A C 1
ATOM 2444 O O . GLN A 1 324 ? -21.275 10.733 -2.138 1.00 79.38 324 GLN A O 1
ATOM 2449 N N . ASP A 1 325 ? -19.784 11.524 -3.618 1.00 78.12 325 ASP A N 1
ATOM 2450 C CA . ASP A 1 325 ? -18.638 11.263 -2.749 1.00 78.12 325 ASP A CA 1
ATOM 2451 C C . ASP A 1 325 ? -18.761 12.123 -1.485 1.00 78.12 325 ASP A C 1
ATOM 2453 O O . ASP A 1 325 ? -18.956 13.340 -1.566 1.00 78.12 325 ASP A O 1
ATOM 2457 N N . ILE A 1 326 ? -18.685 11.486 -0.315 1.00 73.75 326 ILE A N 1
ATOM 2458 C CA . ILE A 1 326 ? -18.753 12.206 0.953 1.00 73.75 326 ILE A CA 1
ATOM 2459 C C . ILE A 1 326 ? -17.576 13.185 1.082 1.00 73.75 326 ILE A C 1
ATOM 2461 O O . ILE A 1 326 ? -17.752 14.267 1.640 1.00 73.75 326 ILE A O 1
ATOM 2465 N N . GLY A 1 327 ? -16.415 12.862 0.501 1.00 68.00 327 GLY A N 1
ATOM 2466 C CA . GLY A 1 327 ? -15.208 13.682 0.508 1.00 68.00 327 GLY A CA 1
ATOM 2467 C C . GLY A 1 327 ? -14.510 13.776 1.870 1.00 68.00 327 GLY A C 1
ATOM 2468 O O . GLY A 1 327 ? -14.813 13.049 2.822 1.00 68.00 327 GLY A O 1
ATOM 2469 N N . ASP A 1 328 ? -13.534 14.681 1.956 1.00 66.88 328 ASP A N 1
ATOM 2470 C CA . ASP A 1 328 ? -12.772 14.946 3.178 1.00 66.88 328 ASP A CA 1
ATOM 2471 C C . ASP A 1 328 ? -13.618 15.614 4.286 1.00 66.88 328 ASP A C 1
ATOM 2473 O O . ASP A 1 328 ? -14.808 15.901 4.127 1.00 66.88 328 ASP A O 1
ATOM 2477 N N . LEU A 1 329 ? -12.997 15.879 5.440 1.00 71.62 329 LEU A N 1
ATOM 2478 C CA . LEU A 1 329 ? -13.651 16.513 6.593 1.00 71.62 329 LEU A CA 1
ATOM 2479 C C . LEU A 1 329 ? -14.240 17.909 6.297 1.00 71.62 329 LEU A C 1
ATOM 2481 O O . LEU A 1 329 ? -15.080 18.378 7.065 1.00 71.62 329 LEU A O 1
ATOM 2485 N N . ASN A 1 330 ? -13.838 18.560 5.202 1.00 72.25 330 ASN A N 1
ATOM 2486 C CA . ASN A 1 330 ? -14.273 19.905 4.824 1.00 72.25 330 ASN A CA 1
ATOM 2487 C C . ASN A 1 330 ? -15.182 19.924 3.578 1.00 72.25 330 ASN A C 1
ATOM 2489 O O . ASN A 1 330 ? -15.609 20.998 3.151 1.00 72.25 330 ASN A O 1
ATOM 2493 N N . SER A 1 331 ? -15.512 18.759 3.014 1.00 78.12 331 SER A N 1
ATOM 2494 C CA . SER A 1 331 ? -16.377 18.620 1.842 1.00 78.12 331 SER A CA 1
ATOM 2495 C C . SER A 1 331 ? -17.781 19.196 2.063 1.00 78.12 331 SER A C 1
ATOM 2497 O O . SER A 1 331 ? -18.415 18.998 3.106 1.00 78.12 331 SER A O 1
ATOM 2499 N N . ALA A 1 332 ? -18.318 19.852 1.030 1.00 80.06 332 ALA A N 1
ATOM 2500 C CA . ALA A 1 332 ? -19.685 20.372 1.024 1.00 80.06 332 ALA A CA 1
ATOM 2501 C C . ALA A 1 332 ? -20.742 19.257 1.140 1.00 80.06 332 ALA A C 1
ATOM 2503 O O . ALA A 1 332 ? -21.780 19.454 1.780 1.00 80.06 332 ALA A O 1
ATOM 2504 N N . VAL A 1 333 ? -20.470 18.076 0.573 1.00 80.94 333 VAL A N 1
ATOM 2505 C CA . VAL A 1 333 ? -21.360 16.907 0.662 1.00 80.94 333 VAL A CA 1
ATOM 2506 C C . VAL A 1 333 ? -21.409 16.408 2.100 1.00 80.94 333 VAL A C 1
ATOM 2508 O O . VAL A 1 333 ? -22.493 16.259 2.662 1.00 80.94 333 VAL A O 1
ATOM 2511 N N . ARG A 1 334 ? -20.244 16.252 2.742 1.00 84.88 334 ARG A N 1
ATOM 2512 C CA . ARG A 1 334 ? -20.145 15.878 4.157 1.00 84.88 334 ARG A CA 1
ATOM 2513 C C . ARG A 1 334 ? -20.849 16.880 5.058 1.00 84.88 334 ARG A C 1
ATOM 2515 O O . ARG A 1 334 ? -21.613 16.483 5.935 1.00 84.88 334 ARG A O 1
ATOM 2522 N N . ALA A 1 335 ? -20.634 18.174 4.828 1.00 84.50 335 ALA A N 1
ATOM 2523 C CA . ALA A 1 335 ? -21.326 19.223 5.561 1.00 84.50 335 ALA A CA 1
ATOM 2524 C C . ALA A 1 335 ? -22.853 19.095 5.418 1.00 84.50 335 ALA A C 1
ATOM 2526 O O . ALA A 1 335 ? -23.559 19.184 6.419 1.00 84.50 335 ALA A O 1
ATOM 2527 N N . SER A 1 336 ? -23.357 18.827 4.210 1.00 83.06 336 SER A N 1
ATOM 2528 C CA . SER A 1 336 ? -24.793 18.658 3.933 1.00 83.06 336 SER A CA 1
ATOM 2529 C C . SER A 1 336 ? -25.373 17.399 4.583 1.00 83.06 336 SER A C 1
ATOM 2531 O O . SER A 1 336 ? -26.423 17.462 5.219 1.00 83.06 336 SER A O 1
ATOM 2533 N N . PHE A 1 337 ? -24.653 16.277 4.527 1.00 85.88 337 PHE A N 1
ATOM 2534 C CA . PHE A 1 337 ? -25.042 15.035 5.193 1.00 85.88 337 PHE A CA 1
ATOM 2535 C C . PHE A 1 337 ? -25.128 15.202 6.719 1.00 85.88 337 PHE A C 1
ATOM 2537 O O . PHE A 1 337 ? -26.124 14.827 7.339 1.00 85.88 337 PHE A O 1
ATOM 2544 N N . TYR A 1 338 ? -24.121 15.833 7.334 1.00 88.31 338 TYR A N 1
ATOM 2545 C CA . TYR A 1 338 ? -24.131 16.126 8.770 1.00 88.31 338 TYR A CA 1
ATOM 2546 C C . TYR A 1 338 ? -25.239 17.096 9.158 1.00 88.31 338 TYR A C 1
ATOM 2548 O O . TYR A 1 338 ? -25.870 16.918 10.200 1.00 88.31 338 TYR A O 1
ATOM 2556 N N . LYS A 1 339 ? -25.490 18.107 8.321 1.00 84.12 339 LYS A N 1
ATOM 2557 C CA . LYS A 1 339 ? -26.616 19.023 8.494 1.00 84.12 339 LYS A CA 1
ATOM 2558 C C . LYS A 1 339 ? -27.935 18.263 8.490 1.00 84.12 339 LYS A C 1
ATOM 2560 O O . LYS A 1 339 ? -28.717 18.480 9.405 1.00 84.12 339 LYS A O 1
ATOM 2565 N N . TRP A 1 340 ? -28.184 17.384 7.521 1.00 85.69 340 TRP A N 1
ATOM 2566 C CA . TRP A 1 340 ? -29.402 16.571 7.478 1.00 85.69 340 TRP A CA 1
ATOM 2567 C C . TRP A 1 340 ? -29.549 15.715 8.742 1.00 85.69 340 TRP A C 1
ATOM 2569 O O . TRP A 1 340 ? -30.506 15.878 9.498 1.00 85.69 340 TRP A O 1
ATOM 2579 N N . MET A 1 341 ? -28.557 14.871 9.026 1.00 87.31 341 MET A N 1
ATOM 2580 C CA . MET A 1 341 ? -28.574 13.920 10.140 1.00 87.31 341 MET A CA 1
ATOM 2581 C C . MET A 1 341 ? -28.779 14.618 11.491 1.00 87.31 341 MET A C 1
ATOM 2583 O O . MET A 1 341 ? -29.581 14.174 12.307 1.00 87.31 341 MET A O 1
ATOM 2587 N N . LEU A 1 342 ? -28.094 15.739 11.737 1.00 87.12 342 LEU A N 1
ATOM 2588 C CA . LEU A 1 342 ? -28.226 16.506 12.978 1.00 87.12 342 LEU A CA 1
ATOM 2589 C C . LEU A 1 342 ? -29.487 17.379 13.022 1.00 87.12 342 LEU A C 1
ATOM 2591 O O . LEU A 1 342 ? -29.659 18.098 14.002 1.00 87.12 342 LEU A O 1
ATOM 2595 N N . GLN A 1 343 ? -30.370 17.328 12.023 1.00 80.06 343 GLN A N 1
ATOM 2596 C CA . GLN A 1 343 ? -31.626 18.085 11.979 1.00 80.06 343 GLN A CA 1
ATOM 2597 C C . GLN A 1 343 ? -32.874 17.197 11.885 1.00 80.06 343 GLN A C 1
ATOM 2599 O O . GLN A 1 343 ? -33.977 17.733 11.902 1.00 80.06 343 GLN A O 1
ATOM 2604 N N . VAL A 1 344 ? -32.741 15.867 11.834 1.00 79.19 344 VAL A N 1
ATOM 2605 C CA . VAL A 1 344 ? -33.902 14.962 11.811 1.00 79.19 344 VAL A CA 1
ATOM 2606 C C . VAL A 1 344 ? -34.666 15.034 13.137 1.00 79.19 344 VAL A C 1
ATOM 2608 O O . VAL A 1 344 ? -34.116 14.750 14.205 1.00 79.19 344 VAL A O 1
ATOM 2611 N N . VAL A 1 345 ? -35.950 15.385 13.065 1.00 74.81 345 VAL A N 1
ATOM 2612 C CA . VAL A 1 345 ? -36.863 15.492 14.210 1.00 74.81 345 VAL A CA 1
ATOM 2613 C C . VAL A 1 345 ? -37.982 14.467 14.054 1.00 74.81 345 VAL A C 1
ATOM 2615 O O . VAL A 1 345 ? -38.523 14.317 12.964 1.00 74.81 345 VAL A O 1
ATOM 2618 N N . GLY A 1 346 ? -38.330 13.773 15.140 1.00 74.62 346 GLY A N 1
ATOM 2619 C CA . GLY A 1 346 ? -39.445 12.823 15.140 1.00 74.62 346 GLY A CA 1
ATOM 2620 C C . GLY A 1 346 ? -40.803 13.516 14.998 1.00 74.62 346 GLY A C 1
ATOM 2621 O O . GLY A 1 346 ? -40.964 14.650 15.445 1.00 74.62 346 GLY A O 1
ATOM 2622 N N . GLY A 1 347 ? -41.796 12.842 14.428 1.00 72.75 347 GLY A N 1
ATOM 2623 C CA . GLY A 1 347 ? -43.173 13.353 14.352 1.00 72.75 347 GLY A CA 1
ATOM 2624 C C . GLY A 1 347 ? -44.066 12.687 13.307 1.00 72.75 347 GLY A C 1
ATOM 2625 O O . GLY A 1 347 ? -45.254 12.997 13.249 1.00 72.75 347 GLY A O 1
ATOM 2626 N N . ASN A 1 348 ? -43.516 11.782 12.496 1.00 73.62 348 ASN A N 1
ATOM 2627 C CA . ASN A 1 348 ? -44.233 11.107 11.416 1.00 73.62 348 ASN A CA 1
ATOM 2628 C C . ASN A 1 348 ? -44.552 9.629 11.757 1.00 73.62 348 ASN A C 1
ATOM 2630 O O . ASN A 1 348 ? -44.376 9.191 12.896 1.00 73.62 348 ASN A O 1
ATOM 2634 N N . SER A 1 349 ? -45.065 8.864 10.787 1.00 74.88 349 SER A N 1
ATOM 2635 C CA . SER A 1 349 ? -45.252 7.399 10.868 1.00 74.88 349 SER A CA 1
ATOM 2636 C C . SER A 1 349 ? -43.936 6.630 10.643 1.00 74.88 349 SER A C 1
ATOM 2638 O O . SER A 1 349 ? -42.963 7.233 10.195 1.00 74.88 349 SER A O 1
ATOM 2640 N N . THR A 1 350 ? -43.914 5.305 10.850 1.00 77.50 350 THR A N 1
ATOM 2641 C CA . THR A 1 350 ? -42.722 4.435 10.697 1.00 77.50 350 THR A CA 1
ATOM 2642 C C . THR A 1 350 ? -42.845 3.479 9.483 1.00 77.50 350 THR A C 1
ATOM 2644 O O . THR A 1 350 ? -42.944 2.256 9.656 1.00 77.50 350 THR A O 1
ATOM 2647 N N . PRO A 1 351 ? -42.884 3.976 8.221 1.00 84.44 351 PRO A N 1
ATOM 2648 C CA . PRO A 1 351 ? -43.046 3.132 7.037 1.00 84.44 351 PRO A CA 1
ATOM 2649 C C . PRO A 1 351 ? -41.720 2.482 6.592 1.00 84.44 351 PRO A C 1
ATOM 2651 O O . PRO A 1 351 ? -41.236 2.690 5.472 1.00 84.44 351 PRO A O 1
ATOM 2654 N N . SER A 1 352 ? -41.086 1.725 7.493 1.00 87.38 352 SER A N 1
ATOM 2655 C CA . SER A 1 352 ? -39.730 1.185 7.326 1.00 87.38 352 SER A CA 1
ATOM 2656 C C . SER A 1 352 ? -39.577 0.347 6.059 1.00 87.38 352 SER A C 1
ATOM 2658 O O . SER A 1 352 ? -38.590 0.493 5.343 1.00 87.38 352 SER A O 1
ATOM 2660 N N . ARG A 1 353 ? -40.566 -0.497 5.731 1.00 89.81 353 ARG A N 1
ATOM 2661 C CA . ARG A 1 353 ? -40.509 -1.372 4.548 1.00 89.81 353 ARG A CA 1
ATOM 2662 C C . ARG A 1 353 ? -40.553 -0.560 3.255 1.00 89.81 353 ARG A C 1
ATOM 2664 O O . ARG A 1 353 ? -39.747 -0.783 2.353 1.00 89.81 353 ARG A O 1
ATOM 2671 N N . GLY A 1 354 ? -41.440 0.434 3.189 1.00 86.69 354 GLY A N 1
ATOM 2672 C CA . GLY A 1 354 ? -41.489 1.373 2.069 1.00 86.69 354 GLY A CA 1
ATOM 2673 C C . GLY A 1 354 ? -40.198 2.185 1.922 1.00 86.69 354 GLY A C 1
ATOM 2674 O O . GLY A 1 354 ? -39.740 2.412 0.804 1.00 86.69 354 GLY A O 1
ATOM 2675 N N . ALA A 1 355 ? -39.578 2.593 3.032 1.00 86.81 355 ALA A N 1
ATOM 2676 C CA . ALA A 1 355 ? -38.312 3.324 3.015 1.00 86.81 355 ALA A CA 1
ATOM 2677 C C . ALA A 1 355 ? -37.133 2.469 2.526 1.00 86.81 355 ALA A C 1
ATOM 2679 O O . ALA A 1 355 ? -36.336 2.949 1.717 1.00 86.81 355 ALA A O 1
ATOM 2680 N N . THR A 1 356 ? -37.063 1.202 2.940 1.00 90.19 356 THR A N 1
ATOM 2681 C CA . THR A 1 356 ? -36.081 0.228 2.437 1.00 90.19 356 THR A CA 1
ATOM 2682 C C . THR A 1 356 ? -36.224 0.009 0.932 1.00 90.19 356 THR A C 1
ATOM 2684 O O . THR A 1 356 ? -35.225 0.051 0.218 1.00 90.19 356 THR A O 1
ATOM 2687 N N . ILE A 1 357 ? -37.455 -0.129 0.419 1.00 89.38 357 ILE A N 1
ATOM 2688 C CA . ILE A 1 357 ? -37.707 -0.227 -1.030 1.00 89.38 357 ILE A CA 1
ATOM 2689 C C . ILE A 1 357 ? -37.183 1.020 -1.750 1.00 89.38 357 ILE A C 1
ATOM 2691 O O . ILE A 1 357 ? -36.399 0.907 -2.688 1.00 89.38 357 ILE A O 1
ATOM 2695 N N . ARG A 1 358 ? -37.523 2.226 -1.275 1.00 87.00 358 ARG A N 1
ATOM 2696 C CA . ARG A 1 358 ? -37.009 3.468 -1.882 1.00 87.00 358 ARG A CA 1
ATOM 2697 C C . ARG A 1 358 ? -35.483 3.542 -1.886 1.00 87.00 358 ARG A C 1
ATOM 2699 O O . ARG A 1 358 ? -34.920 4.081 -2.834 1.00 87.00 358 ARG A O 1
ATOM 2706 N N . ALA A 1 359 ? -34.822 3.019 -0.852 1.00 88.75 359 ALA A N 1
ATOM 2707 C CA . ALA A 1 359 ? -33.367 2.964 -0.818 1.00 88.75 359 ALA A CA 1
ATOM 2708 C C . ALA A 1 359 ? -32.795 1.992 -1.851 1.00 88.75 359 ALA A C 1
ATOM 2710 O O . ALA A 1 359 ? -31.847 2.340 -2.550 1.00 88.75 359 ALA A O 1
ATOM 2711 N N . GLY A 1 360 ? -33.397 0.810 -1.984 1.00 89.38 360 GLY A N 1
ATOM 2712 C CA . GLY A 1 360 ? -33.011 -0.175 -2.989 1.00 89.38 360 GLY A CA 1
ATOM 2713 C C . GLY A 1 360 ? -33.158 0.338 -4.427 1.00 89.38 360 GLY A C 1
ATOM 2714 O O . GLY A 1 360 ? -32.289 0.091 -5.261 1.00 89.38 360 GLY A O 1
ATOM 2715 N N . GLU A 1 361 ? -34.200 1.128 -4.712 1.00 86.69 361 GLU A N 1
ATOM 2716 C CA . GLU A 1 361 ? -34.426 1.710 -6.045 1.00 86.69 361 GLU A CA 1
ATOM 2717 C C . GLU A 1 361 ? -33.343 2.710 -6.488 1.00 86.69 361 GLU A C 1
ATOM 2719 O O . GLU A 1 361 ? -33.158 2.913 -7.688 1.00 86.69 361 GLU A O 1
ATOM 2724 N N . VAL A 1 362 ? -32.573 3.296 -5.563 1.00 86.62 362 VAL A N 1
ATOM 2725 C CA . VAL A 1 362 ? -31.410 4.133 -5.923 1.00 86.62 362 VAL A CA 1
ATOM 2726 C C . VAL A 1 362 ? -30.350 3.320 -6.665 1.00 86.62 362 VAL A C 1
ATOM 2728 O O . VAL A 1 362 ? -29.700 3.827 -7.573 1.00 86.62 362 VAL A O 1
ATOM 2731 N N . PHE A 1 363 ? -30.199 2.042 -6.328 1.00 89.88 363 PHE A N 1
ATOM 2732 C CA . PHE A 1 363 ? -29.202 1.171 -6.952 1.00 89.88 363 PHE A CA 1
ATOM 2733 C C . PHE A 1 363 ? -29.693 0.532 -8.256 1.00 89.88 363 PHE A C 1
ATOM 2735 O O . PHE A 1 363 ? -28.886 -0.018 -8.999 1.00 89.88 363 PHE A O 1
ATOM 2742 N N . ARG A 1 364 ? -30.994 0.653 -8.559 1.00 88.31 364 ARG A N 1
ATOM 2743 C CA . ARG A 1 364 ? -31.653 0.185 -9.794 1.00 88.31 364 ARG A CA 1
ATOM 2744 C C . ARG A 1 364 ? -31.880 1.307 -10.817 1.00 88.31 364 ARG A C 1
ATOM 2746 O O . ARG A 1 364 ? -32.619 1.127 -11.785 1.00 88.31 364 ARG A O 1
ATOM 2753 N N . GLN A 1 365 ? -31.288 2.484 -10.606 1.00 86.25 365 GLN A N 1
ATOM 2754 C CA . GLN A 1 365 ? -31.377 3.572 -11.581 1.00 86.25 365 GLN A CA 1
ATOM 2755 C C . GLN A 1 365 ? -30.730 3.167 -12.912 1.00 86.25 365 GLN A C 1
ATOM 2757 O O . GLN A 1 365 ? -29.706 2.484 -12.888 1.00 86.25 365 GLN A O 1
ATOM 2762 N N . PRO A 1 366 ? -31.293 3.563 -14.068 1.00 84.75 366 PRO A N 1
ATOM 2763 C CA . PRO A 1 366 ? -30.707 3.240 -15.364 1.00 84.75 366 PRO A CA 1
ATOM 2764 C C . PRO A 1 366 ? -29.283 3.777 -15.509 1.00 84.75 366 PRO A C 1
ATOM 2766 O O . PRO A 1 366 ? -29.007 4.911 -15.113 1.00 84.75 366 PRO A O 1
ATOM 2769 N N . LEU A 1 367 ? -28.421 2.984 -16.147 1.00 86.81 367 LEU A N 1
ATOM 2770 C CA . LEU A 1 367 ? -27.095 3.437 -16.556 1.00 86.81 367 LEU A CA 1
ATOM 2771 C C . LEU A 1 367 ? -27.218 4.585 -17.561 1.00 86.81 367 LEU A C 1
ATOM 2773 O O . LEU A 1 367 ? -28.066 4.559 -18.464 1.00 86.81 367 LEU A O 1
ATOM 2777 N N . VAL A 1 368 ? -26.374 5.601 -17.414 1.00 81.00 368 VAL A N 1
ATOM 2778 C CA . VAL A 1 368 ? -26.447 6.815 -18.232 1.00 81.00 368 VAL A CA 1
ATOM 2779 C C . VAL A 1 368 ? -25.412 6.748 -19.367 1.00 81.00 368 VAL A C 1
ATOM 2781 O O . VAL A 1 368 ? -24.258 6.399 -19.129 1.00 81.00 368 VAL A O 1
ATOM 2784 N N . PRO A 1 369 ? -25.751 7.129 -20.619 1.00 73.88 369 PRO A N 1
ATOM 2785 C CA . PRO A 1 369 ? -24.789 7.112 -21.718 1.00 73.88 369 PRO A CA 1
ATOM 2786 C C . PRO A 1 369 ? -23.516 7.912 -21.413 1.00 73.88 369 PRO A C 1
ATOM 2788 O O . PRO A 1 369 ? -23.568 9.015 -20.864 1.00 73.88 369 PRO A O 1
ATOM 2791 N N . LYS A 1 370 ? -22.365 7.417 -21.887 1.00 68.00 370 LYS A N 1
ATOM 2792 C CA . LYS A 1 370 ? -21.053 8.066 -21.702 1.00 68.00 370 LYS A CA 1
ATOM 2793 C C . LYS A 1 370 ? -21.012 9.536 -22.141 1.00 68.00 370 LYS A C 1
ATOM 2795 O O . LYS A 1 370 ? -20.237 10.306 -21.582 1.00 68.00 370 LYS A O 1
ATOM 2800 N N . SER A 1 371 ? -21.837 9.928 -23.111 1.00 66.19 371 SER A N 1
ATOM 2801 C CA . SER A 1 371 ? -21.933 11.296 -23.636 1.00 66.19 371 SER A CA 1
ATOM 2802 C C . SER A 1 371 ? -22.780 12.253 -22.789 1.00 66.19 371 SER A C 1
ATOM 2804 O O . SER A 1 371 ? -22.891 13.423 -23.147 1.00 66.19 371 SER A O 1
ATOM 2806 N N . ALA A 1 372 ? -23.432 11.780 -21.726 1.00 73.00 372 ALA A N 1
ATOM 2807 C CA . ALA A 1 372 ? -24.274 12.623 -20.885 1.00 73.00 372 ALA A CA 1
ATOM 2808 C C . ALA A 1 372 ? -23.454 13.597 -20.026 1.00 73.00 372 ALA A C 1
ATOM 2810 O O . ALA A 1 372 ? -22.295 13.345 -19.696 1.00 73.00 372 ALA A O 1
ATOM 2811 N N . ASP A 1 373 ? -24.083 14.702 -19.633 1.00 73.88 373 ASP A N 1
ATOM 2812 C CA . ASP A 1 373 ? -23.501 15.673 -18.707 1.00 73.88 373 ASP A CA 1
ATOM 2813 C C . ASP A 1 373 ? -23.276 15.059 -17.309 1.00 73.88 373 ASP A C 1
ATOM 2815 O O . ASP A 1 373 ? -24.039 14.196 -16.863 1.00 73.88 373 ASP A O 1
ATOM 2819 N N . ALA A 1 374 ? -22.240 15.518 -16.599 1.00 67.12 374 ALA A N 1
ATOM 2820 C CA . ALA A 1 374 ? -21.873 15.026 -15.269 1.00 67.12 374 ALA A CA 1
ATOM 2821 C C . ALA A 1 374 ? -23.016 15.128 -14.238 1.00 67.12 374 ALA A C 1
ATOM 2823 O O . ALA A 1 374 ? -23.124 14.283 -13.352 1.00 67.12 374 ALA A O 1
ATOM 2824 N N . THR A 1 375 ? -23.906 16.115 -14.374 1.00 68.69 375 THR A N 1
ATOM 2825 C CA . THR A 1 375 ? -25.091 16.275 -13.513 1.00 68.69 375 THR A CA 1
ATOM 2826 C C . THR A 1 375 ? -26.115 15.154 -13.688 1.00 68.69 375 THR A C 1
ATOM 2828 O O . THR A 1 375 ? -26.777 14.775 -12.725 1.00 68.69 375 THR A O 1
ATOM 2831 N N . VAL A 1 376 ? -26.218 14.580 -14.891 1.00 73.19 376 VAL A N 1
ATOM 2832 C CA . VAL A 1 376 ? -27.094 13.437 -15.186 1.00 73.19 376 VAL A CA 1
ATOM 2833 C C . VAL A 1 376 ? -26.428 12.134 -14.742 1.00 73.19 376 VAL A C 1
ATOM 2835 O O . VAL A 1 376 ? -27.081 11.277 -14.156 1.00 73.19 376 VAL A O 1
ATOM 2838 N N . LYS A 1 377 ? -25.109 12.007 -14.940 1.00 75.00 377 LYS A N 1
ATOM 2839 C CA . LYS A 1 377 ? -24.337 10.836 -14.487 1.00 75.00 377 LYS A CA 1
ATOM 2840 C C . LYS A 1 377 ? -24.280 10.688 -12.965 1.00 75.00 377 LYS A C 1
ATOM 2842 O O . LYS A 1 377 ? -24.048 9.594 -12.469 1.00 75.00 377 LYS A O 1
ATOM 2847 N N . ALA A 1 378 ? -24.529 11.752 -12.204 1.00 70.44 378 ALA A N 1
ATOM 2848 C CA . ALA A 1 378 ? -24.593 11.677 -10.745 1.00 70.44 378 ALA A CA 1
ATOM 2849 C C . ALA A 1 378 ? -25.699 10.727 -10.227 1.00 70.44 378 ALA A C 1
ATOM 2851 O O . ALA A 1 378 ? -25.582 10.222 -9.110 1.00 70.44 378 ALA A O 1
ATOM 2852 N N . PHE A 1 379 ? -26.737 10.466 -11.033 1.00 78.81 379 PHE A N 1
ATOM 2853 C CA . PHE A 1 379 ? -27.813 9.511 -10.732 1.00 78.81 379 PHE A CA 1
ATOM 2854 C C . PHE A 1 379 ? -27.467 8.063 -11.087 1.00 78.81 379 PHE A C 1
ATOM 2856 O O . PHE A 1 379 ? -28.201 7.155 -10.705 1.00 78.81 379 PHE A O 1
ATOM 2863 N N . ASP A 1 380 ? -26.357 7.845 -11.791 1.00 85.81 380 ASP A N 1
ATOM 2864 C CA . ASP A 1 380 ? -25.848 6.520 -12.095 1.00 85.81 380 ASP A CA 1
ATOM 2865 C C . ASP A 1 380 ? -25.112 5.946 -10.859 1.00 85.81 380 ASP A C 1
ATOM 2867 O O . ASP A 1 380 ? -24.117 6.520 -10.370 1.00 85.81 380 ASP A O 1
ATOM 2871 N N . PRO A 1 381 ? -25.581 4.813 -10.306 1.00 87.44 381 PRO A N 1
ATOM 2872 C CA . PRO A 1 381 ? -24.961 4.206 -9.140 1.00 87.44 381 PRO A CA 1
ATOM 2873 C C . PRO A 1 381 ? -23.567 3.641 -9.449 1.00 87.44 381 PRO A C 1
ATOM 2875 O O . PRO A 1 381 ? -22.728 3.567 -8.547 1.00 87.44 381 PRO A O 1
ATOM 2878 N N . TYR A 1 382 ? -23.252 3.328 -10.701 1.00 88.12 382 TYR A N 1
ATOM 2879 C CA . TYR A 1 382 ? -22.017 2.663 -11.114 1.00 88.12 382 TYR A CA 1
ATOM 2880 C C . TYR A 1 382 ? -21.043 3.584 -11.846 1.00 88.12 382 TYR A C 1
ATOM 2882 O O . TYR A 1 382 ? -19.889 3.200 -12.031 1.00 88.12 382 TYR A O 1
ATOM 2890 N N . TRP A 1 383 ? -21.425 4.832 -12.126 1.00 82.25 383 TRP A N 1
ATOM 2891 C CA . TRP A 1 383 ? -20.543 5.798 -12.781 1.00 82.25 383 TRP A CA 1
ATOM 2892 C C . TRP A 1 383 ? -19.189 5.976 -12.073 1.00 82.25 383 TRP A C 1
ATOM 2894 O O . TRP A 1 383 ? -19.094 6.174 -10.853 1.00 82.25 383 TRP A O 1
ATOM 2904 N N . ASN A 1 384 ? -18.116 5.937 -12.861 1.00 71.56 384 ASN A N 1
ATOM 2905 C CA . ASN A 1 384 ? -16.736 5.976 -12.384 1.00 71.56 384 ASN A CA 1
ATOM 2906 C C . ASN A 1 384 ? -16.166 7.381 -12.122 1.00 71.56 384 ASN A C 1
ATOM 2908 O O . ASN A 1 384 ? -14.994 7.501 -11.778 1.00 71.56 384 ASN A O 1
ATOM 2912 N N . GLY A 1 385 ? -16.962 8.442 -12.281 1.00 68.12 385 GLY A N 1
ATOM 2913 C CA . GLY A 1 385 ? -16.522 9.822 -12.046 1.00 68.12 385 GLY A CA 1
ATOM 2914 C C . GLY A 1 385 ? -15.741 10.455 -13.205 1.00 68.12 385 GLY A C 1
ATOM 2915 O O . GLY A 1 385 ? -15.467 11.653 -13.172 1.00 68.12 385 GLY A O 1
ATOM 2916 N N . LEU A 1 386 ? -15.406 9.689 -14.250 1.00 61.06 386 LEU A N 1
ATOM 2917 C CA . LEU A 1 386 ? -14.646 10.178 -15.398 1.00 61.06 386 LEU A CA 1
ATOM 2918 C C . LEU A 1 386 ? -15.581 10.713 -16.494 1.00 61.06 386 LEU A C 1
ATOM 2920 O O . LEU A 1 386 ? -16.697 10.225 -16.706 1.00 61.06 386 LEU A O 1
ATOM 2924 N N . THR A 1 387 ? -15.117 11.736 -17.212 1.00 57.28 387 THR A N 1
ATOM 2925 C CA . THR A 1 387 ? -15.840 12.382 -18.325 1.00 57.28 387 THR A CA 1
ATOM 2926 C C . THR A 1 387 ? -15.272 12.023 -19.704 1.00 57.28 387 THR A C 1
ATOM 2928 O O . THR A 1 387 ? -15.831 12.429 -20.719 1.00 57.28 387 THR A O 1
ATOM 2931 N N . THR A 1 388 ? -14.189 11.240 -19.758 1.00 53.09 388 THR A N 1
ATOM 2932 C CA . THR A 1 388 ? -13.487 10.827 -20.986 1.00 53.09 388 THR A CA 1
ATOM 2933 C C . THR A 1 388 ? -14.043 9.513 -21.568 1.00 53.09 388 THR A C 1
ATOM 2935 O O . THR A 1 388 ? -15.001 8.931 -21.047 1.00 53.09 388 THR A O 1
ATOM 2938 N N . SER A 1 389 ? -13.440 9.007 -22.653 1.00 45.47 389 SER A N 1
ATOM 2939 C CA . SER A 1 389 ? -13.735 7.689 -23.254 1.00 45.47 389 SER A CA 1
ATOM 2940 C C . SER A 1 389 ? -13.616 6.509 -22.274 1.00 45.47 389 SER A C 1
ATOM 2942 O O . SER A 1 389 ? -14.243 5.466 -22.490 1.00 45.47 389 SER A O 1
ATOM 2944 N N . ASP A 1 390 ? -12.889 6.714 -21.173 1.00 50.44 390 ASP A N 1
ATOM 2945 C CA . ASP A 1 390 ? -12.636 5.758 -20.090 1.00 50.44 390 ASP A CA 1
ATOM 2946 C C . ASP A 1 390 ? -13.775 5.707 -19.051 1.00 50.44 390 ASP A C 1
ATOM 2948 O O . ASP A 1 390 ? -13.672 5.015 -18.043 1.00 50.44 390 ASP A O 1
ATOM 2952 N N . SER A 1 391 ? -14.883 6.424 -19.275 1.00 54.44 391 SER A N 1
ATOM 2953 C CA . SER A 1 391 ? -16.040 6.530 -18.368 1.00 54.44 391 SER A CA 1
ATOM 2954 C C . SER A 1 391 ? -16.953 5.291 -18.317 1.00 54.44 391 SER A C 1
ATOM 2956 O O . SER A 1 391 ? -18.172 5.414 -18.390 1.00 54.44 391 SER A O 1
ATOM 2958 N N . ALA A 1 392 ? -16.385 4.083 -18.269 1.00 68.62 392 ALA A N 1
ATOM 2959 C CA . ALA A 1 392 ? -17.169 2.859 -18.095 1.00 68.62 392 ALA A CA 1
ATOM 2960 C C . ALA A 1 392 ? -17.744 2.752 -16.673 1.00 68.62 392 ALA A C 1
ATOM 2962 O O . ALA A 1 392 ? -17.091 3.138 -15.702 1.00 68.62 392 ALA A O 1
ATOM 2963 N N . ASP A 1 393 ? -18.950 2.202 -16.563 1.00 82.12 393 ASP A N 1
ATOM 2964 C CA . ASP A 1 393 ? -19.578 1.912 -15.277 1.00 82.12 393 ASP A CA 1
ATOM 2965 C C . ASP A 1 393 ? -18.838 0.791 -14.541 1.00 82.12 393 ASP A C 1
ATOM 2967 O O . ASP A 1 393 ? -18.391 -0.195 -15.131 1.00 82.12 393 ASP A O 1
ATOM 2971 N N . LEU A 1 394 ? -18.682 0.963 -13.231 1.00 80.56 394 LEU A N 1
ATOM 2972 C CA . LEU A 1 394 ? -17.849 0.127 -12.377 1.00 80.56 394 LEU A CA 1
ATOM 2973 C C . LEU A 1 394 ? -18.584 -1.143 -11.947 1.00 80.56 394 LEU A C 1
ATOM 2975 O O . LEU A 1 394 ? -19.272 -1.155 -10.927 1.00 80.56 394 LEU A O 1
ATOM 2979 N N . VAL A 1 395 ? -18.366 -2.241 -12.669 1.00 84.00 395 VAL A N 1
ATOM 2980 C CA . VAL A 1 395 ? -19.004 -3.554 -12.423 1.00 84.00 395 VAL A CA 1
ATOM 2981 C C . VAL A 1 395 ? -18.810 -4.094 -10.997 1.00 84.00 395 VAL A C 1
ATOM 2983 O O . VAL A 1 395 ? -19.653 -4.820 -10.480 1.00 84.00 395 VAL A O 1
ATOM 2986 N N . CYS A 1 396 ? -17.714 -3.734 -10.333 1.00 77.25 396 CYS A N 1
ATOM 2987 C CA . CYS A 1 396 ? -17.356 -4.218 -9.000 1.00 77.25 396 CYS A CA 1
ATOM 2988 C C . CYS A 1 396 ? -17.864 -3.355 -7.842 1.00 77.25 396 CYS A C 1
ATOM 2990 O O . CYS A 1 396 ? -17.584 -3.677 -6.682 1.00 77.25 396 CYS A O 1
ATOM 2992 N N . ARG A 1 397 ? -18.544 -2.234 -8.120 1.00 83.50 397 ARG A N 1
ATOM 2993 C CA . ARG A 1 397 ? -18.989 -1.323 -7.064 1.00 83.50 397 ARG A CA 1
ATOM 2994 C C . ARG A 1 397 ? -20.033 -2.005 -6.180 1.00 83.50 397 ARG A C 1
ATOM 2996 O O . ARG A 1 397 ? -21.052 -2.492 -6.663 1.00 83.50 397 ARG A O 1
ATOM 3003 N N . LYS A 1 398 ? -19.777 -1.998 -4.872 1.00 83.81 398 LYS A N 1
ATOM 3004 C CA . LYS A 1 398 ? -20.680 -2.549 -3.855 1.00 83.81 398 LYS A CA 1
ATOM 3005 C C . LYS A 1 398 ? -21.707 -1.509 -3.411 1.00 83.81 398 LYS A C 1
ATOM 3007 O O . LYS A 1 398 ? -21.389 -0.318 -3.351 1.00 83.81 398 LYS A O 1
ATOM 3012 N N . ASN A 1 399 ? -22.903 -1.967 -3.045 1.00 89.38 399 ASN A N 1
ATOM 3013 C CA . ASN A 1 399 ? -23.970 -1.113 -2.530 1.00 89.38 399 ASN A CA 1
ATOM 3014 C C . ASN A 1 399 ? -24.428 -1.561 -1.150 1.00 89.38 399 ASN A C 1
ATOM 3016 O O . ASN A 1 399 ? -24.584 -2.752 -0.885 1.00 89.38 399 ASN A O 1
ATOM 3020 N N . PHE A 1 400 ? -24.727 -0.581 -0.307 1.00 88.31 400 PHE A N 1
ATOM 3021 C CA . PHE A 1 400 ? -25.193 -0.801 1.049 1.00 88.31 400 PHE A CA 1
ATOM 3022 C C . PHE A 1 400 ? -26.374 0.091 1.366 1.00 88.31 400 PHE A C 1
ATOM 3024 O O . PHE A 1 400 ? -26.442 1.249 0.948 1.00 88.31 400 PHE A O 1
ATOM 3031 N N . HIS A 1 401 ? -27.275 -0.434 2.182 1.00 91.81 401 HIS A N 1
ATOM 3032 C CA . HIS A 1 401 ? -28.339 0.343 2.795 1.00 91.81 401 HIS A CA 1
ATOM 3033 C C . HIS A 1 401 ? -28.203 0.270 4.309 1.00 91.81 401 HIS A C 1
ATOM 3035 O O . HIS A 1 401 ? -27.957 -0.796 4.862 1.00 91.81 401 HIS A O 1
ATOM 3041 N N . MET A 1 402 ? -28.334 1.410 4.977 1.00 88.75 402 MET A N 1
ATOM 3042 C CA . MET A 1 402 ? -28.380 1.501 6.429 1.00 88.75 402 MET A CA 1
ATOM 3043 C C . MET A 1 402 ? -29.748 2.023 6.842 1.00 88.75 402 MET A C 1
ATOM 3045 O O . MET A 1 402 ? -30.086 3.166 6.535 1.00 88.75 402 MET A O 1
ATOM 3049 N N . LEU A 1 403 ? -30.511 1.204 7.560 1.00 90.25 403 LEU A N 1
ATOM 3050 C CA . LEU A 1 403 ? -31.763 1.606 8.185 1.00 90.25 403 LEU A CA 1
ATOM 3051 C C . LEU A 1 403 ? -31.544 1.796 9.680 1.00 90.25 403 LEU A C 1
ATOM 3053 O O . LEU A 1 403 ? -31.192 0.849 10.378 1.00 90.25 403 LEU A O 1
ATOM 3057 N N . VAL A 1 404 ? -31.788 3.007 10.168 1.00 87.94 404 VAL A N 1
ATOM 3058 C CA . VAL A 1 404 ? -31.757 3.313 11.597 1.00 87.94 404 VAL A CA 1
ATOM 3059 C C . VAL A 1 404 ? -33.170 3.613 12.052 1.00 87.94 404 VAL A C 1
ATOM 3061 O O . VAL A 1 404 ? -33.756 4.585 11.582 1.00 87.94 404 VAL A O 1
ATOM 3064 N N . THR A 1 405 ? -33.711 2.767 12.925 1.00 86.25 405 THR A N 1
ATOM 3065 C CA . THR A 1 405 ? -35.121 2.775 13.334 1.00 86.25 405 THR A CA 1
ATOM 3066 C C . THR A 1 405 ? -35.290 2.354 14.785 1.00 86.25 405 THR A C 1
ATOM 3068 O O . THR A 1 405 ? -34.398 1.753 15.381 1.00 86.25 405 THR A O 1
ATOM 3071 N N . ASP A 1 406 ? -36.441 2.658 15.373 1.00 77.88 406 ASP A N 1
ATOM 3072 C CA . ASP A 1 406 ? -36.801 2.115 16.678 1.00 77.88 406 ASP A CA 1
ATOM 3073 C C . ASP A 1 406 ? -36.978 0.584 16.684 1.00 77.88 406 ASP A C 1
ATOM 3075 O O . ASP A 1 406 ? -36.802 -0.036 17.728 1.00 77.88 406 ASP A O 1
ATOM 3079 N N . GLY A 1 407 ? -37.206 -0.042 15.527 1.00 77.25 407 GLY A N 1
ATOM 3080 C CA . GLY A 1 407 ? -37.233 -1.494 15.339 1.00 77.25 407 GLY A CA 1
ATOM 3081 C C . GLY A 1 407 ? -38.597 -2.060 14.953 1.00 77.25 407 GLY A C 1
ATOM 3082 O O . GLY A 1 407 ? -38.650 -3.194 14.477 1.00 77.25 407 GLY A O 1
ATOM 3083 N N . TYR A 1 408 ? -39.681 -1.292 15.087 1.00 76.69 408 TYR A N 1
ATOM 3084 C CA . TYR A 1 408 ? -40.984 -1.693 14.559 1.00 76.69 408 TYR A CA 1
ATOM 3085 C C . TYR A 1 408 ? -41.165 -1.173 13.130 1.00 76.69 408 TYR A C 1
ATOM 3087 O O . TYR A 1 408 ? -40.609 -0.158 12.720 1.00 76.69 408 TYR A O 1
ATOM 3095 N N . TRP A 1 409 ? -41.987 -1.866 12.348 1.00 77.94 409 TRP A N 1
ATOM 3096 C CA . TRP A 1 409 ? -42.504 -1.335 11.092 1.00 77.94 409 TRP A CA 1
ATOM 3097 C C . TRP A 1 409 ? -44.031 -1.247 11.179 1.00 77.94 409 TRP A C 1
ATOM 3099 O O . TRP A 1 409 ? -44.694 -2.184 11.636 1.00 77.94 409 TRP A O 1
ATOM 3109 N N . ASN A 1 410 ? -44.582 -0.086 10.802 1.00 72.00 410 ASN A N 1
ATOM 3110 C CA . ASN A 1 410 ? -46.012 0.221 10.894 1.00 72.00 410 ASN A CA 1
ATOM 3111 C C . ASN A 1 410 ? -46.515 1.026 9.678 1.00 72.00 410 ASN A C 1
ATOM 3113 O O . ASN A 1 410 ? -46.983 2.159 9.784 1.00 72.00 410 ASN A O 1
ATOM 3117 N N . ASP A 1 411 ? -46.466 0.420 8.490 1.00 70.88 411 ASP A N 1
ATOM 3118 C CA . ASP A 1 411 ? -46.956 1.062 7.264 1.00 70.88 411 ASP A CA 1
ATOM 3119 C C . ASP A 1 411 ? -48.474 1.325 7.359 1.00 70.88 411 ASP A C 1
ATOM 3121 O O . ASP A 1 411 ? -49.312 0.429 7.208 1.00 70.88 411 ASP A O 1
ATOM 3125 N N . THR A 1 412 ? -48.841 2.573 7.652 1.00 63.34 412 THR A N 1
ATOM 3126 C CA . THR A 1 412 ? -50.229 3.011 7.821 1.00 63.34 412 THR A CA 1
ATOM 3127 C C . THR A 1 412 ? -50.537 4.188 6.902 1.00 63.34 412 THR A C 1
ATOM 3129 O O . THR A 1 412 ? -49.744 5.115 6.757 1.00 63.34 412 THR A O 1
ATOM 3132 N N . VAL A 1 413 ? -51.714 4.162 6.272 1.00 54.59 413 VAL A N 1
ATOM 3133 C CA . VAL A 1 413 ? -52.284 5.309 5.550 1.00 54.59 413 VAL A CA 1
ATOM 3134 C C . VAL A 1 413 ? -53.567 5.705 6.272 1.00 54.59 413 VAL A C 1
ATOM 3136 O O . VAL A 1 413 ? -54.570 4.984 6.237 1.00 54.59 413 VAL A O 1
ATOM 3139 N N . GLY A 1 414 ? -53.529 6.832 6.987 1.00 58.88 414 GLY A N 1
ATOM 3140 C CA . GLY A 1 414 ? -54.584 7.189 7.936 1.00 58.88 414 GLY A CA 1
ATOM 3141 C C . GLY A 1 414 ? -54.660 6.160 9.071 1.00 58.88 414 GLY A C 1
ATOM 3142 O O . GLY A 1 414 ? -53.679 5.939 9.767 1.00 58.88 414 GLY A O 1
ATOM 3143 N N . SER A 1 415 ? -55.814 5.511 9.250 1.00 52.50 415 SER A N 1
ATOM 3144 C CA . SER A 1 415 ? -56.025 4.482 10.287 1.00 52.50 415 SER A CA 1
ATOM 3145 C C . SER A 1 415 ? -55.921 3.035 9.778 1.00 52.50 415 SER A C 1
ATOM 3147 O O . SER A 1 415 ? -56.231 2.112 10.528 1.00 52.50 415 SER A O 1
ATOM 3149 N N . LYS A 1 416 ? -55.556 2.804 8.506 1.00 54.16 416 LYS A N 1
ATOM 3150 C CA . LYS A 1 416 ? -55.462 1.454 7.917 1.00 54.16 416 LYS A CA 1
ATOM 3151 C C . LYS A 1 416 ? -54.008 1.019 7.759 1.00 54.16 416 LYS A C 1
ATOM 3153 O O . LYS A 1 416 ? -53.203 1.783 7.235 1.00 54.16 416 LYS A O 1
ATOM 3158 N N . VAL A 1 417 ? -53.714 -0.221 8.153 1.00 64.94 417 VAL A N 1
ATOM 3159 C CA . VAL A 1 417 ? -52.463 -0.922 7.818 1.00 64.94 417 VAL A CA 1
ATOM 3160 C C . VAL A 1 417 ? -52.478 -1.239 6.323 1.00 64.94 417 VAL A C 1
ATOM 3162 O O . VAL A 1 417 ? -53.453 -1.816 5.836 1.00 64.94 417 VAL A O 1
ATOM 3165 N N . VAL A 1 418 ? -51.439 -0.837 5.593 1.00 70.88 418 VAL A N 1
ATOM 3166 C CA . VAL A 1 418 ? -51.325 -1.043 4.141 1.00 70.88 418 VAL A CA 1
ATOM 3167 C C . VAL A 1 418 ? -49.936 -1.587 3.833 1.00 70.88 418 VAL A C 1
ATOM 3169 O O . VAL A 1 418 ? -48.942 -1.033 4.287 1.00 70.88 418 VAL A O 1
ATOM 3172 N N . ASP A 1 419 ? -49.852 -2.663 3.055 1.00 80.88 419 ASP A N 1
ATOM 3173 C CA . ASP A 1 419 ? -48.565 -3.150 2.561 1.00 80.88 419 ASP A CA 1
ATOM 3174 C C . ASP A 1 419 ? -47.930 -2.161 1.571 1.00 80.88 419 ASP A C 1
ATOM 3176 O O . ASP A 1 419 ? -48.644 -1.537 0.777 1.00 80.88 419 ASP A O 1
ATOM 3180 N N . PRO A 1 420 ? -46.592 -2.011 1.578 1.00 83.44 420 PRO A N 1
ATOM 3181 C CA . PRO A 1 420 ? -45.922 -1.151 0.617 1.00 83.44 420 PRO A CA 1
ATOM 3182 C C . PRO A 1 420 ? -46.115 -1.680 -0.808 1.00 83.44 420 PRO A C 1
ATOM 3184 O O . PRO A 1 420 ? -46.276 -2.878 -1.045 1.00 83.44 420 PRO A O 1
ATOM 3187 N N . THR A 1 421 ? -46.045 -0.778 -1.787 1.00 85.50 421 THR A N 1
ATOM 3188 C CA . THR A 1 421 ? -45.968 -1.195 -3.192 1.00 85.50 421 THR A CA 1
ATOM 3189 C C . THR A 1 421 ? -44.636 -1.901 -3.421 1.00 85.50 421 THR A C 1
ATOM 3191 O O . THR A 1 421 ? -43.584 -1.287 -3.251 1.00 85.50 421 THR A O 1
ATOM 3194 N N . LEU A 1 422 ? -44.688 -3.181 -3.795 1.00 88.19 422 LEU A N 1
ATOM 3195 C CA . LEU A 1 422 ? -43.488 -3.968 -4.060 1.00 88.19 422 LEU A CA 1
ATOM 3196 C C . LEU A 1 422 ? -42.765 -3.493 -5.332 1.00 88.19 422 LEU A C 1
ATOM 3198 O O . LEU A 1 422 ? -43.414 -2.957 -6.243 1.00 88.19 422 LEU A O 1
ATOM 3202 N N . PRO A 1 423 ? -41.436 -3.693 -5.411 1.00 87.69 423 PRO A N 1
ATOM 3203 C CA . PRO A 1 423 ? -40.646 -3.301 -6.571 1.00 87.69 423 PRO A CA 1
ATOM 3204 C C . PRO A 1 423 ? -41.208 -3.894 -7.869 1.00 87.69 423 PRO A C 1
ATOM 3206 O O . PRO A 1 423 ? -41.449 -5.095 -7.965 1.00 87.69 423 PRO A O 1
ATOM 3209 N N . LYS A 1 424 ? -41.404 -3.063 -8.895 1.00 86.38 424 LYS A N 1
ATOM 3210 C CA . LYS A 1 424 ? -41.804 -3.514 -10.241 1.00 86.38 424 LYS A CA 1
ATOM 3211 C C . LYS A 1 424 ? -40.571 -3.723 -11.117 1.00 86.38 424 LYS A C 1
ATOM 3213 O O . LYS A 1 424 ? -39.470 -3.312 -10.745 1.00 86.38 424 LYS A O 1
ATOM 3218 N N . THR A 1 425 ? -40.746 -4.355 -12.276 1.00 84.56 425 THR A N 1
ATOM 3219 C CA . THR A 1 425 ? -39.679 -4.434 -13.282 1.00 84.56 425 THR A CA 1
ATOM 3220 C C . THR A 1 425 ? -39.287 -3.019 -13.701 1.00 84.56 425 THR A C 1
ATOM 3222 O O . THR A 1 425 ? -40.146 -2.234 -14.110 1.00 84.56 425 THR A O 1
ATOM 3225 N N . GLY A 1 426 ? -38.010 -2.688 -13.511 1.00 74.81 426 GLY A N 1
ATOM 3226 C CA . GLY A 1 426 ? -37.472 -1.343 -13.706 1.00 74.81 426 GLY A CA 1
ATOM 3227 C C . GLY A 1 426 ? -37.166 -1.026 -15.171 1.00 74.81 426 GLY A C 1
ATOM 3228 O O . GLY A 1 426 ? -37.138 -1.913 -16.025 1.00 74.81 426 GLY A O 1
ATOM 3229 N N . ALA A 1 427 ? -36.889 0.248 -15.464 1.00 75.75 427 ALA A N 1
ATOM 3230 C CA . ALA A 1 427 ? -36.459 0.689 -16.798 1.00 75.75 427 ALA A CA 1
ATOM 3231 C C . ALA A 1 427 ? -35.089 0.111 -17.207 1.00 75.75 427 ALA A C 1
ATOM 3233 O O . ALA A 1 427 ? -34.824 -0.062 -18.392 1.00 75.75 427 ALA A O 1
ATOM 3234 N N . ASN A 1 428 ? -34.257 -0.248 -16.228 1.00 75.12 428 ASN A N 1
ATOM 3235 C CA . ASN A 1 428 ? -32.994 -0.965 -16.404 1.00 75.12 428 ASN A CA 1
ATOM 3236 C C . ASN A 1 428 ? -33.169 -2.490 -16.579 1.00 75.12 428 ASN A C 1
ATOM 3238 O O . ASN A 1 428 ? -32.207 -3.242 -16.463 1.00 75.12 428 ASN A O 1
ATOM 3242 N N . LYS A 1 429 ? -34.410 -2.958 -16.784 1.00 81.69 429 LYS A N 1
ATOM 3243 C CA . LYS A 1 429 ? -34.801 -4.370 -16.942 1.00 81.69 429 LYS A CA 1
ATOM 3244 C C . LYS A 1 429 ? -34.551 -5.269 -15.727 1.00 81.69 429 LYS A C 1
ATOM 3246 O O . LYS A 1 429 ? -34.827 -6.464 -15.819 1.00 81.69 429 LYS A O 1
ATOM 3251 N N . ALA A 1 430 ? -34.113 -4.730 -14.585 1.00 80.50 430 ALA A N 1
ATOM 3252 C CA . ALA A 1 430 ? -34.069 -5.486 -13.336 1.00 80.50 430 ALA A CA 1
ATOM 3253 C C . ALA A 1 430 ? -35.472 -6.019 -13.019 1.00 80.50 430 ALA A C 1
ATOM 3255 O O . ALA A 1 430 ? -36.431 -5.239 -12.943 1.00 80.50 430 ALA A O 1
ATOM 3256 N N . VAL A 1 431 ? -35.586 -7.338 -12.854 1.00 83.06 431 VAL A N 1
ATOM 3257 C CA . VAL A 1 431 ? -36.859 -8.049 -12.668 1.00 83.06 431 VAL A CA 1
ATOM 3258 C C . VAL A 1 431 ? -37.567 -7.522 -11.424 1.00 83.06 431 VAL A C 1
ATOM 3260 O O . VAL A 1 431 ? -36.929 -7.317 -10.398 1.00 83.06 431 VAL A O 1
ATOM 3263 N N . GLY A 1 432 ? -38.872 -7.261 -11.506 1.00 84.00 432 GLY A N 1
ATOM 3264 C CA . GLY A 1 432 ? -39.673 -6.864 -10.348 1.00 84.00 432 GLY A CA 1
ATOM 3265 C C . GLY A 1 432 ? -39.844 -7.987 -9.327 1.00 84.00 432 GLY A C 1
ATOM 3266 O O . GLY A 1 432 ? -39.630 -9.161 -9.614 1.00 84.00 432 GLY A O 1
ATOM 3267 N N . MET A 1 433 ? -40.287 -7.633 -8.129 1.00 87.69 433 MET A N 1
ATOM 3268 C CA . MET A 1 433 ? -40.612 -8.589 -7.081 1.00 87.69 433 MET A CA 1
ATOM 3269 C C . MET A 1 433 ? -41.999 -9.203 -7.347 1.00 87.69 433 MET A C 1
ATOM 3271 O O . MET A 1 433 ? -43.009 -8.735 -6.825 1.00 87.69 433 MET A O 1
ATOM 3275 N N . ASP A 1 434 ? -42.059 -10.250 -8.176 1.00 67.81 434 ASP A N 1
ATOM 3276 C CA . ASP A 1 434 ? -43.286 -11.022 -8.450 1.00 67.81 434 ASP A CA 1
ATOM 3277 C C . ASP A 1 434 ? -43.391 -12.231 -7.513 1.00 67.81 434 ASP A C 1
ATOM 3279 O O . ASP A 1 434 ? -43.162 -13.378 -7.889 1.00 67.81 434 ASP A O 1
ATOM 3283 N N . GLY A 1 435 ? -43.597 -11.963 -6.223 1.00 63.72 435 GLY A N 1
ATOM 3284 C CA . GLY A 1 435 ? -43.664 -13.020 -5.213 1.00 63.72 435 GLY A CA 1
ATOM 3285 C C . GLY A 1 435 ? -42.347 -13.773 -4.981 1.00 63.72 435 GLY A C 1
ATOM 3286 O O . GLY A 1 435 ? -42.361 -14.740 -4.226 1.00 63.72 435 GLY A O 1
ATOM 3287 N N . ILE A 1 436 ? -41.221 -13.335 -5.560 1.00 67.31 436 ILE A N 1
ATOM 3288 C CA . ILE A 1 436 ? -39.878 -13.844 -5.243 1.00 67.31 436 ILE A CA 1
ATOM 3289 C C . ILE A 1 436 ? -39.611 -13.581 -3.759 1.00 67.31 436 ILE A C 1
ATOM 3291 O O . ILE A 1 436 ? -39.508 -12.438 -3.317 1.00 67.31 436 ILE A O 1
ATOM 3295 N N . ASN A 1 437 ? -39.558 -14.658 -2.983 1.00 80.62 437 ASN A N 1
ATOM 3296 C CA . ASN A 1 437 ? -39.440 -14.630 -1.533 1.00 80.62 437 ASN A CA 1
ATOM 3297 C C . ASN A 1 437 ? -38.420 -15.682 -1.092 1.00 80.62 437 ASN A C 1
ATOM 3299 O O . ASN A 1 437 ? -38.232 -16.699 -1.769 1.00 80.62 437 ASN A O 1
ATOM 3303 N N . SER A 1 438 ? -37.776 -15.477 0.054 1.00 86.50 438 SER A N 1
ATOM 3304 C CA . SER A 1 438 ? -36.796 -16.441 0.559 1.00 86.50 438 SER A CA 1
ATOM 3305 C C . SER A 1 438 ? -37.442 -17.778 0.953 1.00 86.50 438 SER A C 1
ATOM 3307 O O . SER A 1 438 ? -36.744 -18.742 1.221 1.00 86.50 438 SER A O 1
ATOM 3309 N N . GLN A 1 439 ? -38.768 -17.899 0.964 1.00 89.25 439 GLN A N 1
ATOM 3310 C CA . GLN A 1 439 ? -39.512 -19.117 1.309 1.00 89.25 439 GLN A CA 1
ATOM 3311 C C . GLN A 1 439 ? -39.852 -19.973 0.069 1.00 89.25 439 GLN A C 1
ATOM 3313 O O . GLN A 1 439 ? -40.550 -20.979 0.187 1.00 89.25 439 GLN A O 1
ATOM 3318 N N . THR A 1 440 ? -39.349 -19.611 -1.119 1.00 88.88 440 THR A N 1
ATOM 3319 C CA . THR A 1 440 ? -39.576 -20.323 -2.390 1.00 88.88 440 THR A CA 1
ATOM 3320 C C . THR A 1 440 ? -38.262 -20.638 -3.101 1.00 88.88 440 THR A C 1
ATOM 3322 O O . THR A 1 440 ? -37.293 -19.880 -3.020 1.00 88.88 440 THR A O 1
ATOM 3325 N N . ALA A 1 441 ? -38.216 -21.787 -3.783 1.00 90.69 441 ALA A N 1
ATOM 3326 C CA . ALA A 1 441 ? -37.052 -22.187 -4.566 1.00 90.69 441 ALA A CA 1
ATOM 3327 C C . ALA A 1 441 ? -36.885 -21.274 -5.790 1.00 90.69 441 ALA A C 1
ATOM 3329 O O . ALA A 1 441 ? -37.865 -20.941 -6.455 1.00 90.69 441 ALA A O 1
ATOM 3330 N N . GLN A 1 442 ? -35.648 -20.879 -6.087 1.00 90.88 442 GLN A N 1
ATOM 3331 C CA . GLN A 1 442 ? -35.325 -19.976 -7.196 1.00 90.88 442 GLN A CA 1
ATOM 3332 C C . GLN A 1 442 ? -33.902 -20.225 -7.704 1.00 90.88 442 GLN A C 1
ATOM 3334 O O . GLN A 1 442 ? -33.099 -20.864 -7.028 1.00 90.88 442 GLN A O 1
ATOM 3339 N N . THR A 1 443 ? -33.590 -19.735 -8.901 1.00 91.69 443 THR A N 1
ATOM 3340 C CA . THR A 1 443 ? -32.222 -19.756 -9.444 1.00 91.69 443 THR A CA 1
ATOM 3341 C C . THR A 1 443 ? -31.622 -18.364 -9.304 1.00 91.69 443 THR A C 1
ATOM 3343 O O . THR A 1 443 ? -32.262 -17.391 -9.696 1.00 91.69 443 THR A O 1
ATOM 3346 N N . LEU A 1 444 ? -30.429 -18.277 -8.717 1.00 92.25 444 LEU A N 1
ATOM 3347 C CA . LEU A 1 444 ? -29.703 -17.023 -8.522 1.00 92.25 444 LEU A CA 1
ATOM 3348 C C . LEU A 1 444 ? -28.955 -16.590 -9.804 1.00 92.25 444 LEU A C 1
ATOM 3350 O O . LEU A 1 444 ? -28.763 -17.418 -10.700 1.00 92.25 444 LEU A O 1
ATOM 3354 N N . PRO A 1 445 ? -28.506 -15.322 -9.916 1.00 92.25 445 PRO A N 1
ATOM 3355 C CA . PRO A 1 445 ? -27.826 -14.800 -11.110 1.00 92.25 445 PRO A CA 1
ATOM 3356 C C . PRO A 1 445 ? -26.514 -15.511 -11.483 1.00 92.25 445 PRO A C 1
ATOM 3358 O O . PRO A 1 445 ? -26.101 -15.474 -12.639 1.00 92.25 445 PRO A O 1
ATOM 3361 N N . ASP A 1 446 ? -25.868 -16.195 -10.538 1.00 90.62 446 ASP A N 1
ATOM 3362 C CA . ASP A 1 446 ? -24.706 -17.061 -10.780 1.00 90.62 446 ASP A CA 1
ATOM 3363 C C . ASP A 1 446 ? -25.083 -18.492 -11.223 1.00 90.62 446 ASP A C 1
ATOM 3365 O O . ASP A 1 446 ? -24.224 -19.372 -11.299 1.00 90.62 446 ASP A O 1
ATOM 3369 N N . ASN A 1 447 ? -26.361 -18.731 -11.536 1.00 91.81 447 ASN A N 1
ATOM 3370 C CA . ASN A 1 447 ? -26.977 -20.025 -11.844 1.00 91.81 447 ASN A CA 1
ATOM 3371 C C . ASN A 1 447 ? -27.020 -21.018 -10.675 1.00 91.81 447 ASN A C 1
ATOM 3373 O O . ASN A 1 447 ? -27.293 -22.204 -10.889 1.00 91.81 447 ASN A O 1
ATOM 3377 N N . ARG A 1 448 ? -26.778 -20.581 -9.435 1.00 91.69 448 ARG A N 1
ATOM 3378 C CA . ARG A 1 448 ? -26.903 -21.469 -8.282 1.00 91.69 448 ARG A CA 1
ATOM 3379 C C . ARG A 1 448 ? -28.368 -21.639 -7.891 1.00 91.69 448 ARG A C 1
ATOM 3381 O O . ARG A 1 448 ? -29.117 -20.673 -7.748 1.00 91.69 448 ARG A O 1
ATOM 3388 N N . SER A 1 449 ? -28.780 -22.886 -7.692 1.00 91.94 449 SER A N 1
ATOM 3389 C CA . SER A 1 449 ? -30.118 -23.197 -7.193 1.00 91.94 449 SER A CA 1
ATOM 3390 C C . SER A 1 449 ? -30.215 -22.873 -5.704 1.00 91.94 449 SER A C 1
ATOM 3392 O O . SER A 1 449 ? -29.440 -23.384 -4.897 1.00 91.94 449 SER A O 1
ATOM 3394 N N . TYR A 1 450 ? -31.198 -22.059 -5.339 1.00 93.00 450 TYR A N 1
ATOM 3395 C CA . TYR A 1 450 ? -31.620 -21.841 -3.964 1.00 93.00 450 TYR A CA 1
ATOM 3396 C C . TYR A 1 450 ? -32.844 -22.700 -3.649 1.00 93.00 450 TYR A C 1
ATOM 3398 O O . TYR A 1 450 ? -33.836 -22.693 -4.382 1.00 93.00 450 TYR A O 1
ATOM 3406 N N . SER A 1 451 ? -32.794 -23.383 -2.510 1.00 92.75 451 SER A N 1
ATOM 3407 C CA . SER A 1 451 ? -33.907 -24.137 -1.945 1.00 92.75 451 SER A CA 1
ATOM 3408 C C . SER A 1 451 ? -34.094 -23.728 -0.478 1.00 92.75 451 SER A C 1
ATOM 3410 O O . SER A 1 451 ? -33.135 -23.781 0.297 1.00 92.75 451 SER A O 1
ATOM 3412 N N . PRO A 1 452 ? -35.309 -23.336 -0.054 1.00 89.94 452 PRO A N 1
ATOM 3413 C CA . PRO A 1 452 ? -35.581 -22.960 1.336 1.00 89.94 452 PRO A CA 1
ATOM 3414 C C . PRO A 1 452 ? -35.574 -24.165 2.292 1.00 89.94 452 PRO A C 1
ATOM 3416 O O . PRO A 1 452 ? -35.626 -23.987 3.508 1.00 89.94 452 PRO A O 1
ATOM 3419 N N . THR A 1 453 ? -35.534 -25.394 1.764 1.00 89.00 453 THR A N 1
ATOM 3420 C CA . THR A 1 453 ? -35.584 -26.630 2.557 1.00 89.00 453 THR A CA 1
ATOM 3421 C C . THR A 1 453 ? -34.219 -27.280 2.777 1.00 89.00 453 THR A C 1
ATOM 3423 O O . THR A 1 453 ? -34.113 -28.165 3.628 1.00 89.00 453 THR A O 1
ATOM 3426 N N . ASP A 1 454 ? -33.182 -26.864 2.048 1.00 91.88 454 ASP A N 1
ATOM 3427 C CA . ASP A 1 454 ? -31.852 -27.475 2.139 1.00 91.88 454 ASP A CA 1
ATOM 3428 C C . ASP A 1 454 ? -31.156 -27.085 3.444 1.00 91.88 454 ASP A C 1
ATOM 3430 O O . ASP A 1 454 ? -31.216 -25.936 3.876 1.00 91.88 454 ASP A O 1
ATOM 3434 N N . SER A 1 455 ? -30.435 -28.020 4.068 1.00 89.06 455 SER A N 1
ATOM 3435 C CA . SER A 1 455 ? -29.873 -27.831 5.414 1.00 89.06 455 SER A CA 1
ATOM 3436 C C . SER A 1 455 ? -28.933 -26.628 5.551 1.00 89.06 455 SER A C 1
ATOM 3438 O O . SER A 1 455 ? -28.834 -26.068 6.635 1.00 89.06 455 SER A O 1
ATOM 3440 N N . PHE A 1 456 ? -28.241 -26.237 4.478 1.00 88.31 456 PHE A N 1
ATOM 3441 C CA . PHE A 1 456 ? -27.281 -25.128 4.471 1.00 88.31 456 PHE A CA 1
ATOM 3442 C C . PHE A 1 456 ? -27.914 -23.758 4.174 1.00 88.31 456 PHE A C 1
ATOM 3444 O O . PHE A 1 456 ? -27.359 -22.748 4.585 1.00 88.31 456 PHE A O 1
ATOM 3451 N N . SER A 1 457 ? -29.068 -23.699 3.499 1.00 91.44 457 SER A N 1
ATOM 3452 C CA . SER A 1 457 ? -29.755 -22.448 3.121 1.00 91.44 457 SER A CA 1
ATOM 3453 C C . SER A 1 457 ? -31.076 -22.237 3.867 1.00 91.44 457 SER A C 1
ATOM 3455 O O . SER A 1 457 ? -31.712 -21.192 3.733 1.00 91.44 457 SER A O 1
ATOM 3457 N N . LYS A 1 458 ? -31.481 -23.201 4.701 1.00 91.88 458 LYS A N 1
ATOM 3458 C CA . LYS A 1 458 ? -32.737 -23.184 5.459 1.00 91.88 458 LYS A CA 1
ATOM 3459 C C . LYS A 1 458 ? -32.927 -21.928 6.310 1.00 91.88 458 LYS A C 1
ATOM 3461 O O . LYS A 1 458 ? -34.057 -21.464 6.449 1.00 91.88 458 LYS A O 1
ATOM 3466 N N . ILE A 1 459 ? -31.851 -21.339 6.839 1.00 93.56 459 ILE A N 1
ATOM 3467 C CA . ILE A 1 459 ? -31.923 -20.113 7.652 1.00 93.56 459 ILE A CA 1
ATOM 3468 C C . ILE A 1 459 ? -32.606 -18.948 6.912 1.00 93.56 459 ILE A C 1
ATOM 3470 O O . ILE A 1 459 ? -33.275 -18.140 7.547 1.00 93.56 459 ILE A O 1
ATOM 3474 N N . TYR A 1 460 ? -32.508 -18.874 5.583 1.00 94.19 460 TYR A N 1
ATOM 3475 C CA . TYR A 1 460 ? -33.086 -17.773 4.811 1.00 94.19 460 TYR A CA 1
ATOM 3476 C C . TYR A 1 460 ? -34.605 -17.902 4.633 1.00 94.19 460 TYR A C 1
ATOM 3478 O O . TYR A 1 460 ? -35.304 -16.892 4.582 1.00 94.19 460 TYR A O 1
ATOM 3486 N N . GLY A 1 461 ? -35.141 -19.124 4.571 1.00 90.62 461 GLY A N 1
ATOM 3487 C CA . GLY A 1 461 ? -36.539 -19.391 4.203 1.00 90.62 461 GLY A CA 1
ATOM 3488 C C . GLY A 1 461 ? -37.409 -20.055 5.269 1.00 90.62 461 GLY A C 1
ATOM 3489 O O . GLY A 1 461 ? -38.608 -20.202 5.056 1.00 90.62 461 GLY A O 1
ATOM 3490 N N . ASN A 1 462 ? -36.853 -20.479 6.406 1.00 92.38 462 ASN A N 1
ATOM 3491 C CA . ASN A 1 462 ? -37.578 -21.250 7.423 1.00 92.38 462 ASN A CA 1
ATOM 3492 C C . ASN A 1 462 ? -38.476 -20.371 8.311 1.00 92.38 462 ASN A C 1
ATOM 3494 O O . ASN A 1 462 ? -38.156 -20.143 9.477 1.00 92.38 462 ASN A O 1
ATOM 3498 N N . VAL A 1 463 ? -39.584 -19.870 7.763 1.00 91.56 463 VAL A N 1
ATOM 3499 C CA . VAL A 1 463 ? -40.559 -19.019 8.469 1.00 91.56 463 VAL A CA 1
ATOM 3500 C C . VAL A 1 463 ? -41.821 -19.814 8.811 1.00 91.56 463 VAL A C 1
ATOM 3502 O O . VAL A 1 463 ? -42.339 -20.563 7.986 1.00 91.56 463 VAL A O 1
ATOM 3505 N N . ALA A 1 464 ? -42.331 -19.660 10.033 1.00 89.69 464 ALA A N 1
ATOM 3506 C CA . ALA A 1 464 ? -43.563 -20.304 10.473 1.00 89.69 464 ALA A CA 1
ATOM 3507 C C . ALA A 1 464 ? -44.810 -19.679 9.813 1.00 89.69 464 ALA A C 1
ATOM 3509 O O . ALA A 1 464 ? -44.904 -18.465 9.651 1.00 89.69 464 ALA A O 1
ATOM 3510 N N . GLY A 1 465 ? -45.822 -20.497 9.506 1.00 85.44 465 GLY A N 1
ATOM 3511 C CA . GLY A 1 465 ? -47.111 -20.027 8.978 1.00 85.44 465 GLY A CA 1
ATOM 3512 C C . GLY A 1 465 ? -47.125 -19.761 7.466 1.00 85.44 465 GLY A C 1
ATOM 3513 O O . GLY A 1 465 ? -46.320 -20.300 6.715 1.00 85.44 465 GLY A O 1
ATOM 3514 N N . THR A 1 466 ? -48.104 -18.980 6.997 1.00 82.38 466 THR A N 1
ATOM 3515 C CA . THR A 1 466 ? -48.277 -18.658 5.568 1.00 82.38 466 THR A CA 1
ATOM 3516 C C . THR A 1 466 ? -47.332 -17.548 5.112 1.00 82.38 466 THR A C 1
ATOM 3518 O O . THR A 1 466 ? -47.159 -16.564 5.840 1.00 82.38 466 THR A O 1
ATOM 3521 N N . ILE A 1 467 ? -46.839 -17.659 3.873 1.00 81.88 467 ILE A N 1
ATOM 3522 C CA . ILE A 1 467 ? -45.937 -16.694 3.226 1.00 81.88 467 ILE A CA 1
ATOM 3523 C C . ILE A 1 467 ? -46.469 -15.261 3.341 1.00 81.88 467 ILE A C 1
ATOM 3525 O O . ILE A 1 467 ? -47.644 -14.994 3.078 1.00 81.88 467 ILE A O 1
ATOM 3529 N N . TYR A 1 468 ? -45.585 -14.334 3.713 1.00 85.75 468 TYR A N 1
ATOM 3530 C CA . TYR A 1 468 ? -45.868 -12.902 3.770 1.00 85.75 468 TYR A CA 1
ATOM 3531 C C . TYR A 1 468 ? -44.914 -12.153 2.834 1.00 85.75 468 TYR A C 1
ATOM 3533 O O . TYR A 1 468 ? -43.785 -11.829 3.196 1.00 85.75 468 TYR A O 1
ATOM 3541 N N . ALA A 1 469 ? -45.349 -11.946 1.588 1.00 83.94 469 ALA A N 1
ATOM 3542 C CA . ALA A 1 469 ? -44.484 -11.496 0.492 1.00 83.94 469 ALA A CA 1
ATOM 3543 C C . ALA A 1 469 ? -43.822 -10.134 0.754 1.00 83.94 469 ALA A C 1
ATOM 3545 O O . ALA A 1 469 ? -42.663 -9.940 0.413 1.00 83.94 469 ALA A O 1
ATOM 3546 N N . SER A 1 470 ? -44.532 -9.214 1.404 1.00 86.94 470 SER A N 1
ATOM 3547 C CA . SER A 1 470 ? -44.066 -7.866 1.729 1.00 86.94 470 SER A CA 1
ATOM 3548 C C . SER A 1 470 ? -43.274 -7.782 3.036 1.00 86.94 470 SER A C 1
ATOM 3550 O O . SER A 1 470 ? -43.158 -6.691 3.585 1.00 86.94 470 SER A O 1
ATOM 3552 N N . SER A 1 471 ? -42.764 -8.887 3.588 1.00 89.94 471 SER A N 1
ATOM 3553 C CA . SER A 1 471 ? -41.929 -8.823 4.795 1.00 89.94 471 SER A CA 1
ATOM 3554 C C . SER A 1 471 ? -40.592 -8.123 4.531 1.00 89.94 471 SER A C 1
ATOM 3556 O O . SER A 1 471 ? -40.090 -8.126 3.403 1.00 89.94 471 SER A O 1
ATOM 3558 N N . MET A 1 472 ? -39.990 -7.540 5.570 1.00 91.81 472 MET A N 1
ATOM 3559 C CA . MET A 1 472 ? -38.666 -6.925 5.480 1.00 91.81 472 MET A CA 1
ATOM 3560 C C . MET A 1 472 ? -37.625 -7.949 5.011 1.00 91.81 472 MET A C 1
ATOM 3562 O O . MET A 1 472 ? -36.805 -7.633 4.149 1.00 91.81 472 MET A O 1
ATOM 3566 N N . ALA A 1 473 ? -37.699 -9.195 5.498 1.00 93.12 473 ALA A N 1
ATOM 3567 C CA . ALA A 1 473 ? -36.790 -10.259 5.086 1.00 93.12 473 ALA A CA 1
ATOM 3568 C C . ALA A 1 473 ? -36.893 -10.609 3.598 1.00 93.12 473 ALA A C 1
ATOM 3570 O O . ALA A 1 473 ? -35.871 -10.841 2.948 1.00 93.12 473 ALA A O 1
ATOM 3571 N N . ASN A 1 474 ? -38.104 -10.615 3.039 1.00 92.12 474 ASN A N 1
ATOM 3572 C CA . ASN A 1 474 ? -38.318 -10.878 1.618 1.00 92.12 474 ASN A CA 1
ATOM 3573 C C . ASN A 1 474 ? -37.870 -9.705 0.739 1.00 92.12 474 ASN A C 1
ATOM 3575 O O . ASN A 1 474 ? -37.263 -9.930 -0.304 1.00 92.12 474 ASN A O 1
ATOM 3579 N N . ILE A 1 475 ? -38.093 -8.463 1.179 1.00 92.94 475 ILE A N 1
ATOM 3580 C CA . ILE A 1 475 ? -37.588 -7.262 0.496 1.00 92.94 475 ILE A CA 1
ATOM 3581 C C . ILE A 1 475 ? -36.052 -7.271 0.463 1.00 92.94 475 ILE A C 1
ATOM 3583 O O . ILE A 1 475 ? -35.447 -7.051 -0.586 1.00 92.94 475 ILE A O 1
ATOM 3587 N N . ALA A 1 476 ? -35.409 -7.563 1.594 1.00 94.19 476 ALA A N 1
ATOM 3588 C CA . ALA A 1 476 ? -33.955 -7.640 1.687 1.00 94.19 476 ALA A CA 1
ATOM 3589 C C . ALA A 1 476 ? -33.375 -8.797 0.862 1.00 94.19 476 ALA A C 1
ATOM 3591 O O . ALA A 1 476 ? -32.380 -8.614 0.163 1.00 94.19 476 ALA A O 1
ATOM 3592 N N . TRP A 1 477 ? -34.035 -9.961 0.881 1.00 94.19 477 TRP A N 1
ATOM 3593 C CA . TRP A 1 477 ? -33.689 -11.081 0.008 1.00 94.19 477 TRP A CA 1
ATOM 3594 C C . TRP A 1 477 ? -33.776 -10.691 -1.463 1.00 94.19 477 TRP A C 1
ATOM 3596 O O . TRP A 1 477 ? -32.865 -11.007 -2.215 1.00 94.19 477 TRP A O 1
ATOM 3606 N N . TYR A 1 478 ? -34.831 -9.992 -1.887 1.00 93.88 478 TYR A N 1
ATOM 3607 C CA . TYR A 1 478 ? -35.002 -9.566 -3.275 1.00 93.88 478 TYR A CA 1
ATOM 3608 C C . TYR A 1 478 ? -33.833 -8.692 -3.757 1.00 93.88 478 TYR A C 1
ATOM 3610 O O . TYR A 1 478 ? -33.238 -9.002 -4.788 1.00 93.88 478 TYR A O 1
ATOM 3618 N N . TYR A 1 479 ? -33.442 -7.665 -2.990 1.00 93.81 479 TYR A N 1
ATOM 3619 C CA . TYR A 1 479 ? -32.322 -6.787 -3.362 1.00 93.81 479 TYR A CA 1
ATOM 3620 C C . TYR A 1 479 ? -30.937 -7.452 -3.271 1.00 93.81 479 TYR A C 1
ATOM 3622 O O . TYR A 1 479 ? -29.973 -6.911 -3.815 1.00 93.81 479 TYR A O 1
ATOM 3630 N N . TRP A 1 480 ? -30.823 -8.601 -2.595 1.00 94.44 480 TRP A N 1
ATOM 3631 C CA . TRP A 1 480 ? -29.603 -9.410 -2.584 1.00 94.44 480 TRP A CA 1
ATOM 3632 C C . TRP A 1 480 ? -29.582 -10.476 -3.684 1.00 94.44 480 TRP A C 1
ATOM 3634 O O . TRP A 1 480 ? -28.581 -10.628 -4.364 1.00 94.44 480 TRP A O 1
ATOM 3644 N N . SER A 1 481 ? -30.677 -11.208 -3.879 1.00 93.38 481 SER A N 1
ATOM 3645 C CA . SER A 1 481 ? -30.784 -12.354 -4.800 1.00 93.38 481 SER A CA 1
ATOM 3646 C C . SER A 1 481 ? -31.039 -11.968 -6.256 1.00 93.38 481 SER A C 1
ATOM 3648 O O . SER A 1 481 ? -30.913 -12.816 -7.134 1.00 93.38 481 SER A O 1
ATOM 3650 N N . THR A 1 482 ? -31.402 -10.714 -6.522 1.00 91.88 482 THR A N 1
ATOM 3651 C CA . THR A 1 482 ? -31.659 -10.206 -7.873 1.00 91.88 482 THR A CA 1
ATOM 3652 C C . THR A 1 482 ? -30.477 -9.376 -8.346 1.00 91.88 482 THR A C 1
ATOM 3654 O O . THR A 1 482 ? -29.960 -8.550 -7.597 1.00 91.88 482 THR A O 1
ATOM 3657 N N . ASP A 1 483 ? -30.097 -9.545 -9.610 1.00 93.00 483 ASP A N 1
ATOM 3658 C CA . ASP A 1 483 ? -29.195 -8.613 -10.275 1.00 93.00 483 ASP A CA 1
ATOM 3659 C C . ASP A 1 483 ? -29.908 -7.274 -10.506 1.00 93.00 483 ASP A C 1
ATOM 3661 O O . ASP A 1 483 ? -30.876 -7.164 -11.269 1.00 93.00 483 ASP A O 1
ATOM 3665 N N . LEU A 1 484 ? -29.454 -6.254 -9.783 1.00 92.38 484 LEU A N 1
ATOM 3666 C CA . LEU A 1 484 ? -30.041 -4.924 -9.796 1.00 92.38 484 LEU A CA 1
ATOM 3667 C C . LEU A 1 484 ? -29.665 -4.120 -11.036 1.00 92.38 484 LEU A C 1
ATOM 3669 O O . LEU A 1 484 ? -30.316 -3.101 -11.264 1.00 92.38 484 LEU A O 1
ATOM 3673 N N . GLN A 1 485 ? -28.684 -4.561 -11.834 1.00 92.38 485 GLN A N 1
ATOM 3674 C CA . GLN A 1 485 ? -28.306 -3.945 -13.108 1.00 92.38 485 GLN A CA 1
ATOM 3675 C C . GLN A 1 485 ? -28.005 -4.992 -14.192 1.00 92.38 485 GLN A C 1
ATOM 3677 O O . GLN A 1 485 ? -26.862 -5.112 -14.616 1.00 92.38 485 GLN A O 1
ATOM 3682 N N . PRO A 1 486 ? -29.019 -5.677 -14.749 1.00 90.50 486 PRO A N 1
ATOM 3683 C CA . PRO A 1 486 ? -28.792 -6.722 -15.756 1.00 90.50 486 PRO A CA 1
ATOM 3684 C C . PRO A 1 486 ? -28.147 -6.243 -17.068 1.00 90.50 486 PRO A C 1
ATOM 3686 O O . PRO A 1 486 ? -27.655 -7.053 -17.852 1.00 90.50 486 PRO A O 1
ATOM 3689 N N . ASP A 1 487 ? -28.198 -4.936 -17.350 1.00 87.44 487 ASP A N 1
ATOM 3690 C CA . ASP A 1 487 ? -27.516 -4.320 -18.496 1.00 87.44 487 ASP A CA 1
ATOM 3691 C C . ASP A 1 487 ? -26.016 -4.039 -18.207 1.00 87.44 487 ASP A C 1
ATOM 3693 O O . ASP A 1 487 ? -25.275 -3.657 -19.116 1.00 87.44 487 ASP A O 1
ATOM 3697 N N . LEU A 1 488 ? -25.556 -4.247 -16.965 1.00 88.00 488 LEU A N 1
ATOM 3698 C CA . LEU A 1 488 ? -24.157 -4.211 -16.535 1.00 88.00 488 LEU A CA 1
ATOM 3699 C C . LEU A 1 488 ? -23.630 -5.644 -16.370 1.00 88.00 488 LEU A C 1
ATOM 3701 O O . LEU A 1 488 ? -24.358 -6.556 -16.000 1.00 88.00 488 LEU A O 1
ATOM 3705 N N . ALA A 1 489 ? -22.345 -5.870 -16.642 1.00 88.38 489 ALA A N 1
ATOM 3706 C CA . ALA A 1 489 ? -21.756 -7.181 -16.389 1.00 88.38 489 ALA A CA 1
ATOM 3707 C C . ALA A 1 489 ? -21.592 -7.443 -14.879 1.00 88.38 489 ALA A C 1
ATOM 3709 O O . ALA A 1 489 ? -21.198 -6.558 -14.111 1.00 88.38 489 ALA A O 1
ATOM 3710 N N . ASN A 1 490 ? -21.786 -8.698 -14.473 1.00 87.31 490 ASN A N 1
ATOM 3711 C CA . ASN A 1 490 ? -21.479 -9.154 -13.120 1.00 87.31 490 ASN A CA 1
ATOM 3712 C C . ASN A 1 490 ? -19.963 -9.129 -12.886 1.00 87.31 490 ASN A C 1
ATOM 3714 O O . ASN A 1 490 ? -19.195 -9.762 -13.613 1.00 87.31 490 ASN A O 1
ATOM 3718 N N . GLY A 1 491 ? -19.528 -8.381 -11.874 1.00 76.31 491 GLY A N 1
ATOM 3719 C CA . GLY A 1 491 ? -18.113 -8.200 -11.541 1.00 76.31 491 GLY A CA 1
ATOM 3720 C C . GLY A 1 491 ? -17.865 -7.798 -10.089 1.00 76.31 491 GLY A C 1
ATOM 3721 O O . GLY A 1 491 ? -16.762 -7.366 -9.748 1.00 76.31 491 GLY A O 1
ATOM 3722 N N . VAL A 1 492 ? -18.878 -7.923 -9.225 1.00 82.12 492 VAL A N 1
ATOM 3723 C CA . VAL A 1 492 ? -18.738 -7.693 -7.785 1.00 82.12 492 VAL A CA 1
ATOM 3724 C C . VAL A 1 492 ? -17.884 -8.813 -7.200 1.00 82.12 492 VAL A C 1
ATOM 3726 O O . VAL A 1 492 ? -18.090 -9.990 -7.484 1.00 82.12 492 VAL A O 1
ATOM 3729 N N . LYS A 1 493 ? -16.869 -8.457 -6.407 1.00 75.06 493 LYS A N 1
ATOM 3730 C CA . LYS A 1 493 ? -16.020 -9.458 -5.754 1.00 75.06 493 LYS A CA 1
ATOM 3731 C C . LYS A 1 493 ? -16.745 -10.048 -4.538 1.00 75.06 493 LYS A C 1
ATOM 3733 O O . LYS A 1 493 ? -17.088 -9.263 -3.643 1.00 75.06 493 LYS A O 1
ATOM 3738 N N . PRO A 1 494 ? -16.884 -11.385 -4.458 1.00 78.19 494 PRO A N 1
ATOM 3739 C CA . PRO A 1 494 ? -17.407 -12.056 -3.276 1.00 78.19 494 PRO A CA 1
ATOM 3740 C C . PRO A 1 494 ? -16.616 -11.706 -2.012 1.00 78.19 494 PRO A C 1
ATOM 3742 O O . PRO A 1 494 ? -15.410 -11.443 -2.062 1.00 78.19 494 PRO A O 1
ATOM 3745 N N . TYR A 1 495 ? -17.290 -11.727 -0.869 1.00 73.69 495 TYR A N 1
ATOM 3746 C CA . TYR A 1 495 ? -16.714 -11.506 0.450 1.00 73.69 495 TYR A CA 1
ATOM 3747 C C . TYR A 1 495 ? -16.766 -12.794 1.277 1.00 73.69 495 TYR A C 1
ATOM 3749 O O . TYR A 1 495 ? -17.834 -13.267 1.654 1.00 73.69 495 TYR A O 1
ATOM 3757 N N . TRP A 1 496 ? -15.596 -13.352 1.589 1.00 71.75 496 TRP A N 1
ATOM 3758 C CA . TRP A 1 496 ? -15.463 -14.603 2.337 1.00 71.75 496 TRP A CA 1
ATOM 3759 C C . TRP A 1 496 ? -14.826 -14.344 3.703 1.00 71.75 496 TRP A C 1
ATOM 3761 O O . TRP A 1 496 ? -13.609 -14.199 3.813 1.00 71.75 496 TRP A O 1
ATOM 3771 N N . LYS A 1 497 ? -15.646 -14.263 4.750 1.00 66.38 497 LYS A N 1
ATOM 3772 C CA . LYS A 1 497 ? -15.209 -14.027 6.131 1.00 66.38 497 LYS A CA 1
ATOM 3773 C C . LYS A 1 497 ? -14.979 -15.322 6.907 1.00 66.38 497 LYS A C 1
ATOM 3775 O O . LYS A 1 497 ? -14.055 -15.391 7.711 1.00 66.38 497 LYS A O 1
ATOM 3780 N N . ASP A 1 498 ? -15.821 -16.324 6.684 1.00 68.88 498 ASP A N 1
ATOM 3781 C CA . ASP A 1 498 ? -15.793 -17.604 7.383 1.00 68.88 498 ASP A CA 1
ATOM 3782 C C . ASP A 1 498 ? -15.717 -18.756 6.381 1.00 68.88 498 ASP A C 1
ATOM 3784 O O . ASP A 1 498 ? -16.673 -19.062 5.670 1.00 68.88 498 ASP A O 1
ATOM 3788 N N . LEU A 1 499 ? -14.551 -19.395 6.330 1.00 73.94 499 LEU A N 1
ATOM 3789 C CA . LEU A 1 499 ? -14.283 -20.555 5.481 1.00 73.94 499 LEU A CA 1
ATOM 3790 C C . LEU A 1 499 ? -14.432 -21.878 6.244 1.00 73.94 499 LEU A C 1
ATOM 3792 O O . LEU A 1 499 ? -13.954 -22.913 5.786 1.00 73.94 499 LEU A O 1
ATOM 3796 N N . THR A 1 500 ? -15.050 -21.864 7.427 1.00 75.88 500 THR A N 1
ATOM 3797 C CA . THR A 1 500 ? -15.252 -23.079 8.216 1.00 75.88 500 THR A CA 1
ATOM 3798 C C . THR A 1 500 ? -16.237 -23.999 7.502 1.00 75.88 500 THR A C 1
ATOM 3800 O O . THR A 1 500 ? -17.388 -23.640 7.253 1.00 75.88 500 THR A O 1
ATOM 3803 N N . ALA A 1 501 ? -15.794 -25.213 7.186 1.00 76.94 501 ALA A N 1
ATOM 3804 C CA . ALA A 1 501 ? -16.615 -26.227 6.542 1.00 76.94 501 ALA A CA 1
ATOM 3805 C C . ALA A 1 501 ? -16.258 -27.628 7.048 1.00 76.94 501 ALA A C 1
ATOM 3807 O O . ALA A 1 501 ? -15.148 -27.882 7.516 1.00 76.94 501 ALA A O 1
ATOM 3808 N N . SER A 1 502 ? -17.209 -28.557 6.930 1.00 67.56 502 SER A N 1
ATOM 3809 C CA . SER A 1 502 ? -17.011 -29.980 7.252 1.00 67.56 502 SER A CA 1
ATOM 3810 C C . SER A 1 502 ? -16.202 -30.737 6.191 1.00 67.56 502 SER A C 1
ATOM 3812 O O . SER A 1 502 ? -15.840 -31.894 6.391 1.00 67.56 502 SER A O 1
ATOM 3814 N N . THR A 1 503 ? -15.924 -30.091 5.060 1.00 72.81 503 THR A N 1
ATOM 3815 C CA . THR A 1 503 ? -15.152 -30.607 3.926 1.00 72.81 503 THR A CA 1
ATOM 3816 C C . THR A 1 503 ? -14.076 -29.586 3.541 1.00 72.81 503 THR A C 1
ATOM 3818 O O . THR A 1 503 ? -14.265 -28.399 3.816 1.00 72.81 503 THR A O 1
ATOM 3821 N N . PRO A 1 504 ? -12.943 -30.006 2.944 1.00 64.88 504 PRO A N 1
ATOM 3822 C CA . PRO A 1 504 ? -11.894 -29.081 2.518 1.00 64.88 504 PRO A CA 1
ATOM 3823 C C . PRO A 1 504 ? -12.442 -27.950 1.640 1.00 64.88 504 PRO A C 1
ATOM 3825 O O . PRO A 1 504 ? -13.296 -28.176 0.781 1.00 64.88 504 PRO A O 1
ATOM 3828 N N . VAL A 1 505 ? -11.953 -26.734 1.875 1.00 62.25 505 VAL A N 1
ATOM 3829 C CA . VAL A 1 505 ? -12.325 -25.534 1.118 1.00 62.25 505 VAL A CA 1
ATOM 3830 C C . VAL A 1 505 ? -11.158 -25.165 0.222 1.00 62.25 505 VAL A C 1
ATOM 3832 O O . VAL A 1 505 ? -10.058 -24.919 0.717 1.00 62.25 505 VAL A O 1
ATOM 3835 N N . GLU A 1 506 ? -11.398 -25.121 -1.085 1.00 60.38 506 GLU A N 1
ATOM 3836 C CA . GLU A 1 506 ? -10.397 -24.675 -2.046 1.00 60.38 506 GLU A CA 1
ATOM 3837 C C . GLU A 1 506 ? -10.177 -23.164 -1.895 1.00 60.38 506 GLU A C 1
ATOM 3839 O O . GLU A 1 506 ? -11.113 -22.390 -2.102 1.00 60.38 506 GLU A O 1
ATOM 3844 N N . PRO A 1 507 ? -8.959 -22.692 -1.567 1.00 49.72 507 PRO A N 1
ATOM 3845 C CA . PRO A 1 507 ? -8.721 -21.266 -1.333 1.00 49.72 507 PRO A CA 1
ATOM 3846 C C . PRO A 1 507 ? -8.967 -20.382 -2.563 1.00 49.72 507 PRO A C 1
ATOM 3848 O O . PRO A 1 507 ? -9.147 -19.175 -2.426 1.00 49.72 507 PRO A O 1
ATOM 3851 N N . THR A 1 508 ? -8.931 -20.971 -3.761 1.00 53.09 508 THR A N 1
ATOM 3852 C CA . THR A 1 508 ? -9.128 -20.267 -5.038 1.00 53.09 508 THR A CA 1
ATOM 3853 C C . THR A 1 508 ? -10.592 -20.192 -5.469 1.00 53.09 508 THR A C 1
ATOM 3855 O O . THR A 1 508 ? -10.934 -19.306 -6.247 1.00 53.09 508 THR A O 1
ATOM 3858 N N . ASP A 1 509 ? -11.451 -21.060 -4.927 1.00 70.06 509 ASP A N 1
ATOM 3859 C CA . ASP A 1 509 ? -12.901 -21.033 -5.129 1.00 70.06 509 ASP A CA 1
ATOM 3860 C C . ASP A 1 509 ? -13.636 -21.517 -3.863 1.00 70.06 509 ASP A C 1
ATOM 3862 O O . ASP A 1 509 ? -14.151 -22.641 -3.806 1.00 70.06 509 ASP A O 1
ATOM 3866 N N . PRO A 1 510 ? -13.698 -20.681 -2.808 1.00 72.94 510 PRO A N 1
ATOM 3867 C CA . PRO A 1 510 ? -14.373 -21.069 -1.575 1.00 72.94 510 PRO A CA 1
ATOM 3868 C C . PRO A 1 510 ? -15.876 -21.330 -1.760 1.00 72.94 510 PRO A C 1
ATOM 3870 O O . PRO A 1 510 ? -16.464 -22.132 -1.031 1.00 72.94 510 PRO A O 1
ATOM 3873 N N . GLY A 1 511 ? -16.493 -20.673 -2.749 1.00 82.62 511 GLY A N 1
ATOM 3874 C CA . GLY A 1 511 ? -17.924 -20.746 -3.042 1.00 82.62 511 GLY A CA 1
ATOM 3875 C C . GLY A 1 511 ? -18.378 -22.078 -3.640 1.00 82.62 511 GLY A C 1
ATOM 3876 O O . GLY A 1 511 ? -19.572 -22.386 -3.603 1.00 82.62 511 GLY A O 1
ATOM 3877 N N . ALA A 1 512 ? -17.454 -22.915 -4.123 1.00 85.81 512 ALA A N 1
ATOM 3878 C CA . ALA A 1 512 ? -17.765 -24.286 -4.520 1.00 85.81 512 ALA A CA 1
ATOM 3879 C C . ALA A 1 512 ? -18.408 -25.079 -3.367 1.00 85.81 512 ALA A C 1
ATOM 3881 O O . ALA A 1 512 ? -19.311 -25.894 -3.585 1.00 85.81 512 ALA A O 1
ATOM 3882 N N . ASN A 1 513 ? -18.000 -24.797 -2.126 1.00 89.00 513 ASN A N 1
ATOM 3883 C CA . ASN A 1 513 ? -18.533 -25.444 -0.941 1.00 89.00 513 ASN A CA 1
ATOM 3884 C C . ASN A 1 513 ? -19.863 -24.811 -0.492 1.00 89.00 513 ASN A C 1
ATOM 3886 O O . ASN A 1 513 ? -19.917 -23.640 -0.121 1.00 89.00 513 ASN A O 1
ATOM 3890 N N . ASN A 1 514 ? -20.938 -25.604 -0.446 1.00 90.06 514 ASN A N 1
ATOM 3891 C CA . ASN A 1 514 ? -22.266 -25.133 -0.037 1.00 90.06 514 ASN A CA 1
ATOM 3892 C C . ASN A 1 514 ? -22.309 -24.549 1.381 1.00 90.06 514 ASN A C 1
ATOM 3894 O O . ASN A 1 514 ? -23.004 -23.560 1.592 1.00 90.06 514 ASN A O 1
ATOM 3898 N N . THR A 1 515 ? -21.590 -25.121 2.352 1.00 87.81 515 THR A N 1
ATOM 3899 C CA . THR A 1 515 ? -21.627 -24.588 3.725 1.00 87.81 515 THR A CA 1
ATOM 3900 C C . THR A 1 515 ? -20.904 -23.253 3.833 1.00 87.81 515 THR A C 1
ATOM 3902 O O . THR A 1 515 ? -21.234 -22.471 4.712 1.00 87.81 515 THR A O 1
ATOM 3905 N N . VAL A 1 516 ? -19.952 -22.981 2.935 1.00 87.31 516 VAL A N 1
ATOM 3906 C CA . VAL A 1 516 ? -19.257 -21.690 2.845 1.00 87.31 516 VAL A CA 1
ATOM 3907 C C . VAL A 1 516 ? -20.108 -20.680 2.078 1.00 87.31 516 VAL A C 1
ATOM 3909 O O . VAL A 1 516 ? -20.322 -19.575 2.570 1.00 87.31 516 VAL A O 1
ATOM 3912 N N . TYR A 1 517 ? -20.638 -21.065 0.912 1.00 91.25 517 TYR A N 1
ATOM 3913 C CA . TYR A 1 517 ? -21.490 -20.218 0.070 1.00 91.25 517 TYR A CA 1
ATOM 3914 C C . TYR A 1 517 ? -22.719 -19.700 0.828 1.00 91.25 517 TYR A C 1
ATOM 3916 O O . TYR A 1 517 ? -23.042 -18.517 0.768 1.00 91.25 517 TYR A O 1
ATOM 3924 N N . TRP A 1 518 ? -23.401 -20.585 1.560 1.00 92.44 518 TRP A N 1
ATOM 3925 C CA . TRP A 1 518 ? -24.642 -20.263 2.267 1.00 92.44 518 TRP A CA 1
ATOM 3926 C C . TRP A 1 518 ? -24.441 -19.819 3.718 1.00 92.44 518 TRP A C 1
ATOM 3928 O O . TRP A 1 518 ? -25.419 -19.661 4.443 1.00 92.44 518 TRP A O 1
ATOM 3938 N N . ASN A 1 519 ? -23.201 -19.605 4.164 1.00 89.56 519 ASN A N 1
ATOM 3939 C CA . ASN A 1 519 ? -22.959 -19.039 5.487 1.00 89.56 519 ASN A CA 1
ATOM 3940 C C . ASN A 1 519 ? -23.361 -17.549 5.490 1.00 89.56 519 ASN A C 1
ATOM 3942 O O . ASN A 1 519 ? -22.784 -16.782 4.718 1.00 89.56 519 ASN A O 1
ATOM 3946 N N . PRO A 1 520 ? -24.287 -17.094 6.360 1.00 87.38 520 PRO A N 1
ATOM 3947 C CA . PRO A 1 520 ? -24.754 -15.704 6.380 1.00 87.38 520 PRO A CA 1
ATOM 3948 C C . PRO A 1 520 ? -23.683 -14.635 6.607 1.00 87.38 520 PRO A C 1
ATOM 3950 O O . PRO A 1 520 ? -23.934 -13.470 6.319 1.00 87.38 520 PRO A O 1
ATOM 3953 N N . VAL A 1 521 ? -22.513 -15.003 7.141 1.00 80.00 521 VAL A N 1
ATOM 3954 C CA . VAL A 1 521 ? -21.394 -14.066 7.352 1.00 80.00 521 VAL A CA 1
ATOM 3955 C C . VAL A 1 521 ? -20.542 -13.847 6.096 1.00 80.00 521 VAL A C 1
ATOM 3957 O O . VAL A 1 521 ? -19.679 -12.967 6.102 1.00 80.00 521 VAL A O 1
ATOM 3960 N N . ASN A 1 522 ? -20.764 -14.652 5.054 1.00 84.62 522 ASN A N 1
ATOM 3961 C CA . ASN A 1 522 ? -20.158 -14.521 3.735 1.00 84.62 522 ASN A CA 1
ATOM 3962 C C . ASN A 1 522 ? -21.154 -13.887 2.760 1.00 84.62 522 ASN A C 1
ATOM 3964 O O . ASN A 1 522 ? -22.365 -14.067 2.888 1.00 84.62 522 ASN A O 1
ATOM 3968 N N . ASP A 1 523 ? -20.634 -13.208 1.744 1.00 86.75 523 ASP A N 1
ATOM 3969 C CA . ASP A 1 523 ? -21.418 -12.711 0.619 1.00 86.75 523 ASP A CA 1
ATOM 3970 C C . ASP A 1 523 ? -20.858 -13.268 -0.699 1.00 86.75 523 ASP A C 1
ATOM 3972 O O . ASP A 1 523 ? -19.841 -12.775 -1.196 1.00 86.75 523 ASP A O 1
ATOM 3976 N N . PRO A 1 524 ? -21.462 -14.329 -1.260 1.00 89.38 524 PRO A N 1
ATOM 3977 C CA . PRO A 1 524 ? -20.970 -14.963 -2.477 1.00 89.38 524 PRO A CA 1
ATOM 3978 C C . PRO A 1 524 ? -21.337 -14.194 -3.756 1.00 89.38 524 PRO A C 1
ATOM 3980 O O . PRO A 1 524 ? -20.876 -14.570 -4.834 1.00 89.38 524 PRO A O 1
ATOM 3983 N N . ALA A 1 525 ? -22.191 -13.170 -3.664 1.00 89.69 525 ALA A N 1
ATOM 3984 C CA . ALA A 1 525 ? -22.809 -12.552 -4.825 1.00 89.69 525 ALA A CA 1
ATOM 3985 C C . ALA A 1 525 ? -21.782 -11.827 -5.709 1.00 89.69 525 ALA A C 1
ATOM 3987 O O . ALA A 1 525 ? -21.041 -10.945 -5.268 1.00 89.69 525 ALA A O 1
ATOM 3988 N N . THR A 1 526 ? -21.769 -12.198 -6.989 1.00 89.69 526 THR A N 1
ATOM 3989 C CA . THR A 1 526 ? -20.926 -11.585 -8.028 1.00 89.69 526 THR A CA 1
ATOM 3990 C C . THR A 1 526 ? -21.662 -10.538 -8.863 1.00 89.69 526 THR A C 1
ATOM 3992 O O . THR A 1 526 ? -21.047 -9.829 -9.664 1.00 89.69 526 THR A O 1
ATOM 3995 N N . TRP A 1 527 ? -22.975 -10.429 -8.671 1.00 93.12 527 TRP A N 1
ATOM 3996 C CA . TRP A 1 527 ? -23.862 -9.501 -9.364 1.00 93.12 527 TRP A CA 1
ATOM 3997 C C . TRP A 1 527 ? -24.085 -8.216 -8.576 1.00 93.12 527 TRP A C 1
ATOM 3999 O O . TRP A 1 527 ? -23.729 -8.110 -7.399 1.00 93.12 527 TRP A O 1
ATOM 4009 N N . GLN A 1 528 ? -24.683 -7.220 -9.222 1.00 93.56 528 GLN A N 1
ATOM 4010 C CA . GLN A 1 528 ? -25.042 -5.969 -8.574 1.00 93.56 528 GLN A CA 1
ATOM 4011 C C . GLN A 1 528 ? -26.179 -6.192 -7.569 1.00 93.56 528 GLN A C 1
ATOM 4013 O O . GLN A 1 528 ? -27.298 -6.505 -7.954 1.00 93.56 528 GLN A O 1
ATOM 4018 N N . HIS A 1 529 ? -25.899 -6.023 -6.277 1.00 93.19 529 HIS A N 1
ATOM 4019 C CA . HIS A 1 529 ? -26.844 -6.277 -5.184 1.00 93.19 529 HIS A CA 1
ATOM 4020 C C . HIS A 1 529 ? -26.672 -5.263 -4.040 1.00 93.19 529 HIS A C 1
ATOM 4022 O O . HIS A 1 529 ? -25.798 -4.391 -4.114 1.00 93.19 529 HIS A O 1
ATOM 4028 N N . VAL A 1 530 ? -27.509 -5.354 -2.998 1.00 92.56 530 VAL A N 1
ATOM 4029 C CA . VAL A 1 530 ? -27.431 -4.508 -1.791 1.00 92.56 530 VAL A CA 1
ATOM 4030 C C . VAL A 1 530 ? -27.358 -5.361 -0.529 1.00 92.56 530 VAL A C 1
ATOM 4032 O O . VAL A 1 530 ? -28.295 -6.107 -0.243 1.00 92.56 530 VAL A O 1
ATOM 4035 N N . SER A 1 531 ? -26.317 -5.161 0.282 1.00 90.56 531 SER A N 1
ATOM 4036 C CA . SER A 1 531 ? -26.282 -5.679 1.656 1.00 90.56 531 SER A CA 1
ATOM 4037 C C . SER A 1 531 ? -26.876 -4.649 2.625 1.00 90.56 531 SER A C 1
ATOM 4039 O O . SER A 1 531 ? -26.529 -3.463 2.576 1.00 90.56 531 SER A O 1
ATOM 4041 N N . GLN A 1 532 ? -27.799 -5.067 3.498 1.00 91.19 532 GLN A N 1
ATOM 4042 C CA . GLN A 1 532 ? -28.593 -4.143 4.319 1.00 91.19 532 GLN A CA 1
ATOM 4043 C C . GLN A 1 532 ? -28.247 -4.245 5.805 1.00 91.19 532 GLN A C 1
ATOM 4045 O O . GLN A 1 532 ? -28.278 -5.312 6.418 1.00 91.19 532 GLN A O 1
ATOM 4050 N N . PHE A 1 533 ? -27.930 -3.102 6.401 1.00 87.06 533 PHE A N 1
ATOM 4051 C CA . PHE A 1 533 ? -27.579 -2.968 7.804 1.00 87.06 533 PHE A CA 1
ATOM 4052 C C . PHE A 1 533 ? -28.721 -2.320 8.569 1.00 87.06 533 PHE A C 1
ATOM 4054 O O . PHE A 1 533 ? -29.099 -1.177 8.310 1.00 87.06 533 PHE A O 1
ATOM 4061 N N . PHE A 1 534 ? -29.243 -3.053 9.541 1.00 87.56 534 PHE A N 1
ATOM 4062 C CA . PHE A 1 534 ? -30.380 -2.643 10.344 1.00 87.56 534 PHE A CA 1
ATOM 4063 C C . PHE A 1 534 ? -29.916 -2.313 11.753 1.00 87.56 534 PHE A C 1
ATOM 4065 O O . PHE A 1 534 ? -29.379 -3.163 12.464 1.00 87.56 534 PHE A O 1
ATOM 4072 N N . VAL A 1 535 ? -30.128 -1.065 12.150 1.00 84.44 535 VAL A N 1
ATOM 4073 C CA . VAL A 1 535 ? -29.898 -0.577 13.503 1.00 84.44 535 VAL A CA 1
ATOM 4074 C C . VAL A 1 535 ? -31.254 -0.379 14.160 1.00 84.44 535 VAL A C 1
ATOM 4076 O O . VAL A 1 535 ? -31.996 0.528 13.782 1.00 84.44 535 VAL A O 1
ATOM 4079 N N . THR A 1 536 ? -31.550 -1.215 15.151 1.00 81.31 536 THR A N 1
ATOM 4080 C CA . THR A 1 536 ? -32.747 -1.114 15.991 1.00 81.31 536 THR A CA 1
ATOM 4081 C C . THR A 1 536 ? -32.367 -0.636 17.389 1.00 81.31 536 THR A C 1
ATOM 4083 O O . THR A 1 536 ? -31.277 -0.933 17.885 1.00 81.31 536 THR A O 1
ATOM 4086 N N . LEU A 1 537 ? -33.257 0.103 18.050 1.00 76.19 537 LEU A N 1
ATOM 4087 C CA . LEU A 1 537 ? -32.966 0.753 19.331 1.00 76.19 537 LEU A CA 1
ATOM 4088 C C . LEU A 1 537 ? -33.469 -0.059 20.530 1.00 76.19 537 LEU A C 1
ATOM 4090 O O . LEU A 1 537 ? -34.380 0.351 21.238 1.00 76.19 537 LEU A O 1
ATOM 4094 N N . GLY A 1 538 ? -32.868 -1.222 20.780 1.00 65.00 538 GLY A N 1
ATOM 4095 C CA . GLY A 1 538 ? -33.057 -1.971 22.030 1.00 65.00 538 GLY A CA 1
ATOM 4096 C C . GLY A 1 538 ? -34.405 -2.686 22.188 1.00 65.00 538 GLY A C 1
ATOM 4097 O O . GLY A 1 538 ? -34.707 -3.158 23.284 1.00 65.00 538 GLY A O 1
ATOM 4098 N N . VAL A 1 539 ? -35.222 -2.773 21.136 1.00 69.00 539 VAL A N 1
ATOM 4099 C CA . VAL A 1 539 ? -36.499 -3.499 21.156 1.00 69.00 539 VAL A CA 1
ATOM 4100 C C . VAL A 1 539 ? -36.245 -4.999 20.999 1.00 69.00 539 VAL A C 1
ATOM 4102 O O . VAL A 1 539 ? -35.454 -5.423 20.157 1.00 69.00 539 VAL A O 1
ATOM 4105 N N . ALA A 1 540 ? -36.894 -5.814 21.832 1.00 69.25 540 ALA A N 1
ATOM 4106 C CA . ALA A 1 540 ? -36.817 -7.269 21.745 1.00 69.25 540 ALA A CA 1
ATOM 4107 C C . ALA A 1 540 ? -37.908 -7.817 20.815 1.00 69.25 540 ALA A C 1
ATOM 4109 O O . ALA A 1 540 ? -39.074 -7.432 20.929 1.00 69.25 540 ALA A O 1
ATOM 4110 N N . GLY A 1 541 ? -37.522 -8.736 19.929 1.00 78.19 541 GLY A N 1
ATOM 4111 C CA . GLY A 1 541 ? -38.463 -9.590 19.215 1.00 78.19 541 GLY A CA 1
ATOM 4112 C C . GLY A 1 541 ? -38.940 -10.760 20.080 1.00 78.19 541 GLY A C 1
ATOM 4113 O O . GLY A 1 541 ? -38.711 -10.811 21.291 1.00 78.19 541 GLY A O 1
ATOM 4114 N N . THR A 1 542 ? -39.606 -11.726 19.455 1.00 84.19 542 THR A N 1
ATOM 4115 C CA . THR A 1 542 ? -39.959 -13.001 20.098 1.00 84.19 542 THR A CA 1
ATOM 4116 C C . THR A 1 542 ? -38.753 -13.937 20.229 1.00 84.19 542 THR A C 1
ATOM 4118 O O . THR A 1 542 ? -38.747 -14.814 21.097 1.00 84.19 542 THR A O 1
ATOM 4121 N N . LEU A 1 543 ? -37.715 -13.741 19.406 1.00 84.69 543 LEU A N 1
ATOM 4122 C CA . LEU A 1 543 ? -36.456 -14.477 19.472 1.00 84.69 543 LEU A CA 1
ATOM 4123 C C . LEU A 1 543 ? -35.432 -13.769 20.373 1.00 84.69 543 LEU A C 1
ATOM 4125 O O . LEU A 1 543 ? -35.421 -12.548 20.526 1.00 84.69 543 LEU A O 1
ATOM 4129 N N . GLN A 1 544 ? -34.537 -14.550 20.977 1.00 81.94 544 GLN A N 1
ATOM 4130 C CA . GLN A 1 544 ? -33.435 -14.053 21.798 1.00 81.94 544 GLN A CA 1
ATOM 4131 C C . GLN A 1 544 ? -32.214 -13.787 20.912 1.00 81.94 544 GLN A C 1
ATOM 4133 O O . GLN A 1 544 ? -31.456 -14.697 20.587 1.00 81.94 544 GLN A O 1
ATOM 4138 N N . TYR A 1 545 ? -32.012 -12.535 20.508 1.00 77.19 545 TYR A N 1
ATOM 4139 C CA . TYR A 1 545 ? -30.814 -12.128 19.773 1.00 77.19 545 TYR A CA 1
ATOM 4140 C C . TYR A 1 545 ? -29.608 -11.927 20.716 1.00 77.19 545 TYR A C 1
ATOM 4142 O O . TYR A 1 545 ? -29.763 -11.228 21.720 1.00 77.19 545 TYR A O 1
ATOM 4150 N N . PRO A 1 546 ? -28.397 -12.440 20.403 1.00 73.62 546 PRO A N 1
ATOM 4151 C CA . PRO A 1 546 ? -28.039 -13.330 19.290 1.00 73.62 546 PRO A CA 1
ATOM 4152 C C . PRO A 1 546 ? -28.130 -14.830 19.635 1.00 73.62 546 PRO A C 1
ATOM 4154 O O . PRO A 1 546 ? -27.797 -15.662 18.795 1.00 73.62 546 PRO A O 1
ATOM 4157 N N . ASP A 1 547 ? -28.546 -15.186 20.853 1.00 82.81 547 ASP A N 1
ATOM 4158 C CA . ASP A 1 547 ? -28.486 -16.548 21.407 1.00 82.81 547 ASP A CA 1
ATOM 4159 C C . ASP A 1 547 ? -29.245 -17.605 20.583 1.00 82.81 547 ASP A C 1
ATOM 4161 O O . ASP A 1 547 ? -28.840 -18.765 20.541 1.00 82.81 547 ASP A O 1
ATOM 4165 N N . ASP A 1 548 ? -30.312 -17.215 19.883 1.00 87.75 548 ASP A N 1
ATOM 4166 C CA . ASP A 1 548 ? -31.076 -18.101 18.998 1.00 87.75 548 ASP A CA 1
ATOM 4167 C C . ASP A 1 548 ? -30.414 -18.328 17.624 1.00 87.75 548 ASP A C 1
ATOM 4169 O O . ASP A 1 548 ? -30.817 -19.242 16.897 1.00 87.75 548 ASP A O 1
ATOM 4173 N N . TYR A 1 549 ? -29.385 -17.552 17.255 1.00 88.81 549 TYR A N 1
ATOM 4174 C CA . TYR A 1 549 ? -28.714 -17.645 15.950 1.00 88.81 549 TYR A CA 1
ATOM 4175 C C . TYR A 1 549 ? -28.233 -19.065 15.603 1.00 88.81 549 TYR A C 1
ATOM 4177 O O . TYR A 1 549 ? -28.520 -19.514 14.492 1.00 88.81 549 TYR A O 1
ATOM 4185 N N . PRO A 1 550 ? -27.574 -19.831 16.502 1.00 89.75 550 PRO A N 1
ATOM 4186 C CA . PRO A 1 550 ? -27.123 -21.185 16.178 1.00 89.75 550 PRO A CA 1
ATOM 4187 C C . PRO A 1 550 ? -28.274 -22.147 15.847 1.00 89.75 550 PRO A C 1
ATOM 4189 O O . PRO A 1 550 ? -28.131 -22.998 14.972 1.00 89.75 550 PRO A O 1
ATOM 4192 N N . ALA A 1 551 ? -29.427 -22.009 16.512 1.00 90.38 551 ALA A N 1
ATOM 4193 C CA . ALA A 1 551 ? -30.601 -22.848 16.260 1.00 90.38 551 ALA A CA 1
ATOM 4194 C C . ALA A 1 551 ? -31.308 -22.476 14.944 1.00 90.38 551 ALA A C 1
ATOM 4196 O O . ALA A 1 551 ? -31.805 -23.354 14.232 1.00 90.38 551 ALA A O 1
ATOM 4197 N N . LEU A 1 552 ? -31.318 -21.185 14.596 1.00 92.69 552 LEU A N 1
ATOM 4198 C CA . LEU A 1 552 ? -31.798 -20.693 13.301 1.00 92.69 552 LEU A CA 1
ATOM 4199 C C . LEU A 1 552 ? -30.881 -21.159 12.161 1.00 92.69 552 LEU A C 1
ATOM 4201 O O . LEU A 1 552 ? -31.371 -21.655 11.148 1.00 92.69 552 LEU A O 1
ATOM 4205 N N . LEU A 1 553 ? -29.559 -21.081 12.353 1.00 89.38 553 LEU A N 1
ATOM 4206 C CA . LEU A 1 553 ? -28.552 -21.549 11.397 1.00 89.38 553 LEU A CA 1
ATOM 4207 C C . LEU A 1 553 ? -28.639 -23.059 11.157 1.00 89.38 553 LEU A C 1
ATOM 4209 O O . LEU A 1 553 ? -28.591 -23.500 10.015 1.00 89.38 553 LEU A O 1
ATOM 4213 N N . ALA A 1 554 ? -28.841 -23.850 12.214 1.00 87.06 554 ALA A N 1
ATOM 4214 C CA . ALA A 1 554 ? -29.078 -25.289 12.101 1.00 87.06 554 ALA A CA 1
ATOM 4215 C C . ALA A 1 554 ? -30.465 -25.638 11.519 1.00 87.06 554 ALA A C 1
ATOM 4217 O O . ALA A 1 554 ? -30.751 -26.806 11.248 1.00 87.06 554 ALA A O 1
ATOM 4218 N N . GLY A 1 555 ? -31.358 -24.653 11.371 1.00 88.62 555 GLY A N 1
ATOM 4219 C CA . GLY A 1 555 ? -32.724 -24.848 10.893 1.00 88.62 555 GLY A CA 1
ATOM 4220 C C . GLY A 1 555 ? -33.607 -25.680 11.832 1.00 88.62 555 GLY A C 1
ATOM 4221 O O . GLY A 1 555 ? -34.606 -26.251 11.377 1.00 88.62 555 GLY A O 1
ATOM 4222 N N . THR A 1 556 ? -33.238 -25.780 13.115 1.00 91.62 556 THR A N 1
ATOM 4223 C CA . THR A 1 556 ? -34.017 -26.446 14.175 1.00 91.62 556 THR A CA 1
ATOM 4224 C C . THR A 1 556 ? -35.036 -25.505 14.813 1.00 91.62 556 THR A C 1
ATOM 4226 O O . THR A 1 556 ? -36.024 -25.970 15.381 1.00 91.62 556 THR A O 1
ATOM 4229 N N . LYS A 1 557 ? -34.839 -24.190 14.665 1.00 93.38 557 LYS A N 1
ATOM 4230 C CA . LYS A 1 557 ? -35.799 -23.139 15.014 1.00 93.38 557 LYS A CA 1
ATOM 4231 C C . LYS A 1 557 ? -36.244 -22.403 13.747 1.00 93.38 557 LYS A C 1
ATOM 4233 O O . LYS A 1 557 ? -35.446 -22.212 12.829 1.00 93.38 557 LYS A O 1
ATOM 4238 N N . ALA A 1 558 ? -37.524 -22.041 13.677 1.00 92.69 558 ALA A N 1
ATOM 4239 C CA . ALA A 1 558 ? -38.088 -21.253 12.581 1.00 92.69 558 ALA A CA 1
ATOM 4240 C C . ALA A 1 558 ? -38.206 -19.779 12.981 1.00 92.69 558 ALA A C 1
ATOM 4242 O O . ALA A 1 558 ? -38.433 -19.470 14.153 1.00 92.69 558 ALA A O 1
ATOM 4243 N N . TRP A 1 559 ? -38.095 -18.890 11.998 1.00 94.12 559 TRP A N 1
ATOM 4244 C CA . TRP A 1 559 ? -38.444 -17.484 12.154 1.00 94.12 559 TRP A CA 1
ATOM 4245 C C . TRP A 1 559 ? -39.954 -17.346 12.386 1.00 94.12 559 TRP A C 1
ATOM 4247 O O . TRP A 1 559 ? -40.741 -18.050 11.741 1.00 94.12 559 TRP A O 1
ATOM 4257 N N . PRO A 1 560 ? -40.395 -16.463 13.292 1.00 93.44 560 PRO A N 1
ATOM 4258 C CA . PRO A 1 560 ? -41.812 -16.197 13.490 1.00 93.44 560 PRO A CA 1
ATOM 4259 C C . PRO A 1 560 ? -42.413 -15.506 12.262 1.00 93.44 560 PRO A C 1
ATOM 4261 O O . PRO A 1 560 ? -41.724 -14.813 11.513 1.00 93.44 560 PRO A O 1
ATOM 4264 N N . ARG A 1 561 ? -43.724 -15.677 12.055 1.00 90.44 561 ARG A N 1
ATOM 4265 C CA . ARG A 1 561 ? -44.429 -14.950 10.996 1.00 90.44 561 ARG A CA 1
ATOM 4266 C C . ARG A 1 561 ? -44.428 -13.455 11.334 1.00 90.44 561 ARG A C 1
ATOM 4268 O O . ARG A 1 561 ? -44.946 -13.114 12.394 1.00 90.44 561 ARG A O 1
ATOM 4275 N N . PRO A 1 562 ? -43.960 -12.569 10.441 1.00 88.69 562 PRO A N 1
ATOM 4276 C CA . PRO A 1 562 ? -43.966 -11.136 10.697 1.00 88.69 562 PRO A CA 1
ATOM 4277 C C . PRO A 1 562 ? -45.397 -10.623 10.903 1.00 88.69 562 PRO A C 1
ATOM 4279 O O . PRO A 1 562 ? -46.312 -10.986 10.155 1.00 88.69 562 PRO A O 1
ATOM 4282 N N . VAL A 1 563 ? -45.589 -9.757 11.898 1.00 84.56 563 VAL A N 1
ATOM 4283 C CA . VAL A 1 563 ? -46.872 -9.109 12.196 1.00 84.56 563 VAL A CA 1
ATOM 4284 C C . VAL A 1 563 ? -46.646 -7.607 12.338 1.00 84.56 563 VAL A C 1
ATOM 4286 O O . VAL A 1 563 ? -45.708 -7.163 12.997 1.00 84.56 563 VAL A O 1
ATOM 4289 N N . ASN A 1 564 ? -47.512 -6.822 11.694 1.00 81.12 564 ASN A N 1
ATOM 4290 C CA . ASN A 1 564 ? -47.425 -5.366 11.704 1.00 81.12 564 ASN A CA 1
ATOM 4291 C C . ASN A 1 564 ? -47.539 -4.820 13.129 1.00 81.12 564 ASN A C 1
ATOM 4293 O O . ASN A 1 564 ? -48.509 -5.131 13.823 1.00 81.12 564 ASN A O 1
ATOM 4297 N N . ASN A 1 565 ? -46.598 -3.955 13.515 1.00 78.50 565 ASN A N 1
ATOM 4298 C CA . ASN A 1 565 ? -46.553 -3.336 14.840 1.00 78.50 565 ASN A CA 1
ATOM 4299 C C . ASN A 1 565 ? -46.526 -4.350 16.007 1.00 78.50 565 ASN A C 1
ATOM 4301 O O . ASN A 1 565 ? -47.191 -4.151 17.026 1.00 78.50 565 ASN A O 1
ATOM 4305 N N . ALA A 1 566 ? -45.791 -5.453 15.841 1.00 80.75 566 ALA A N 1
ATOM 4306 C CA . ALA A 1 566 ? -45.636 -6.508 16.841 1.00 80.75 566 ALA A CA 1
ATOM 4307 C C . ALA A 1 566 ? -44.174 -7.003 16.922 1.00 80.75 566 ALA A C 1
ATOM 4309 O O . ALA A 1 566 ? -43.399 -6.738 15.996 1.00 80.75 566 ALA A O 1
ATOM 4310 N N . PRO A 1 567 ? -43.768 -7.697 18.008 1.00 81.25 567 PRO A N 1
ATOM 4311 C CA . PRO A 1 567 ? -42.385 -8.145 18.215 1.00 81.25 567 PRO A CA 1
ATOM 4312 C C . PRO A 1 567 ? -41.827 -9.009 17.076 1.00 81.25 567 PRO A C 1
ATOM 4314 O O . PRO A 1 567 ? -40.643 -8.923 16.759 1.00 81.25 567 PRO A O 1
ATOM 4317 N N . GLU A 1 568 ? -42.674 -9.783 16.397 1.00 87.44 568 GLU A N 1
ATOM 4318 C CA . GLU A 1 568 ? -42.294 -10.588 15.233 1.00 87.44 568 GLU A CA 1
ATOM 4319 C C . GLU A 1 568 ? -41.774 -9.728 14.064 1.00 87.44 568 GLU A C 1
ATOM 4321 O O . GLU A 1 568 ? -41.005 -10.206 13.233 1.00 87.44 568 GLU A O 1
ATOM 4326 N N . GLY A 1 569 ? -42.157 -8.449 13.986 1.00 86.12 569 GLY A N 1
ATOM 4327 C CA . GLY A 1 569 ? -41.616 -7.503 13.007 1.00 86.12 569 GLY A CA 1
ATOM 4328 C C . GLY A 1 569 ? -40.152 -7.112 13.266 1.00 86.12 569 GLY A C 1
ATOM 4329 O O . GLY A 1 569 ? -39.415 -6.826 12.318 1.00 86.12 569 GLY A O 1
ATOM 4330 N N . VAL A 1 570 ? -39.708 -7.159 14.526 1.00 87.06 570 VAL A N 1
ATOM 4331 C CA . VAL A 1 570 ? -38.298 -6.962 14.905 1.00 87.06 570 VAL A CA 1
ATOM 4332 C C . VAL A 1 570 ? -37.479 -8.180 14.477 1.00 87.06 570 VAL A C 1
ATOM 4334 O O . VAL A 1 570 ? -36.412 -8.030 13.879 1.00 87.06 570 VAL A O 1
ATOM 4337 N N . ASP A 1 571 ? -38.013 -9.385 14.704 1.00 90.62 571 ASP A N 1
ATOM 4338 C CA . ASP A 1 571 ? -37.396 -10.635 14.246 1.00 90.62 571 ASP A CA 1
ATOM 4339 C C . ASP A 1 571 ? -37.266 -10.665 12.711 1.00 90.62 571 ASP A C 1
ATOM 4341 O O . ASP A 1 571 ? -36.224 -11.058 12.196 1.00 90.62 571 ASP A O 1
ATOM 4345 N N . ASP A 1 572 ? -38.270 -10.170 11.975 1.00 92.12 572 ASP A N 1
ATOM 4346 C CA . ASP A 1 572 ? -38.233 -10.017 10.507 1.00 92.12 572 ASP A CA 1
ATOM 4347 C C . ASP A 1 572 ? -37.156 -9.018 10.039 1.00 92.12 572 ASP A C 1
ATOM 4349 O O . ASP A 1 572 ? -36.567 -9.187 8.974 1.00 92.12 572 ASP A O 1
ATOM 4353 N N . THR A 1 573 ? -36.829 -8.008 10.851 1.00 91.56 573 THR A N 1
ATOM 4354 C CA . THR A 1 573 ? -35.734 -7.063 10.567 1.00 91.56 573 THR A CA 1
ATOM 4355 C C . THR A 1 573 ? -34.359 -7.709 10.785 1.00 91.56 573 THR A C 1
ATOM 4357 O O . THR A 1 573 ? -33.437 -7.504 9.993 1.00 91.56 573 THR A O 1
ATOM 4360 N N . TRP A 1 574 ? -34.211 -8.552 11.812 1.00 91.81 574 TRP A N 1
ATOM 4361 C CA . TRP A 1 574 ? -33.011 -9.380 11.974 1.00 91.81 574 TRP A CA 1
ATOM 4362 C C . TRP A 1 574 ? -32.877 -10.401 10.839 1.00 91.81 574 TRP A C 1
ATOM 4364 O O . TRP A 1 574 ? -31.801 -10.556 10.252 1.00 91.81 574 TRP A O 1
ATOM 4374 N N . HIS A 1 575 ? -33.982 -11.040 10.466 1.00 93.94 575 HIS A N 1
ATOM 4375 C CA . HIS A 1 575 ? -34.037 -11.958 9.336 1.00 93.94 575 HIS A CA 1
ATOM 4376 C C . HIS A 1 575 ? -33.646 -11.261 8.023 1.00 93.94 575 HIS A C 1
ATOM 4378 O O . HIS A 1 575 ? -32.882 -11.812 7.234 1.00 93.94 575 HIS A O 1
ATOM 4384 N N . ALA A 1 576 ? -34.062 -10.009 7.821 1.00 93.94 576 ALA A N 1
ATOM 4385 C CA . ALA A 1 576 ? -33.663 -9.187 6.680 1.00 93.94 576 ALA A CA 1
ATOM 4386 C C . ALA A 1 576 ? -32.157 -8.917 6.596 1.00 93.94 576 ALA A C 1
ATOM 4388 O O . ALA A 1 576 ? -31.579 -8.980 5.505 1.00 93.94 576 ALA A O 1
ATOM 4389 N N . ALA A 1 577 ? -31.498 -8.673 7.731 1.00 91.06 577 ALA A N 1
ATOM 4390 C CA . ALA A 1 577 ? -30.044 -8.544 7.764 1.00 91.06 577 ALA A CA 1
ATOM 4391 C C . ALA A 1 577 ? -29.363 -9.821 7.248 1.00 91.06 577 ALA A C 1
ATOM 4393 O O . ALA A 1 577 ? -28.478 -9.755 6.400 1.00 91.06 577 ALA A O 1
ATOM 4394 N N . ILE A 1 578 ? -29.830 -10.988 7.701 1.00 92.88 578 ILE A N 1
ATOM 4395 C CA . ILE A 1 578 ? -29.325 -12.293 7.251 1.00 92.88 578 ILE A CA 1
ATOM 4396 C C . ILE A 1 578 ? -29.598 -12.497 5.755 1.00 92.88 578 ILE A C 1
ATOM 4398 O O . ILE A 1 578 ? -28.687 -12.832 4.995 1.00 92.88 578 ILE A O 1
ATOM 4402 N N . ASN A 1 579 ? -30.827 -12.240 5.307 1.00 94.31 579 ASN A N 1
ATOM 4403 C CA . ASN A 1 579 ? -31.239 -12.433 3.917 1.00 94.31 579 ASN A CA 1
ATOM 4404 C C . ASN A 1 579 ? -30.467 -11.557 2.928 1.00 94.31 579 ASN A C 1
ATOM 4406 O O . ASN A 1 579 ? -30.234 -11.999 1.806 1.00 94.31 579 ASN A O 1
ATOM 4410 N N . SER A 1 580 ? -30.030 -10.369 3.347 1.00 92.06 580 SER A N 1
ATOM 4411 C CA . SER A 1 580 ? -29.206 -9.472 2.528 1.00 92.06 580 SER A CA 1
ATOM 4412 C C . SER A 1 580 ? -27.696 -9.620 2.727 1.00 92.06 580 SER A C 1
ATOM 4414 O O . SER A 1 580 ? -26.947 -8.853 2.134 1.00 92.06 580 SER A O 1
ATOM 4416 N N . ARG A 1 581 ? -27.229 -10.555 3.573 1.00 89.00 581 ARG A N 1
ATOM 4417 C CA . ARG A 1 581 ? -25.804 -10.669 3.969 1.00 89.00 581 ARG A CA 1
ATOM 4418 C C . ARG A 1 581 ? -25.249 -9.401 4.632 1.00 89.00 581 ARG A C 1
ATOM 4420 O O . ARG A 1 581 ? -24.054 -9.124 4.596 1.00 89.00 581 ARG A O 1
ATOM 4427 N N . GLY A 1 582 ? -26.134 -8.615 5.237 1.00 81.50 582 GLY A N 1
ATOM 4428 C CA . GLY A 1 582 ? -25.786 -7.437 6.011 1.00 81.50 582 GLY A CA 1
ATOM 4429 C C . GLY A 1 582 ? -25.685 -7.740 7.504 1.00 81.50 582 GLY A C 1
ATOM 4430 O O . GLY A 1 582 ? -25.270 -8.820 7.923 1.00 81.50 582 GLY A O 1
ATOM 4431 N N . GLY A 1 583 ? -26.037 -6.766 8.339 1.00 81.38 583 GLY A N 1
ATOM 4432 C CA . GLY A 1 583 ? -25.853 -6.858 9.789 1.00 81.38 583 GLY A CA 1
ATOM 4433 C C . GLY A 1 583 ? -27.048 -6.328 10.563 1.00 81.38 583 GLY A C 1
ATOM 4434 O O . GLY A 1 583 ? -27.656 -5.334 10.174 1.00 81.38 583 GLY A O 1
ATOM 4435 N N . PHE A 1 584 ? -27.371 -6.998 11.666 1.00 84.06 584 PHE A N 1
ATOM 4436 C CA . PHE A 1 584 ? -28.409 -6.581 12.598 1.00 84.06 584 PHE A CA 1
ATOM 4437 C C . PHE A 1 584 ? -27.768 -6.110 13.899 1.00 84.06 584 PHE A C 1
ATOM 4439 O O . PHE A 1 584 ? -26.977 -6.826 14.518 1.00 84.06 584 PHE A O 1
ATOM 4446 N N . PHE A 1 585 ? -28.115 -4.903 14.323 1.00 77.12 585 PHE A N 1
ATOM 4447 C CA . PHE A 1 585 ? -27.582 -4.295 15.530 1.00 77.12 585 PHE A CA 1
ATOM 4448 C C . PHE A 1 585 ? -28.738 -3.872 16.406 1.00 77.12 585 PHE A C 1
ATOM 4450 O O . PHE A 1 585 ? -29.387 -2.861 16.146 1.00 77.12 585 PHE A O 1
ATOM 4457 N N . ASN A 1 586 ? -28.957 -4.636 17.470 1.00 71.75 586 ASN A N 1
ATOM 4458 C CA . ASN A 1 586 ? -29.860 -4.224 18.525 1.00 71.75 586 ASN A CA 1
ATOM 4459 C C . ASN A 1 586 ? -29.087 -3.352 19.519 1.00 71.75 586 ASN A C 1
ATOM 4461 O O . ASN A 1 586 ? -28.517 -3.843 20.495 1.00 71.75 586 ASN A O 1
ATOM 4465 N N . ALA A 1 587 ? -28.972 -2.064 19.208 1.00 63.44 587 ALA A N 1
ATOM 4466 C CA . ALA A 1 587 ? -28.208 -1.126 20.011 1.00 63.44 587 ALA A CA 1
ATOM 4467 C C . ALA A 1 587 ? -29.022 -0.719 21.242 1.00 63.44 587 ALA A C 1
ATOM 4469 O O . ALA A 1 587 ? -29.881 0.158 21.180 1.00 63.44 587 ALA A O 1
ATOM 4470 N N . SER A 1 588 ? -28.732 -1.344 22.382 1.00 59.66 588 SER A N 1
ATOM 4471 C CA . SER A 1 588 ? -29.247 -0.888 23.676 1.00 59.66 588 SER A CA 1
ATOM 4472 C C . SER A 1 588 ? -28.337 0.137 24.360 1.00 59.66 588 SER A C 1
ATOM 4474 O O . SER A 1 588 ? -28.699 0.659 25.412 1.00 59.66 588 SER A O 1
ATOM 4476 N N . ASP A 1 589 ? -27.154 0.404 23.790 1.00 60.72 589 ASP A N 1
ATOM 4477 C CA . ASP A 1 589 ? -26.228 1.429 24.260 1.00 60.72 589 ASP A CA 1
ATOM 4478 C C . ASP A 1 589 ? -25.560 2.201 23.094 1.00 60.72 589 ASP A C 1
ATOM 4480 O O . ASP A 1 589 ? -25.378 1.655 22.004 1.00 60.72 589 ASP A O 1
ATOM 4484 N N . PRO A 1 590 ? -25.156 3.470 23.292 1.00 57.84 590 PRO A N 1
ATOM 4485 C CA . PRO A 1 590 ? -24.612 4.290 22.207 1.00 57.84 590 PRO A CA 1
ATOM 4486 C C . PRO A 1 590 ? -23.202 3.902 21.726 1.00 57.84 590 PRO A C 1
ATOM 4488 O O . PRO A 1 590 ? -22.803 4.272 20.623 1.00 57.84 590 PRO A O 1
ATOM 4491 N N . SER A 1 591 ? -22.412 3.207 22.549 1.00 59.22 591 SER A N 1
ATOM 4492 C CA . SER A 1 591 ? -21.004 2.891 22.264 1.00 59.22 591 SER A CA 1
ATOM 4493 C C . SER A 1 591 ? -20.857 1.655 21.376 1.00 59.22 591 SER A C 1
ATOM 4495 O O . SER A 1 591 ? -20.027 1.635 20.456 1.00 59.22 591 SER A O 1
ATOM 4497 N N . SER A 1 592 ? -21.718 0.657 21.591 1.00 59.78 592 SER A N 1
ATOM 4498 C CA . SER A 1 592 ? -21.856 -0.512 20.725 1.00 59.78 592 SER A CA 1
ATOM 4499 C C . SER A 1 592 ? -22.372 -0.118 19.344 1.00 59.78 592 SER A C 1
ATOM 4501 O O . SER A 1 592 ? -21.876 -0.648 18.349 1.00 59.78 592 SER A O 1
ATOM 4503 N N . LEU A 1 593 ? -23.260 0.881 19.260 1.00 58.81 593 LEU A N 1
ATOM 4504 C CA . LEU A 1 593 ? -23.732 1.439 17.993 1.00 58.81 593 LEU A CA 1
ATOM 4505 C C . LEU A 1 593 ? -22.590 2.044 17.158 1.00 58.81 593 LEU A C 1
ATOM 4507 O O . LEU A 1 593 ? -22.389 1.653 16.011 1.00 58.81 593 LEU A O 1
ATOM 4511 N N . VAL A 1 594 ? -21.787 2.943 17.738 1.00 60.25 594 VAL A N 1
ATOM 4512 C CA . VAL A 1 594 ? -20.644 3.563 17.034 1.00 60.25 594 VAL A CA 1
ATOM 4513 C C . VAL A 1 594 ? -19.624 2.513 16.582 1.00 60.25 594 VAL A C 1
ATOM 4515 O O . VAL A 1 594 ? -19.151 2.555 15.448 1.00 60.25 594 VAL A O 1
ATOM 4518 N N . THR A 1 595 ? -19.295 1.557 17.454 1.00 56.34 595 THR A N 1
ATOM 4519 C CA . THR A 1 595 ? -18.312 0.498 17.163 1.00 56.34 595 THR A CA 1
ATOM 4520 C C . THR A 1 595 ? -18.786 -0.416 16.034 1.00 56.34 595 THR A C 1
ATOM 4522 O O . THR A 1 595 ? -18.024 -0.741 15.123 1.00 56.34 595 THR A O 1
ATOM 4525 N N . SER A 1 596 ? -20.061 -0.797 16.063 1.00 53.25 596 SER A N 1
ATOM 4526 C CA . SER A 1 596 ? -20.664 -1.666 15.056 1.00 53.25 596 SER A CA 1
ATOM 4527 C C . SER A 1 596 ? -20.675 -1.015 13.674 1.00 53.25 596 SER A C 1
ATOM 4529 O O . SER A 1 596 ? -20.276 -1.644 12.698 1.00 53.25 596 SER A O 1
ATOM 4531 N N . LEU A 1 597 ? -21.032 0.270 13.599 1.00 56.94 597 LEU A N 1
ATOM 4532 C CA . LEU A 1 597 ? -21.069 1.028 12.347 1.00 56.94 597 LEU A CA 1
ATOM 4533 C C . LEU A 1 597 ? -19.682 1.218 11.710 1.00 56.94 597 LEU A C 1
ATOM 4535 O O . LEU A 1 597 ? -19.553 1.141 10.491 1.00 56.94 597 LEU A O 1
ATOM 4539 N N . VAL A 1 598 ? -18.630 1.400 12.514 1.00 56.16 598 VAL A N 1
ATOM 4540 C CA . VAL A 1 598 ? -17.241 1.477 12.020 1.00 56.16 598 VAL A CA 1
ATOM 4541 C C . VAL A 1 598 ? -16.767 0.127 11.469 1.00 56.16 598 VAL A C 1
ATOM 4543 O O . VAL A 1 598 ? -16.143 0.074 10.409 1.00 56.16 598 VAL A O 1
ATOM 4546 N N . ASN A 1 599 ? -17.094 -0.975 12.149 1.00 52.19 599 ASN A N 1
ATOM 4547 C CA . ASN A 1 599 ? -16.704 -2.320 11.717 1.00 52.19 599 ASN A CA 1
ATOM 4548 C C . ASN A 1 599 ? -17.363 -2.730 10.392 1.00 52.19 599 ASN A C 1
ATOM 4550 O O . ASN A 1 599 ? -16.709 -3.356 9.558 1.00 52.19 599 ASN A O 1
ATOM 4554 N N . ILE A 1 600 ? -18.623 -2.334 10.174 1.00 52.75 600 ILE A N 1
ATOM 4555 C CA . ILE A 1 600 ? -19.325 -2.507 8.896 1.00 52.75 600 ILE A CA 1
ATOM 4556 C C . ILE A 1 600 ? -18.535 -1.836 7.774 1.00 52.75 600 ILE A C 1
ATOM 4558 O O . ILE A 1 600 ? -18.144 -2.493 6.816 1.00 52.75 600 ILE A O 1
ATOM 4562 N N . ILE A 1 601 ? -18.231 -0.548 7.918 1.00 53.59 601 ILE A N 1
ATOM 4563 C CA . ILE A 1 601 ? -17.647 0.257 6.839 1.00 53.59 601 ILE A CA 1
ATOM 4564 C C . ILE A 1 601 ? -16.214 -0.188 6.516 1.00 53.59 601 ILE A C 1
ATOM 4566 O O . ILE A 1 601 ? -15.821 -0.187 5.353 1.00 53.59 601 ILE A O 1
ATOM 4570 N N . ASN A 1 602 ? -15.466 -0.682 7.505 1.00 51.31 602 ASN A N 1
ATOM 4571 C CA . ASN A 1 602 ? -14.153 -1.288 7.270 1.00 51.31 602 ASN A CA 1
ATOM 4572 C C . ASN A 1 602 ? -14.243 -2.642 6.545 1.00 51.31 602 ASN A C 1
ATOM 4574 O O . ASN A 1 602 ? -13.394 -2.945 5.708 1.00 51.31 602 ASN A O 1
ATOM 4578 N N . SER A 1 603 ? -15.270 -3.454 6.823 1.00 48.59 603 SER A N 1
ATOM 4579 C CA . SER A 1 603 ? -15.462 -4.743 6.136 1.00 48.59 603 SER A CA 1
ATOM 4580 C C . SER A 1 603 ? -15.794 -4.582 4.644 1.00 48.59 603 SER A C 1
ATOM 4582 O O . SER A 1 603 ? -15.390 -5.406 3.820 1.00 48.59 603 SER A O 1
ATOM 4584 N N . VAL A 1 604 ? -16.437 -3.464 4.289 1.00 50.19 604 VAL A N 1
ATOM 4585 C CA . VAL A 1 604 ? -16.867 -3.114 2.928 1.00 50.19 604 VAL A CA 1
ATOM 4586 C C . VAL A 1 604 ? -15.698 -2.876 1.950 1.00 50.19 604 VAL A C 1
ATOM 4588 O O . VAL A 1 604 ? -15.844 -3.128 0.754 1.00 50.19 604 VAL A O 1
ATOM 4591 N N . ILE A 1 605 ? -14.528 -2.453 2.440 1.00 52.28 605 ILE A N 1
ATOM 4592 C CA . ILE A 1 605 ? -13.402 -1.915 1.641 1.00 52.28 605 ILE A CA 1
ATOM 4593 C C . ILE A 1 605 ? -12.411 -3.010 1.154 1.00 52.28 605 ILE A C 1
ATOM 4595 O O . ILE A 1 605 ? -11.418 -2.732 0.484 1.00 52.28 605 ILE A O 1
ATOM 4599 N N . SER A 1 606 ? -12.656 -4.291 1.447 1.00 45.03 606 SER A N 1
ATOM 4600 C CA . SER A 1 606 ? -11.666 -5.361 1.234 1.00 45.03 606 SER A CA 1
ATOM 4601 C C . SER A 1 606 ? -11.641 -5.981 -0.183 1.00 45.03 606 SER A C 1
ATOM 4603 O O . SER A 1 606 ? -12.657 -6.463 -0.682 1.00 45.03 606 SER A O 1
ATOM 4605 N N . ALA A 1 607 ? -10.454 -6.045 -0.813 1.00 38.38 607 ALA A N 1
ATOM 4606 C CA . ALA A 1 607 ? -10.177 -6.839 -2.026 1.00 38.38 607 ALA A CA 1
ATOM 4607 C C . ALA A 1 607 ? -8.698 -7.272 -2.100 1.00 38.38 607 ALA A C 1
ATOM 4609 O O . ALA A 1 607 ? -7.840 -6.409 -2.093 1.00 38.38 607 ALA A O 1
ATOM 4610 N N . SER A 1 608 ? -8.366 -8.565 -2.210 1.00 37.22 608 SER A N 1
ATOM 4611 C CA . SER A 1 608 ? -6.980 -9.073 -2.344 1.00 37.22 608 SER A CA 1
ATOM 4612 C C . SER A 1 608 ? -6.479 -9.128 -3.801 1.00 37.22 608 SER A C 1
ATOM 4614 O O . SER A 1 608 ? -7.236 -9.512 -4.695 1.00 37.22 608 SER A O 1
ATOM 4616 N N . SER A 1 609 ? -5.196 -8.826 -4.038 1.00 37.97 609 SER A N 1
ATOM 4617 C CA . SER A 1 609 ? -4.426 -9.226 -5.235 1.00 37.97 609 SER A CA 1
ATOM 4618 C C . SER A 1 609 ? -2.960 -9.495 -4.839 1.00 37.97 609 SER A C 1
ATOM 4620 O O . SER A 1 609 ? -2.567 -9.148 -3.735 1.00 37.97 609 SER A O 1
ATOM 4622 N N . SER A 1 610 ? -2.155 -10.139 -5.692 1.00 39.78 610 SER A N 1
ATOM 4623 C CA . SER A 1 610 ? -0.700 -10.300 -5.503 1.00 39.78 610 SER A CA 1
ATOM 4624 C C . SER A 1 610 ? 0.032 -9.636 -6.673 1.00 39.78 610 SER A C 1
ATOM 4626 O O . SER A 1 610 ? -0.392 -9.794 -7.817 1.00 39.78 610 SER A O 1
ATOM 4628 N N . ALA A 1 611 ? 1.107 -8.888 -6.398 1.00 46.12 611 ALA A N 1
ATOM 4629 C CA . ALA A 1 611 ? 1.823 -8.048 -7.373 1.00 46.12 611 ALA A CA 1
ATOM 4630 C C . ALA A 1 611 ? 3.346 -8.292 -7.447 1.00 46.12 611 ALA A C 1
ATOM 4632 O O . ALA A 1 611 ? 4.047 -7.619 -8.208 1.00 46.12 611 ALA A O 1
ATOM 4633 N N . VAL A 1 612 ? 3.879 -9.215 -6.638 1.00 52.22 612 VAL A N 1
ATOM 4634 C CA . VAL A 1 612 ? 5.320 -9.312 -6.347 1.00 52.22 612 VAL A CA 1
ATOM 4635 C C . VAL A 1 612 ? 5.970 -10.484 -7.081 1.00 52.22 612 VAL A C 1
ATOM 4637 O O . VAL A 1 612 ? 5.442 -11.596 -7.066 1.00 52.22 612 VAL A O 1
ATOM 4640 N N . SER A 1 613 ? 7.152 -10.272 -7.676 1.00 51.53 613 SER A N 1
ATOM 4641 C CA . SER A 1 613 ? 7.942 -11.378 -8.242 1.00 51.53 613 SER A CA 1
ATOM 4642 C C . SER A 1 613 ? 8.423 -12.343 -7.151 1.00 51.53 613 SER A C 1
ATOM 4644 O O . SER A 1 613 ? 8.882 -11.898 -6.096 1.00 51.53 613 SER A O 1
ATOM 4646 N N . PRO A 1 614 ? 8.422 -13.658 -7.412 1.00 52.47 614 PRO A N 1
ATOM 4647 C CA . PRO A 1 614 ? 8.954 -14.632 -6.471 1.00 52.47 614 PRO A CA 1
ATOM 4648 C C . PRO A 1 614 ? 10.490 -14.608 -6.419 1.00 52.47 614 PRO A C 1
ATOM 4650 O O . PRO A 1 614 ? 11.149 -14.148 -7.349 1.00 52.47 614 PRO A O 1
ATOM 4653 N N . ALA A 1 615 ? 11.071 -15.166 -5.357 1.00 52.72 615 ALA A N 1
ATOM 4654 C CA . ALA A 1 615 ? 12.509 -15.428 -5.267 1.00 52.72 615 ALA A CA 1
ATOM 4655 C C . ALA A 1 615 ? 12.841 -16.882 -5.621 1.00 52.72 615 ALA A C 1
ATOM 4657 O O . ALA A 1 615 ? 11.978 -17.756 -5.521 1.00 52.72 615 ALA A O 1
ATOM 4658 N N . LEU A 1 616 ? 14.094 -17.152 -5.997 1.00 52.19 616 LEU A N 1
ATOM 4659 C CA . LEU A 1 616 ? 14.608 -18.492 -6.303 1.00 52.19 616 LEU A CA 1
ATOM 4660 C C . LEU A 1 616 ? 15.750 -18.866 -5.355 1.00 52.19 616 LEU A C 1
ATOM 4662 O O . LEU A 1 616 ? 16.552 -18.011 -4.989 1.00 52.19 616 LEU A O 1
ATOM 4666 N N . SER A 1 617 ? 15.846 -20.145 -4.987 1.00 43.94 617 SER A N 1
ATOM 4667 C CA . SER A 1 617 ? 16.952 -20.663 -4.167 1.00 43.94 617 SER A CA 1
ATOM 4668 C C . SER A 1 617 ? 18.260 -20.859 -4.942 1.00 43.94 617 SER A C 1
ATOM 4670 O O . SER A 1 617 ? 19.312 -21.010 -4.330 1.00 43.94 617 SER A O 1
ATOM 4672 N N . ASP A 1 618 ? 18.198 -20.937 -6.274 1.00 51.28 618 ASP A N 1
ATOM 4673 C CA . ASP A 1 618 ? 19.358 -21.141 -7.144 1.00 51.28 618 ASP A CA 1
ATOM 4674 C C . ASP A 1 618 ? 19.061 -20.620 -8.565 1.00 51.28 618 ASP A C 1
ATOM 4676 O O . ASP A 1 618 ? 17.918 -20.640 -9.028 1.00 51.28 618 ASP A O 1
ATOM 4680 N N . GLY A 1 619 ? 20.102 -20.180 -9.274 1.00 48.62 619 GLY A N 1
ATOM 4681 C CA . GLY A 1 619 ? 20.065 -19.867 -10.704 1.00 48.62 619 GLY A CA 1
ATOM 4682 C C . GLY A 1 619 ? 20.151 -21.111 -11.600 1.00 48.62 619 GLY A C 1
ATOM 4683 O O . GLY A 1 619 ? 20.170 -20.980 -12.826 1.00 48.62 619 GLY A O 1
ATOM 4684 N N . VAL A 1 620 ? 20.225 -22.316 -11.022 1.00 48.34 620 VAL A N 1
ATOM 4685 C CA . VAL A 1 620 ? 20.127 -23.607 -11.721 1.00 48.34 620 VAL A CA 1
ATOM 4686 C C . VAL A 1 620 ? 18.972 -24.426 -11.144 1.00 48.34 620 VAL A C 1
ATOM 4688 O O . VAL A 1 620 ? 18.919 -24.686 -9.945 1.00 48.34 620 VAL A O 1
ATOM 4691 N N . LEU A 1 621 ? 18.059 -24.889 -11.997 1.00 57.38 621 LEU A N 1
ATOM 4692 C CA . LEU A 1 621 ? 16.922 -25.709 -11.575 1.00 57.38 621 LEU A CA 1
ATOM 4693 C C . LEU A 1 621 ? 17.354 -27.166 -11.349 1.00 57.38 621 LEU A C 1
ATOM 4695 O O . LEU A 1 621 ? 17.343 -27.979 -12.273 1.00 57.38 621 LEU A O 1
ATOM 4699 N N . GLY A 1 622 ? 17.774 -27.475 -10.118 1.00 58.25 622 GLY A N 1
ATOM 4700 C CA . GLY A 1 622 ? 18.071 -28.828 -9.633 1.00 58.25 622 GLY A CA 1
ATOM 4701 C C . GLY A 1 622 ? 16.912 -29.493 -8.868 1.00 58.25 622 GLY A C 1
ATOM 4702 O O . GLY A 1 622 ? 15.894 -28.849 -8.633 1.00 58.25 622 GLY A O 1
ATOM 4703 N N . PRO A 1 623 ? 17.064 -30.748 -8.390 1.00 49.66 623 PRO A N 1
ATOM 4704 C CA . PRO A 1 623 ? 16.004 -31.487 -7.683 1.00 49.66 623 PRO A CA 1
ATOM 4705 C C . PRO A 1 623 ? 15.552 -30.852 -6.356 1.00 49.66 623 PRO A C 1
ATOM 4707 O O . PRO A 1 623 ? 14.534 -31.255 -5.810 1.00 49.66 623 PRO A O 1
ATOM 4710 N N . ASN A 1 624 ? 16.311 -29.879 -5.839 1.00 64.62 624 ASN A N 1
ATOM 4711 C CA . ASN A 1 624 ? 16.027 -29.144 -4.602 1.00 64.62 624 ASN A CA 1
ATOM 4712 C C . ASN A 1 624 ? 15.822 -27.637 -4.853 1.00 64.62 624 ASN A C 1
ATOM 4714 O O . ASN A 1 624 ? 15.952 -26.846 -3.921 1.00 64.62 624 ASN A O 1
ATOM 4718 N N . ALA A 1 625 ? 15.603 -27.217 -6.105 1.00 74.50 625 ALA A N 1
ATOM 4719 C CA . ALA A 1 625 ? 15.334 -25.816 -6.402 1.00 74.50 625 ALA A CA 1
ATOM 4720 C C . ALA A 1 625 ? 13.975 -25.418 -5.815 1.00 74.50 625 ALA A C 1
ATOM 4722 O O . ALA A 1 625 ? 12.977 -26.101 -6.030 1.00 74.50 625 ALA A O 1
ATOM 4723 N N . MET A 1 626 ? 13.944 -24.305 -5.090 1.00 79.56 626 MET A N 1
ATOM 4724 C CA . MET A 1 626 ? 12.755 -23.758 -4.451 1.00 79.56 626 MET A CA 1
ATOM 4725 C C . MET A 1 626 ? 12.454 -22.374 -5.016 1.00 79.56 626 MET A C 1
ATOM 4727 O O . MET A 1 626 ? 13.362 -21.612 -5.362 1.00 79.56 626 MET A O 1
ATOM 4731 N N . THR A 1 627 ? 11.173 -22.029 -5.055 1.00 81.69 627 THR A N 1
ATOM 4732 C CA . THR A 1 627 ? 10.710 -20.660 -5.240 1.00 81.69 627 THR A CA 1
ATOM 4733 C C . THR A 1 627 ? 9.939 -20.185 -4.017 1.00 81.69 627 THR A C 1
ATOM 4735 O O . THR A 1 627 ? 9.148 -20.936 -3.447 1.00 81.69 627 THR A O 1
ATOM 4738 N N . TYR A 1 628 ? 10.174 -18.940 -3.612 1.00 82.75 628 TYR A N 1
ATOM 4739 C CA . TYR A 1 628 ? 9.536 -18.312 -2.458 1.00 82.75 628 TYR A CA 1
ATOM 4740 C C . TYR A 1 628 ? 8.604 -17.214 -2.944 1.00 82.75 628 TYR A C 1
ATOM 4742 O O . TYR A 1 628 ? 9.042 -16.249 -3.573 1.00 82.75 628 TYR A O 1
ATOM 4750 N N . VAL A 1 629 ? 7.316 -17.381 -2.669 1.00 78.00 629 VAL A N 1
ATOM 4751 C CA . VAL A 1 629 ? 6.253 -16.531 -3.196 1.00 78.00 629 VAL A CA 1
ATOM 4752 C C . VAL A 1 629 ? 5.642 -15.747 -2.034 1.00 78.00 629 VAL A C 1
ATOM 4754 O O . VAL A 1 629 ? 4.971 -16.353 -1.189 1.00 78.00 629 VAL A O 1
ATOM 4757 N N . PRO A 1 630 ? 5.876 -14.428 -1.954 1.00 76.81 630 PRO A N 1
ATOM 4758 C CA . PRO A 1 630 ? 5.145 -13.572 -1.034 1.00 76.81 630 PRO A CA 1
ATOM 4759 C C . PRO A 1 630 ? 3.722 -13.307 -1.545 1.00 76.81 630 PRO A C 1
ATOM 4761 O O . PRO A 1 630 ? 3.458 -13.309 -2.748 1.00 76.81 630 PRO A O 1
ATOM 4764 N N . ASN A 1 631 ? 2.793 -13.061 -0.628 1.00 70.06 631 ASN A N 1
ATOM 4765 C CA . ASN A 1 631 ? 1.426 -12.654 -0.943 1.00 70.06 631 ASN A CA 1
ATOM 4766 C C . ASN A 1 631 ? 0.861 -11.784 0.191 1.00 70.06 631 ASN A C 1
ATOM 4768 O O . ASN A 1 631 ? 1.389 -11.811 1.304 1.00 70.06 631 ASN A O 1
ATOM 4772 N N . PHE A 1 632 ? -0.214 -11.039 -0.062 1.00 70.50 632 PHE A N 1
ATOM 4773 C CA . PHE A 1 632 ? -0.862 -10.203 0.944 1.00 70.50 632 PHE A CA 1
ATOM 4774 C C . PHE A 1 632 ? -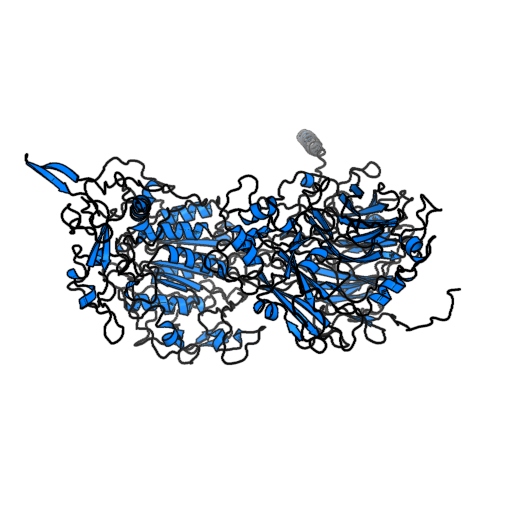2.388 -10.154 0.798 1.00 70.50 632 PHE A C 1
ATOM 4776 O O . PHE A 1 632 ? -2.966 -10.561 -0.209 1.00 70.50 632 PHE A O 1
ATOM 4783 N N . SER A 1 633 ? -3.041 -9.650 1.843 1.00 65.69 633 SER A N 1
ATOM 4784 C CA . SER A 1 633 ? -4.484 -9.459 1.925 1.00 65.69 633 SER A CA 1
ATOM 4785 C C . SER A 1 633 ? -4.862 -7.976 1.880 1.00 65.69 633 SER A C 1
ATOM 4787 O O . SER A 1 633 ? -4.514 -7.200 2.768 1.00 65.69 633 SER A O 1
ATOM 4789 N N . SER A 1 634 ? -5.688 -7.655 0.881 1.00 59.19 634 SER A N 1
ATOM 4790 C CA . SER A 1 634 ? -6.542 -6.462 0.746 1.00 59.19 634 SER A CA 1
ATOM 4791 C C . SER A 1 634 ? -7.154 -5.926 2.037 1.00 59.19 634 SER A C 1
ATOM 4793 O O . SER A 1 634 ? -7.262 -4.725 2.277 1.00 59.19 634 SER A O 1
ATOM 4795 N N . ALA A 1 635 ? -7.666 -6.882 2.810 1.00 56.81 635 ALA A N 1
ATOM 4796 C CA . ALA A 1 635 ? -8.679 -6.662 3.827 1.00 56.81 635 ALA A CA 1
ATOM 4797 C C . ALA A 1 635 ? -8.093 -6.144 5.137 1.00 56.81 635 ALA A C 1
ATOM 4799 O O . ALA A 1 635 ? -8.670 -5.286 5.796 1.00 56.81 635 ALA A O 1
ATOM 4800 N N . ASP A 1 636 ? -6.950 -6.695 5.523 1.00 63.34 636 ASP A N 1
ATOM 4801 C CA . ASP A 1 636 ? -6.338 -6.482 6.830 1.00 63.34 636 ASP A CA 1
ATOM 4802 C C . ASP A 1 636 ? -4.832 -6.199 6.746 1.00 63.34 636 ASP A C 1
ATOM 4804 O O . ASP A 1 636 ? -4.188 -6.009 7.787 1.00 63.34 636 ASP A O 1
ATOM 4808 N N . TRP A 1 637 ? -4.305 -6.132 5.514 1.00 72.19 637 TRP A N 1
ATOM 4809 C CA . TRP A 1 637 ? -2.909 -5.870 5.166 1.00 72.19 637 TRP A CA 1
ATOM 4810 C C . TRP A 1 637 ? -1.931 -6.836 5.833 1.00 72.19 637 TRP A C 1
ATOM 4812 O O . TRP A 1 637 ? -0.810 -6.480 6.204 1.00 72.19 637 TRP A O 1
ATOM 4822 N N . THR A 1 638 ? -2.372 -8.086 5.966 1.00 76.12 638 THR A N 1
ATOM 4823 C CA . THR A 1 638 ? -1.539 -9.207 6.399 1.00 76.12 638 THR A CA 1
ATOM 4824 C C . THR A 1 638 ? -0.850 -9.869 5.213 1.00 76.12 638 THR A C 1
ATOM 4826 O O . THR A 1 638 ? -1.308 -9.766 4.075 1.00 76.12 638 THR A O 1
ATOM 4829 N N . GLY A 1 639 ? 0.274 -10.533 5.468 1.00 77.69 639 GLY A N 1
ATOM 4830 C CA . GLY A 1 639 ? 1.085 -11.209 4.465 1.00 77.69 639 GLY A CA 1
ATOM 4831 C C . GLY A 1 639 ? 1.212 -12.708 4.689 1.00 77.69 639 GLY A C 1
ATOM 4832 O O . GLY A 1 639 ? 0.971 -13.242 5.772 1.00 77.69 639 GLY A O 1
ATOM 4833 N N . THR A 1 640 ? 1.626 -13.394 3.631 1.00 81.69 640 THR A N 1
ATOM 4834 C CA . THR A 1 640 ? 2.075 -14.789 3.660 1.00 81.69 640 THR A CA 1
ATOM 4835 C C . THR A 1 640 ? 3.332 -14.934 2.822 1.00 81.69 640 THR A C 1
ATOM 4837 O O . THR A 1 640 ? 3.575 -14.154 1.902 1.00 81.69 640 THR A O 1
ATOM 4840 N N . LEU A 1 641 ? 4.120 -15.954 3.133 1.00 87.12 641 LEU A N 1
ATOM 4841 C CA . LEU A 1 641 ? 5.307 -16.319 2.379 1.00 87.12 641 LEU A CA 1
ATOM 4842 C C . LEU A 1 641 ? 5.309 -17.836 2.254 1.00 87.12 641 LEU A C 1
ATOM 4844 O O . LEU A 1 641 ? 5.442 -18.536 3.257 1.00 87.12 641 LEU A O 1
ATOM 4848 N N . THR A 1 642 ? 5.137 -18.328 1.030 1.00 83.75 642 THR A N 1
ATOM 4849 C CA . THR A 1 642 ? 5.024 -19.766 0.760 1.00 83.75 642 THR A CA 1
ATOM 4850 C C . THR A 1 642 ? 6.193 -20.242 -0.089 1.00 83.75 642 THR A C 1
ATOM 4852 O O . THR A 1 642 ? 6.511 -19.626 -1.108 1.00 83.75 642 THR A O 1
ATOM 4855 N N . ALA A 1 643 ? 6.816 -21.345 0.311 1.00 86.19 643 ALA A N 1
ATOM 4856 C CA . ALA A 1 643 ? 7.851 -22.010 -0.466 1.00 86.19 643 ALA A CA 1
ATOM 4857 C C . ALA A 1 643 ? 7.252 -23.130 -1.320 1.00 86.19 643 ALA A C 1
ATOM 4859 O O . ALA A 1 643 ? 6.444 -23.922 -0.839 1.00 86.19 643 ALA A O 1
ATOM 4860 N N . TYR A 1 644 ? 7.682 -23.219 -2.575 1.00 81.62 644 TYR A N 1
ATOM 4861 C CA . TYR A 1 644 ? 7.301 -24.281 -3.502 1.00 81.62 644 TYR A CA 1
ATOM 4862 C C . TYR A 1 644 ? 8.554 -24.913 -4.112 1.00 81.62 644 TYR A C 1
ATOM 4864 O O . TYR A 1 644 ? 9.447 -24.174 -4.535 1.00 81.62 644 TYR A O 1
ATOM 4872 N N . PRO A 1 645 ? 8.626 -26.245 -4.240 1.00 82.62 645 PRO A N 1
ATOM 4873 C CA . PRO A 1 645 ? 9.646 -26.885 -5.052 1.00 82.62 645 PRO A CA 1
ATOM 4874 C C . PRO A 1 645 ? 9.414 -26.562 -6.531 1.00 82.62 645 PRO A C 1
ATOM 4876 O O . PRO A 1 645 ? 8.275 -26.440 -6.991 1.00 82.62 645 PRO A O 1
ATOM 4879 N N . LEU A 1 646 ? 10.500 -26.425 -7.284 1.00 75.62 646 LEU A N 1
ATOM 4880 C CA . LEU A 1 646 ? 10.480 -26.227 -8.727 1.00 75.62 646 LEU A CA 1
ATOM 4881 C C . LEU A 1 646 ? 10.833 -27.519 -9.456 1.00 75.62 646 LEU A C 1
ATOM 4883 O O . LEU A 1 646 ? 11.773 -28.230 -9.110 1.00 75.62 646 LEU A O 1
ATOM 4887 N N . THR A 1 647 ? 10.086 -27.793 -10.518 1.00 72.62 647 THR A N 1
ATOM 4888 C CA . THR A 1 647 ? 10.403 -28.859 -11.473 1.00 72.62 647 THR A CA 1
ATOM 4889 C C . THR A 1 647 ? 11.529 -28.431 -12.424 1.00 72.62 647 THR A C 1
ATOM 4891 O O . THR A 1 647 ? 11.846 -27.246 -12.547 1.00 72.62 647 THR A O 1
ATOM 4894 N N . ALA A 1 648 ? 12.103 -29.382 -13.171 1.00 67.19 648 ALA A N 1
ATOM 4895 C CA . ALA A 1 648 ? 13.136 -29.103 -14.179 1.00 67.19 648 ALA A CA 1
ATOM 4896 C C . ALA A 1 648 ? 12.669 -28.154 -15.307 1.00 67.19 648 ALA A C 1
ATOM 4898 O O . ALA A 1 648 ? 13.498 -27.563 -15.995 1.00 67.19 648 ALA A O 1
ATOM 4899 N N . THR A 1 649 ? 11.353 -27.993 -15.489 1.00 64.50 649 THR A N 1
ATOM 4900 C CA . THR A 1 649 ? 10.736 -27.070 -16.455 1.00 64.50 649 THR A CA 1
ATOM 4901 C C . THR A 1 649 ? 10.403 -25.699 -15.852 1.00 64.50 649 THR A C 1
ATOM 4903 O O . THR A 1 649 ? 9.875 -24.838 -16.551 1.00 64.50 649 THR A O 1
ATOM 4906 N N . GLY A 1 650 ? 10.693 -25.473 -14.565 1.00 62.91 650 GLY A N 1
ATOM 4907 C CA . GLY A 1 650 ? 10.386 -24.227 -13.855 1.00 62.91 650 GLY A CA 1
ATOM 4908 C C . GLY A 1 650 ? 8.942 -24.107 -13.357 1.00 62.91 650 GLY A C 1
ATOM 4909 O O . GLY A 1 650 ? 8.576 -23.057 -12.830 1.00 62.91 650 GLY A O 1
ATOM 4910 N N . ALA A 1 651 ? 8.122 -25.158 -13.485 1.00 65.62 651 ALA A N 1
ATOM 4911 C CA . ALA A 1 651 ? 6.777 -25.193 -12.907 1.00 65.62 651 ALA A CA 1
ATOM 4912 C C . ALA A 1 651 ? 6.824 -25.429 -11.386 1.00 65.62 651 ALA A C 1
ATOM 4914 O O . ALA A 1 651 ? 7.670 -26.192 -10.905 1.00 65.62 651 ALA A O 1
ATOM 4915 N N . ARG A 1 652 ? 5.899 -24.797 -10.649 1.00 73.56 652 ARG A N 1
ATOM 4916 C CA . ARG A 1 652 ? 5.740 -24.934 -9.189 1.00 73.56 652 ARG A CA 1
ATOM 4917 C C . ARG A 1 652 ? 5.084 -26.271 -8.828 1.00 73.56 652 ARG A C 1
ATOM 4919 O O . ARG A 1 652 ? 4.076 -26.631 -9.427 1.00 73.56 652 ARG A O 1
ATOM 4926 N N . GLY A 1 653 ? 5.646 -26.974 -7.847 1.00 67.88 653 GLY A N 1
ATOM 4927 C CA . GLY A 1 653 ? 5.027 -28.132 -7.198 1.00 67.88 653 GLY A CA 1
ATOM 4928 C C . GLY A 1 653 ? 4.067 -27.735 -6.070 1.00 67.88 653 GLY A C 1
ATOM 4929 O O . GLY A 1 653 ? 3.607 -26.597 -6.003 1.00 67.88 653 GLY A O 1
ATOM 4930 N N . THR A 1 654 ? 3.768 -28.669 -5.167 1.00 73.88 654 THR A N 1
ATOM 4931 C CA . THR A 1 654 ? 2.937 -28.431 -3.972 1.00 73.88 654 THR A CA 1
ATOM 4932 C C . THR A 1 654 ? 3.676 -27.590 -2.932 1.00 73.88 654 THR A C 1
ATOM 4934 O O . THR A 1 654 ? 4.886 -27.740 -2.789 1.00 73.88 654 THR A O 1
ATOM 4937 N N . ALA A 1 655 ? 2.966 -26.734 -2.188 1.00 80.44 655 ALA A N 1
ATOM 4938 C CA . ALA A 1 655 ? 3.570 -25.915 -1.133 1.00 80.44 655 ALA A CA 1
ATOM 4939 C C . ALA A 1 655 ? 4.338 -26.784 -0.117 1.00 80.44 655 ALA A C 1
ATOM 4941 O O . ALA A 1 655 ? 3.788 -27.753 0.401 1.00 80.44 655 ALA A O 1
ATOM 4942 N N . ASP A 1 656 ? 5.597 -26.429 0.147 1.00 84.75 656 ASP A N 1
ATOM 4943 C CA . ASP A 1 656 ? 6.472 -27.109 1.111 1.00 84.75 656 ASP A CA 1
ATOM 4944 C C . ASP A 1 656 ? 6.246 -26.561 2.526 1.00 84.75 656 ASP A C 1
ATOM 4946 O O . ASP A 1 656 ? 6.011 -27.305 3.475 1.00 84.75 656 ASP A O 1
ATOM 4950 N N . TRP A 1 657 ? 6.248 -25.232 2.660 1.00 89.44 657 TRP A N 1
ATOM 4951 C CA . TRP A 1 657 ? 5.979 -24.550 3.923 1.00 89.44 657 TRP A CA 1
ATOM 4952 C C . TRP A 1 657 ? 5.415 -23.135 3.732 1.00 89.44 657 TRP A C 1
ATOM 4954 O O . TRP A 1 657 ? 5.581 -22.521 2.677 1.00 89.44 657 TRP A O 1
ATOM 4964 N N . GLU A 1 658 ? 4.763 -22.609 4.778 1.00 90.62 658 GLU A N 1
ATOM 4965 C CA . GLU A 1 658 ? 4.143 -21.273 4.832 1.00 90.62 658 GLU A CA 1
ATOM 4966 C C . GLU A 1 658 ? 4.551 -20.556 6.133 1.00 90.62 658 GLU A C 1
ATOM 4968 O O . GLU A 1 658 ? 4.259 -21.032 7.233 1.00 90.62 658 GLU A O 1
ATOM 4973 N N . ALA A 1 659 ? 5.255 -19.426 6.024 1.00 89.38 659 ALA A N 1
ATOM 4974 C CA . ALA A 1 659 ? 5.917 -18.784 7.164 1.00 89.38 659 ALA A CA 1
ATOM 4975 C C . ALA A 1 659 ? 4.951 -18.158 8.190 1.00 89.38 659 ALA A C 1
ATOM 4977 O O . ALA A 1 659 ? 5.200 -18.217 9.397 1.00 89.38 659 ALA A O 1
ATOM 4978 N N . ALA A 1 660 ? 3.835 -17.572 7.748 1.00 84.94 660 ALA A N 1
ATOM 4979 C CA . ALA A 1 660 ? 2.862 -16.932 8.628 1.00 84.94 660 ALA A CA 1
ATOM 4980 C C . ALA A 1 660 ? 2.166 -17.951 9.548 1.00 84.94 660 ALA A C 1
ATOM 4982 O O . ALA A 1 660 ? 1.900 -17.641 10.711 1.00 84.94 660 ALA A O 1
ATOM 4983 N N . GLY A 1 661 ? 1.953 -19.185 9.077 1.00 84.44 661 GLY A N 1
ATOM 4984 C CA . GLY A 1 661 ? 1.465 -20.296 9.898 1.00 84.44 661 GLY A CA 1
ATOM 4985 C C . GLY A 1 661 ? 2.407 -20.680 11.049 1.00 84.44 661 GLY A C 1
ATOM 4986 O O . GLY A 1 661 ? 1.940 -21.046 12.131 1.00 84.44 661 GLY A O 1
ATOM 4987 N N . PHE A 1 662 ? 3.728 -20.560 10.862 1.00 88.56 662 PHE A N 1
ATOM 4988 C CA . PHE A 1 662 ? 4.705 -20.757 11.941 1.00 88.56 662 PHE A CA 1
ATOM 4989 C C . PHE A 1 662 ? 4.782 -19.557 12.882 1.00 88.56 662 PHE A C 1
ATOM 4991 O O . PHE A 1 662 ? 4.840 -19.738 14.099 1.00 88.56 662 PHE A O 1
ATOM 4998 N N . LEU A 1 663 ? 4.748 -18.340 12.335 1.00 88.62 663 LEU A N 1
ATOM 4999 C CA . LEU A 1 663 ? 4.739 -17.104 13.116 1.00 88.62 663 LEU A CA 1
ATOM 5000 C C . LEU A 1 663 ? 3.560 -17.048 14.088 1.00 88.62 663 LEU A C 1
ATOM 5002 O O . LEU A 1 663 ? 3.761 -16.703 15.247 1.00 88.62 663 LEU A O 1
ATOM 5006 N N . ALA A 1 664 ? 2.364 -17.465 13.659 1.00 82.25 664 ALA A N 1
ATOM 5007 C CA . ALA A 1 664 ? 1.158 -17.482 14.493 1.00 82.25 664 ALA A CA 1
ATOM 5008 C C . ALA A 1 664 ? 1.294 -18.316 15.784 1.00 82.25 664 ALA A C 1
ATOM 5010 O O . ALA A 1 664 ? 0.524 -18.130 16.721 1.00 82.25 664 ALA A O 1
ATOM 5011 N N . LYS A 1 665 ? 2.266 -19.236 15.843 1.00 80.62 665 LYS A N 1
ATOM 5012 C CA . LYS A 1 665 ? 2.518 -20.112 16.997 1.00 80.62 665 LYS A CA 1
ATOM 5013 C C . LYS A 1 665 ? 3.668 -19.628 17.886 1.00 80.62 665 LYS A C 1
ATOM 5015 O O . LYS A 1 665 ? 3.968 -20.288 18.878 1.00 80.62 665 LYS A O 1
ATOM 5020 N N . ARG A 1 666 ? 4.350 -18.529 17.538 1.00 78.56 666 ARG A N 1
ATOM 5021 C CA . ARG A 1 666 ? 5.519 -18.049 18.287 1.00 78.56 666 ARG A CA 1
ATOM 5022 C C . ARG A 1 666 ? 5.159 -17.066 19.385 1.00 78.56 666 ARG A C 1
ATOM 5024 O O . ARG A 1 666 ? 4.469 -16.081 19.156 1.00 78.56 666 ARG A O 1
ATOM 5031 N N . THR A 1 667 ? 5.766 -17.284 20.545 1.00 73.31 667 THR A N 1
ATOM 5032 C CA . THR A 1 667 ? 5.736 -16.371 21.695 1.00 73.31 667 THR A CA 1
ATOM 5033 C C . THR A 1 667 ? 7.112 -15.761 22.000 1.00 73.31 667 THR A C 1
ATOM 5035 O O . THR A 1 667 ? 7.214 -14.873 22.838 1.00 73.31 667 THR A O 1
ATOM 5038 N N . ASP A 1 668 ? 8.170 -16.217 21.323 1.00 79.88 668 ASP A N 1
ATOM 5039 C CA . ASP A 1 668 ? 9.590 -15.937 21.586 1.00 79.88 668 ASP A CA 1
ATOM 5040 C C . ASP A 1 668 ? 10.287 -15.246 20.393 1.00 79.88 668 ASP A C 1
ATOM 5042 O O . ASP A 1 668 ? 11.395 -15.607 19.995 1.00 79.88 668 ASP A O 1
ATOM 5046 N N . ARG A 1 669 ? 9.620 -14.277 19.754 1.00 92.50 669 ARG A N 1
ATOM 5047 C CA . ARG A 1 669 ? 10.170 -13.607 18.564 1.00 92.50 669 ARG A CA 1
ATOM 5048 C C . ARG A 1 669 ? 11.409 -12.774 18.903 1.00 92.50 669 ARG A C 1
ATOM 5050 O O . ARG A 1 669 ? 11.398 -11.981 19.844 1.00 92.50 669 ARG A O 1
ATOM 5057 N N . VAL A 1 670 ? 12.449 -12.919 18.083 1.00 95.88 670 VAL A N 1
ATOM 5058 C CA . VAL A 1 670 ? 13.693 -12.146 18.176 1.00 95.88 670 VAL A CA 1
ATOM 5059 C C . VAL A 1 670 ? 13.605 -10.965 17.229 1.00 95.88 670 VAL A C 1
ATOM 5061 O O . VAL A 1 670 ? 13.689 -11.126 16.014 1.00 95.88 670 VAL A O 1
ATOM 5064 N N . ILE A 1 671 ? 13.419 -9.774 17.787 1.00 97.19 671 ILE A N 1
ATOM 5065 C CA . ILE A 1 671 ? 13.248 -8.552 17.003 1.00 97.19 671 ILE A CA 1
ATOM 5066 C C . ILE A 1 671 ? 14.220 -7.509 17.519 1.00 97.19 671 ILE A C 1
ATOM 5068 O O . ILE A 1 671 ? 14.313 -7.273 18.726 1.00 97.19 671 ILE A O 1
ATOM 5072 N N . VAL A 1 672 ? 14.945 -6.896 16.594 1.00 97.75 672 VAL A N 1
ATOM 5073 C CA . VAL A 1 672 ? 15.982 -5.906 16.870 1.00 97.75 672 VAL A CA 1
ATOM 5074 C C . VAL A 1 672 ? 15.694 -4.606 16.127 1.00 97.75 672 VAL A C 1
ATOM 5076 O O . VAL A 1 672 ? 14.952 -4.580 15.149 1.00 97.75 672 VAL A O 1
ATOM 5079 N N . THR A 1 673 ? 16.246 -3.512 16.627 1.00 97.12 673 THR A N 1
ATOM 5080 C CA . THR A 1 673 ? 16.144 -2.163 16.059 1.00 97.12 673 THR A CA 1
ATOM 5081 C C . THR A 1 673 ? 17.482 -1.453 16.242 1.00 97.12 673 THR A C 1
ATOM 5083 O O . THR A 1 673 ? 18.409 -2.004 16.843 1.00 97.12 673 THR A O 1
ATOM 5086 N N . SER A 1 674 ? 17.595 -0.233 15.736 1.00 93.94 674 SER A N 1
ATOM 5087 C CA . SER A 1 674 ? 18.746 0.631 15.967 1.00 93.94 674 SER A CA 1
ATOM 5088 C C . SER A 1 674 ? 18.478 1.637 17.089 1.00 93.94 674 SER A C 1
ATOM 5090 O O . SER A 1 674 ? 17.423 2.270 17.133 1.00 93.94 674 SER A O 1
ATOM 5092 N N . ALA A 1 675 ? 19.452 1.827 17.981 1.00 90.19 675 ALA A N 1
ATOM 5093 C CA . ALA A 1 675 ? 19.461 2.893 18.985 1.00 90.19 675 ALA A CA 1
ATOM 5094 C C . ALA A 1 675 ? 20.159 4.181 18.495 1.00 90.19 675 ALA A C 1
ATOM 5096 O O . ALA A 1 675 ? 20.301 5.134 19.263 1.00 90.19 675 ALA A O 1
ATOM 5097 N N . GLY A 1 676 ? 20.622 4.229 17.242 1.00 83.62 676 GLY A N 1
ATOM 5098 C CA . GLY A 1 676 ? 21.265 5.413 16.673 1.00 83.62 676 GLY A CA 1
ATOM 5099 C C . GLY A 1 676 ? 22.123 5.128 15.435 1.00 83.62 676 GLY A C 1
ATOM 5100 O O . GLY A 1 676 ? 22.349 3.974 15.078 1.00 83.62 676 GLY A O 1
ATOM 5101 N N . PRO A 1 677 ? 22.624 6.174 14.759 1.00 81.69 677 PRO A N 1
ATOM 5102 C CA . PRO A 1 677 ? 23.401 6.020 13.533 1.00 81.69 677 PRO A CA 1
ATOM 5103 C C . PRO A 1 677 ? 24.786 5.406 13.787 1.00 81.69 677 PRO A C 1
ATOM 5105 O O . PRO A 1 677 ? 25.424 5.669 14.807 1.00 81.69 677 PRO A O 1
ATOM 5108 N N . GLY A 1 678 ? 25.288 4.659 12.801 1.00 79.88 678 GLY A N 1
ATOM 5109 C CA . GLY A 1 678 ? 26.630 4.070 12.803 1.00 79.88 678 GLY A CA 1
ATOM 5110 C C . GLY A 1 678 ? 26.725 2.684 13.447 1.00 79.88 678 GLY A C 1
ATOM 5111 O O . GLY A 1 678 ? 25.771 2.190 14.047 1.00 79.88 678 GLY A O 1
ATOM 5112 N N . GLU A 1 679 ? 27.910 2.081 13.318 1.00 81.88 679 GLU A N 1
ATOM 5113 C CA . GLU A 1 679 ? 28.186 0.684 13.674 1.00 81.88 679 GLU A CA 1
ATOM 5114 C C . GLU A 1 679 ? 27.831 0.321 15.122 1.00 81.88 679 GLU A C 1
ATOM 5116 O O . GLU A 1 679 ? 28.129 1.074 16.053 1.00 81.88 679 GLU A O 1
ATOM 5121 N N . GLY A 1 680 ? 27.263 -0.872 15.335 1.00 80.69 680 GLY A N 1
ATOM 5122 C CA . GLY A 1 680 ? 27.131 -1.495 16.657 1.00 80.69 680 GLY A CA 1
ATOM 5123 C C . GLY A 1 680 ? 26.104 -0.843 17.585 1.00 80.69 680 GLY A C 1
ATOM 5124 O O . GLY A 1 680 ? 26.216 -0.993 18.800 1.00 80.69 680 GLY A O 1
ATOM 5125 N N . ASN A 1 681 ? 25.136 -0.114 17.031 1.00 90.06 681 ASN A N 1
ATOM 5126 C CA . ASN A 1 681 ? 24.020 0.477 17.776 1.00 90.06 681 ASN A CA 1
ATOM 5127 C C . ASN A 1 681 ? 22.747 -0.384 17.742 1.00 90.06 681 ASN A C 1
ATOM 5129 O O . ASN A 1 681 ? 21.680 0.077 18.142 1.00 90.06 681 ASN A O 1
ATOM 5133 N N . GLY A 1 682 ? 22.838 -1.629 17.270 1.00 94.69 682 GLY A N 1
ATOM 5134 C CA . GLY A 1 682 ? 21.720 -2.561 17.326 1.00 94.69 682 GLY A CA 1
ATOM 5135 C C . GLY A 1 682 ? 21.342 -2.901 18.762 1.00 94.69 682 GLY A C 1
ATOM 5136 O O . GLY A 1 682 ? 22.199 -3.204 19.594 1.00 94.69 682 GLY A O 1
ATOM 5137 N N . VAL A 1 683 ? 20.045 -2.882 19.040 1.00 96.56 683 VAL A N 1
ATOM 5138 C CA . VAL A 1 683 ? 19.459 -3.245 20.330 1.00 96.56 683 VAL A CA 1
ATOM 5139 C C . VAL A 1 683 ? 18.241 -4.130 20.113 1.00 96.56 683 VAL A C 1
ATOM 5141 O O . VAL A 1 683 ? 17.620 -4.121 19.050 1.00 96.56 683 VAL A O 1
ATOM 5144 N N . GLU A 1 684 ? 17.854 -4.889 21.136 1.00 96.94 684 GLU A N 1
ATOM 5145 C CA . GLU A 1 684 ? 16.574 -5.590 21.087 1.00 96.94 684 GLU A CA 1
ATOM 5146 C C . GLU A 1 684 ? 15.426 -4.573 21.034 1.00 96.94 684 GLU A C 1
ATOM 5148 O O . GLU A 1 684 ? 15.428 -3.605 21.797 1.00 96.94 684 GLU A O 1
ATOM 5153 N N . PHE A 1 685 ? 14.439 -4.805 20.163 1.00 97.00 685 PHE A N 1
ATOM 5154 C CA . PHE A 1 685 ? 13.274 -3.943 19.960 1.00 97.00 685 PHE A CA 1
ATOM 5155 C C . PHE A 1 685 ? 12.297 -4.038 21.139 1.00 97.00 685 PHE A C 1
ATOM 5157 O O . PHE A 1 685 ? 11.220 -4.620 21.044 1.00 97.00 685 PHE A O 1
ATOM 5164 N N . LEU A 1 686 ? 12.692 -3.503 22.286 1.00 96.00 686 LEU A N 1
ATOM 5165 C CA . LEU A 1 686 ? 11.875 -3.359 23.486 1.00 96.00 686 LEU A CA 1
ATOM 5166 C C . LEU A 1 686 ? 11.637 -1.875 23.724 1.00 96.00 686 LEU A C 1
ATOM 5168 O O . LEU A 1 686 ? 12.533 -1.071 23.483 1.00 96.00 686 LEU A O 1
ATOM 5172 N N . TYR A 1 687 ? 10.465 -1.512 24.248 1.00 95.50 687 TYR A N 1
ATOM 5173 C CA . TYR A 1 687 ? 10.133 -0.106 24.497 1.00 95.50 687 TYR A CA 1
ATOM 5174 C C . TYR A 1 687 ? 11.185 0.587 25.389 1.00 95.50 687 TYR A C 1
ATOM 5176 O O . TYR A 1 687 ? 11.560 1.724 25.133 1.00 95.50 687 TYR A O 1
ATOM 5184 N N . THR A 1 688 ? 11.738 -0.127 26.375 1.00 95.94 688 THR A N 1
ATOM 5185 C CA . THR A 1 688 ? 12.798 0.364 27.277 1.00 95.94 688 THR A CA 1
ATOM 5186 C C . THR A 1 688 ? 14.148 0.606 26.602 1.00 95.94 688 THR A C 1
ATOM 5188 O O . THR A 1 688 ? 14.974 1.319 27.160 1.00 95.94 688 THR A O 1
ATOM 5191 N N . ASN A 1 689 ? 14.385 0.001 25.437 1.00 96.00 689 ASN A N 1
ATOM 5192 C CA . ASN A 1 689 ? 15.626 0.142 24.676 1.00 96.00 689 ASN A CA 1
ATOM 5193 C C . ASN A 1 689 ? 15.504 1.1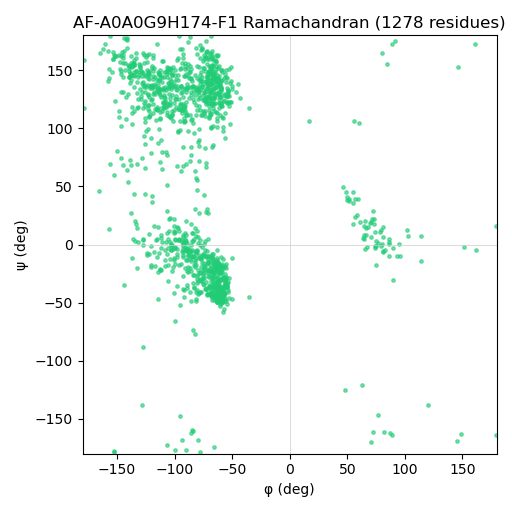82 23.552 1.00 96.00 689 ASN A C 1
ATOM 5195 O O . ASN A 1 689 ? 16.486 1.437 22.856 1.00 96.00 689 ASN A O 1
ATOM 5199 N N . LEU A 1 690 ? 14.313 1.755 23.345 1.00 94.94 690 LEU A N 1
ATOM 5200 C CA . LEU A 1 690 ? 14.089 2.773 22.324 1.00 94.94 690 LEU A CA 1
ATOM 5201 C C . LEU A 1 690 ? 14.770 4.087 22.696 1.00 94.94 690 LEU A C 1
ATOM 5203 O O . LEU A 1 690 ? 14.838 4.471 23.865 1.00 94.94 690 LEU A O 1
ATOM 5207 N N . THR A 1 691 ? 15.206 4.828 21.679 1.00 93.50 691 THR A N 1
ATOM 5208 C CA . THR A 1 691 ? 15.635 6.214 21.882 1.00 93.50 691 THR A CA 1
ATOM 5209 C C . THR A 1 691 ? 14.458 7.080 22.329 1.00 93.50 691 THR A C 1
ATOM 5211 O O . THR A 1 691 ? 13.294 6.776 22.054 1.00 93.50 691 THR A O 1
ATOM 5214 N N . THR A 1 692 ? 14.742 8.220 22.962 1.00 91.25 692 THR A N 1
ATOM 5215 C CA . THR A 1 692 ? 13.704 9.178 23.376 1.00 91.25 692 THR A CA 1
ATOM 5216 C C . THR A 1 692 ? 12.792 9.583 22.213 1.00 91.25 692 THR A C 1
ATOM 5218 O O . THR A 1 692 ? 11.581 9.689 22.390 1.00 91.25 692 THR A O 1
ATOM 5221 N N . SER A 1 693 ? 13.351 9.776 21.014 1.00 88.06 693 SER A N 1
ATOM 5222 C CA . SER A 1 693 ? 12.585 10.130 19.813 1.00 88.06 693 SER A CA 1
ATOM 5223 C C . SER A 1 693 ? 11.681 8.987 19.350 1.00 88.06 693 SER A C 1
ATOM 5225 O O . SER A 1 693 ? 10.505 9.215 19.077 1.00 88.06 693 SER A O 1
ATOM 5227 N N . GLN A 1 694 ? 12.195 7.756 19.315 1.00 92.12 694 GLN A N 1
ATOM 5228 C CA . GLN A 1 694 ? 11.429 6.563 18.945 1.00 92.12 694 GLN A CA 1
ATOM 5229 C C . GLN A 1 694 ? 10.281 6.300 19.926 1.00 92.12 694 GLN A C 1
ATOM 5231 O O . GLN A 1 694 ? 9.139 6.123 19.500 1.00 92.12 694 GLN A O 1
ATOM 5236 N N . ALA A 1 695 ? 10.560 6.333 21.233 1.00 92.56 695 ALA A N 1
ATOM 5237 C CA . ALA A 1 695 ? 9.550 6.169 22.277 1.00 92.56 695 ALA A CA 1
ATOM 5238 C C . ALA A 1 695 ? 8.451 7.237 22.153 1.00 92.56 695 ALA A C 1
ATOM 5240 O O . ALA A 1 695 ? 7.269 6.905 22.121 1.00 92.56 695 ALA A O 1
ATOM 5241 N N . LYS A 1 696 ? 8.841 8.504 21.949 1.00 91.06 696 LYS A N 1
ATOM 5242 C CA . LYS A 1 696 ? 7.912 9.621 21.735 1.00 91.06 696 LYS A CA 1
ATOM 5243 C C . LYS A 1 696 ? 6.993 9.405 20.526 1.00 91.06 696 LYS A C 1
ATOM 5245 O O . LYS A 1 696 ? 5.811 9.717 20.611 1.00 91.06 696 LYS A O 1
ATOM 5250 N N . ILE A 1 697 ? 7.494 8.860 19.413 1.00 89.12 697 ILE A N 1
ATOM 5251 C CA . ILE A 1 697 ? 6.641 8.529 18.258 1.00 89.12 697 ILE A CA 1
ATOM 5252 C C . ILE A 1 697 ? 5.647 7.422 18.626 1.00 89.12 697 ILE A C 1
ATOM 5254 O O . ILE A 1 697 ? 4.459 7.543 18.336 1.00 89.12 697 ILE A O 1
ATOM 5258 N N . MET A 1 698 ? 6.114 6.370 19.305 1.00 92.06 698 MET A N 1
ATOM 5259 C CA . MET A 1 698 ? 5.261 5.254 19.717 1.00 92.06 698 MET A CA 1
ATOM 5260 C C . MET A 1 698 ? 4.223 5.653 20.771 1.00 92.06 698 MET A C 1
ATOM 5262 O O . MET A 1 698 ? 3.186 5.008 20.851 1.00 92.06 698 MET A O 1
ATOM 5266 N N . ASP A 1 699 ? 4.444 6.709 21.548 1.00 91.69 699 ASP A N 1
ATOM 5267 C CA . ASP A 1 699 ? 3.460 7.270 22.483 1.00 91.69 699 ASP A CA 1
ATOM 5268 C C . ASP A 1 699 ? 2.555 8.340 21.877 1.00 91.69 699 ASP A C 1
ATOM 5270 O O . ASP A 1 699 ? 1.668 8.848 22.563 1.00 91.69 699 ASP A O 1
ATOM 5274 N N . SER A 1 700 ? 2.770 8.723 20.621 1.00 83.81 700 SER A N 1
ATOM 5275 C CA . SER A 1 700 ? 1.990 9.788 20.008 1.00 83.81 700 SER A CA 1
ATOM 5276 C C . SER A 1 700 ? 0.573 9.321 19.664 1.00 83.81 700 SER A C 1
ATOM 5278 O O . SER A 1 700 ? 0.362 8.229 19.132 1.00 83.81 700 SER A O 1
ATOM 5280 N N . LYS A 1 701 ? -0.416 10.178 19.935 1.00 78.50 701 LYS A N 1
ATOM 5281 C CA . LYS A 1 701 ? -1.819 9.957 19.559 1.00 78.50 701 LYS A CA 1
ATOM 5282 C C . LYS A 1 701 ? -2.045 10.049 18.044 1.00 78.50 701 LYS A C 1
ATOM 5284 O O . LYS A 1 701 ? -2.917 9.360 17.516 1.00 78.50 701 LYS A O 1
ATOM 5289 N N . ASP A 1 702 ? -1.304 10.926 17.370 1.00 68.75 702 ASP A N 1
ATOM 5290 C CA . ASP A 1 702 ? -1.468 11.285 15.954 1.00 68.75 702 ASP A CA 1
ATOM 5291 C C . ASP A 1 702 ? -0.162 11.167 15.141 1.00 68.75 702 ASP A C 1
ATOM 5293 O O . ASP A 1 702 ? -0.124 11.522 13.964 1.00 68.75 702 ASP A O 1
ATOM 5297 N N . GLY A 1 703 ? 0.915 10.670 15.757 1.00 64.75 703 GLY A N 1
ATOM 5298 C CA . GLY A 1 703 ? 2.236 10.555 15.136 1.00 64.75 703 GLY A CA 1
ATOM 5299 C C . GLY A 1 703 ? 2.981 11.881 14.985 1.00 64.75 703 GLY A C 1
ATOM 5300 O O . GLY A 1 703 ? 4.128 11.879 14.535 1.00 64.75 703 GLY A O 1
ATOM 5301 N N . SER A 1 704 ? 2.371 13.010 15.364 1.00 64.69 704 SER A N 1
ATOM 5302 C CA . SER A 1 704 ? 2.975 14.333 15.236 1.00 64.69 704 SER A CA 1
ATOM 5303 C C . SER A 1 704 ? 4.064 14.538 16.284 1.00 64.69 704 SER A C 1
ATOM 5305 O O . SER A 1 704 ? 3.867 14.314 17.482 1.00 64.69 704 SER A O 1
ATOM 5307 N N . LEU A 1 705 ? 5.230 15.005 15.834 1.00 63.44 705 LEU A N 1
ATOM 5308 C CA . LEU A 1 705 ? 6.337 15.397 16.710 1.00 63.44 705 LEU A CA 1
ATOM 5309 C C . LEU A 1 705 ? 6.366 16.901 17.001 1.00 63.44 705 LEU A C 1
ATOM 5311 O O . LEU A 1 705 ? 7.000 17.307 17.978 1.00 63.44 705 LEU A O 1
ATOM 5315 N N . THR A 1 706 ? 5.671 17.710 16.196 1.00 65.69 706 THR A N 1
ATOM 5316 C CA . THR A 1 706 ? 5.613 19.176 16.314 1.00 65.69 706 THR A CA 1
ATOM 5317 C C . THR A 1 706 ? 4.518 19.627 17.278 1.00 65.69 706 THR A C 1
ATOM 5319 O O . THR A 1 706 ? 4.755 20.504 18.102 1.00 65.69 706 THR A O 1
ATOM 5322 N N . THR A 1 707 ? 3.350 18.981 17.241 1.00 67.56 707 THR A N 1
ATOM 5323 C CA . THR A 1 707 ? 2.204 19.224 18.141 1.00 67.56 707 THR A CA 1
ATOM 5324 C C . THR A 1 707 ? 2.042 18.128 19.191 1.00 67.56 707 THR A C 1
ATOM 5326 O O . THR A 1 707 ? 0.947 17.939 19.704 1.00 67.56 707 THR A O 1
ATOM 5329 N N . TYR A 1 708 ? 3.123 17.395 19.482 1.00 78.56 708 TYR A N 1
ATOM 5330 C CA . TYR A 1 708 ? 3.140 16.149 20.253 1.00 78.56 708 TYR A CA 1
ATOM 5331 C C . TYR A 1 708 ? 2.123 16.083 21.403 1.00 78.56 708 TYR A C 1
ATOM 5333 O O . TYR A 1 708 ? 2.230 16.815 22.390 1.00 78.56 708 TYR A O 1
ATOM 5341 N N . VAL A 1 709 ? 1.201 15.124 21.298 1.00 80.88 709 VAL A N 1
ATOM 5342 C CA . VAL A 1 709 ? 0.278 14.734 22.366 1.00 80.88 709 VAL A CA 1
ATOM 5343 C C . VAL A 1 709 ? 0.451 13.245 22.636 1.00 80.88 709 VAL A C 1
ATOM 5345 O O . VAL A 1 709 ? 0.228 12.418 21.751 1.00 80.88 709 VAL A O 1
ATOM 5348 N N . SER A 1 710 ? 0.832 12.910 23.868 1.00 88.00 710 SER A N 1
ATOM 5349 C CA . SER A 1 710 ? 0.989 11.521 24.295 1.00 88.00 710 SER A CA 1
ATOM 5350 C C . SER A 1 710 ? -0.359 10.871 24.611 1.00 88.00 710 SER A C 1
ATOM 5352 O O . SER A 1 710 ? -1.222 11.503 25.223 1.00 88.00 710 SER A O 1
ATOM 5354 N N . ASP A 1 711 ? -0.524 9.601 24.246 1.00 87.31 711 ASP A N 1
ATOM 5355 C CA . ASP A 1 711 ? -1.609 8.739 24.726 1.00 87.31 711 ASP A CA 1
ATOM 5356 C C . ASP A 1 711 ? -1.133 7.591 25.633 1.00 87.31 711 ASP A C 1
ATOM 5358 O O . ASP A 1 711 ? -1.944 6.753 26.031 1.00 87.31 711 ASP A O 1
ATOM 5362 N N . SER A 1 712 ? 0.160 7.577 25.979 1.00 90.88 712 SER A N 1
ATOM 5363 C CA . SER A 1 712 ? 0.820 6.590 26.844 1.00 90.88 712 SER A CA 1
ATOM 5364 C C . SER A 1 712 ? 0.686 5.128 26.390 1.00 90.88 712 SER A C 1
ATOM 5366 O O . SER A 1 712 ? 0.782 4.219 27.215 1.00 90.88 712 SER A O 1
ATOM 5368 N N . LYS A 1 713 ? 0.442 4.870 25.096 1.00 91.38 713 LYS A N 1
ATOM 5369 C CA . LYS A 1 713 ? 0.273 3.506 24.557 1.00 91.38 713 LYS A CA 1
ATOM 5370 C C . LYS A 1 713 ? 1.552 2.891 23.987 1.00 91.38 713 LYS A C 1
ATOM 5372 O O . LYS A 1 713 ? 1.489 1.792 23.437 1.00 91.38 713 LYS A O 1
ATOM 5377 N N . GLY A 1 714 ? 2.705 3.549 24.076 1.00 93.31 714 GLY A N 1
ATOM 5378 C CA . GLY A 1 714 ? 3.927 3.136 23.386 1.00 93.31 714 GLY A CA 1
ATOM 5379 C C . GLY A 1 714 ? 4.383 1.719 23.719 1.00 93.31 714 GLY A C 1
ATOM 5380 O O . GLY A 1 714 ? 4.709 0.960 22.806 1.00 93.31 714 GLY A O 1
ATOM 5381 N N . VAL A 1 715 ? 4.311 1.310 24.990 1.00 95.75 715 VAL A N 1
ATOM 5382 C CA . VAL A 1 715 ? 4.621 -0.069 25.410 1.00 95.75 715 VAL A CA 1
ATOM 5383 C C . VAL A 1 715 ? 3.683 -1.073 24.735 1.00 95.75 715 VAL A C 1
ATOM 5385 O O . VAL A 1 715 ? 4.147 -2.065 24.171 1.00 95.75 715 VAL A O 1
ATOM 5388 N N . ASN A 1 716 ? 2.373 -0.805 24.743 1.00 95.31 716 ASN A N 1
ATOM 5389 C CA . ASN A 1 716 ? 1.371 -1.666 24.112 1.00 95.31 716 ASN A CA 1
ATOM 5390 C C . ASN A 1 716 ? 1.611 -1.767 22.602 1.00 95.31 716 ASN A C 1
ATOM 5392 O O . ASN A 1 716 ? 1.611 -2.867 22.056 1.00 95.31 716 ASN A O 1
ATOM 5396 N N . ARG A 1 717 ? 1.883 -0.639 21.929 1.00 93.94 717 ARG A N 1
ATOM 5397 C CA . ARG A 1 717 ? 2.168 -0.609 20.487 1.00 93.94 717 ARG A CA 1
ATOM 5398 C C . ARG A 1 717 ? 3.429 -1.400 20.134 1.00 93.94 717 ARG A C 1
ATOM 5400 O O . ARG A 1 717 ? 3.399 -2.182 19.189 1.00 93.94 717 ARG A O 1
ATOM 5407 N N . VAL A 1 718 ? 4.515 -1.249 20.898 1.00 95.25 718 VAL A N 1
ATOM 5408 C CA . VAL A 1 718 ? 5.754 -2.023 20.691 1.00 95.25 718 VAL A CA 1
ATOM 5409 C C . VAL A 1 718 ? 5.497 -3.516 20.892 1.00 95.25 718 VAL A C 1
ATOM 5411 O O . VAL A 1 718 ? 5.851 -4.317 20.029 1.00 95.25 718 VAL A O 1
ATOM 5414 N N . ASN A 1 719 ? 4.824 -3.904 21.978 1.00 94.12 719 ASN A N 1
ATOM 5415 C CA . ASN A 1 719 ? 4.482 -5.305 22.230 1.00 94.12 719 ASN A CA 1
ATOM 5416 C C . ASN A 1 719 ? 3.572 -5.880 21.139 1.00 94.12 719 ASN A C 1
ATOM 5418 O O . ASN A 1 719 ? 3.749 -7.029 20.735 1.00 94.12 719 ASN A O 1
ATOM 5422 N N . TRP A 1 720 ? 2.638 -5.083 20.622 1.00 92.44 720 TRP A N 1
ATOM 5423 C CA . TRP A 1 720 ? 1.787 -5.466 19.505 1.00 92.44 720 TRP A CA 1
ATOM 5424 C C . TRP A 1 720 ? 2.607 -5.719 18.243 1.00 92.44 720 TRP A C 1
ATOM 5426 O O . TRP A 1 720 ? 2.484 -6.801 17.677 1.00 92.44 720 TRP A O 1
ATOM 5436 N N . VAL A 1 721 ? 3.517 -4.815 17.850 1.00 92.38 721 VAL A N 1
ATOM 5437 C CA . VAL A 1 721 ? 4.422 -5.024 16.696 1.00 92.38 721 VAL A CA 1
ATOM 5438 C C . VAL A 1 721 ? 5.272 -6.285 16.893 1.00 92.38 721 VAL A C 1
ATOM 5440 O O . VAL A 1 721 ? 5.446 -7.071 15.962 1.00 92.38 721 VAL A O 1
ATOM 5443 N N . ARG A 1 722 ? 5.708 -6.558 18.131 1.00 92.69 722 ARG A N 1
ATOM 5444 C CA . ARG A 1 722 ? 6.420 -7.800 18.468 1.00 92.69 722 ARG A CA 1
ATOM 5445 C C . ARG A 1 722 ? 5.578 -9.069 18.334 1.00 92.69 722 ARG A C 1
ATOM 5447 O O . ARG A 1 722 ? 6.146 -10.152 18.237 1.00 92.69 722 ARG A O 1
ATOM 5454 N N . GLY A 1 723 ? 4.255 -8.955 18.267 1.00 90.19 723 GLY A N 1
ATOM 5455 C CA . GLY A 1 723 ? 3.326 -10.067 18.056 1.00 90.19 723 GLY A CA 1
ATOM 5456 C C . GLY A 1 723 ? 2.406 -10.369 19.238 1.00 90.19 723 GLY A C 1
ATOM 5457 O O . GLY A 1 723 ? 1.686 -11.359 19.192 1.00 90.19 723 GLY A O 1
ATOM 5458 N N . SER A 1 724 ? 2.396 -9.536 20.286 1.00 89.69 724 SER A N 1
ATOM 5459 C CA . SER A 1 724 ? 1.427 -9.669 21.380 1.00 89.69 724 SER A CA 1
ATOM 5460 C C . SER A 1 724 ? 0.009 -9.399 20.880 1.00 89.69 724 SER A C 1
ATOM 5462 O O . SER A 1 724 ? -0.241 -8.366 20.255 1.00 89.69 724 SER A O 1
ATOM 5464 N N . THR A 1 725 ? -0.917 -10.303 21.195 1.00 87.38 725 THR A N 1
ATOM 5465 C CA . THR A 1 725 ? -2.345 -10.179 20.867 1.00 87.38 725 THR A CA 1
ATOM 5466 C C . THR A 1 725 ? -3.193 -9.694 22.048 1.00 87.38 725 THR A C 1
ATOM 5468 O O . THR A 1 725 ? -4.386 -9.461 21.887 1.00 87.38 725 THR A O 1
ATOM 5471 N N . THR A 1 726 ? -2.594 -9.497 23.230 1.00 88.75 726 THR A N 1
ATOM 5472 C CA . THR A 1 726 ? -3.297 -9.179 24.491 1.00 88.75 726 THR A CA 1
ATOM 5473 C C . THR A 1 726 ? -4.196 -7.942 24.406 1.00 88.75 726 THR A C 1
ATOM 5475 O O . THR A 1 726 ? -5.273 -7.916 24.996 1.00 88.75 726 THR A O 1
ATOM 5478 N N . ASP A 1 727 ? -3.761 -6.924 23.664 1.00 86.81 727 ASP A N 1
ATOM 5479 C CA . ASP A 1 727 ? -4.441 -5.628 23.551 1.00 86.81 727 ASP A CA 1
ATOM 5480 C C . ASP A 1 727 ? -5.288 -5.493 22.270 1.00 86.81 727 ASP A C 1
ATOM 5482 O O . ASP A 1 727 ? -5.835 -4.421 21.984 1.00 86.81 727 ASP A O 1
ATOM 5486 N N . GLU A 1 728 ? -5.386 -6.558 21.468 1.00 84.88 728 GLU A N 1
ATOM 5487 C CA . GLU A 1 728 ? -6.155 -6.556 20.225 1.00 84.88 728 GLU A CA 1
ATOM 5488 C C . GLU A 1 728 ? -7.662 -6.538 20.495 1.00 84.88 728 GLU A C 1
ATOM 5490 O O . GLU A 1 728 ? -8.172 -7.188 21.405 1.00 84.88 728 GLU A O 1
ATOM 5495 N N . GLY A 1 729 ? -8.398 -5.747 19.715 1.00 71.88 729 GLY A N 1
ATOM 5496 C CA . GLY A 1 729 ? -9.842 -5.570 19.877 1.00 71.88 729 GLY A CA 1
ATOM 5497 C C . GLY A 1 729 ? -10.231 -4.696 21.076 1.00 71.88 729 GLY A C 1
ATOM 5498 O O . GLY A 1 729 ? -11.333 -4.146 21.088 1.00 71.88 729 GLY A O 1
ATOM 5499 N N . SER A 1 730 ? -9.336 -4.469 22.044 1.00 81.00 730 SER A N 1
ATOM 5500 C CA . SER A 1 730 ? -9.547 -3.594 23.205 1.00 81.00 730 SER A CA 1
ATOM 5501 C C . SER A 1 730 ? -8.900 -2.216 23.011 1.00 81.00 730 SER A C 1
ATOM 5503 O O . SER A 1 730 ? -9.621 -1.223 22.866 1.00 81.00 730 SER A O 1
ATOM 5505 N N . LEU A 1 731 ? -7.569 -2.143 22.940 1.00 81.12 731 LEU A N 1
ATOM 5506 C CA . LEU A 1 731 ? -6.792 -0.905 22.799 1.00 81.12 731 LEU A CA 1
ATOM 5507 C C . LEU A 1 731 ? -6.225 -0.713 21.392 1.00 81.12 731 LEU A C 1
ATOM 5509 O O . LEU A 1 731 ? -6.073 0.436 20.962 1.00 81.12 731 LEU A O 1
ATOM 5513 N N . LEU A 1 732 ? -5.916 -1.817 20.711 1.00 82.94 732 LEU A N 1
ATOM 5514 C CA . LEU A 1 732 ? -5.222 -1.881 19.426 1.00 82.94 732 LEU A CA 1
ATOM 5515 C C . LEU A 1 732 ? -6.021 -2.717 18.414 1.00 82.94 732 LEU A C 1
ATOM 5517 O O . LEU A 1 732 ? -6.955 -3.439 18.771 1.00 82.94 732 LEU A O 1
ATOM 5521 N N . ARG A 1 733 ? -5.675 -2.602 17.131 1.00 80.44 733 ARG A N 1
ATOM 5522 C CA . ARG A 1 733 ? -6.344 -3.326 16.037 1.00 80.44 733 ARG A CA 1
ATOM 5523 C C . ARG A 1 733 ? -6.115 -4.836 16.121 1.00 80.44 733 ARG A C 1
ATOM 5525 O O . ARG A 1 733 ? -5.015 -5.271 16.450 1.00 80.44 733 ARG A O 1
ATOM 5532 N N . THR A 1 734 ? -7.116 -5.625 15.738 1.00 78.81 734 THR A N 1
ATOM 5533 C CA . THR A 1 734 ? -6.974 -7.075 15.526 1.00 78.81 734 THR A CA 1
ATOM 5534 C C . THR A 1 734 ? -6.284 -7.382 14.195 1.00 78.81 734 THR A C 1
ATOM 5536 O O . THR A 1 734 ? -6.560 -6.725 13.185 1.00 78.81 734 THR A O 1
ATOM 5539 N N . ARG A 1 735 ? -5.403 -8.388 14.177 1.00 77.12 735 ARG A N 1
ATOM 5540 C CA . ARG A 1 735 ? -4.718 -8.867 12.961 1.00 77.12 735 ARG A CA 1
ATOM 5541 C C . ARG A 1 735 ? -5.160 -10.279 12.585 1.00 77.12 735 ARG A C 1
ATOM 5543 O O . ARG A 1 735 ? -5.314 -11.119 13.463 1.00 77.12 735 ARG A O 1
ATOM 5550 N N . GLY A 1 736 ? -5.283 -10.566 11.286 1.00 73.00 736 GLY A N 1
ATOM 5551 C CA . GLY A 1 736 ? -5.499 -11.934 10.799 1.00 73.00 736 GLY A CA 1
ATOM 5552 C C . GLY A 1 736 ? -4.237 -12.807 10.837 1.00 73.00 736 GLY A C 1
ATOM 5553 O O . GLY A 1 736 ? -4.321 -14.005 11.098 1.00 73.00 736 GLY A O 1
ATOM 5554 N N . LYS A 1 737 ? -3.054 -12.217 10.612 1.00 82.06 737 LYS A N 1
ATOM 5555 C CA . LYS A 1 737 ? -1.735 -12.870 10.686 1.00 82.06 737 LYS A CA 1
ATOM 5556 C C . LYS A 1 737 ? -0.693 -11.907 11.258 1.00 82.06 737 LYS A C 1
ATOM 5558 O O . LYS A 1 737 ? -0.850 -10.692 11.164 1.00 82.06 737 LYS A O 1
ATOM 5563 N N . LEU A 1 738 ? 0.379 -12.456 11.836 1.00 89.12 738 LEU A N 1
ATOM 5564 C CA . LEU A 1 738 ? 1.478 -11.656 12.392 1.00 89.12 738 LEU A CA 1
ATOM 5565 C C . LEU A 1 738 ? 2.431 -11.106 11.328 1.00 89.12 738 LEU A C 1
ATOM 5567 O O . LEU A 1 738 ? 2.995 -10.042 11.547 1.00 89.12 738 LEU A O 1
ATOM 5571 N N . LEU A 1 739 ? 2.609 -11.821 10.212 1.00 90.31 739 LEU A N 1
ATOM 5572 C CA . LEU A 1 739 ? 3.415 -11.341 9.092 1.00 90.31 739 LEU A CA 1
ATOM 5573 C C . LEU A 1 739 ? 2.663 -10.218 8.371 1.00 90.31 739 LEU A C 1
ATOM 5575 O O . LEU A 1 739 ? 1.509 -10.404 7.974 1.00 90.31 739 LEU A O 1
ATOM 5579 N N . GLY A 1 740 ? 3.312 -9.071 8.194 1.00 86.75 740 GLY A N 1
ATOM 5580 C CA . GLY A 1 740 ? 2.773 -7.952 7.425 1.00 86.75 740 GLY A CA 1
ATOM 5581 C C . GLY A 1 740 ? 2.706 -8.221 5.925 1.00 86.75 740 GLY A C 1
ATOM 5582 O O . GLY A 1 740 ? 3.402 -9.086 5.397 1.00 86.75 740 GLY A O 1
ATOM 5583 N N . ALA A 1 741 ? 1.870 -7.458 5.220 1.00 82.19 741 ALA A N 1
ATOM 5584 C CA . ALA A 1 741 ? 1.776 -7.513 3.765 1.00 82.19 741 ALA A CA 1
ATOM 5585 C C . ALA A 1 741 ? 3.147 -7.306 3.090 1.00 82.19 741 ALA A C 1
ATOM 5587 O O . ALA A 1 741 ? 3.826 -6.306 3.334 1.00 82.19 741 ALA A O 1
ATOM 5588 N N . VAL A 1 742 ? 3.528 -8.216 2.193 1.00 82.94 742 VAL A N 1
ATOM 5589 C CA . VAL A 1 742 ? 4.704 -8.071 1.322 1.00 82.94 742 VAL A CA 1
ATOM 5590 C C . VAL A 1 742 ? 4.200 -7.643 -0.049 1.00 82.94 742 VAL A C 1
ATOM 5592 O O . VAL A 1 742 ? 3.565 -8.431 -0.748 1.00 82.94 742 VAL A O 1
ATOM 5595 N N . VAL A 1 743 ? 4.416 -6.372 -0.384 1.00 76.00 743 VAL A N 1
ATOM 5596 C CA . VAL A 1 743 ? 3.635 -5.692 -1.423 1.00 76.00 743 VAL A CA 1
ATOM 5597 C C . VAL A 1 743 ? 4.461 -5.310 -2.646 1.00 76.00 743 VAL A C 1
ATOM 5599 O O . VAL A 1 743 ? 4.016 -5.556 -3.762 1.00 76.00 743 VAL A O 1
ATOM 5602 N N . ASN A 1 744 ? 5.644 -4.720 -2.458 1.00 77.44 744 ASN A N 1
ATOM 5603 C CA . ASN A 1 744 ? 6.573 -4.406 -3.552 1.00 77.44 744 ASN A CA 1
ATOM 5604 C C . ASN A 1 744 ? 7.938 -5.096 -3.395 1.00 77.44 744 ASN A C 1
ATOM 5606 O O . ASN A 1 744 ? 8.687 -5.224 -4.366 1.00 77.44 744 ASN A O 1
ATOM 5610 N N . ALA A 1 745 ? 8.285 -5.537 -2.186 1.00 81.44 745 ALA A N 1
ATOM 5611 C CA . ALA A 1 745 ? 9.578 -6.147 -1.909 1.00 81.44 745 ALA A CA 1
ATOM 5612 C C . ALA A 1 745 ? 9.652 -7.613 -2.352 1.00 81.44 745 ALA A C 1
ATOM 5614 O O . ALA A 1 745 ? 8.808 -8.429 -1.993 1.00 81.44 745 ALA A O 1
ATOM 5615 N N . GLN A 1 746 ? 10.718 -7.967 -3.066 1.00 84.81 746 GLN A N 1
ATOM 5616 C CA . GLN A 1 746 ? 11.042 -9.348 -3.409 1.00 84.81 746 GLN A CA 1
ATOM 5617 C C . GLN A 1 746 ? 11.839 -9.999 -2.264 1.00 84.81 746 GLN A C 1
ATOM 5619 O O . GLN A 1 746 ? 12.692 -9.337 -1.662 1.00 84.81 746 GLN A O 1
ATOM 5624 N N . PRO A 1 747 ? 11.614 -11.290 -1.959 1.00 88.50 747 PRO A N 1
ATOM 5625 C CA . PRO A 1 747 ? 12.472 -12.021 -1.036 1.00 88.50 747 PRO A CA 1
ATOM 5626 C C . PRO A 1 747 ? 13.901 -12.152 -1.589 1.00 88.50 747 PRO A C 1
ATOM 5628 O O . PRO A 1 747 ? 14.096 -12.360 -2.785 1.00 88.50 747 PRO A O 1
ATOM 5631 N N . VAL A 1 748 ? 14.912 -12.083 -0.724 1.00 89.94 748 VAL A N 1
ATOM 5632 C CA . VAL A 1 748 ? 16.325 -12.233 -1.109 1.00 89.94 748 VAL A CA 1
ATOM 5633 C C . VAL A 1 748 ? 16.918 -13.460 -0.437 1.00 89.94 748 VAL A C 1
ATOM 5635 O O . VAL A 1 748 ? 16.995 -13.537 0.787 1.00 89.94 748 VAL A O 1
ATOM 5638 N N . TYR A 1 749 ? 17.332 -14.430 -1.248 1.00 91.19 749 TYR A N 1
ATOM 5639 C CA . TYR A 1 749 ? 17.943 -15.672 -0.786 1.00 91.19 749 TYR A CA 1
ATOM 5640 C C . TYR A 1 749 ? 19.457 -15.507 -0.629 1.00 91.19 749 TYR A C 1
ATOM 5642 O O . TYR A 1 749 ? 20.147 -15.119 -1.571 1.00 91.19 749 TYR A O 1
ATOM 5650 N N . VAL A 1 750 ? 19.979 -15.833 0.555 1.00 91.62 750 VAL A N 1
ATOM 5651 C CA . VAL A 1 750 ? 21.405 -15.742 0.884 1.00 91.62 750 VAL A CA 1
ATOM 5652 C C . VAL A 1 750 ? 21.897 -17.095 1.392 1.00 91.62 750 VAL A C 1
ATOM 5654 O O . VAL A 1 750 ? 21.434 -17.594 2.416 1.00 91.62 750 VAL A O 1
ATOM 5657 N N . ALA A 1 751 ? 22.861 -17.677 0.681 1.00 89.50 751 ALA A N 1
ATOM 5658 C CA . ALA A 1 751 ? 23.554 -18.916 1.045 1.00 89.50 751 ALA A CA 1
ATOM 5659 C C . ALA A 1 751 ? 25.071 -18.681 0.982 1.00 89.50 751 ALA A C 1
ATOM 5661 O O . ALA A 1 751 ? 25.514 -17.640 1.449 1.00 89.50 751 ALA A O 1
ATOM 5662 N N . TYR A 1 752 ? 25.887 -19.592 0.449 1.00 86.94 752 TYR A N 1
ATOM 5663 C CA . TYR A 1 752 ? 27.344 -19.407 0.381 1.00 86.94 752 TYR A CA 1
ATOM 5664 C C . TYR A 1 752 ? 27.754 -18.148 -0.430 1.00 86.94 752 TYR A C 1
ATOM 5666 O O . TYR A 1 752 ? 27.027 -17.756 -1.346 1.00 86.94 752 TYR A O 1
ATOM 5674 N N . PRO A 1 753 ? 28.893 -17.495 -0.117 1.00 89.06 753 PRO A N 1
ATOM 5675 C CA . PRO A 1 753 ? 29.371 -16.328 -0.863 1.00 89.06 753 PRO A CA 1
ATOM 5676 C C . PRO A 1 753 ? 29.690 -16.670 -2.322 1.00 89.06 753 PRO A C 1
ATOM 5678 O O . PRO A 1 753 ? 30.399 -17.638 -2.600 1.00 89.06 753 PRO A O 1
ATOM 5681 N N . SER A 1 754 ? 29.172 -15.876 -3.259 1.00 80.50 754 SER A N 1
ATOM 5682 C CA . SER A 1 754 ? 29.248 -16.168 -4.697 1.00 80.50 754 SER A CA 1
ATOM 5683 C C . SER A 1 754 ? 29.680 -14.975 -5.552 1.00 80.50 754 SER A C 1
ATOM 5685 O O . SER A 1 754 ? 29.459 -14.997 -6.762 1.00 80.50 754 SER A O 1
ATOM 5687 N N . SER A 1 755 ? 30.274 -13.937 -4.953 1.00 83.75 755 SER A N 1
ATOM 5688 C CA . SER A 1 755 ? 30.700 -12.727 -5.677 1.00 83.75 755 SER A CA 1
ATOM 5689 C C . SER A 1 755 ? 31.875 -12.984 -6.628 1.00 83.75 755 SER A C 1
ATOM 5691 O O . SER A 1 755 ? 32.040 -12.262 -7.604 1.00 83.75 755 SER A O 1
ATOM 5693 N N . GLY A 1 756 ? 32.659 -14.043 -6.389 1.00 86.19 756 GLY A N 1
ATOM 5694 C CA . GLY A 1 756 ? 33.679 -14.520 -7.330 1.00 86.19 756 GLY A CA 1
ATOM 5695 C C . GLY A 1 756 ? 34.936 -13.650 -7.426 1.00 86.19 756 GLY A C 1
ATOM 5696 O O . GLY A 1 756 ? 35.631 -13.726 -8.437 1.00 86.19 756 GLY A O 1
ATOM 5697 N N . TYR A 1 757 ? 35.230 -12.844 -6.402 1.00 90.44 757 TYR A N 1
ATOM 5698 C CA . TYR A 1 757 ? 36.427 -12.006 -6.372 1.00 90.44 757 TYR A CA 1
ATOM 5699 C C . TYR A 1 757 ? 37.720 -12.833 -6.418 1.00 90.44 757 TYR A C 1
ATOM 5701 O O . TYR A 1 757 ? 37.817 -13.926 -5.855 1.00 90.44 757 TYR A O 1
ATOM 5709 N N . ARG A 1 758 ? 38.728 -12.286 -7.094 1.00 90.44 758 ARG A N 1
ATOM 5710 C CA . ARG A 1 758 ? 40.122 -12.724 -7.022 1.00 90.44 758 ARG A CA 1
ATOM 5711 C C . ARG A 1 758 ? 40.701 -12.265 -5.689 1.00 90.44 758 ARG A C 1
ATOM 5713 O O . ARG A 1 758 ? 40.302 -11.233 -5.158 1.00 90.44 758 ARG A O 1
ATOM 5720 N N . ASP A 1 759 ? 41.680 -13.005 -5.178 1.00 90.06 759 ASP A N 1
ATOM 5721 C CA . ASP A 1 759 ? 42.347 -12.615 -3.934 1.00 90.06 759 ASP A CA 1
ATOM 5722 C C . ASP A 1 759 ? 43.143 -11.310 -4.118 1.00 90.06 759 ASP A C 1
ATOM 5724 O O . ASP A 1 759 ? 43.157 -10.465 -3.229 1.00 90.06 759 ASP A O 1
ATOM 5728 N N . PHE A 1 760 ? 43.717 -11.095 -5.306 1.00 89.12 760 PHE A N 1
ATOM 5729 C CA . PHE A 1 760 ? 44.434 -9.870 -5.649 1.00 89.12 760 PHE A CA 1
ATOM 5730 C C . PHE A 1 760 ? 43.497 -8.727 -6.076 1.00 89.12 760 PHE A C 1
ATOM 5732 O O . PHE A 1 760 ? 42.652 -8.893 -6.962 1.00 89.12 760 PHE A O 1
ATOM 5739 N N . PHE A 1 761 ? 43.740 -7.545 -5.506 1.00 90.94 761 PHE A N 1
ATOM 5740 C CA . PHE A 1 761 ? 43.147 -6.260 -5.884 1.00 90.94 761 PHE A CA 1
ATOM 5741 C C . PHE A 1 761 ? 44.252 -5.238 -6.189 1.00 90.94 761 PHE A C 1
ATOM 5743 O O . PHE A 1 761 ? 45.187 -5.108 -5.387 1.00 90.94 761 PHE A O 1
ATOM 5750 N N . PRO A 1 762 ? 44.147 -4.459 -7.279 1.00 89.69 762 PRO A N 1
ATOM 5751 C CA . PRO A 1 762 ? 45.181 -3.493 -7.627 1.00 89.69 762 PRO A CA 1
ATOM 5752 C C . PRO A 1 762 ? 45.327 -2.389 -6.560 1.00 89.69 762 PRO A C 1
ATOM 5754 O O . PRO A 1 762 ? 44.373 -2.087 -5.829 1.00 89.69 762 PRO A O 1
ATOM 5757 N N . PRO A 1 763 ? 46.537 -1.813 -6.406 1.00 87.00 763 PRO A N 1
ATOM 5758 C CA . PRO A 1 763 ? 46.783 -0.729 -5.463 1.00 87.00 763 PRO A CA 1
ATOM 5759 C C . PRO A 1 763 ? 46.030 0.538 -5.875 1.00 87.00 763 PRO A C 1
ATOM 5761 O O . PRO A 1 763 ? 45.694 0.735 -7.041 1.00 87.00 763 PRO A O 1
ATOM 5764 N N . ASN A 1 764 ? 45.803 1.431 -4.912 1.00 84.62 764 ASN A N 1
ATOM 5765 C CA . ASN A 1 764 ? 45.190 2.725 -5.196 1.00 84.62 764 ASN A CA 1
ATOM 5766 C C . ASN A 1 764 ? 46.092 3.528 -6.163 1.00 84.62 764 ASN A C 1
ATOM 5768 O O . ASN A 1 764 ? 47.255 3.765 -5.823 1.00 84.62 764 ASN A O 1
ATOM 5772 N N . PRO A 1 765 ? 45.585 4.008 -7.315 1.00 82.06 765 PRO A N 1
ATOM 5773 C CA . PRO A 1 765 ? 46.375 4.793 -8.266 1.00 82.06 765 PRO A CA 1
ATOM 5774 C C . PRO A 1 765 ? 46.982 6.077 -7.678 1.00 82.06 765 PRO A C 1
ATOM 5776 O O . PRO A 1 765 ? 48.032 6.526 -8.130 1.00 82.06 765 PRO A O 1
ATOM 5779 N N . ALA A 1 766 ? 46.355 6.670 -6.655 1.00 84.19 766 ALA A N 1
ATOM 5780 C CA . ALA A 1 766 ? 46.889 7.837 -5.950 1.00 84.19 766 ALA A CA 1
ATOM 5781 C C . ALA A 1 766 ? 48.065 7.489 -5.018 1.00 84.19 766 ALA A C 1
ATOM 5783 O O . ALA A 1 766 ? 48.864 8.358 -4.673 1.00 84.19 766 ALA A O 1
ATOM 5784 N N . THR A 1 767 ? 48.189 6.220 -4.619 1.00 85.81 767 THR A N 1
ATOM 5785 C CA . THR A 1 767 ? 49.281 5.696 -3.786 1.00 85.81 767 THR A CA 1
ATOM 5786 C C . THR A 1 767 ? 49.753 4.330 -4.315 1.00 85.81 767 THR A C 1
ATOM 5788 O O . THR A 1 767 ? 49.549 3.317 -3.642 1.00 85.81 767 THR A O 1
ATOM 5791 N N . PRO A 1 768 ? 50.401 4.261 -5.498 1.00 83.81 768 PRO A N 1
ATOM 5792 C CA . PRO A 1 768 ? 50.658 2.993 -6.200 1.00 83.81 768 PRO A CA 1
ATOM 5793 C C . PRO A 1 768 ? 51.529 1.991 -5.431 1.00 83.81 768 PRO A C 1
ATOM 5795 O O . PRO A 1 768 ? 51.463 0.790 -5.671 1.00 83.81 768 PRO A O 1
ATOM 5798 N N . ASN A 1 769 ? 52.341 2.482 -4.491 1.00 86.31 769 ASN A N 1
ATOM 5799 C CA . ASN A 1 769 ? 53.223 1.663 -3.656 1.00 86.31 769 ASN A CA 1
ATOM 5800 C C . ASN A 1 769 ? 52.520 1.086 -2.415 1.00 86.31 769 ASN A C 1
ATOM 5802 O O . ASN A 1 769 ? 53.131 0.342 -1.650 1.00 86.31 769 ASN A O 1
ATOM 5806 N N . THR A 1 770 ? 51.257 1.445 -2.178 1.00 86.19 770 THR A N 1
ATOM 5807 C CA . THR A 1 770 ? 50.456 0.939 -1.064 1.00 86.19 770 THR A CA 1
ATOM 5808 C C . THR A 1 770 ? 49.496 -0.115 -1.594 1.00 86.19 770 THR A C 1
ATOM 5810 O O . THR A 1 770 ? 48.599 0.189 -2.380 1.00 86.19 770 THR A O 1
ATOM 5813 N N . GLN A 1 771 ? 49.685 -1.362 -1.158 1.00 87.94 771 GLN A N 1
ATOM 5814 C CA . GLN A 1 771 ? 48.771 -2.455 -1.481 1.00 87.94 771 GLN A CA 1
ATOM 5815 C C . GLN A 1 771 ? 47.339 -2.117 -1.042 1.00 87.94 771 GLN A C 1
ATOM 5817 O O . GLN A 1 771 ? 47.121 -1.450 -0.028 1.00 87.94 771 GLN A O 1
ATOM 5822 N N . SER A 1 772 ? 46.362 -2.605 -1.804 1.00 90.50 772 SER A N 1
ATOM 5823 C CA . SER A 1 772 ? 44.951 -2.535 -1.426 1.00 90.50 772 SER A CA 1
ATOM 5824 C C . SER A 1 772 ? 44.706 -3.245 -0.085 1.00 90.50 772 SER A C 1
ATOM 5826 O O . SER A 1 772 ? 45.403 -4.219 0.212 1.00 90.50 772 SER A O 1
ATOM 5828 N N . PRO A 1 773 ? 43.729 -2.803 0.732 1.00 90.94 773 PRO A N 1
ATOM 5829 C CA . PRO A 1 773 ? 43.453 -3.426 2.027 1.00 90.94 773 PRO A CA 1
ATOM 5830 C C . PRO A 1 773 ? 43.193 -4.934 1.949 1.00 90.94 773 PRO A C 1
ATOM 5832 O O . PRO A 1 773 ? 43.631 -5.676 2.824 1.00 90.94 773 PRO A O 1
ATOM 5835 N N . GLU A 1 774 ? 42.519 -5.380 0.889 1.00 91.81 774 GLU A N 1
ATOM 5836 C CA . GLU A 1 774 ? 42.239 -6.785 0.604 1.00 91.81 774 GLU A CA 1
ATOM 5837 C C . GLU A 1 774 ? 43.539 -7.566 0.372 1.00 91.81 774 GLU A C 1
ATOM 5839 O O . GLU A 1 774 ? 43.774 -8.590 1.013 1.00 91.81 774 GLU A O 1
ATOM 5844 N N . THR A 1 775 ? 44.423 -7.049 -0.492 1.00 89.94 775 THR A N 1
ATOM 5845 C CA . THR A 1 775 ? 45.689 -7.716 -0.839 1.00 89.94 775 THR A CA 1
ATOM 5846 C C . THR A 1 775 ? 46.684 -7.697 0.311 1.00 89.94 775 THR A C 1
ATOM 5848 O O . THR A 1 775 ? 47.326 -8.707 0.601 1.00 89.94 775 THR A O 1
ATOM 5851 N N . ALA A 1 776 ? 46.781 -6.566 1.008 1.00 88.31 776 ALA A N 1
ATOM 5852 C CA . ALA A 1 776 ? 47.657 -6.404 2.160 1.00 88.31 776 ALA A CA 1
ATOM 5853 C C . ALA A 1 776 ? 47.307 -7.375 3.296 1.00 88.31 776 ALA A C 1
ATOM 5855 O O . ALA A 1 776 ? 48.191 -7.798 4.039 1.00 88.31 776 ALA A O 1
ATOM 5856 N N . ALA A 1 777 ? 46.033 -7.752 3.432 1.00 84.75 777 ALA A N 1
ATOM 5857 C CA . ALA A 1 777 ? 45.593 -8.634 4.502 1.00 84.75 777 ALA A CA 1
ATOM 5858 C C . ALA A 1 777 ? 46.078 -10.080 4.348 1.00 84.75 777 ALA A C 1
ATOM 5860 O O . ALA A 1 777 ? 46.406 -10.704 5.354 1.00 84.75 777 ALA A O 1
ATOM 5861 N N . TYR A 1 778 ? 46.152 -10.607 3.120 1.00 86.31 778 TYR A N 1
ATOM 5862 C CA . TYR A 1 778 ? 46.598 -11.988 2.895 1.00 86.31 778 TYR A CA 1
ATOM 5863 C C . TYR A 1 778 ? 48.047 -12.103 2.402 1.00 86.31 778 TYR A C 1
ATOM 5865 O O . TYR A 1 778 ? 48.667 -13.143 2.612 1.00 86.31 778 TYR A O 1
ATOM 5873 N N . ASN A 1 779 ? 48.601 -11.051 1.788 1.00 85.50 779 ASN A N 1
ATOM 5874 C CA . ASN A 1 779 ? 49.926 -11.054 1.156 1.00 85.50 779 ASN A CA 1
ATOM 5875 C C . ASN A 1 779 ? 50.745 -9.771 1.440 1.00 85.50 779 ASN A C 1
ATOM 5877 O O . ASN A 1 779 ? 51.565 -9.344 0.623 1.00 85.50 779 ASN A O 1
ATOM 5881 N N . GLY A 1 780 ? 50.484 -9.112 2.575 1.00 80.56 780 GLY A N 1
ATOM 5882 C CA . GLY A 1 780 ? 51.250 -7.954 3.052 1.00 80.56 780 GLY A CA 1
ATOM 5883 C C . GLY A 1 780 ? 52.489 -8.334 3.870 1.00 80.56 780 GLY A C 1
ATOM 5884 O O . GLY A 1 780 ? 52.945 -9.471 3.847 1.00 80.56 780 GLY A O 1
ATOM 5885 N N . SER A 1 781 ? 53.036 -7.387 4.642 1.00 78.00 781 SER A N 1
ATOM 5886 C CA . SER A 1 781 ? 54.266 -7.586 5.442 1.00 78.00 781 SER A CA 1
ATOM 5887 C C . SER A 1 781 ? 54.171 -8.705 6.493 1.00 78.00 781 SER A C 1
ATOM 5889 O O . SER A 1 781 ? 55.188 -9.273 6.884 1.00 78.00 781 SER A O 1
ATOM 5891 N N . THR A 1 782 ? 52.956 -9.030 6.939 1.00 79.06 782 THR A N 1
ATOM 5892 C CA . THR A 1 782 ? 52.621 -10.219 7.739 1.00 79.06 782 THR A CA 1
ATOM 5893 C C . THR A 1 782 ? 51.500 -10.975 7.023 1.00 79.06 782 THR A C 1
ATOM 5895 O O . THR A 1 782 ? 50.331 -10.696 7.298 1.00 79.06 782 THR A O 1
ATOM 5898 N N . PRO A 1 783 ? 51.828 -11.873 6.076 1.00 80.06 783 PRO A N 1
ATOM 5899 C CA . PRO A 1 783 ? 50.834 -12.599 5.290 1.00 80.06 783 PRO A CA 1
ATOM 5900 C C . PRO A 1 783 ? 49.948 -13.495 6.166 1.00 80.06 783 PRO A C 1
ATOM 5902 O O . PRO A 1 783 ? 50.460 -14.310 6.935 1.00 80.06 783 PRO A O 1
ATOM 5905 N N . ASP A 1 784 ? 48.629 -13.389 6.009 1.00 85.31 784 ASP A N 1
ATOM 5906 C CA . ASP A 1 784 ? 47.647 -14.308 6.591 1.00 85.31 784 ASP A CA 1
ATOM 5907 C C . ASP A 1 784 ? 46.720 -14.848 5.486 1.00 85.31 784 ASP A C 1
ATOM 5909 O O . ASP A 1 784 ? 45.699 -14.232 5.164 1.00 85.31 784 ASP A O 1
ATOM 5913 N N . PRO A 1 785 ? 47.031 -16.020 4.897 1.00 83.81 785 PRO A N 1
ATOM 5914 C CA . PRO A 1 785 ? 46.220 -16.621 3.839 1.00 83.81 785 PRO A CA 1
ATOM 5915 C C . PRO A 1 785 ? 44.753 -16.857 4.226 1.00 83.81 785 PRO A C 1
ATOM 5917 O O . PRO A 1 785 ? 43.912 -17.006 3.346 1.00 83.81 785 PRO A O 1
ATOM 5920 N N . THR A 1 786 ? 44.412 -16.868 5.522 1.00 86.69 786 THR A N 1
ATOM 5921 C CA . THR A 1 786 ? 43.021 -17.022 5.981 1.00 86.69 786 THR A CA 1
ATOM 5922 C C . THR A 1 786 ? 42.164 -15.773 5.749 1.00 86.69 786 THR A C 1
ATOM 5924 O O . THR A 1 786 ? 40.940 -15.835 5.876 1.00 86.69 786 THR A O 1
ATOM 5927 N N . LYS A 1 787 ? 42.784 -14.642 5.383 1.00 87.88 787 LYS A N 1
ATOM 5928 C CA . LYS A 1 787 ? 42.120 -13.363 5.084 1.00 87.88 787 LYS A CA 1
ATOM 5929 C C . LYS A 1 787 ? 41.748 -13.178 3.614 1.00 87.88 787 LYS A C 1
ATOM 5931 O O . LYS A 1 787 ? 41.110 -12.180 3.282 1.00 87.88 787 LYS A O 1
ATOM 5936 N N . SER A 1 788 ? 42.124 -14.113 2.744 1.00 91.81 788 SER A N 1
ATOM 5937 C CA . SER A 1 788 ? 41.789 -14.063 1.322 1.00 91.81 788 SER A CA 1
ATOM 5938 C C . SER A 1 788 ? 40.278 -14.235 1.082 1.00 91.81 788 SER A C 1
ATOM 5940 O O . SER A 1 788 ? 39.545 -14.751 1.936 1.00 91.81 788 SER A O 1
ATOM 5942 N N . TYR A 1 789 ? 39.784 -13.821 -0.088 1.00 93.00 789 TYR A N 1
ATOM 5943 C CA . TYR A 1 789 ? 38.377 -14.041 -0.437 1.00 93.00 789 TYR A CA 1
ATOM 5944 C C . TYR A 1 789 ? 38.099 -15.533 -0.645 1.00 93.00 789 TYR A C 1
ATOM 5946 O O . TYR A 1 789 ? 37.071 -16.051 -0.208 1.00 93.00 789 TYR A O 1
ATOM 5954 N N . SER A 1 790 ? 39.048 -16.256 -1.242 1.00 92.25 790 SER A N 1
ATOM 5955 C CA . SER A 1 790 ? 38.971 -17.709 -1.397 1.00 92.25 790 SER A CA 1
ATOM 5956 C C . SER A 1 790 ? 38.823 -18.439 -0.051 1.00 92.25 790 SER A C 1
ATOM 5958 O O . SER A 1 790 ? 38.005 -19.359 0.061 1.00 92.25 790 SER A O 1
ATOM 5960 N N . ALA A 1 791 ? 39.524 -17.991 0.997 1.00 92.88 791 ALA A N 1
ATOM 5961 C CA . ALA A 1 791 ? 39.375 -18.511 2.355 1.00 92.88 791 ALA A CA 1
ATOM 5962 C C . ALA A 1 791 ? 38.011 -18.153 2.971 1.00 92.88 791 ALA A C 1
ATOM 5964 O O . ALA A 1 791 ? 37.381 -19.002 3.605 1.00 92.88 791 ALA A O 1
ATOM 5965 N N . PHE A 1 792 ? 37.509 -16.935 2.737 1.00 94.69 792 PHE A N 1
ATOM 5966 C CA . PHE A 1 792 ? 36.170 -16.521 3.168 1.00 94.69 792 PHE A CA 1
ATOM 5967 C C . PHE A 1 792 ? 35.061 -17.380 2.544 1.00 94.69 792 PHE A C 1
ATOM 5969 O O . PHE A 1 792 ? 34.158 -17.831 3.258 1.00 94.69 792 PHE A O 1
ATOM 5976 N N . VAL A 1 793 ? 35.146 -17.662 1.239 1.00 94.31 793 VAL A N 1
ATOM 5977 C CA . VAL A 1 793 ? 34.222 -18.572 0.543 1.00 94.31 793 VAL A CA 1
ATOM 5978 C C . VAL A 1 793 ? 34.291 -19.961 1.172 1.00 94.31 793 VAL A C 1
ATOM 5980 O O . VAL A 1 793 ? 33.253 -20.502 1.549 1.00 94.31 793 VAL A O 1
ATOM 5983 N N . ALA A 1 794 ? 35.498 -20.512 1.349 1.00 93.31 794 ALA A N 1
ATOM 5984 C CA . ALA A 1 794 ? 35.702 -21.834 1.940 1.00 93.31 794 ALA A CA 1
ATOM 5985 C C . ALA A 1 794 ? 35.096 -21.946 3.352 1.00 93.31 794 ALA A C 1
ATOM 5987 O O . ALA A 1 794 ? 34.413 -22.926 3.656 1.00 93.31 794 ALA A O 1
ATOM 5988 N N . ALA A 1 795 ? 35.278 -20.921 4.190 1.00 93.25 795 ALA A N 1
ATOM 5989 C CA . ALA A 1 795 ? 34.743 -20.871 5.550 1.00 93.25 795 ALA A CA 1
ATOM 5990 C C . ALA A 1 795 ? 33.205 -20.793 5.605 1.00 93.25 795 ALA A C 1
ATOM 5992 O O . ALA A 1 795 ? 32.605 -21.195 6.601 1.00 93.25 795 ALA A O 1
ATOM 5993 N N . ASN A 1 796 ? 32.558 -20.304 4.542 1.00 93.69 796 ASN A N 1
ATOM 5994 C CA . ASN A 1 796 ? 31.112 -20.077 4.483 1.00 93.69 796 ASN A CA 1
ATOM 5995 C C . ASN A 1 796 ? 30.386 -20.976 3.462 1.00 93.69 796 ASN A C 1
ATOM 5997 O O . ASN A 1 796 ? 29.218 -20.731 3.160 1.00 93.69 796 ASN A O 1
ATOM 6001 N N . LEU A 1 797 ? 31.025 -22.044 2.961 1.00 91.75 797 LEU A N 1
ATOM 6002 C CA . LEU A 1 797 ? 30.401 -23.000 2.027 1.00 91.75 797 LEU A CA 1
ATOM 6003 C C . LEU A 1 797 ? 29.109 -23.617 2.579 1.00 91.75 797 LEU A C 1
ATOM 6005 O O . LEU A 1 797 ? 28.159 -23.836 1.835 1.00 91.75 797 LEU A O 1
ATOM 6009 N N . ASN A 1 798 ? 29.072 -23.861 3.890 1.00 89.75 798 ASN A N 1
ATOM 6010 C CA . ASN A 1 798 ? 27.928 -24.441 4.594 1.00 89.75 798 ASN A CA 1
ATOM 6011 C C . ASN A 1 798 ? 27.094 -23.381 5.334 1.00 89.75 798 ASN A C 1
ATOM 6013 O O . ASN A 1 798 ? 26.408 -23.711 6.303 1.00 89.75 798 ASN A O 1
ATOM 6017 N N . ARG A 1 799 ? 27.173 -22.103 4.929 1.00 93.44 799 ARG A N 1
ATOM 6018 C CA . ARG A 1 799 ? 26.341 -21.041 5.509 1.00 93.44 799 ARG A CA 1
ATOM 6019 C C . ARG A 1 799 ? 24.866 -21.408 5.349 1.00 93.44 799 ARG A C 1
ATOM 6021 O O . ARG A 1 799 ? 24.427 -21.743 4.250 1.00 93.44 799 ARG A O 1
ATOM 6028 N N . MET A 1 800 ? 24.115 -21.349 6.446 1.00 92.81 800 MET A N 1
ATOM 6029 C CA . MET A 1 800 ? 22.708 -21.737 6.468 1.00 92.81 800 MET A CA 1
ATOM 6030 C C . MET A 1 800 ? 21.905 -20.835 5.518 1.00 92.81 800 MET A C 1
ATOM 6032 O O . MET A 1 800 ? 21.902 -19.613 5.713 1.00 92.81 800 MET A O 1
ATOM 6036 N N . PRO A 1 801 ? 21.215 -21.406 4.516 1.00 93.19 801 PRO A N 1
ATOM 6037 C CA . PRO A 1 801 ? 20.360 -20.644 3.620 1.00 93.19 801 PRO A CA 1
ATOM 6038 C C . PRO A 1 801 ? 19.326 -19.814 4.381 1.00 93.19 801 PRO A C 1
ATOM 6040 O O . PRO A 1 801 ? 18.529 -20.352 5.147 1.00 93.19 801 PRO A O 1
ATOM 6043 N N . THR A 1 802 ? 19.343 -18.501 4.176 1.00 95.06 802 THR A N 1
ATOM 6044 C CA . THR A 1 802 ? 18.446 -17.556 4.851 1.00 95.06 802 THR A CA 1
ATOM 6045 C C . THR A 1 802 ? 17.722 -16.703 3.818 1.00 95.06 802 THR A C 1
ATOM 6047 O O . THR A 1 802 ? 18.338 -16.221 2.867 1.00 95.06 802 THR A O 1
ATOM 6050 N N . LEU A 1 803 ? 16.416 -16.514 3.999 1.00 95.00 803 LEU A N 1
ATOM 6051 C CA . LEU A 1 803 ? 15.592 -15.663 3.148 1.00 95.00 803 LEU A CA 1
ATOM 6052 C C . LEU A 1 803 ? 15.286 -14.355 3.875 1.00 95.00 803 LEU A C 1
ATOM 6054 O O . LEU A 1 803 ? 14.679 -14.376 4.942 1.00 95.00 803 LEU A O 1
ATOM 6058 N N . TYR A 1 804 ? 15.674 -13.229 3.286 1.00 96.06 804 TYR A N 1
ATOM 6059 C CA . TYR A 1 804 ? 15.388 -11.899 3.812 1.00 96.06 804 TYR A CA 1
ATOM 6060 C C . TYR A 1 804 ? 14.183 -11.294 3.101 1.00 96.06 804 TYR A C 1
ATOM 6062 O O . TYR A 1 804 ? 14.173 -11.206 1.874 1.00 96.06 804 TYR A O 1
ATOM 6070 N N . VAL A 1 805 ? 13.165 -10.883 3.855 1.00 94.19 805 VAL A N 1
ATOM 6071 C CA . VAL A 1 805 ? 11.891 -10.395 3.311 1.00 94.19 805 VAL A CA 1
ATOM 6072 C C . VAL A 1 805 ? 11.503 -9.095 3.986 1.00 94.19 805 VAL A C 1
ATOM 6074 O O . VAL A 1 805 ? 11.310 -9.057 5.197 1.00 94.19 805 VAL A O 1
ATOM 6077 N N . ALA A 1 806 ? 11.394 -8.029 3.201 1.00 93.06 806 ALA A N 1
ATOM 6078 C CA . ALA A 1 806 ? 10.857 -6.754 3.658 1.00 93.06 806 ALA A CA 1
ATOM 6079 C C . ALA A 1 806 ? 9.325 -6.830 3.677 1.00 93.06 806 ALA A C 1
ATOM 6081 O O . ALA A 1 806 ? 8.714 -7.194 2.669 1.00 93.06 806 ALA A O 1
ATOM 6082 N N . ALA A 1 807 ? 8.722 -6.539 4.827 1.00 91.81 807 ALA A N 1
ATOM 6083 C CA . ALA A 1 807 ? 7.287 -6.612 5.040 1.00 91.81 807 ALA A CA 1
ATOM 6084 C C . ALA A 1 807 ? 6.752 -5.330 5.688 1.00 91.81 807 ALA A C 1
ATOM 6086 O O . ALA A 1 807 ? 7.408 -4.644 6.477 1.00 91.81 807 ALA A O 1
ATOM 6087 N N . ASN A 1 808 ? 5.506 -4.998 5.349 1.00 89.38 808 ASN A N 1
ATOM 6088 C CA . ASN A 1 808 ? 4.908 -3.729 5.740 1.00 89.38 808 ASN A CA 1
ATOM 6089 C C . ASN A 1 808 ? 4.387 -3.697 7.187 1.00 89.38 808 ASN A C 1
ATOM 6091 O O . ASN A 1 808 ? 3.832 -2.688 7.603 1.00 89.38 808 ASN A O 1
ATOM 6095 N N . ASP A 1 809 ? 4.621 -4.736 7.989 1.00 89.62 809 ASP A N 1
ATOM 6096 C CA . ASP A 1 809 ? 4.486 -4.697 9.456 1.00 89.62 809 ASP A CA 1
ATOM 6097 C C . ASP A 1 809 ? 5.620 -3.913 10.147 1.00 89.62 809 ASP A C 1
ATOM 6099 O O . ASP A 1 809 ? 5.645 -3.809 11.375 1.00 89.62 809 ASP A O 1
ATOM 6103 N N . GLY A 1 810 ? 6.526 -3.320 9.364 1.00 93.06 810 GLY A N 1
ATOM 6104 C CA . GLY A 1 810 ? 7.608 -2.462 9.833 1.00 93.06 810 GLY A CA 1
ATOM 6105 C C . GLY A 1 810 ? 8.966 -3.141 9.856 1.00 93.06 810 GLY A C 1
ATOM 6106 O O . GLY A 1 810 ? 9.908 -2.546 10.379 1.00 93.06 810 GLY A O 1
ATOM 6107 N N . MET A 1 811 ? 9.078 -4.360 9.324 1.00 95.94 811 MET A N 1
ATOM 6108 C CA . MET A 1 811 ? 10.242 -5.208 9.537 1.00 95.94 811 MET A CA 1
ATOM 6109 C C . MET A 1 811 ? 10.860 -5.747 8.246 1.00 95.94 811 MET A C 1
ATOM 6111 O O . MET A 1 811 ? 10.190 -6.068 7.267 1.00 95.94 811 MET A O 1
ATOM 6115 N N . LEU A 1 812 ? 12.179 -5.927 8.282 1.00 97.31 812 LEU A N 1
ATOM 6116 C CA . LEU A 1 812 ? 12.853 -6.940 7.477 1.00 97.31 812 LEU A CA 1
ATOM 6117 C C . LEU A 1 812 ? 12.917 -8.236 8.291 1.00 97.31 812 LEU A C 1
ATOM 6119 O O . LEU A 1 812 ? 13.512 -8.255 9.365 1.00 97.31 812 LEU A O 1
ATOM 6123 N N . HIS A 1 813 ? 12.367 -9.322 7.767 1.00 96.94 813 HIS A N 1
ATOM 6124 C CA . HIS A 1 813 ? 12.398 -10.645 8.387 1.00 96.94 813 HIS A CA 1
ATOM 6125 C C . HIS A 1 813 ? 13.494 -11.515 7.782 1.00 96.94 813 HIS A C 1
ATOM 6127 O O . HIS A 1 813 ? 13.694 -11.496 6.570 1.00 96.94 813 HIS A O 1
ATOM 6133 N N . ALA A 1 814 ? 14.152 -12.328 8.605 1.00 97.12 814 ALA A N 1
ATOM 6134 C CA . ALA A 1 814 ? 15.034 -13.404 8.173 1.00 97.12 814 ALA A CA 1
ATOM 6135 C C . ALA A 1 814 ? 14.360 -14.756 8.450 1.00 97.12 814 ALA A C 1
ATOM 6137 O O . ALA A 1 814 ? 14.041 -15.047 9.600 1.00 97.12 814 ALA A O 1
ATOM 6138 N N . PHE A 1 815 ? 14.162 -15.593 7.433 1.00 96.00 815 PHE A N 1
ATOM 6139 C CA . PHE A 1 815 ? 13.569 -16.931 7.552 1.00 96.00 815 PHE A CA 1
ATOM 6140 C C . PHE A 1 815 ? 14.578 -18.026 7.203 1.00 96.00 815 PHE A C 1
ATOM 6142 O O . PHE A 1 815 ? 15.431 -17.832 6.336 1.00 96.00 815 PHE A O 1
ATOM 6149 N N . ASP A 1 816 ? 14.456 -19.193 7.836 1.00 95.06 816 ASP A N 1
ATOM 6150 C CA . ASP A 1 816 ? 15.140 -20.411 7.391 1.00 95.06 816 ASP A CA 1
ATOM 6151 C C . ASP A 1 816 ? 14.629 -20.798 5.994 1.00 95.06 816 ASP A C 1
ATOM 6153 O O . ASP A 1 816 ? 13.458 -21.143 5.818 1.00 95.06 816 ASP A O 1
ATOM 6157 N N . ALA A 1 817 ? 15.512 -20.713 4.997 1.00 93.06 817 ALA A N 1
ATOM 6158 C CA . ALA A 1 817 ? 15.183 -20.971 3.600 1.00 93.06 817 ALA A CA 1
ATOM 6159 C C . ALA A 1 817 ? 15.407 -22.434 3.192 1.00 93.06 817 ALA A C 1
ATOM 6161 O O . ALA A 1 817 ? 15.326 -22.766 2.013 1.00 93.06 817 ALA A O 1
ATOM 6162 N N . GLN A 1 818 ? 15.760 -23.327 4.113 1.00 91.44 818 GLN A N 1
ATOM 6163 C CA . GLN A 1 818 ? 15.955 -24.728 3.766 1.00 91.44 818 GLN A CA 1
ATOM 6164 C C . GLN A 1 818 ? 14.606 -25.396 3.430 1.00 91.44 818 GLN A C 1
ATOM 6166 O O . GLN A 1 818 ? 13.568 -25.016 3.976 1.00 91.44 818 GLN A O 1
ATOM 6171 N N . PRO A 1 819 ? 14.582 -26.399 2.534 1.00 88.38 819 PRO A N 1
ATOM 6172 C CA . PRO A 1 819 ? 13.381 -27.198 2.307 1.00 88.38 819 PRO A CA 1
ATOM 6173 C C . PRO A 1 819 ? 13.071 -28.060 3.538 1.00 88.38 819 PRO A C 1
ATOM 6175 O O . PRO A 1 819 ? 13.991 -28.493 4.245 1.00 88.38 819 PRO A O 1
ATOM 6178 N N . SER A 1 820 ? 11.794 -28.376 3.765 1.00 87.56 820 SER A N 1
ATOM 6179 C CA . SER A 1 820 ? 11.350 -29.144 4.946 1.00 87.56 820 SER A CA 1
ATOM 6180 C C . SER A 1 820 ? 12.005 -30.530 5.043 1.00 87.56 820 SER A C 1
ATOM 6182 O O . SER A 1 820 ? 12.300 -31.026 6.129 1.00 87.56 820 SER A O 1
ATOM 6184 N N . ALA A 1 821 ? 12.355 -31.122 3.897 1.00 86.38 821 ALA A N 1
ATOM 6185 C CA . ALA A 1 821 ? 13.082 -32.387 3.810 1.00 86.38 821 ALA A CA 1
ATOM 6186 C C . ALA A 1 821 ? 14.532 -32.323 4.339 1.00 86.38 821 ALA A C 1
ATOM 6188 O O . ALA A 1 821 ? 15.178 -33.362 4.495 1.00 86.38 821 ALA A O 1
ATOM 6189 N N . LYS A 1 822 ? 15.083 -31.122 4.560 1.00 85.88 822 LYS A N 1
ATOM 6190 C CA . LYS A 1 822 ? 16.466 -30.897 5.020 1.00 85.88 822 LYS A CA 1
ATOM 6191 C C . LYS A 1 822 ? 16.558 -30.209 6.378 1.00 85.88 822 LYS A C 1
ATOM 6193 O O . LYS A 1 822 ? 17.619 -30.282 6.991 1.00 85.88 822 LYS A O 1
ATOM 6198 N N . SER A 1 823 ? 15.491 -29.563 6.838 1.00 87.81 823 SER A N 1
ATOM 6199 C CA . SER A 1 823 ? 15.474 -28.825 8.098 1.00 87.81 823 SER A CA 1
ATOM 6200 C C . SER A 1 823 ? 14.113 -28.942 8.772 1.00 87.81 823 SER A C 1
ATOM 6202 O O . SER A 1 823 ? 13.079 -28.671 8.165 1.00 87.81 823 SER A O 1
ATOM 6204 N N . THR A 1 824 ? 14.112 -29.278 10.062 1.00 87.75 824 THR A N 1
ATOM 6205 C CA . THR A 1 824 ? 12.907 -29.219 10.905 1.00 87.75 824 THR A CA 1
ATOM 6206 C C . THR A 1 824 ? 12.527 -27.784 11.275 1.00 87.75 824 THR A C 1
ATOM 6208 O O . THR A 1 824 ? 11.467 -27.559 11.859 1.00 87.75 824 THR A O 1
ATOM 6211 N N . THR A 1 825 ? 13.383 -26.809 10.954 1.00 89.75 825 THR A N 1
ATOM 6212 C CA . THR A 1 825 ? 13.145 -25.382 11.175 1.00 89.75 825 THR A CA 1
ATOM 6213 C C . THR A 1 825 ? 12.819 -24.608 9.902 1.00 89.75 825 THR A C 1
ATOM 6215 O O . THR A 1 825 ? 12.623 -23.398 9.989 1.00 89.75 825 THR A O 1
ATOM 6218 N N . ALA A 1 826 ? 12.684 -25.296 8.764 1.00 92.06 826 ALA A N 1
ATOM 6219 C CA . ALA A 1 826 ? 12.305 -24.721 7.477 1.00 92.06 826 ALA A CA 1
ATOM 6220 C C . ALA A 1 826 ? 11.095 -23.775 7.593 1.00 92.06 826 ALA A C 1
ATOM 6222 O O . ALA A 1 826 ? 10.084 -24.108 8.215 1.00 92.06 826 ALA A O 1
ATOM 6223 N N . GLY A 1 827 ? 11.207 -22.576 7.016 1.00 91.19 827 GLY A N 1
ATOM 6224 C CA . GLY A 1 827 ? 10.153 -21.560 7.034 1.00 91.19 827 GLY A CA 1
ATOM 6225 C C . GLY A 1 827 ? 9.953 -20.836 8.372 1.00 91.19 827 GLY A C 1
ATOM 6226 O O . GLY A 1 827 ? 9.109 -19.940 8.451 1.00 91.19 827 GLY A O 1
ATOM 6227 N N . ARG A 1 828 ? 10.706 -21.169 9.433 1.00 92.62 828 ARG A N 1
ATOM 6228 C CA . ARG A 1 828 ? 10.651 -20.429 10.705 1.00 92.62 828 ARG A CA 1
ATOM 6229 C C . ARG A 1 828 ? 11.401 -19.105 10.591 1.00 92.62 828 ARG A C 1
ATOM 6231 O O . ARG A 1 828 ? 12.487 -19.034 10.019 1.00 92.62 828 ARG A O 1
ATOM 6238 N N . GLU A 1 829 ? 10.840 -18.060 11.197 1.00 95.00 829 GLU A N 1
ATOM 6239 C CA . GLU A 1 829 ? 11.545 -16.791 11.404 1.00 95.00 829 GLU A CA 1
ATOM 6240 C C . GLU A 1 829 ? 12.780 -17.031 12.290 1.00 95.00 829 GLU A C 1
ATOM 6242 O O . GLU A 1 829 ? 12.717 -17.755 13.281 1.00 95.00 829 GLU A O 1
ATOM 6247 N N . LEU A 1 830 ? 13.915 -16.443 11.952 1.00 95.44 830 LEU A N 1
ATOM 6248 C CA . LEU A 1 830 ? 15.144 -16.494 12.741 1.00 95.44 830 LEU A CA 1
ATOM 6249 C C . LEU A 1 830 ? 15.226 -15.254 13.631 1.00 95.44 830 LEU A C 1
ATOM 6251 O O . LEU A 1 830 ? 15.370 -15.359 14.847 1.00 95.44 830 LEU A O 1
ATOM 6255 N N . TRP A 1 831 ? 15.063 -14.089 13.007 1.00 97.00 831 TRP A N 1
ATOM 6256 C CA . TRP A 1 831 ? 14.996 -12.774 13.632 1.00 97.00 831 TRP A CA 1
ATOM 6257 C C . TRP A 1 831 ? 14.366 -11.767 12.660 1.00 97.00 831 TRP A C 1
ATOM 6259 O O . TRP A 1 831 ? 14.228 -12.050 11.467 1.00 97.00 831 TRP A O 1
ATOM 6269 N N . ALA A 1 832 ? 14.007 -10.587 13.161 1.00 97.50 832 ALA A N 1
ATOM 6270 C CA . ALA A 1 832 ? 13.523 -9.468 12.359 1.00 97.50 832 ALA A CA 1
ATOM 6271 C C . ALA A 1 832 ? 14.170 -8.140 12.785 1.00 97.50 832 ALA A C 1
ATOM 6273 O O . ALA A 1 832 ? 14.594 -7.991 13.932 1.00 97.50 832 ALA A O 1
ATOM 6274 N N . TYR A 1 833 ? 14.243 -7.178 11.865 1.00 97.88 833 TYR A N 1
ATOM 6275 C CA . TYR A 1 833 ? 14.810 -5.846 12.084 1.00 97.88 833 TYR A CA 1
ATOM 6276 C C . TYR A 1 833 ? 13.800 -4.745 11.777 1.00 97.88 833 TYR A C 1
ATOM 6278 O O . TYR A 1 833 ? 13.232 -4.739 10.688 1.00 97.88 833 TYR A O 1
ATOM 6286 N N . VAL A 1 834 ? 13.622 -3.810 12.712 1.00 97.50 834 VAL A N 1
ATOM 6287 C CA . VAL A 1 834 ? 12.792 -2.605 12.569 1.00 97.50 834 VAL A CA 1
ATOM 6288 C C . VAL A 1 834 ? 13.704 -1.398 12.301 1.00 97.50 834 VAL A C 1
ATOM 6290 O O . VAL A 1 834 ? 14.439 -1.007 13.207 1.00 97.50 834 VAL A O 1
ATOM 6293 N N . PRO A 1 835 ? 13.678 -0.789 11.101 1.00 95.62 835 PRO A N 1
ATOM 6294 C CA . PRO A 1 835 ? 14.487 0.398 10.813 1.00 95.62 835 PRO A CA 1
ATOM 6295 C C . PRO A 1 835 ? 13.999 1.666 11.541 1.00 95.62 835 PRO A C 1
ATOM 6297 O O . PRO A 1 835 ? 12.795 1.878 11.683 1.00 95.62 835 PRO A O 1
ATOM 6300 N N . ASP A 1 836 ? 14.886 2.586 11.925 1.00 91.56 836 ASP A N 1
ATOM 6301 C CA . ASP A 1 836 ? 14.493 3.825 12.631 1.00 91.56 836 ASP A CA 1
ATOM 6302 C C . ASP A 1 836 ? 13.543 4.705 11.797 1.00 91.56 836 ASP A C 1
ATOM 6304 O O . ASP A 1 836 ? 12.525 5.212 12.277 1.00 91.56 836 ASP A O 1
ATOM 6308 N N . ALA A 1 837 ? 13.810 4.819 10.494 1.00 90.81 837 ALA A N 1
ATOM 6309 C CA . ALA A 1 837 ? 13.025 5.671 9.605 1.00 90.81 837 ALA A CA 1
ATOM 6310 C C . ALA A 1 837 ? 11.555 5.222 9.445 1.00 90.81 837 ALA A C 1
ATOM 6312 O O . ALA A 1 837 ? 10.731 6.038 9.019 1.00 90.81 837 ALA A O 1
ATOM 6313 N N . VAL A 1 838 ? 11.190 3.982 9.820 1.00 91.88 838 VAL A N 1
ATOM 6314 C CA . VAL A 1 838 ? 9.789 3.527 9.755 1.00 91.88 838 VAL A CA 1
ATOM 6315 C C . VAL A 1 838 ? 8.941 3.975 10.940 1.00 91.88 838 VAL A C 1
ATOM 6317 O O . VAL A 1 838 ? 7.716 3.991 10.813 1.00 91.88 838 VAL A O 1
ATOM 6320 N N . TYR A 1 839 ? 9.531 4.391 12.070 1.00 89.75 839 TYR A N 1
ATOM 6321 C CA . TYR A 1 839 ? 8.769 4.716 13.289 1.00 89.75 839 TYR A CA 1
ATOM 6322 C C . TYR A 1 839 ? 7.689 5.772 13.029 1.00 89.75 839 TYR A C 1
ATOM 6324 O O . TYR A 1 839 ? 6.576 5.662 13.544 1.00 89.75 839 TYR A O 1
ATOM 6332 N N . ARG A 1 840 ? 7.972 6.735 12.138 1.00 84.50 840 ARG A N 1
ATOM 6333 C CA . ARG A 1 840 ? 7.045 7.799 11.708 1.00 84.50 840 ARG A CA 1
ATOM 6334 C C . ARG A 1 840 ? 5.712 7.271 11.150 1.00 84.50 840 ARG A C 1
ATOM 6336 O O . ARG A 1 840 ? 4.704 7.968 11.249 1.00 84.50 840 ARG A O 1
ATOM 6343 N N . LYS A 1 841 ? 5.692 6.058 10.584 1.00 85.94 841 LYS A N 1
ATOM 6344 C CA . LYS A 1 841 ? 4.487 5.382 10.063 1.00 85.94 841 LYS A CA 1
ATOM 6345 C C . LYS A 1 841 ? 4.101 4.135 10.878 1.00 85.94 841 LYS A C 1
ATOM 6347 O O . LYS A 1 841 ? 2.930 3.768 10.888 1.00 85.94 841 LYS A O 1
ATOM 6352 N N . LEU A 1 842 ? 5.035 3.530 11.617 1.00 88.56 842 LEU A N 1
ATOM 6353 C CA . LEU A 1 842 ? 4.844 2.272 12.351 1.00 88.56 842 LEU A CA 1
ATOM 6354 C C . LEU A 1 842 ? 3.767 2.351 13.440 1.00 88.56 842 LEU A C 1
ATOM 6356 O O . LEU A 1 842 ? 2.958 1.436 13.577 1.00 88.56 842 LEU A O 1
ATOM 6360 N N . TRP A 1 843 ? 3.713 3.453 14.195 1.00 85.25 843 TRP A N 1
ATOM 6361 C CA . TRP A 1 843 ? 2.724 3.632 15.267 1.00 85.25 843 TRP A CA 1
ATOM 6362 C C . TRP A 1 843 ? 1.274 3.491 14.751 1.00 85.25 843 TRP A C 1
ATOM 6364 O O . TRP A 1 843 ? 0.403 2.986 15.468 1.00 85.25 843 TRP A O 1
ATOM 6374 N N . PHE A 1 844 ? 1.037 3.869 13.486 1.00 80.31 844 PHE A N 1
ATOM 6375 C CA . PHE A 1 844 ? -0.272 3.876 12.836 1.00 80.31 844 PHE A CA 1
ATOM 6376 C C . PHE A 1 844 ? -0.842 2.466 12.627 1.00 80.31 844 PHE A C 1
ATOM 6378 O O . PHE A 1 844 ? -2.053 2.277 12.687 1.00 80.31 844 PHE A O 1
ATOM 6385 N N . PHE A 1 845 ? 0.014 1.449 12.470 1.00 82.62 845 PHE A N 1
ATOM 6386 C CA . PHE A 1 845 ? -0.411 0.062 12.221 1.00 82.62 845 PHE A CA 1
ATOM 6387 C C . PHE A 1 845 ? -1.219 -0.554 13.356 1.00 82.62 845 PHE A C 1
ATOM 6389 O O . PHE A 1 845 ? -2.057 -1.429 13.132 1.00 82.62 845 PHE A O 1
ATOM 6396 N N . SER A 1 846 ? -0.970 -0.068 14.568 1.00 85.62 846 SER A N 1
ATOM 6397 C CA . SER A 1 846 ? -1.610 -0.535 15.790 1.00 85.62 846 SER A CA 1
ATOM 6398 C C . SER A 1 846 ? -2.939 0.174 16.091 1.00 85.62 846 SER A C 1
ATOM 6400 O O . SER A 1 846 ? -3.630 -0.204 17.040 1.00 85.62 846 SER A O 1
ATOM 6402 N N . GLN A 1 847 ? -3.318 1.200 15.311 1.00 79.38 847 GLN A N 1
ATOM 6403 C CA . GLN A 1 847 ? -4.535 1.975 15.555 1.00 79.38 847 GLN A CA 1
ATOM 6404 C C . GLN A 1 847 ? -5.785 1.103 15.467 1.00 79.38 847 GLN A C 1
ATOM 6406 O O . GLN A 1 847 ? -6.117 0.576 14.410 1.00 79.38 847 GLN A O 1
ATOM 6411 N N . LYS A 1 848 ? -6.501 0.996 16.591 1.00 76.56 848 LYS A N 1
ATOM 6412 C CA . LYS A 1 848 ? -7.745 0.227 16.688 1.00 76.56 848 LYS A CA 1
ATOM 6413 C C . LYS A 1 848 ? -8.825 0.717 15.722 1.00 76.56 848 LYS A C 1
ATOM 6415 O O . LYS A 1 848 ? -9.425 -0.098 15.031 1.00 76.56 848 LYS A O 1
ATOM 6420 N N . ASP A 1 849 ? -9.036 2.030 15.677 1.00 62.88 849 ASP A N 1
ATOM 6421 C CA . ASP A 1 849 ? -10.037 2.682 14.833 1.00 62.88 849 ASP A CA 1
ATOM 6422 C C . ASP A 1 849 ? -9.335 3.537 13.770 1.00 62.88 849 ASP A C 1
ATOM 6424 O O . ASP A 1 849 ? -8.299 4.133 14.060 1.00 62.88 849 ASP A O 1
ATOM 6428 N N . GLY A 1 850 ? -9.923 3.656 12.575 1.00 57.09 850 GLY A N 1
ATOM 6429 C CA . GLY A 1 850 ? -9.427 4.569 11.534 1.00 57.09 850 GLY A CA 1
ATOM 6430 C C . GLY A 1 850 ? -8.098 4.156 10.892 1.00 57.09 850 GLY A C 1
ATOM 6431 O O . GLY A 1 850 ? -7.433 4.996 10.288 1.00 57.09 850 GLY A O 1
ATOM 6432 N N . PHE A 1 851 ? -7.709 2.881 11.011 1.00 67.19 851 PHE A N 1
ATOM 6433 C CA . PHE A 1 851 ? -6.522 2.352 10.345 1.00 67.19 851 PHE A CA 1
ATOM 6434 C C . PHE A 1 851 ? -6.645 2.506 8.825 1.00 67.19 851 PHE A C 1
ATOM 6436 O O . PHE A 1 851 ? -7.529 1.935 8.191 1.00 67.19 851 PHE A O 1
ATOM 6443 N N . LEU A 1 852 ? -5.703 3.245 8.254 1.00 64.50 852 LEU A N 1
ATOM 6444 C CA . LEU A 1 852 ? -5.444 3.310 6.821 1.00 64.50 852 LEU A CA 1
ATOM 6445 C C . LEU A 1 852 ? -4.080 2.675 6.561 1.00 64.50 852 LEU A C 1
ATOM 6447 O O . LEU A 1 852 ? -3.099 2.948 7.255 1.00 64.50 852 LEU A O 1
ATOM 6451 N N . TYR A 1 853 ? -3.993 1.819 5.556 1.00 71.88 853 TYR A N 1
ATOM 6452 C CA . TYR A 1 853 ? -2.711 1.220 5.235 1.00 71.88 853 TYR A CA 1
ATOM 6453 C C . TYR A 1 853 ? -1.705 2.277 4.775 1.00 71.88 853 TYR A C 1
ATOM 6455 O O . TYR A 1 853 ? -2.016 3.160 3.974 1.00 71.88 853 TYR A O 1
ATOM 6463 N N . ARG A 1 854 ? -0.485 2.179 5.301 1.00 76.06 854 ARG A N 1
ATOM 6464 C CA . ARG A 1 854 ? 0.652 3.012 4.921 1.00 76.06 854 ARG A CA 1
ATOM 6465 C C . ARG A 1 854 ? 1.876 2.106 4.811 1.00 76.06 854 ARG A C 1
ATOM 6467 O O . ARG A 1 854 ? 2.242 1.540 5.827 1.00 76.06 854 ARG A O 1
ATOM 6474 N N . PRO A 1 855 ? 2.525 1.964 3.652 1.00 81.38 855 PRO A N 1
ATOM 6475 C CA . PRO A 1 855 ? 3.722 1.145 3.511 1.00 81.38 855 PRO A CA 1
ATOM 6476 C C . PRO A 1 855 ? 4.795 1.525 4.537 1.00 81.38 855 PRO A C 1
ATOM 6478 O O . PRO A 1 855 ? 4.872 2.685 4.952 1.00 81.38 855 PRO A O 1
ATOM 6481 N N . THR A 1 856 ? 5.625 0.563 4.935 1.00 90.62 856 THR A N 1
ATOM 6482 C CA . THR A 1 856 ? 6.758 0.761 5.855 1.00 90.62 856 THR A CA 1
ATOM 6483 C C . THR A 1 856 ? 8.048 0.202 5.249 1.00 90.62 856 THR A C 1
ATOM 6485 O O . THR A 1 856 ? 8.772 0.932 4.578 1.00 90.62 856 THR A O 1
ATOM 6488 N N . VAL A 1 857 ? 8.363 -1.078 5.440 1.00 93.00 857 VAL A N 1
ATOM 6489 C CA . VAL A 1 857 ? 9.533 -1.710 4.815 1.00 93.00 857 VAL A CA 1
ATOM 6490 C C . VAL A 1 857 ? 9.080 -2.403 3.536 1.00 93.00 857 VAL A C 1
ATOM 6492 O O . VAL A 1 857 ? 8.535 -3.501 3.570 1.00 93.00 857 VAL A O 1
ATOM 6495 N N . ASP A 1 858 ? 9.285 -1.736 2.400 1.00 87.31 858 ASP A N 1
ATOM 6496 C CA . ASP A 1 858 ? 8.683 -2.161 1.129 1.00 87.31 858 ASP A CA 1
ATOM 6497 C C . ASP A 1 858 ? 9.674 -2.216 -0.048 1.00 87.31 858 ASP A C 1
ATOM 6499 O O . ASP A 1 858 ? 9.296 -2.529 -1.177 1.00 87.31 858 ASP A O 1
ATOM 6503 N N . SER A 1 859 ? 10.960 -1.921 0.180 1.00 88.50 859 SER A N 1
ATOM 6504 C CA . SER A 1 859 ? 11.995 -2.056 -0.854 1.00 88.50 859 SER A CA 1
ATOM 6505 C C . SER A 1 859 ? 12.652 -3.431 -0.814 1.00 88.50 859 SER A C 1
ATOM 6507 O O . SER A 1 859 ? 12.883 -3.992 0.255 1.00 88.50 859 SER A O 1
ATOM 6509 N N . THR A 1 860 ? 13.010 -3.958 -1.986 1.00 89.62 860 THR A N 1
ATOM 6510 C CA . THR A 1 860 ? 13.830 -5.177 -2.071 1.00 89.62 860 THR A CA 1
ATOM 6511 C C . THR A 1 860 ? 15.249 -4.841 -1.605 1.00 89.62 860 THR A C 1
ATOM 6513 O O . THR A 1 860 ? 15.841 -3.908 -2.159 1.00 89.62 860 THR A O 1
ATOM 6516 N N . PRO A 1 861 ? 15.807 -5.546 -0.607 1.00 92.69 861 PRO A N 1
ATOM 6517 C CA . PRO A 1 861 ? 17.176 -5.306 -0.181 1.00 92.69 861 PRO A CA 1
ATOM 6518 C C . PRO A 1 861 ? 18.187 -5.814 -1.218 1.00 92.69 861 PRO A C 1
ATOM 6520 O O . PRO A 1 861 ? 17.884 -6.679 -2.036 1.00 92.69 861 PRO A O 1
ATOM 6523 N N . VAL A 1 862 ? 19.412 -5.302 -1.165 1.00 93.06 862 VAL A N 1
ATOM 6524 C CA . VAL A 1 862 ? 20.537 -5.765 -1.988 1.00 93.06 862 VAL A CA 1
ATOM 6525 C C . VAL A 1 862 ? 21.601 -6.398 -1.105 1.00 93.06 862 VAL A C 1
ATOM 6527 O O . VAL A 1 862 ? 21.797 -5.972 0.031 1.00 93.06 862 VAL A O 1
ATOM 6530 N N . ILE A 1 863 ? 22.292 -7.411 -1.623 1.00 93.75 863 ILE A N 1
ATOM 6531 C CA . ILE A 1 863 ? 23.372 -8.102 -0.911 1.00 93.75 863 ILE A CA 1
ATOM 6532 C C . ILE A 1 863 ? 24.669 -8.048 -1.709 1.00 93.75 863 ILE A C 1
ATOM 6534 O O . ILE A 1 863 ? 24.645 -8.151 -2.937 1.00 93.75 863 ILE A O 1
ATOM 6538 N N . ARG A 1 864 ? 25.804 -7.906 -1.021 1.00 94.44 864 ARG A N 1
ATOM 6539 C CA . ARG A 1 864 ? 27.135 -8.016 -1.635 1.00 94.44 864 ARG A CA 1
ATOM 6540 C C . ARG A 1 864 ? 28.175 -8.426 -0.596 1.00 94.44 864 ARG A C 1
ATOM 6542 O O . ARG A 1 864 ? 28.049 -8.073 0.579 1.00 94.44 864 ARG A O 1
ATOM 6549 N N . ASP A 1 865 ? 29.193 -9.164 -1.032 1.00 96.25 865 ASP A N 1
ATOM 6550 C CA . ASP A 1 865 ? 30.384 -9.373 -0.209 1.00 96.25 865 ASP A CA 1
ATOM 6551 C C . ASP A 1 865 ? 31.277 -8.131 -0.280 1.00 96.25 865 ASP A C 1
ATOM 6553 O O . ASP A 1 865 ? 31.508 -7.595 -1.363 1.00 96.25 865 ASP A O 1
ATOM 6557 N N . VAL A 1 866 ? 31.768 -7.675 0.867 1.00 95.88 866 VAL A N 1
ATOM 6558 C CA . VAL A 1 866 ? 32.585 -6.467 1.020 1.00 95.88 866 VAL A CA 1
ATOM 6559 C C . VAL A 1 866 ? 33.739 -6.730 1.980 1.00 95.88 866 VAL A C 1
ATOM 6561 O O . VAL A 1 866 ? 33.653 -7.604 2.847 1.00 95.88 866 VAL A O 1
ATOM 6564 N N . TYR A 1 867 ? 34.813 -5.954 1.857 1.00 94.75 867 TYR A N 1
ATOM 6565 C CA . TYR A 1 867 ? 35.956 -6.042 2.759 1.00 94.75 867 TYR A CA 1
ATOM 6566 C C . TYR A 1 867 ? 35.965 -4.886 3.765 1.00 94.75 867 TYR A C 1
ATOM 6568 O O . TYR A 1 867 ? 36.002 -3.713 3.389 1.00 94.75 867 TYR A O 1
ATOM 6576 N N . PHE A 1 868 ? 35.965 -5.211 5.057 1.00 93.81 868 PHE A N 1
ATOM 6577 C CA . PHE A 1 868 ? 36.128 -4.243 6.139 1.00 93.81 868 PHE A CA 1
ATOM 6578 C C . PHE A 1 868 ? 37.609 -4.074 6.448 1.00 93.81 868 PHE A C 1
ATOM 6580 O O . PHE A 1 868 ? 38.261 -4.986 6.956 1.00 93.81 868 PHE A O 1
ATOM 6587 N N . SER A 1 869 ? 38.138 -2.892 6.136 1.00 86.56 869 SER A N 1
ATOM 6588 C CA . SER A 1 869 ? 39.554 -2.549 6.303 1.00 86.56 869 SER A CA 1
ATOM 6589 C C . SER A 1 869 ? 39.872 -1.883 7.641 1.00 86.56 869 SER A C 1
ATOM 6591 O O . SER A 1 869 ? 41.042 -1.734 7.988 1.00 86.56 869 SER A O 1
ATOM 6593 N N . GLN A 1 870 ? 38.851 -1.487 8.404 1.00 84.00 870 GLN A N 1
ATOM 6594 C CA . GLN A 1 870 ? 39.004 -0.766 9.663 1.00 84.00 870 GLN A CA 1
ATOM 6595 C C . GLN A 1 870 ? 38.504 -1.621 10.824 1.00 84.00 870 GLN A C 1
ATOM 6597 O O . GLN A 1 870 ? 37.440 -2.232 10.746 1.00 84.00 870 GLN A O 1
ATOM 6602 N N . ASN A 1 871 ? 39.243 -1.631 11.932 1.00 76.94 871 ASN A N 1
ATOM 6603 C CA . ASN A 1 871 ? 38.771 -2.228 13.178 1.00 76.94 871 ASN A CA 1
ATOM 6604 C C . ASN A 1 871 ? 37.954 -1.189 13.963 1.00 76.94 871 ASN A C 1
ATOM 6606 O O . ASN A 1 871 ? 38.447 -0.614 14.931 1.00 76.94 871 ASN A O 1
ATOM 6610 N N . ALA A 1 872 ? 36.752 -0.879 13.470 1.00 72.50 872 ALA A N 1
ATOM 6611 C CA . ALA A 1 872 ? 35.831 0.053 14.115 1.00 72.50 872 ALA A CA 1
ATOM 6612 C C . ALA A 1 872 ? 35.049 -0.664 15.230 1.00 72.50 872 ALA A C 1
ATOM 6614 O O . ALA A 1 872 ? 35.402 -0.528 16.402 1.00 72.50 872 ALA A O 1
ATOM 6615 N N . LYS A 1 873 ? 34.035 -1.472 14.882 1.00 82.81 873 LYS A N 1
ATOM 6616 C CA . LYS A 1 873 ? 33.371 -2.401 15.820 1.00 82.81 873 LYS A CA 1
ATOM 6617 C C . LYS A 1 873 ? 33.188 -3.825 15.275 1.00 82.81 873 LYS A C 1
ATOM 6619 O O . LYS A 1 873 ? 33.047 -4.752 16.073 1.00 82.81 873 LYS A O 1
ATOM 6624 N N . SER A 1 874 ? 33.232 -4.020 13.959 1.00 85.81 874 SER A N 1
ATOM 6625 C CA . SER A 1 874 ? 33.309 -5.335 13.312 1.00 85.81 874 SER A CA 1
ATOM 6626 C C . SER A 1 874 ? 34.749 -5.771 13.087 1.00 85.81 874 SER A C 1
ATOM 6628 O O . SER A 1 874 ? 35.670 -4.963 12.977 1.00 85.81 874 SER A O 1
ATOM 6630 N N . ALA A 1 875 ? 34.934 -7.087 12.984 1.00 88.06 875 ALA A N 1
ATOM 6631 C CA . ALA A 1 875 ? 36.230 -7.669 12.679 1.00 88.06 875 ALA A CA 1
ATOM 6632 C C . ALA A 1 875 ? 36.710 -7.255 11.278 1.00 88.06 875 ALA A C 1
ATOM 6634 O O . ALA A 1 875 ? 35.939 -7.275 10.322 1.00 88.06 875 ALA A O 1
ATOM 6635 N N . VAL A 1 876 ? 38.003 -6.960 11.147 1.00 89.62 876 VAL A N 1
ATOM 6636 C CA . VAL A 1 876 ? 38.655 -6.747 9.846 1.00 89.62 876 VAL A CA 1
ATOM 6637 C C . VAL A 1 876 ? 38.625 -8.045 9.034 1.00 89.62 876 VAL A C 1
ATOM 6639 O O . VAL A 1 876 ? 39.016 -9.111 9.535 1.00 89.62 876 VAL A O 1
ATOM 6642 N N . GLY A 1 877 ? 38.181 -7.952 7.782 1.00 92.50 877 GLY A N 1
ATOM 6643 C CA . GLY A 1 877 ? 38.050 -9.090 6.876 1.00 92.50 877 GLY A CA 1
ATOM 6644 C C . GLY A 1 877 ? 36.854 -8.982 5.933 1.00 92.50 877 GLY A C 1
ATOM 6645 O O . GLY A 1 877 ? 36.214 -7.938 5.832 1.00 92.50 877 GLY A O 1
ATOM 6646 N N . TRP A 1 878 ? 36.559 -10.086 5.250 1.00 95.12 878 TRP A N 1
ATOM 6647 C CA . TRP A 1 878 ? 35.405 -10.215 4.362 1.00 95.12 878 TRP A CA 1
ATOM 6648 C C . TRP A 1 878 ? 34.103 -10.445 5.127 1.00 95.12 878 TRP A C 1
ATOM 6650 O O . TRP A 1 878 ? 34.051 -11.252 6.058 1.00 95.12 878 TRP A O 1
ATOM 6660 N N . HIS A 1 879 ? 33.050 -9.772 4.668 1.00 95.25 879 HIS A N 1
ATOM 6661 C CA . HIS A 1 879 ? 31.687 -9.866 5.186 1.00 95.25 879 HIS A CA 1
ATOM 6662 C C . HIS A 1 879 ? 30.686 -9.888 4.036 1.00 95.25 879 HIS A C 1
ATOM 6664 O O . HIS A 1 879 ? 30.943 -9.326 2.977 1.00 95.25 879 HIS A O 1
ATOM 6670 N N . THR A 1 880 ? 29.518 -10.485 4.247 1.00 96.56 880 THR A N 1
ATOM 6671 C CA . THR A 1 880 ? 28.345 -10.317 3.385 1.00 96.56 880 THR A CA 1
ATOM 6672 C C . THR A 1 880 ? 27.406 -9.323 4.053 1.00 96.56 880 THR A C 1
ATOM 6674 O O . THR A 1 880 ? 26.852 -9.618 5.114 1.00 96.56 880 THR A O 1
ATOM 6677 N N . ILE A 1 881 ? 27.193 -8.167 3.427 1.00 96.75 881 ILE A N 1
ATOM 6678 C CA . ILE A 1 881 ? 26.254 -7.159 3.928 1.00 96.75 881 ILE A CA 1
ATOM 6679 C C . ILE A 1 881 ? 24.956 -7.167 3.124 1.00 96.75 881 ILE A C 1
ATOM 6681 O O . ILE A 1 881 ? 24.939 -7.499 1.937 1.00 96.75 881 ILE A O 1
ATOM 6685 N N . LEU A 1 882 ? 23.874 -6.780 3.789 1.00 97.12 882 LEU A N 1
ATOM 6686 C CA . LEU A 1 882 ? 22.558 -6.541 3.220 1.00 97.12 882 LEU A CA 1
ATOM 6687 C C . LEU A 1 882 ? 22.205 -5.071 3.417 1.00 97.12 882 LEU A C 1
ATOM 6689 O O . LEU A 1 882 ? 22.272 -4.579 4.538 1.00 97.12 882 LEU A O 1
ATOM 6693 N N . VAL A 1 883 ? 21.790 -4.385 2.357 1.00 97.69 883 VAL A N 1
ATOM 6694 C CA . VAL A 1 883 ? 21.368 -2.981 2.404 1.00 97.69 883 VAL A CA 1
ATOM 6695 C C . VAL A 1 883 ? 19.921 -2.866 1.931 1.00 97.69 883 VAL A C 1
ATOM 6697 O O . VAL A 1 883 ? 19.594 -3.308 0.832 1.00 97.69 883 VAL A O 1
ATOM 6700 N N . GLY A 1 884 ? 19.043 -2.285 2.747 1.00 94.94 884 GLY A N 1
ATOM 6701 C CA . GLY A 1 884 ? 17.609 -2.180 2.466 1.00 94.94 884 GLY A CA 1
ATOM 6702 C C . GLY A 1 884 ? 17.094 -0.743 2.469 1.00 94.94 884 GLY A C 1
ATOM 6703 O O . GLY A 1 884 ? 17.453 0.052 3.333 1.00 94.94 884 GLY A O 1
ATOM 6704 N N . GLY A 1 885 ? 16.239 -0.415 1.498 1.00 93.50 885 GLY A N 1
ATOM 6705 C CA . GLY A 1 885 ? 15.465 0.832 1.461 1.00 93.50 885 GLY A CA 1
ATOM 6706 C C . GLY A 1 885 ? 14.024 0.641 1.949 1.00 93.50 885 GLY A C 1
ATOM 6707 O O . GLY A 1 885 ? 13.622 -0.459 2.321 1.00 93.50 885 GLY A O 1
ATOM 6708 N N . LEU A 1 886 ? 13.220 1.703 1.888 1.00 93.06 886 LEU A N 1
ATOM 6709 C CA . LEU A 1 886 ? 11.858 1.740 2.438 1.00 93.06 886 LEU A CA 1
ATOM 6710 C C . LEU A 1 886 ? 10.777 2.115 1.411 1.00 93.06 886 LEU A C 1
ATOM 6712 O O . LEU A 1 886 ? 9.592 2.042 1.730 1.00 93.06 886 LEU A O 1
ATOM 6716 N N . ARG A 1 887 ? 11.142 2.514 0.181 1.00 89.94 887 ARG A N 1
ATOM 6717 C CA . ARG A 1 887 ? 10.201 3.081 -0.811 1.00 89.94 887 ARG A CA 1
ATOM 6718 C C . ARG A 1 887 ? 9.338 4.173 -0.172 1.00 89.94 887 ARG A C 1
ATOM 6720 O O . ARG A 1 887 ? 9.894 5.088 0.421 1.00 89.94 887 ARG A O 1
ATOM 6727 N N . TYR A 1 888 ? 8.008 4.074 -0.257 1.00 87.31 888 TYR A N 1
ATOM 6728 C CA . TYR A 1 888 ? 7.064 5.032 0.322 1.00 87.31 888 TYR A CA 1
ATOM 6729 C C . TYR A 1 888 ? 7.020 5.008 1.857 1.00 87.31 888 TYR A C 1
ATOM 6731 O O . TYR A 1 888 ? 6.431 5.895 2.471 1.00 87.31 888 TYR A O 1
ATOM 6739 N N . GLY A 1 889 ? 7.614 4.010 2.514 1.00 87.88 889 GLY A N 1
ATOM 6740 C CA . GLY A 1 889 ? 7.505 3.879 3.961 1.00 87.88 889 GLY A CA 1
ATOM 6741 C C . GLY A 1 889 ? 8.463 4.736 4.777 1.00 87.88 889 GLY A C 1
ATOM 6742 O O . GLY A 1 889 ? 8.211 4.967 5.959 1.00 87.88 889 GLY A O 1
ATOM 6743 N N . GLY A 1 890 ? 9.507 5.292 4.161 1.00 90.12 890 GLY A N 1
ATOM 6744 C CA . GLY A 1 890 ? 10.400 6.219 4.849 1.00 90.12 890 GLY A CA 1
ATOM 6745 C C . GLY A 1 890 ? 11.522 6.779 3.981 1.00 90.12 890 GLY A C 1
ATOM 6746 O O . GLY A 1 890 ? 11.912 6.207 2.964 1.00 90.12 890 GLY A O 1
ATOM 6747 N N . ARG A 1 891 ? 12.071 7.914 4.416 1.00 92.38 891 ARG A N 1
ATOM 6748 C CA . ARG A 1 891 ? 13.230 8.575 3.800 1.00 92.38 891 ARG A CA 1
ATOM 6749 C C . ARG A 1 891 ? 14.519 8.053 4.433 1.00 92.38 891 ARG A C 1
ATOM 6751 O O . ARG A 1 891 ? 15.159 8.754 5.217 1.00 92.38 891 ARG A O 1
ATOM 6758 N N . GLY A 1 892 ? 14.847 6.792 4.165 1.00 93.25 892 GLY A N 1
ATOM 6759 C CA . GLY A 1 892 ? 15.989 6.136 4.795 1.00 93.25 892 GLY A CA 1
ATOM 6760 C C . GLY A 1 892 ? 16.433 4.840 4.130 1.00 93.25 892 GLY A C 1
ATOM 6761 O O . GLY A 1 892 ? 15.714 4.248 3.316 1.00 93.25 892 GLY A O 1
ATOM 6762 N N . ILE A 1 893 ? 17.644 4.436 4.500 1.00 95.56 893 ILE A N 1
ATOM 6763 C CA . ILE A 1 893 ? 18.322 3.201 4.119 1.00 95.56 893 ILE A CA 1
ATOM 6764 C C . ILE A 1 893 ? 19.061 2.636 5.335 1.00 95.56 893 ILE A C 1
ATOM 6766 O O . ILE A 1 893 ? 19.518 3.390 6.196 1.00 95.56 893 ILE A O 1
ATOM 6770 N N . TYR A 1 894 ? 19.184 1.317 5.408 1.00 96.50 894 TYR A N 1
ATOM 6771 C CA . TYR A 1 894 ? 19.868 0.622 6.496 1.00 96.50 894 TYR A CA 1
ATOM 6772 C C . TYR A 1 894 ? 20.776 -0.479 5.950 1.00 96.50 894 TYR A C 1
ATOM 6774 O O . TYR A 1 894 ? 20.519 -1.017 4.872 1.00 96.50 894 TYR A O 1
ATOM 6782 N N . ALA A 1 895 ? 21.816 -0.830 6.704 1.00 97.31 895 ALA A N 1
ATOM 6783 C CA . ALA A 1 895 ? 22.728 -1.921 6.388 1.00 97.31 895 ALA A CA 1
ATOM 6784 C C . ALA A 1 895 ? 22.866 -2.900 7.556 1.00 97.31 895 ALA A C 1
ATOM 6786 O O . ALA A 1 895 ? 22.960 -2.501 8.719 1.00 97.31 895 ALA A O 1
ATOM 6787 N N . LEU A 1 896 ? 22.911 -4.190 7.227 1.00 96.75 896 LEU A N 1
ATOM 6788 C CA . LEU A 1 896 ? 23.042 -5.301 8.160 1.00 96.75 896 LEU A CA 1
ATOM 6789 C C . LEU A 1 896 ? 24.192 -6.219 7.726 1.00 96.75 896 LEU A C 1
ATOM 6791 O O . LEU A 1 896 ? 24.316 -6.536 6.546 1.00 96.75 896 LEU A O 1
ATOM 6795 N N . ASP A 1 897 ? 24.999 -6.700 8.667 1.00 95.75 897 ASP A N 1
ATOM 6796 C CA . ASP A 1 897 ? 25.981 -7.760 8.429 1.00 95.75 897 ASP A CA 1
ATOM 6797 C C . ASP A 1 897 ? 25.298 -9.127 8.542 1.00 95.75 897 ASP A C 1
ATOM 6799 O O . ASP A 1 897 ? 25.002 -9.630 9.629 1.00 95.75 897 ASP A O 1
ATOM 6803 N N . VAL A 1 898 ? 25.066 -9.755 7.393 1.00 95.75 898 VAL A N 1
ATOM 6804 C CA . VAL A 1 898 ? 24.405 -11.058 7.271 1.00 95.75 898 VAL A CA 1
ATOM 6805 C C . VAL A 1 898 ? 25.401 -12.201 7.062 1.00 95.75 898 VAL A C 1
ATOM 6807 O O . VAL A 1 898 ? 25.009 -13.311 6.706 1.00 95.75 898 VAL A O 1
ATOM 6810 N N . THR A 1 899 ? 26.691 -11.973 7.339 1.00 94.75 899 THR A N 1
ATOM 6811 C CA . THR A 1 899 ? 27.755 -12.971 7.155 1.00 94.75 899 THR A CA 1
ATOM 6812 C C . THR A 1 899 ? 27.465 -14.261 7.908 1.00 94.75 899 THR A C 1
ATOM 6814 O O . THR A 1 899 ? 27.545 -15.341 7.328 1.00 94.75 899 THR A O 1
ATOM 6817 N N . LYS A 1 900 ? 27.103 -14.158 9.195 1.00 92.75 900 LYS A N 1
ATOM 6818 C CA . LYS A 1 900 ? 26.704 -15.313 10.017 1.00 92.75 900 LYS A CA 1
ATOM 6819 C C . LYS A 1 900 ? 25.185 -15.502 9.971 1.00 92.75 900 LYS A C 1
ATOM 6821 O O . LYS A 1 900 ? 24.452 -14.634 10.449 1.00 92.75 900 LYS A O 1
ATOM 6826 N N . SER A 1 901 ? 24.738 -16.642 9.459 1.00 89.69 901 SER A N 1
ATOM 6827 C CA . SER A 1 901 ? 23.337 -17.083 9.403 1.00 89.69 901 SER A CA 1
ATOM 6828 C C . SER A 1 901 ? 22.913 -17.850 10.667 1.00 89.69 901 SER A C 1
ATOM 6830 O O . SER A 1 901 ? 23.752 -18.166 11.507 1.00 89.69 901 SER A O 1
ATOM 6832 N N . GLY A 1 902 ? 21.628 -18.205 10.786 1.00 89.56 902 GLY A N 1
ATOM 6833 C CA . GLY A 1 902 ? 21.144 -19.121 11.837 1.00 89.56 902 GLY A CA 1
ATOM 6834 C C . GLY A 1 902 ? 21.097 -18.540 13.248 1.00 89.56 902 GLY A C 1
ATOM 6835 O O . GLY A 1 902 ? 21.034 -19.281 14.221 1.00 89.56 902 GLY A O 1
ATOM 6836 N N . VAL A 1 903 ? 21.141 -17.215 13.370 1.00 93.56 903 VAL A N 1
ATOM 6837 C CA . VAL A 1 903 ? 21.018 -16.521 14.654 1.00 93.56 903 VAL A CA 1
ATOM 6838 C C . VAL A 1 903 ? 19.569 -16.559 15.125 1.00 93.56 903 VAL A C 1
ATOM 6840 O O . VAL A 1 903 ? 18.674 -16.207 14.364 1.00 93.56 903 VAL A O 1
ATOM 6843 N N . THR A 1 904 ? 19.351 -16.949 16.379 1.00 92.75 904 THR A N 1
ATOM 6844 C CA . THR A 1 904 ? 18.010 -17.099 16.970 1.00 92.75 904 THR A CA 1
ATOM 6845 C C . THR A 1 904 ? 17.907 -16.474 18.362 1.00 92.75 904 THR A C 1
ATOM 6847 O O . THR A 1 904 ? 17.032 -16.847 19.138 1.00 92.75 904 THR A O 1
ATOM 6850 N N . ASP A 1 905 ? 18.810 -15.555 18.708 1.00 95.06 905 ASP A N 1
ATOM 6851 C CA . ASP A 1 905 ? 18.842 -14.842 19.988 1.00 95.06 905 ASP A CA 1
ATOM 6852 C C . ASP A 1 905 ? 19.059 -13.334 19.781 1.00 95.06 905 ASP A C 1
ATOM 6854 O O . ASP A 1 905 ? 19.699 -12.906 18.815 1.00 95.06 905 ASP A O 1
ATOM 6858 N N . ALA A 1 906 ? 18.517 -12.511 20.686 1.00 93.88 906 ALA A N 1
ATOM 6859 C CA . ALA A 1 906 ? 18.552 -11.054 20.551 1.00 93.88 906 ALA A CA 1
ATOM 6860 C C . ALA A 1 906 ? 19.970 -10.451 20.620 1.00 93.88 906 ALA A C 1
ATOM 6862 O O . ALA A 1 906 ? 20.277 -9.603 19.781 1.00 93.88 906 ALA A O 1
ATOM 6863 N N . PRO A 1 907 ? 20.879 -10.870 21.527 1.00 94.25 907 PRO A N 1
ATOM 6864 C CA . PRO A 1 907 ? 22.258 -10.374 21.524 1.00 94.25 907 PRO A CA 1
ATOM 6865 C C . PRO A 1 907 ? 23.009 -10.657 20.215 1.00 94.25 907 PRO A C 1
ATOM 6867 O O . PRO A 1 907 ? 23.773 -9.812 19.744 1.00 94.25 907 PRO A O 1
ATOM 6870 N N . GLY A 1 908 ? 22.805 -11.832 19.618 1.00 94.50 908 GLY A N 1
ATOM 6871 C CA . GLY A 1 908 ? 23.359 -12.199 18.321 1.00 94.50 908 GLY A CA 1
ATOM 6872 C C . GLY A 1 908 ? 22.756 -11.391 17.172 1.00 94.50 908 GLY A C 1
ATOM 6873 O O . GLY A 1 908 ? 23.496 -10.941 16.295 1.00 94.50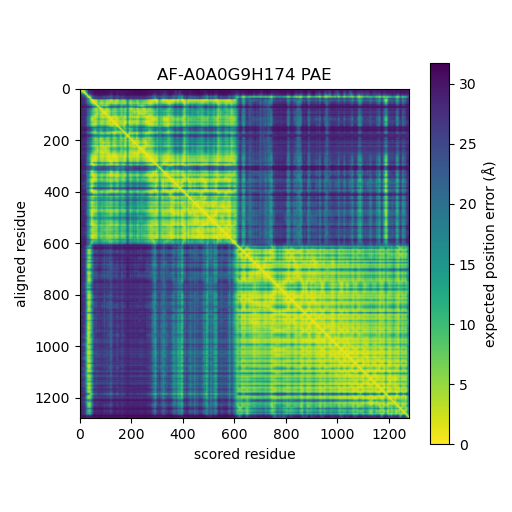 908 GLY A O 1
ATOM 6874 N N . ALA A 1 909 ? 21.435 -11.186 17.181 1.00 95.38 909 ALA A N 1
ATOM 6875 C CA . ALA A 1 909 ? 20.723 -10.438 16.146 1.00 95.38 909 ALA A CA 1
ATOM 6876 C C . ALA A 1 909 ? 21.052 -8.936 16.193 1.00 95.38 909 ALA A C 1
ATOM 6878 O O . ALA A 1 909 ? 21.243 -8.315 15.154 1.00 95.38 909 ALA A O 1
ATOM 6879 N N . SER A 1 910 ? 21.228 -8.354 17.381 1.00 94.88 910 SER A N 1
ATOM 6880 C CA . SER A 1 910 ? 21.580 -6.936 17.544 1.00 94.88 910 SER A CA 1
ATOM 6881 C C . SER A 1 910 ? 22.947 -6.604 16.938 1.00 94.88 910 SER A C 1
ATOM 6883 O O . SER A 1 910 ? 23.137 -5.534 16.371 1.00 94.88 910 SER A O 1
ATOM 6885 N N . LYS A 1 911 ? 23.894 -7.553 16.963 1.00 93.44 911 LYS A N 1
ATOM 6886 C CA . LYS A 1 911 ? 25.216 -7.403 16.323 1.00 93.44 911 LYS A CA 1
ATOM 6887 C C . LYS A 1 911 ? 25.161 -7.394 14.793 1.00 93.44 911 LYS A C 1
ATOM 6889 O O . LYS A 1 911 ? 26.176 -7.120 14.167 1.00 93.44 911 LYS A O 1
ATOM 6894 N N . LYS A 1 912 ? 24.011 -7.720 14.192 1.00 93.75 912 LYS A N 1
ATOM 6895 C CA . LYS A 1 912 ? 23.799 -7.638 12.741 1.00 93.75 912 LYS A CA 1
ATOM 6896 C C . LYS A 1 912 ? 23.626 -6.205 12.273 1.00 93.75 912 LYS A C 1
ATOM 6898 O O . LYS A 1 912 ? 23.873 -5.941 11.107 1.00 93.75 912 LYS A O 1
ATOM 6903 N N . VAL A 1 913 ? 23.185 -5.296 13.140 1.00 94.88 913 VAL A N 1
ATOM 6904 C CA . VAL A 1 913 ? 22.901 -3.911 12.759 1.00 94.88 913 VAL A CA 1
ATOM 6905 C C . VAL A 1 913 ? 24.215 -3.167 12.544 1.00 94.88 913 VAL A C 1
ATOM 6907 O O . VAL A 1 913 ? 24.955 -2.922 13.500 1.00 94.88 913 VAL A O 1
ATOM 6910 N N . LEU A 1 914 ? 24.503 -2.819 11.286 1.00 94.38 914 LEU A N 1
ATOM 6911 C CA . LEU A 1 914 ? 25.651 -1.987 10.949 1.00 94.38 914 LEU A CA 1
ATOM 6912 C C . LEU A 1 914 ? 25.264 -0.527 11.116 1.00 94.38 914 LEU A C 1
ATOM 6914 O O . LEU A 1 914 ? 25.671 0.094 12.080 1.00 94.38 914 LEU A O 1
ATOM 6918 N N . TRP A 1 915 ? 24.462 0.044 10.229 1.00 95.31 915 TRP A N 1
ATOM 6919 C CA . TRP A 1 915 ? 24.191 1.479 10.268 1.00 95.31 915 TRP A CA 1
ATOM 6920 C C . TRP A 1 915 ? 22.892 1.827 9.555 1.00 95.31 915 TRP A C 1
ATOM 6922 O O . TRP A 1 915 ? 22.343 1.036 8.790 1.00 95.31 915 TRP A O 1
ATOM 6932 N N . GLU A 1 916 ? 22.433 3.054 9.782 1.00 94.94 916 GLU A N 1
ATOM 6933 C CA . GLU A 1 916 ? 21.310 3.660 9.076 1.00 94.94 916 GLU A CA 1
ATOM 6934 C C . GLU A 1 916 ? 21.696 5.055 8.588 1.00 94.94 916 GLU A C 1
ATOM 6936 O O . GLU A 1 916 ? 22.453 5.766 9.251 1.00 94.94 916 GLU A O 1
ATOM 6941 N N . PHE A 1 917 ? 21.161 5.437 7.430 1.00 95.19 917 PHE A N 1
ATOM 6942 C CA . PHE A 1 917 ? 21.268 6.778 6.867 1.00 95.19 917 PHE A CA 1
ATOM 6943 C C . PHE A 1 917 ? 19.876 7.239 6.432 1.00 95.19 917 PHE A C 1
ATOM 6945 O O . PHE A 1 917 ? 19.179 6.554 5.682 1.00 95.19 917 PHE A O 1
ATOM 6952 N N . ASN A 1 918 ? 19.439 8.388 6.931 1.00 93.81 918 ASN A N 1
ATOM 6953 C CA . ASN A 1 918 ? 18.092 8.913 6.721 1.00 93.81 918 ASN A CA 1
ATOM 6954 C C . ASN A 1 918 ? 18.109 10.436 6.529 1.00 93.81 918 ASN A C 1
ATOM 6956 O O . ASN A 1 918 ? 19.156 11.078 6.610 1.00 93.81 918 ASN A O 1
ATOM 6960 N N . SER A 1 919 ? 16.941 11.032 6.283 1.00 91.62 919 SER A N 1
ATOM 6961 C CA . SER A 1 919 ? 16.832 12.479 6.060 1.00 91.62 919 SER A CA 1
ATOM 6962 C C . SER A 1 919 ? 17.273 13.354 7.239 1.00 91.62 919 SER A C 1
ATOM 6964 O O . SER A 1 919 ? 17.572 14.527 7.030 1.00 91.62 919 SER A O 1
ATOM 6966 N N . ASP A 1 920 ? 17.306 12.799 8.453 1.00 88.31 920 ASP A N 1
ATOM 6967 C CA . ASP A 1 920 ? 17.729 13.493 9.675 1.00 88.31 920 ASP A CA 1
ATOM 6968 C C . ASP A 1 920 ? 19.227 13.289 9.968 1.00 88.31 920 ASP A C 1
ATOM 6970 O O . ASP A 1 920 ? 19.783 13.903 10.879 1.00 88.31 920 ASP A O 1
ATOM 6974 N N . SER A 1 921 ? 19.902 12.436 9.190 1.00 91.25 921 SER A N 1
ATOM 6975 C CA . SER A 1 921 ? 21.344 12.229 9.281 1.00 91.25 921 SER A CA 1
ATOM 6976 C C . SER A 1 921 ? 22.097 13.477 8.821 1.00 91.25 921 SER A C 1
ATOM 6978 O O . SER A 1 921 ? 21.624 14.244 7.978 1.00 91.25 921 SER A O 1
ATOM 6980 N N . THR A 1 922 ? 23.312 13.678 9.334 1.00 90.06 922 THR A N 1
ATOM 6981 C CA . THR A 1 922 ? 24.185 14.776 8.899 1.00 90.06 922 THR A CA 1
ATOM 6982 C C . THR A 1 922 ? 24.364 14.739 7.378 1.00 90.06 922 THR A C 1
ATOM 6984 O O . THR A 1 922 ? 24.820 13.736 6.832 1.00 90.06 922 THR A O 1
ATOM 6987 N N . ASN A 1 923 ? 24.009 15.834 6.694 1.00 90.12 923 ASN A N 1
ATOM 6988 C CA . ASN A 1 923 ? 23.998 15.956 5.226 1.00 90.12 923 ASN A CA 1
ATOM 6989 C C . ASN A 1 923 ? 23.048 14.983 4.487 1.00 90.12 923 ASN A C 1
ATOM 6991 O O . ASN A 1 923 ? 23.191 14.777 3.285 1.00 90.12 923 ASN A O 1
ATOM 6995 N N . GLY A 1 924 ? 22.053 14.417 5.176 1.00 91.56 924 GLY A N 1
ATOM 6996 C CA . GLY A 1 924 ? 21.026 13.538 4.603 1.00 91.56 924 GLY A CA 1
ATOM 6997 C C . GLY A 1 924 ? 19.765 14.252 4.108 1.00 91.56 924 GLY A C 1
ATOM 6998 O O . GLY A 1 924 ? 18.898 13.615 3.517 1.00 91.56 924 GLY A O 1
ATOM 6999 N N . ALA A 1 925 ? 19.645 15.571 4.293 1.00 91.50 925 ALA A N 1
ATOM 7000 C CA . ALA A 1 925 ? 18.401 16.318 4.058 1.00 91.50 925 ALA A CA 1
ATOM 7001 C C . ALA A 1 925 ? 17.822 16.192 2.631 1.00 91.50 925 ALA A C 1
ATOM 7003 O O . ALA A 1 925 ? 16.603 16.286 2.464 1.00 91.50 925 ALA A O 1
ATOM 7004 N N . ASN A 1 926 ? 18.670 15.948 1.620 1.00 92.50 926 ASN A N 1
ATOM 7005 C CA . ASN A 1 926 ? 18.259 15.765 0.222 1.00 92.50 926 ASN A CA 1
ATOM 7006 C C . ASN A 1 926 ? 17.734 14.352 -0.099 1.00 92.50 926 ASN A C 1
ATOM 7008 O O . ASN A 1 926 ? 17.257 14.125 -1.205 1.00 92.50 926 ASN A O 1
ATOM 7012 N N . LEU A 1 927 ? 17.792 13.407 0.845 1.00 93.62 927 LEU A N 1
ATOM 7013 C CA . LEU A 1 927 ? 17.243 12.064 0.672 1.00 93.62 927 LEU A CA 1
ATOM 7014 C C . LEU A 1 927 ? 15.711 12.107 0.747 1.00 93.62 927 LEU A C 1
ATOM 7016 O O . LEU A 1 927 ? 15.149 12.443 1.787 1.00 93.62 927 LEU A O 1
ATOM 7020 N N . GLY A 1 928 ? 15.031 11.784 -0.343 1.00 92.25 928 GLY A N 1
ATOM 7021 C CA . GLY A 1 928 ? 13.600 11.504 -0.437 1.00 92.25 928 GLY A CA 1
ATOM 7022 C C . GLY A 1 928 ? 13.255 10.045 -0.111 1.00 92.25 928 GLY A C 1
ATOM 7023 O O . GLY A 1 928 ? 13.993 9.339 0.575 1.00 92.25 928 GLY A O 1
ATOM 7024 N N . TYR A 1 929 ? 12.091 9.595 -0.571 1.00 92.25 929 TYR A N 1
ATOM 7025 C CA . TYR A 1 929 ? 11.625 8.215 -0.444 1.00 92.25 929 TYR A CA 1
ATOM 7026 C C . TYR A 1 929 ? 12.439 7.278 -1.340 1.00 92.25 929 TYR A C 1
ATOM 7028 O O . TYR A 1 929 ? 12.556 7.500 -2.548 1.00 92.25 929 TYR A O 1
ATOM 7036 N N . THR A 1 930 ? 12.981 6.206 -0.762 1.00 92.00 930 THR A N 1
ATOM 7037 C CA . THR A 1 930 ? 13.983 5.324 -1.387 1.00 92.00 930 THR A CA 1
ATOM 7038 C C . THR A 1 930 ? 13.351 4.277 -2.317 1.00 92.00 930 THR A C 1
ATOM 7040 O O . THR A 1 930 ? 13.399 3.073 -2.065 1.00 92.00 930 THR A O 1
ATOM 7043 N N . PHE A 1 931 ? 12.704 4.751 -3.391 1.00 89.31 931 PHE A N 1
ATOM 7044 C CA . PHE A 1 931 ? 12.141 3.916 -4.465 1.00 89.31 931 PHE A CA 1
ATOM 7045 C C . PHE A 1 931 ? 13.220 3.275 -5.343 1.00 89.31 931 PHE A C 1
ATOM 7047 O O . PHE A 1 931 ? 13.073 2.118 -5.741 1.00 89.31 931 PHE A O 1
ATOM 7054 N N . GLY A 1 932 ? 14.301 4.012 -5.617 1.00 88.12 932 GLY A N 1
ATOM 7055 C CA . GLY A 1 932 ? 15.508 3.461 -6.221 1.00 88.12 932 GLY A CA 1
ATOM 7056 C C . GLY A 1 932 ? 16.224 2.542 -5.230 1.00 88.12 932 GLY A C 1
ATOM 7057 O O . GLY A 1 932 ? 16.431 2.904 -4.071 1.00 88.12 932 GLY A O 1
ATOM 7058 N N . GLN A 1 933 ? 16.595 1.350 -5.686 1.00 90.31 933 GLN A N 1
ATOM 7059 C CA . GLN A 1 933 ? 17.417 0.421 -4.920 1.00 90.31 933 GLN A CA 1
ATOM 7060 C C . GLN A 1 933 ? 18.858 0.945 -4.853 1.00 90.31 933 GLN A C 1
ATOM 7062 O O . GLN A 1 933 ? 19.363 1.458 -5.855 1.00 90.31 933 GLN A O 1
ATOM 7067 N N . PRO A 1 934 ? 19.532 0.817 -3.701 1.00 94.62 934 PRO A N 1
ATOM 7068 C CA . PRO A 1 934 ? 20.952 1.120 -3.603 1.00 94.62 934 PRO A CA 1
ATOM 7069 C C . PRO A 1 934 ? 21.793 0.099 -4.374 1.00 94.62 934 PRO A C 1
ATOM 7071 O O . PRO A 1 934 ? 21.340 -1.004 -4.673 1.00 94.62 934 PRO A O 1
ATOM 7074 N N . ASN A 1 935 ? 23.050 0.444 -4.633 1.00 95.31 935 ASN A N 1
ATOM 7075 C CA . ASN A 1 935 ? 24.042 -0.486 -5.168 1.00 95.31 935 ASN A CA 1
ATOM 7076 C C . ASN A 1 935 ? 25.319 -0.431 -4.324 1.00 95.31 935 ASN A C 1
ATOM 7078 O O . ASN A 1 935 ? 25.582 0.573 -3.669 1.00 95.31 935 ASN A O 1
ATOM 7082 N N . ILE A 1 936 ? 26.102 -1.503 -4.301 1.00 97.06 936 ILE A N 1
ATOM 7083 C CA . ILE A 1 936 ? 27.300 -1.621 -3.457 1.00 97.06 936 ILE A CA 1
ATOM 7084 C C . ILE A 1 936 ? 28.492 -1.802 -4.383 1.00 97.06 936 ILE A C 1
ATOM 7086 O O . ILE A 1 936 ? 28.417 -2.680 -5.230 1.00 97.06 936 ILE A O 1
ATOM 7090 N N . GLY A 1 937 ? 29.564 -1.026 -4.240 1.00 95.38 937 GLY A N 1
ATOM 7091 C CA . GLY A 1 937 ? 30.726 -1.077 -5.136 1.00 95.38 937 GLY A CA 1
ATOM 7092 C C . GLY A 1 937 ? 32.063 -0.924 -4.420 1.00 95.38 937 GLY A C 1
ATOM 7093 O O . GLY A 1 937 ? 32.106 -0.573 -3.239 1.00 95.38 937 GLY A O 1
ATOM 7094 N N . ARG A 1 938 ? 33.157 -1.178 -5.137 1.00 94.88 938 ARG A N 1
ATOM 7095 C CA . ARG A 1 938 ? 34.538 -1.032 -4.666 1.00 94.88 938 ARG A CA 1
ATOM 7096 C C . ARG A 1 938 ? 35.243 0.054 -5.471 1.00 94.88 938 ARG A C 1
ATOM 7098 O O . ARG A 1 938 ? 35.432 -0.096 -6.666 1.00 94.88 938 ARG A O 1
ATOM 7105 N N . LEU A 1 939 ? 35.656 1.138 -4.813 1.00 93.94 939 LEU A N 1
ATOM 7106 C CA . LEU A 1 939 ? 36.258 2.306 -5.471 1.00 93.94 939 LEU A CA 1
ATOM 7107 C C . LEU A 1 939 ? 37.783 2.245 -5.501 1.00 93.94 939 LEU A C 1
ATOM 7109 O O . LEU A 1 939 ? 38.388 1.656 -4.609 1.00 93.94 939 LEU A O 1
ATOM 7113 N N . SER A 1 940 ? 38.419 2.945 -6.443 1.00 90.94 940 SER A N 1
ATOM 7114 C CA . SER A 1 940 ? 39.885 2.981 -6.614 1.00 90.94 940 SER A CA 1
ATOM 7115 C C . SER A 1 940 ? 40.658 3.492 -5.394 1.00 90.94 940 SER A C 1
ATOM 7117 O O . SER A 1 940 ? 41.820 3.143 -5.195 1.00 90.94 940 SER A O 1
ATOM 7119 N N . ASN A 1 941 ? 39.997 4.233 -4.502 1.00 88.00 941 ASN A N 1
ATOM 7120 C CA . ASN A 1 941 ? 40.576 4.715 -3.248 1.00 88.00 941 ASN A CA 1
ATOM 7121 C C . ASN A 1 941 ? 40.748 3.641 -2.150 1.00 88.00 941 ASN A C 1
ATOM 7123 O O . ASN A 1 941 ? 41.206 3.967 -1.055 1.00 88.00 941 ASN A O 1
ATOM 7127 N N . GLY A 1 942 ? 40.372 2.385 -2.407 1.00 89.19 942 GLY A N 1
ATOM 7128 C CA . GLY A 1 942 ? 40.503 1.293 -1.440 1.00 89.19 942 GLY A CA 1
ATOM 7129 C C . GLY A 1 942 ? 39.252 1.014 -0.602 1.00 89.19 942 GLY A C 1
ATOM 7130 O O . GLY A 1 942 ? 39.295 0.137 0.260 1.00 89.19 942 GLY A O 1
ATOM 7131 N N . LYS A 1 943 ? 38.155 1.756 -0.805 1.00 91.69 943 LYS A N 1
ATOM 7132 C CA . LYS A 1 943 ? 36.934 1.634 0.003 1.00 91.69 943 LYS A CA 1
ATOM 7133 C C . LYS A 1 943 ? 35.813 0.895 -0.714 1.00 91.69 943 LYS A C 1
ATOM 7135 O O . LYS A 1 943 ? 35.553 1.119 -1.895 1.00 91.69 943 LYS A O 1
ATOM 7140 N N . TRP A 1 944 ? 35.086 0.095 0.058 1.00 96.44 944 TRP A N 1
ATOM 7141 C CA . TRP A 1 944 ? 33.759 -0.393 -0.302 1.00 96.44 944 TRP A CA 1
ATOM 7142 C C . TRP A 1 944 ? 32.711 0.651 0.059 1.00 96.44 944 TRP A C 1
ATOM 7144 O O . TRP A 1 944 ? 32.764 1.248 1.138 1.00 96.44 944 TRP A O 1
ATOM 7154 N N . VAL A 1 945 ? 31.760 0.876 -0.840 1.00 97.56 945 VAL A N 1
ATOM 7155 C CA . VAL A 1 945 ? 30.771 1.946 -0.721 1.00 97.56 945 VAL A CA 1
ATOM 7156 C C . VAL A 1 945 ? 29.369 1.476 -1.072 1.00 97.56 945 VAL A C 1
ATOM 7158 O O . VAL A 1 945 ? 29.188 0.540 -1.847 1.00 97.56 945 VAL A O 1
ATOM 7161 N N . VAL A 1 946 ? 28.373 2.170 -0.530 1.00 98.00 946 VAL A N 1
ATOM 7162 C CA . VAL A 1 946 ? 26.964 2.045 -0.899 1.00 98.00 946 VAL A CA 1
ATOM 7163 C C . VAL A 1 946 ? 26.538 3.317 -1.622 1.00 98.00 946 VAL A C 1
ATOM 7165 O O . VAL A 1 946 ? 26.631 4.415 -1.075 1.00 98.00 946 VAL A O 1
ATOM 7168 N N . LEU A 1 947 ? 26.067 3.164 -2.854 1.00 98.00 947 LEU A N 1
ATOM 7169 C CA . LEU A 1 947 ? 25.511 4.222 -3.683 1.00 98.00 947 LEU A CA 1
ATOM 7170 C C . LEU A 1 947 ? 24.001 4.269 -3.467 1.00 98.00 947 LEU A C 1
ATOM 7172 O O . LEU A 1 947 ? 23.299 3.297 -3.749 1.00 98.00 947 LEU A O 1
ATOM 7176 N N . VAL A 1 948 ? 23.503 5.403 -2.986 1.00 97.44 948 VAL A N 1
ATOM 7177 C CA . VAL A 1 948 ? 22.094 5.605 -2.645 1.00 97.44 948 VAL A CA 1
ATOM 7178 C C . VAL A 1 948 ? 21.525 6.724 -3.516 1.00 97.44 948 VAL A C 1
ATOM 7180 O O . VAL A 1 948 ? 21.949 7.875 -3.373 1.00 97.44 948 VAL A O 1
ATOM 7183 N N . PRO A 1 949 ? 20.581 6.435 -4.427 1.00 95.44 949 PRO A N 1
ATOM 7184 C CA . PRO A 1 949 ? 19.892 7.486 -5.165 1.00 95.44 949 PRO A CA 1
ATOM 7185 C C . PRO A 1 949 ? 18.994 8.283 -4.210 1.00 95.44 949 PRO A C 1
ATOM 7187 O O . PRO A 1 949 ? 18.357 7.711 -3.325 1.00 95.44 949 PRO A O 1
ATOM 7190 N N . ALA A 1 950 ? 18.909 9.603 -4.394 1.00 88.38 950 ALA A N 1
ATOM 7191 C CA . ALA A 1 950 ? 18.130 10.471 -3.511 1.00 88.38 950 ALA A CA 1
ATOM 7192 C C . ALA A 1 950 ? 16.628 10.158 -3.476 1.00 88.38 950 ALA A C 1
ATOM 7194 O O . ALA A 1 950 ? 15.964 10.574 -2.538 1.00 88.38 950 ALA A O 1
ATOM 7195 N N . GLY A 1 951 ? 16.084 9.405 -4.433 1.00 89.50 951 GLY A N 1
ATOM 7196 C CA . GLY A 1 951 ? 14.683 8.992 -4.398 1.00 89.50 951 GLY A CA 1
ATOM 7197 C C . GLY A 1 951 ? 13.696 10.129 -4.680 1.00 89.50 951 GLY A C 1
ATOM 7198 O O . GLY A 1 951 ? 14.056 11.141 -5.282 1.00 89.50 951 GLY A O 1
ATOM 7199 N N . TYR A 1 952 ? 12.429 9.933 -4.300 1.00 89.62 952 TYR A N 1
ATOM 7200 C CA . TYR A 1 952 ? 11.288 10.749 -4.755 1.00 89.62 952 TYR A CA 1
ATOM 7201 C C . TYR A 1 952 ? 10.579 11.472 -3.602 1.00 89.62 952 TYR A C 1
ATOM 7203 O O . TYR A 1 952 ? 10.690 11.070 -2.446 1.00 89.62 952 TYR A O 1
ATOM 7211 N N . PHE A 1 953 ? 9.809 12.518 -3.906 1.00 87.62 953 PHE A N 1
ATOM 7212 C CA . PHE A 1 953 ? 9.023 13.266 -2.917 1.00 87.62 953 PHE A CA 1
ATOM 7213 C C . PHE A 1 953 ? 7.520 13.156 -3.209 1.00 87.62 953 PHE A C 1
ATOM 7215 O O . PHE A 1 953 ? 7.149 13.114 -4.383 1.00 87.62 953 PHE A O 1
ATOM 7222 N N . PRO A 1 954 ? 6.663 13.087 -2.171 1.00 82.88 954 PRO A N 1
ATOM 7223 C CA . PRO A 1 954 ? 5.224 12.914 -2.341 1.00 82.88 954 PRO A CA 1
ATOM 7224 C C . PRO A 1 954 ? 4.533 14.231 -2.722 1.00 82.88 954 PRO A C 1
ATOM 7226 O O . PRO A 1 954 ? 4.963 15.314 -2.321 1.00 82.88 954 PRO A O 1
ATOM 7229 N N . THR A 1 955 ? 3.410 14.124 -3.432 1.00 76.94 955 THR A N 1
ATOM 7230 C CA . THR A 1 955 ? 2.463 15.228 -3.684 1.00 76.94 955 THR A CA 1
ATOM 7231 C C . THR A 1 955 ? 1.313 15.283 -2.679 1.00 76.94 955 THR A C 1
ATOM 7233 O O . THR A 1 955 ? 0.629 16.298 -2.599 1.00 76.94 955 THR A O 1
ATOM 7236 N N . ASP A 1 956 ? 1.078 14.203 -1.931 1.00 72.31 956 ASP A N 1
ATOM 7237 C CA . ASP A 1 956 ? -0.003 14.100 -0.951 1.00 72.31 956 ASP A CA 1
ATOM 7238 C C . ASP A 1 956 ? 0.277 14.991 0.265 1.00 72.31 956 ASP A C 1
ATOM 7240 O O . ASP A 1 956 ? 1.212 14.739 1.025 1.00 72.31 956 ASP A O 1
ATOM 7244 N N . SER A 1 957 ? -0.570 16.002 0.482 1.00 71.44 957 SER A N 1
ATOM 7245 C CA . SER A 1 957 ? -0.455 16.943 1.602 1.00 71.44 957 SER A CA 1
ATOM 7246 C C . SER A 1 957 ? -0.578 16.309 2.991 1.00 71.44 957 SER A C 1
ATOM 7248 O O . SER A 1 957 ? -0.256 16.956 3.986 1.00 71.44 957 SER A O 1
ATOM 7250 N N . THR A 1 958 ? -1.064 15.069 3.081 1.00 67.69 958 THR A N 1
ATOM 7251 C CA . THR A 1 958 ? -1.192 14.325 4.341 1.00 67.69 958 THR A CA 1
ATOM 7252 C C . THR A 1 958 ? 0.068 13.536 4.711 1.00 67.69 958 THR A C 1
ATOM 7254 O O . THR A 1 958 ? 0.172 13.032 5.837 1.00 67.69 958 THR A O 1
ATOM 7257 N N . ASP A 1 959 ? 1.039 13.425 3.797 1.00 75.88 959 ASP A N 1
ATOM 7258 C CA . ASP A 1 959 ? 2.300 12.741 4.061 1.00 75.88 959 ASP A CA 1
ATOM 7259 C C . ASP A 1 959 ? 3.279 13.653 4.836 1.00 75.88 959 ASP A C 1
ATOM 7261 O O . ASP A 1 959 ? 3.461 14.816 4.471 1.00 75.88 959 ASP A O 1
ATOM 7265 N N . PRO A 1 960 ? 3.978 13.157 5.879 1.00 75.12 960 PRO A N 1
ATOM 7266 C CA . PRO A 1 960 ? 4.918 13.968 6.663 1.00 75.12 960 PRO A CA 1
ATOM 7267 C C . PRO A 1 960 ? 6.099 14.552 5.874 1.00 75.12 960 PRO A C 1
ATOM 7269 O O . PRO A 1 960 ? 6.777 15.449 6.374 1.00 75.12 960 PRO A O 1
ATOM 7272 N N . ALA A 1 961 ? 6.402 14.014 4.688 1.00 79.69 961 ALA A N 1
ATOM 7273 C CA . ALA A 1 961 ? 7.445 14.523 3.804 1.00 79.69 961 ALA A CA 1
ATOM 7274 C C . ALA A 1 961 ? 6.928 15.535 2.767 1.00 79.69 961 ALA A C 1
ATOM 7276 O O . ALA A 1 961 ? 7.732 16.057 1.988 1.00 79.69 961 ALA A O 1
ATOM 7277 N N . TYR A 1 962 ? 5.623 15.826 2.746 1.00 81.25 962 TYR A N 1
ATOM 7278 C CA . TYR A 1 962 ? 5.060 16.863 1.890 1.00 81.25 962 TYR A CA 1
ATOM 7279 C C . TYR A 1 962 ? 5.675 18.230 2.199 1.00 81.25 962 TYR A C 1
ATOM 7281 O O . TYR A 1 962 ? 5.830 18.618 3.357 1.00 81.25 962 TYR A O 1
ATOM 7289 N N . GLY A 1 963 ? 6.052 18.963 1.150 1.00 79.44 963 GLY A N 1
ATOM 7290 C CA . GLY A 1 963 ? 6.674 20.281 1.289 1.00 79.44 963 GLY A CA 1
ATOM 7291 C C . GLY A 1 963 ? 8.081 20.264 1.901 1.00 79.44 963 GLY A C 1
ATOM 7292 O O . GLY A 1 963 ? 8.573 21.318 2.304 1.00 79.44 963 GLY A O 1
ATOM 7293 N N . ALA A 1 964 ? 8.750 19.105 1.980 1.00 84.56 964 ALA A N 1
ATOM 7294 C CA . ALA A 1 964 ? 10.150 19.047 2.394 1.00 84.56 964 ALA A CA 1
ATOM 7295 C C . ALA A 1 964 ? 11.005 19.986 1.513 1.00 84.56 964 ALA A C 1
ATOM 7297 O O . ALA A 1 964 ? 10.872 19.928 0.292 1.00 84.56 964 ALA A O 1
ATOM 7298 N N . PRO A 1 965 ? 11.926 20.800 2.073 1.00 86.19 965 PRO A N 1
ATOM 7299 C CA . PRO A 1 965 ? 12.698 21.768 1.285 1.00 86.19 965 PRO A CA 1
ATOM 7300 C C . PRO A 1 965 ? 13.440 21.156 0.089 1.00 86.19 965 PRO A C 1
ATOM 7302 O O . PRO A 1 965 ? 13.505 21.758 -0.978 1.00 86.19 965 PRO A O 1
ATOM 7305 N N . ALA A 1 966 ? 13.939 19.927 0.242 1.00 86.75 966 ALA A N 1
ATOM 7306 C CA . ALA A 1 966 ? 14.620 19.193 -0.821 1.00 86.75 966 ALA A CA 1
ATOM 7307 C C . ALA A 1 966 ? 13.723 18.847 -2.026 1.00 86.75 966 ALA A C 1
ATOM 7309 O O . ALA A 1 966 ? 14.245 18.634 -3.117 1.00 86.75 966 ALA A O 1
ATOM 7310 N N . ALA A 1 967 ? 12.395 18.834 -1.862 1.00 85.06 967 ALA A N 1
ATOM 7311 C CA . ALA A 1 967 ? 11.446 18.592 -2.949 1.00 85.06 967 ALA A CA 1
ATOM 7312 C C . ALA A 1 967 ? 11.405 19.738 -3.978 1.00 85.06 967 ALA A C 1
ATOM 7314 O O . ALA A 1 967 ? 10.939 19.533 -5.094 1.00 85.06 967 ALA A O 1
ATOM 7315 N N . ALA A 1 968 ? 11.898 20.931 -3.622 1.00 86.31 968 ALA A N 1
ATOM 7316 C CA . ALA A 1 968 ? 11.980 22.080 -4.525 1.00 86.31 968 ALA A CA 1
ATOM 7317 C C . ALA A 1 968 ? 13.255 22.089 -5.394 1.00 86.31 968 ALA A C 1
ATOM 7319 O O . ALA A 1 968 ? 13.401 22.950 -6.261 1.00 86.31 968 ALA A O 1
ATOM 7320 N N . ASN A 1 969 ? 14.193 21.163 -5.164 1.00 86.94 969 ASN A N 1
ATOM 7321 C CA . ASN A 1 969 ? 15.433 21.094 -5.932 1.00 86.94 969 ASN A CA 1
ATOM 7322 C C . ASN A 1 969 ? 15.157 20.662 -7.382 1.00 86.94 969 ASN A C 1
ATOM 7324 O O . ASN A 1 969 ? 14.408 19.722 -7.627 1.00 86.94 969 ASN A O 1
ATOM 7328 N N . THR A 1 970 ? 15.831 21.300 -8.341 1.00 89.44 970 THR A N 1
ATOM 7329 C CA . THR A 1 970 ? 15.809 20.926 -9.772 1.00 89.44 970 THR A CA 1
ATOM 7330 C C . THR A 1 970 ? 17.014 20.071 -10.178 1.00 89.44 970 THR A C 1
ATOM 7332 O O . THR A 1 970 ? 17.341 19.959 -11.360 1.00 89.44 970 THR A O 1
ATOM 7335 N N . VAL A 1 971 ? 17.724 19.536 -9.185 1.00 91.62 971 VAL A N 1
ATOM 7336 C CA . VAL A 1 971 ? 18.884 18.655 -9.325 1.00 91.62 971 VAL A CA 1
ATOM 7337 C C . VAL A 1 971 ? 18.661 17.423 -8.462 1.00 91.62 971 VAL A C 1
ATOM 7339 O O . VAL A 1 971 ? 18.056 17.516 -7.391 1.00 91.62 971 VAL A O 1
ATOM 7342 N N . SER A 1 972 ? 19.201 16.287 -8.889 1.00 92.81 972 SER A N 1
ATOM 7343 C CA . SER A 1 972 ? 19.132 15.040 -8.132 1.00 92.81 972 SER A CA 1
ATOM 7344 C C . SER A 1 972 ? 20.479 14.699 -7.501 1.00 92.81 972 SER A C 1
ATOM 7346 O O . SER A 1 972 ? 21.532 15.023 -8.053 1.00 92.81 972 SER A O 1
ATOM 7348 N N . SER A 1 973 ? 20.446 14.016 -6.356 1.00 94.44 973 SER A N 1
ATOM 7349 C CA . SER A 1 973 ? 21.650 13.592 -5.635 1.00 94.44 973 SER A CA 1
ATOM 7350 C C . SER A 1 973 ? 21.859 12.078 -5.699 1.00 94.44 973 SER A C 1
ATOM 7352 O O . SER A 1 973 ? 20.912 11.294 -5.621 1.00 94.44 973 SER A O 1
ATOM 7354 N N . LEU A 1 974 ? 23.123 11.673 -5.781 1.00 97.38 974 LEU A N 1
ATOM 7355 C CA . LEU A 1 974 ? 23.611 10.322 -5.534 1.00 97.38 974 LEU A CA 1
ATOM 7356 C C . LEU A 1 974 ? 24.530 10.370 -4.310 1.00 97.38 974 LEU A C 1
ATOM 7358 O O . LEU A 1 974 ? 25.575 11.026 -4.332 1.00 97.38 974 LEU A O 1
ATOM 7362 N N . PHE A 1 975 ? 24.138 9.704 -3.229 1.00 97.56 975 PHE A N 1
ATOM 7363 C CA . PHE A 1 975 ? 24.937 9.629 -2.009 1.00 97.56 975 PHE A CA 1
ATOM 7364 C C . PHE A 1 975 ? 25.885 8.436 -2.079 1.00 97.56 975 PHE A C 1
ATOM 7366 O O . PHE A 1 975 ? 25.477 7.336 -2.440 1.00 97.56 975 PHE A O 1
ATOM 7373 N N . ILE A 1 976 ? 27.141 8.650 -1.704 1.00 97.69 976 ILE A N 1
ATOM 7374 C CA . ILE A 1 976 ? 28.170 7.617 -1.608 1.00 97.69 976 ILE A CA 1
ATOM 7375 C C . ILE A 1 976 ? 28.507 7.461 -0.134 1.00 97.69 976 ILE A C 1
ATOM 7377 O O . ILE A 1 976 ? 29.120 8.348 0.464 1.00 97.69 976 ILE A O 1
ATOM 7381 N N . LEU A 1 977 ? 28.073 6.351 0.449 1.00 96.50 977 LEU A N 1
ATOM 7382 C CA . LEU A 1 977 ? 28.285 6.010 1.850 1.00 96.50 977 LEU A CA 1
ATOM 7383 C C . LEU A 1 977 ? 29.403 4.977 1.966 1.00 96.50 977 LEU A C 1
ATOM 7385 O O . LEU A 1 977 ? 29.535 4.106 1.114 1.00 96.50 977 LEU A O 1
ATOM 7389 N N . ASP A 1 978 ? 30.195 5.041 3.024 1.00 95.19 978 ASP A N 1
ATOM 7390 C CA . ASP A 1 978 ? 31.140 3.983 3.378 1.00 95.19 978 ASP A CA 1
ATOM 7391 C C . ASP A 1 978 ? 30.371 2.707 3.774 1.00 95.19 978 ASP A C 1
ATOM 7393 O O . ASP A 1 978 ? 29.484 2.757 4.624 1.00 95.19 978 ASP A O 1
ATOM 7397 N N . ALA A 1 979 ? 30.677 1.562 3.156 1.00 95.31 979 ALA A N 1
ATOM 7398 C CA . ALA A 1 979 ? 29.877 0.345 3.336 1.00 95.31 979 ALA A CA 1
ATOM 7399 C C . ALA A 1 979 ? 29.954 -0.239 4.754 1.00 95.31 979 ALA A C 1
ATOM 7401 O O . ALA A 1 979 ? 28.993 -0.857 5.212 1.00 95.31 979 ALA A O 1
ATOM 7402 N N . GLN A 1 980 ? 31.066 -0.026 5.463 1.00 92.69 980 GLN A N 1
ATOM 7403 C CA . GLN A 1 980 ? 31.244 -0.508 6.831 1.00 92.69 980 GLN A CA 1
ATOM 7404 C C . GLN A 1 980 ? 30.537 0.398 7.845 1.00 92.69 980 GLN A C 1
ATOM 7406 O O . GLN A 1 980 ? 29.908 -0.092 8.779 1.00 92.69 980 GLN A O 1
ATOM 7411 N N . THR A 1 981 ? 30.646 1.718 7.678 1.00 91.88 981 THR A N 1
ATOM 7412 C 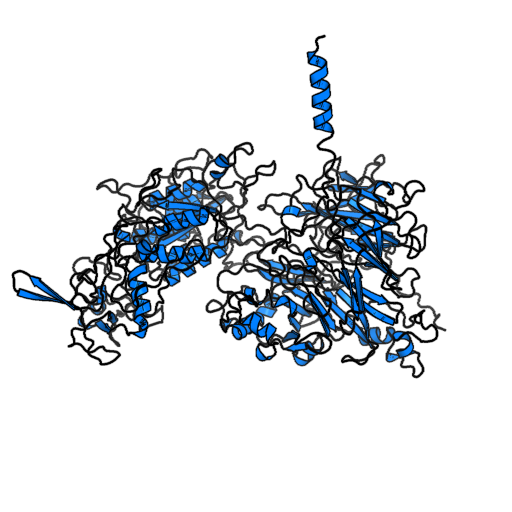CA . THR A 1 981 ? 30.266 2.686 8.724 1.00 91.88 981 THR A CA 1
ATOM 7413 C C . THR A 1 981 ? 28.992 3.478 8.435 1.00 91.88 981 THR A C 1
ATOM 7415 O O . THR A 1 981 ? 28.429 4.068 9.358 1.00 91.88 981 THR A O 1
ATOM 7418 N N . GLY A 1 982 ? 28.545 3.532 7.178 1.00 92.69 982 GLY A N 1
ATOM 7419 C CA . GLY A 1 982 ? 27.413 4.353 6.740 1.00 92.69 982 GLY A CA 1
ATOM 7420 C C . GLY A 1 982 ? 27.729 5.845 6.650 1.00 92.69 982 GLY A C 1
ATOM 7421 O O . GLY A 1 982 ? 26.845 6.647 6.354 1.00 92.69 982 GLY A O 1
ATOM 7422 N N . ALA A 1 983 ? 28.980 6.241 6.903 1.00 92.56 983 ALA A N 1
ATOM 7423 C CA . ALA A 1 983 ? 29.393 7.633 6.830 1.00 92.56 983 ALA A CA 1
ATOM 7424 C C . ALA A 1 983 ? 29.327 8.143 5.385 1.00 92.56 983 ALA A C 1
ATOM 7426 O O . ALA A 1 983 ? 29.832 7.498 4.464 1.00 92.56 983 ALA A O 1
ATOM 7427 N N . LEU A 1 984 ? 28.746 9.328 5.190 1.00 95.38 984 LEU A N 1
ATOM 7428 C CA . LEU A 1 984 ? 28.710 9.977 3.883 1.00 95.38 984 LEU A CA 1
ATOM 7429 C C . LEU A 1 984 ? 30.128 10.366 3.445 1.00 95.38 984 LEU A C 1
ATOM 7431 O O . LEU A 1 984 ? 30.756 11.235 4.046 1.00 95.38 984 LEU A O 1
ATOM 7435 N N . ILE A 1 985 ? 30.606 9.748 2.366 1.00 95.12 985 ILE A N 1
ATOM 7436 C CA . ILE A 1 985 ? 31.861 10.102 1.695 1.00 95.12 985 ILE A CA 1
ATOM 7437 C C . ILE A 1 985 ? 31.620 11.296 0.770 1.00 95.12 985 ILE A C 1
ATOM 7439 O O . ILE A 1 985 ? 32.393 12.256 0.772 1.00 95.12 985 ILE A O 1
ATOM 7443 N N . LYS A 1 986 ? 30.548 11.245 -0.031 1.00 96.38 986 LYS A N 1
ATOM 7444 C CA . LYS A 1 986 ? 30.227 12.300 -0.997 1.00 96.38 986 LYS A CA 1
ATOM 7445 C C . LYS A 1 986 ? 28.749 12.315 -1.375 1.00 96.38 986 LYS A C 1
ATOM 7447 O O . LYS A 1 986 ? 28.142 11.266 -1.553 1.00 96.38 986 LYS A O 1
ATOM 7452 N N . GLU A 1 987 ? 28.200 13.510 -1.567 1.00 96.00 987 GLU A N 1
ATOM 7453 C CA . GLU A 1 987 ? 26.951 13.734 -2.300 1.00 96.00 987 GLU A CA 1
ATOM 7454 C C . GLU A 1 987 ? 27.303 14.247 -3.707 1.00 96.00 987 GLU A C 1
ATOM 7456 O O . GLU A 1 987 ? 27.837 15.351 -3.851 1.00 96.00 987 GLU A O 1
ATOM 7461 N N . LEU A 1 988 ? 27.047 13.441 -4.739 1.00 96.62 988 LEU A N 1
ATOM 7462 C CA . LEU A 1 988 ? 27.201 13.839 -6.138 1.00 96.62 988 LEU A CA 1
ATOM 7463 C C . LEU A 1 988 ? 25.873 14.392 -6.649 1.00 96.62 988 LEU A C 1
ATOM 7465 O O . LEU A 1 988 ? 24.881 13.669 -6.692 1.00 96.62 988 LEU A O 1
ATOM 7469 N N . LYS A 1 989 ? 25.852 15.667 -7.036 1.00 95.75 989 LYS A N 1
ATOM 7470 C CA . LYS A 1 989 ? 24.656 16.333 -7.569 1.00 95.75 989 LYS A CA 1
ATOM 7471 C C . LYS A 1 989 ? 24.723 16.400 -9.086 1.00 95.75 989 LYS A C 1
ATOM 7473 O O . LYS A 1 989 ? 25.781 16.703 -9.637 1.00 95.75 989 LYS A O 1
ATOM 7478 N N . THR A 1 990 ? 23.597 16.172 -9.753 1.00 95.44 990 THR A N 1
ATOM 7479 C CA . THR A 1 990 ? 23.482 16.443 -11.190 1.00 95.44 990 THR A CA 1
ATOM 7480 C C . THR A 1 990 ? 23.713 17.936 -11.457 1.00 95.44 990 THR A C 1
ATOM 7482 O O . THR A 1 990 ? 23.254 18.774 -10.672 1.00 95.44 990 THR A O 1
ATOM 7485 N N . PRO A 1 991 ? 24.403 18.311 -12.544 1.00 92.81 991 PRO A N 1
ATOM 7486 C CA . PRO A 1 991 ? 24.619 19.711 -12.876 1.00 92.81 991 PRO A CA 1
ATOM 7487 C C . PRO A 1 991 ? 23.309 20.393 -13.299 1.00 92.81 991 PRO A C 1
ATOM 7489 O O . PRO A 1 991 ? 22.502 19.816 -14.021 1.00 92.81 991 PRO A O 1
ATOM 7492 N N . ALA A 1 992 ? 23.124 21.653 -12.894 1.00 91.50 992 ALA A N 1
ATOM 7493 C CA . ALA A 1 992 ? 21.985 22.480 -13.319 1.00 91.50 992 ALA A CA 1
ATOM 7494 C C . ALA A 1 992 ? 22.111 22.982 -14.775 1.00 91.50 992 ALA A C 1
ATOM 7496 O O . ALA A 1 992 ? 21.174 23.553 -15.335 1.00 91.50 992 ALA A O 1
ATOM 7497 N N . SER A 1 993 ? 23.281 22.800 -15.394 1.00 90.44 993 SER A N 1
ATOM 7498 C CA . SER A 1 993 ? 23.520 23.107 -16.800 1.00 90.44 993 SER A CA 1
ATOM 7499 C C . SER A 1 993 ? 24.521 22.145 -17.438 1.00 90.44 993 SER A C 1
ATOM 7501 O O . SER A 1 993 ? 25.460 21.680 -16.795 1.00 90.44 993 SER A O 1
ATOM 7503 N N . TYR A 1 994 ? 24.334 21.850 -18.724 1.00 88.81 994 TYR A N 1
ATOM 7504 C CA . TYR A 1 994 ? 25.247 21.026 -19.517 1.00 88.81 994 TYR A CA 1
ATOM 7505 C C . TYR A 1 994 ? 25.341 21.600 -20.934 1.00 88.81 994 TYR A C 1
ATOM 7507 O O . TYR A 1 994 ? 24.318 21.857 -21.565 1.00 88.81 994 TYR A O 1
ATOM 7515 N N . GLY A 1 995 ? 26.555 21.866 -21.430 1.00 80.44 995 GLY A N 1
ATOM 7516 C CA . GLY A 1 995 ? 26.757 22.411 -22.783 1.00 80.44 995 GLY A CA 1
ATOM 7517 C C . GLY A 1 995 ? 25.979 23.708 -23.071 1.00 80.44 995 GLY A C 1
ATOM 7518 O O . GLY A 1 995 ? 25.347 23.817 -24.117 1.00 80.44 995 GLY A O 1
ATOM 7519 N N . ASN A 1 996 ? 25.997 24.672 -22.139 1.00 82.88 996 ASN A N 1
ATOM 7520 C CA . ASN A 1 996 ? 25.251 25.947 -22.169 1.00 82.88 996 ASN A CA 1
ATOM 7521 C C . ASN A 1 996 ? 23.712 25.843 -22.126 1.00 82.88 996 ASN A C 1
ATOM 7523 O O . ASN A 1 996 ? 23.037 26.859 -22.272 1.00 82.88 996 ASN A O 1
ATOM 7527 N N . GLN A 1 997 ? 23.145 24.658 -21.893 1.00 84.88 997 GLN A N 1
ATOM 7528 C CA . GLN A 1 997 ? 21.705 24.469 -21.700 1.00 84.88 997 GLN A CA 1
ATOM 7529 C C . GLN A 1 997 ? 21.392 24.281 -20.217 1.00 84.88 997 GLN A C 1
ATOM 7531 O O . GLN A 1 997 ? 22.143 23.608 -19.511 1.00 84.88 997 GLN A O 1
ATOM 7536 N N . THR A 1 998 ? 20.288 24.860 -19.743 1.00 89.56 998 THR A N 1
ATOM 7537 C CA . THR A 1 998 ? 19.738 24.552 -18.416 1.00 89.56 998 THR A CA 1
ATOM 7538 C C . THR A 1 998 ? 19.164 23.144 -18.436 1.00 89.56 998 THR A C 1
ATOM 7540 O O . THR A 1 998 ? 18.383 22.817 -19.325 1.00 89.56 998 THR A O 1
ATOM 7543 N N . ILE A 1 999 ? 19.543 22.328 -17.455 1.00 91.06 999 ILE A N 1
ATOM 7544 C CA . ILE A 1 999 ? 19.067 20.954 -17.313 1.00 91.06 999 ILE A CA 1
ATOM 7545 C C . ILE A 1 999 ? 18.386 20.818 -15.958 1.00 91.06 999 ILE A C 1
ATOM 7547 O O . ILE A 1 999 ? 18.906 21.274 -14.939 1.00 91.06 999 ILE A O 1
ATOM 7551 N N . THR A 1 1000 ? 17.223 20.179 -15.956 1.00 91.44 1000 THR A N 1
ATOM 7552 C CA . THR A 1 1000 ? 16.516 19.780 -14.743 1.00 91.44 1000 THR A CA 1
ATOM 7553 C C . THR A 1 1000 ? 16.631 18.275 -14.554 1.00 91.44 1000 THR A C 1
ATOM 7555 O O . THR A 1 1000 ? 16.689 17.508 -15.514 1.00 91.44 1000 THR A O 1
ATOM 7558 N N . SER A 1 1001 ? 16.679 17.854 -13.296 1.00 91.75 1001 SER A N 1
ATOM 7559 C CA . SER A 1 1001 ? 16.651 16.454 -12.893 1.00 91.75 1001 SER A CA 1
ATOM 7560 C C . SER A 1 1001 ? 15.761 16.307 -11.669 1.00 91.75 1001 SER A C 1
ATOM 7562 O O . SER A 1 1001 ? 15.828 17.130 -10.756 1.00 91.75 1001 SER A O 1
ATOM 7564 N N . TYR A 1 1002 ? 14.965 15.241 -11.641 1.00 89.19 1002 TYR A N 1
ATOM 7565 C CA . TYR A 1 1002 ? 14.105 14.908 -10.511 1.00 89.19 1002 TYR A CA 1
ATOM 7566 C C . TYR A 1 1002 ? 14.216 13.422 -10.199 1.00 89.19 1002 TYR A C 1
ATOM 7568 O O . TYR A 1 1002 ? 13.807 12.600 -11.012 1.00 89.19 1002 TYR A O 1
ATOM 7576 N N . GLY A 1 1003 ? 14.741 13.096 -9.017 1.00 88.19 1003 GLY A N 1
ATOM 7577 C CA . GLY A 1 1003 ? 14.768 11.748 -8.458 1.00 88.19 1003 GLY A CA 1
ATOM 7578 C C . GLY A 1 1003 ? 15.514 10.714 -9.305 1.00 88.19 1003 GLY A C 1
ATOM 7579 O O . GLY A 1 1003 ? 14.980 10.194 -10.281 1.00 88.19 1003 GLY A O 1
ATOM 7580 N N . LEU A 1 1004 ? 16.722 10.333 -8.886 1.00 93.69 1004 LEU A N 1
ATOM 7581 C CA . LEU A 1 1004 ? 17.468 9.278 -9.578 1.00 93.69 1004 LEU A CA 1
ATOM 7582 C C . LEU A 1 1004 ? 16.786 7.908 -9.444 1.00 93.69 1004 LEU A C 1
ATOM 7584 O O . LEU A 1 1004 ? 16.274 7.556 -8.376 1.00 93.69 1004 LEU A O 1
ATOM 7588 N N . SER A 1 1005 ? 16.838 7.116 -10.515 1.00 92.62 1005 SER A N 1
ATOM 7589 C CA . SER A 1 1005 ? 16.565 5.681 -10.476 1.00 92.62 1005 SER A CA 1
ATOM 7590 C C . SER A 1 1005 ? 17.713 4.916 -9.808 1.00 92.62 1005 SER A C 1
ATOM 7592 O O . SER A 1 1005 ? 18.744 5.487 -9.441 1.00 92.62 1005 SER A O 1
ATOM 7594 N N . SER A 1 1006 ? 17.535 3.608 -9.614 1.00 94.19 1006 SER A N 1
ATOM 7595 C CA . SER A 1 1006 ? 18.585 2.734 -9.080 1.00 94.19 1006 SER A CA 1
ATOM 7596 C C . SER A 1 1006 ? 19.869 2.827 -9.930 1.00 94.19 1006 SER A C 1
ATOM 7598 O O . SER A 1 1006 ? 19.792 2.611 -11.145 1.00 94.19 1006 SER A O 1
ATOM 7600 N N . PRO A 1 1007 ? 21.046 3.103 -9.338 1.00 96.12 1007 PRO A N 1
ATOM 7601 C CA . PRO A 1 1007 ? 22.293 3.193 -10.083 1.00 96.12 1007 PRO A CA 1
ATOM 7602 C C . PRO A 1 1007 ? 22.855 1.809 -10.438 1.00 96.12 1007 PRO A C 1
ATOM 7604 O O . PRO A 1 1007 ? 22.849 0.885 -9.621 1.00 96.12 1007 PRO A O 1
ATOM 7607 N N . VAL A 1 1008 ? 23.427 1.680 -11.633 1.00 96.44 1008 VAL A N 1
ATOM 7608 C CA . VAL A 1 1008 ? 24.241 0.526 -12.042 1.00 96.44 1008 VAL A CA 1
ATOM 7609 C C . VAL A 1 1008 ? 25.720 0.901 -12.043 1.00 96.44 1008 VAL A C 1
ATOM 7611 O O . VAL A 1 1008 ? 26.069 2.001 -12.458 1.00 96.44 1008 VAL A O 1
ATOM 7614 N N . LEU A 1 1009 ? 26.575 -0.003 -11.569 1.00 95.62 1009 LEU A N 1
ATOM 7615 C CA . LEU A 1 1009 ? 28.029 0.162 -11.506 1.00 95.62 1009 LEU A CA 1
ATOM 7616 C C . LEU A 1 1009 ? 28.705 -0.507 -12.710 1.00 95.62 1009 LEU A C 1
ATOM 7618 O O . LEU A 1 1009 ? 28.222 -1.546 -13.170 1.00 95.62 1009 LEU A O 1
ATOM 7622 N N . GLY A 1 1010 ? 29.800 0.078 -13.197 1.00 94.31 1010 GLY A N 1
ATOM 7623 C CA . GLY A 1 1010 ? 30.612 -0.447 -14.294 1.00 94.31 1010 GLY A CA 1
ATOM 7624 C C . GLY A 1 1010 ? 32.113 -0.332 -14.028 1.00 94.31 1010 GLY A C 1
ATOM 7625 O O . GLY A 1 1010 ? 32.567 0.636 -13.419 1.00 94.31 1010 GLY A O 1
ATOM 7626 N N . ASP A 1 1011 ? 32.849 -1.316 -14.531 1.00 93.25 1011 ASP A N 1
ATOM 7627 C CA . ASP A 1 1011 ? 34.307 -1.479 -14.471 1.00 93.25 1011 ASP A CA 1
ATOM 7628 C C . ASP A 1 1011 ? 34.816 -1.576 -15.924 1.00 93.25 1011 ASP A C 1
ATOM 7630 O O . ASP A 1 1011 ? 34.409 -2.490 -16.651 1.00 93.25 1011 ASP A O 1
ATOM 7634 N N . TYR A 1 1012 ? 35.606 -0.596 -16.382 1.00 91.62 1012 TYR A N 1
ATOM 7635 C CA . TYR A 1 1012 ? 36.029 -0.522 -17.788 1.00 91.62 1012 TYR A CA 1
ATOM 7636 C C . TYR A 1 1012 ? 37.204 -1.449 -18.118 1.00 91.62 1012 TYR A C 1
ATOM 7638 O O . TYR A 1 1012 ? 37.353 -1.836 -19.279 1.00 91.62 1012 TYR A O 1
ATOM 7646 N N . ASP A 1 1013 ? 38.058 -1.782 -17.149 1.00 89.31 1013 ASP A N 1
ATOM 7647 C CA . ASP A 1 1013 ? 39.307 -2.523 -17.371 1.00 89.31 1013 ASP A CA 1
ATOM 7648 C C . ASP A 1 1013 ? 39.342 -3.910 -16.701 1.00 89.31 1013 ASP A C 1
ATOM 7650 O O . ASP A 1 1013 ? 40.313 -4.658 -16.858 1.00 89.31 1013 ASP A O 1
ATOM 7654 N N . ASN A 1 1014 ? 38.225 -4.319 -16.091 1.00 88.38 1014 ASN A N 1
ATOM 7655 C CA . ASN A 1 1014 ? 37.984 -5.631 -15.492 1.00 88.38 1014 ASN A CA 1
ATOM 7656 C C . ASN A 1 1014 ? 38.995 -5.959 -14.378 1.00 88.38 1014 ASN A C 1
ATOM 7658 O O . ASN A 1 1014 ? 39.487 -7.095 -14.240 1.00 88.38 1014 ASN A O 1
ATOM 7662 N N . ASP A 1 1015 ? 39.334 -4.952 -13.579 1.00 89.00 1015 ASP A N 1
ATOM 7663 C CA . ASP A 1 1015 ? 40.266 -5.047 -12.462 1.00 89.00 1015 ASP A CA 1
ATOM 7664 C C . ASP A 1 1015 ? 39.567 -5.333 -11.107 1.00 89.00 1015 ASP A C 1
ATOM 7666 O O . ASP A 1 1015 ? 40.236 -5.730 -10.143 1.00 89.00 1015 ASP A O 1
ATOM 7670 N N . GLN A 1 1016 ? 38.223 -5.345 -11.090 1.00 90.62 1016 GLN A N 1
ATOM 7671 C CA . GLN A 1 1016 ? 37.306 -5.470 -9.937 1.00 90.62 1016 GLN A CA 1
ATOM 7672 C C . GLN A 1 1016 ? 37.071 -4.169 -9.158 1.00 90.62 1016 GLN A C 1
ATOM 7674 O O . GLN A 1 1016 ? 36.561 -4.213 -8.030 1.00 90.62 1016 GLN A O 1
ATOM 7679 N N . ILE A 1 1017 ? 37.438 -3.030 -9.735 1.00 93.38 1017 ILE A N 1
ATOM 7680 C CA . ILE A 1 1017 ? 37.183 -1.696 -9.212 1.00 93.38 1017 ILE A CA 1
ATOM 7681 C C . ILE A 1 1017 ? 36.112 -1.032 -10.078 1.00 93.38 1017 ILE A C 1
ATOM 7683 O O . ILE A 1 1017 ? 36.212 -0.933 -11.294 1.00 93.38 1017 ILE A O 1
ATOM 7687 N N . ASP A 1 1018 ? 35.054 -0.551 -9.433 1.00 95.19 1018 ASP A N 1
ATOM 7688 C CA . ASP A 1 1018 ? 33.986 0.156 -10.123 1.00 95.19 1018 ASP A CA 1
ATOM 7689 C C . ASP A 1 1018 ? 34.457 1.584 -10.477 1.00 95.19 1018 ASP A C 1
ATOM 7691 O O . ASP A 1 1018 ? 34.696 2.423 -9.602 1.00 95.19 1018 ASP A O 1
ATOM 7695 N N . ASP A 1 1019 ? 34.565 1.873 -11.773 1.00 93.19 1019 ASP A N 1
ATOM 7696 C CA . ASP A 1 1019 ? 35.005 3.157 -12.334 1.00 93.19 1019 ASP A CA 1
ATOM 7697 C C . ASP A 1 1019 ? 33.887 4.194 -12.437 1.00 93.19 1019 ASP A C 1
ATOM 7699 O O . ASP A 1 1019 ? 34.121 5.409 -12.390 1.00 93.19 1019 ASP A O 1
ATOM 7703 N N . VAL A 1 1020 ? 32.671 3.718 -12.696 1.00 95.56 1020 VAL A N 1
ATOM 7704 C CA . VAL A 1 1020 ? 31.558 4.544 -13.155 1.00 95.56 1020 VAL A CA 1
ATOM 7705 C C . VAL A 1 1020 ? 30.234 4.032 -12.607 1.00 95.56 1020 VAL A C 1
ATOM 7707 O O . VAL A 1 1020 ? 30.044 2.833 -12.417 1.00 95.56 1020 VAL A O 1
ATOM 7710 N N . ALA A 1 1021 ? 29.290 4.945 -12.387 1.00 97.50 1021 ALA A N 1
ATOM 7711 C CA . ALA A 1 1021 ? 27.893 4.593 -12.173 1.00 97.50 1021 ALA A CA 1
ATOM 7712 C C . ALA A 1 1021 ? 26.987 5.275 -13.201 1.00 97.50 1021 ALA A C 1
ATOM 7714 O O . ALA A 1 1021 ? 27.229 6.423 -13.570 1.00 97.50 1021 ALA A O 1
ATOM 7715 N N . PHE A 1 1022 ? 25.916 4.600 -13.614 1.00 97.94 1022 PHE A N 1
ATOM 7716 C CA . PHE A 1 1022 ? 24.860 5.174 -14.447 1.00 97.94 1022 PHE A CA 1
ATOM 7717 C C . PHE A 1 1022 ? 23.518 5.123 -13.725 1.00 97.94 1022 PHE A C 1
ATOM 7719 O O . PHE A 1 1022 ? 23.173 4.100 -13.136 1.00 97.94 1022 PHE A O 1
ATOM 7726 N N . ALA A 1 1023 ? 22.743 6.203 -13.796 1.00 97.81 1023 ALA A N 1
ATOM 7727 C CA . ALA A 1 1023 ? 21.382 6.251 -13.267 1.00 97.81 1023 ALA A CA 1
ATOM 7728 C C . ALA A 1 1023 ? 20.494 7.122 -14.158 1.00 97.81 1023 ALA A C 1
ATOM 7730 O O . ALA A 1 1023 ? 20.950 8.128 -14.704 1.00 97.81 1023 ALA A O 1
ATOM 7731 N N . GLY A 1 1024 ? 19.232 6.725 -14.301 1.00 96.56 1024 GLY A N 1
ATOM 7732 C CA . GLY A 1 1024 ? 18.221 7.548 -14.951 1.00 96.56 1024 GLY A CA 1
ATOM 7733 C C . GLY A 1 1024 ? 17.557 8.515 -13.972 1.00 96.56 1024 GLY A C 1
ATOM 7734 O O . GLY A 1 1024 ? 17.847 8.480 -12.775 1.00 96.56 1024 GLY A O 1
ATOM 7735 N N . ASP A 1 1025 ? 16.636 9.346 -14.452 1.00 95.38 1025 ASP A N 1
ATOM 7736 C CA . ASP A 1 1025 ? 15.759 10.157 -13.601 1.00 95.38 1025 ASP A CA 1
ATOM 7737 C C . ASP A 1 1025 ? 14.322 10.259 -14.146 1.00 95.38 1025 ASP A C 1
ATOM 7739 O O . ASP A 1 1025 ? 14.005 9.765 -15.232 1.00 95.38 1025 ASP A O 1
ATOM 7743 N N . LEU A 1 1026 ? 13.434 10.914 -13.392 1.00 93.31 1026 LEU A N 1
ATOM 7744 C CA . LEU A 1 1026 ? 12.028 11.091 -13.776 1.00 93.31 1026 LEU A CA 1
ATOM 7745 C C . LEU A 1 1026 ? 11.821 12.064 -14.945 1.00 93.31 1026 LEU A C 1
ATOM 7747 O O . LEU A 1 1026 ? 10.730 12.103 -15.506 1.00 93.31 1026 LEU A O 1
ATOM 7751 N N . VAL A 1 1027 ? 12.843 12.830 -15.333 1.00 94.00 1027 VAL A N 1
ATOM 7752 C CA . VAL A 1 1027 ? 12.803 13.680 -16.533 1.00 94.00 1027 VAL A CA 1
ATOM 7753 C C . VAL A 1 1027 ? 13.062 12.849 -17.793 1.00 94.00 1027 VAL A C 1
A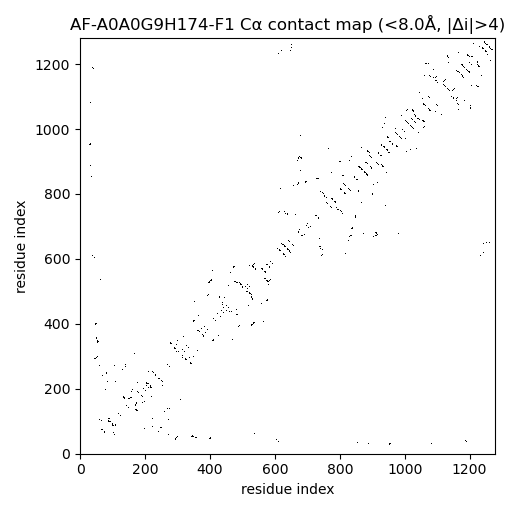TOM 7755 O O . VAL A 1 1027 ? 12.583 13.213 -18.866 1.00 94.00 1027 VAL A O 1
ATOM 7758 N N . GLY A 1 1028 ? 13.762 11.720 -17.656 1.00 95.31 1028 GLY A N 1
ATOM 7759 C CA . GLY A 1 1028 ? 14.199 10.863 -18.759 1.00 95.31 1028 GLY A CA 1
ATOM 7760 C C . GLY A 1 1028 ? 15.676 11.042 -19.119 1.00 95.31 1028 GLY A C 1
ATOM 7761 O O . GLY A 1 1028 ? 16.116 10.572 -20.167 1.00 95.31 1028 GLY A O 1
ATOM 7762 N N . ASN A 1 1029 ? 16.455 11.726 -18.277 1.00 96.62 1029 ASN A N 1
ATOM 7763 C CA . ASN A 1 1029 ? 17.895 11.873 -18.471 1.00 96.62 1029 ASN A CA 1
ATOM 7764 C C . ASN A 1 1029 ? 18.635 10.601 -18.047 1.00 96.62 1029 ASN A C 1
ATOM 7766 O O . AS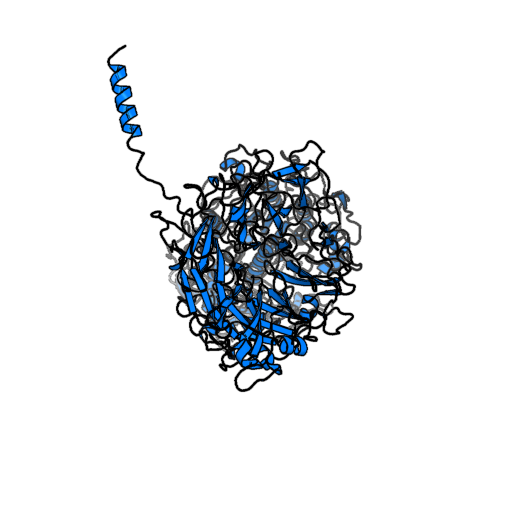N A 1 1029 ? 18.282 9.984 -17.043 1.00 96.62 1029 ASN A O 1
ATOM 7770 N N . LEU A 1 1030 ? 19.728 10.273 -18.742 1.00 97.81 1030 LEU A N 1
ATOM 7771 C CA . LEU A 1 1030 ? 20.704 9.278 -18.294 1.00 97.81 1030 LEU A CA 1
ATOM 7772 C C . LEU A 1 1030 ? 21.986 9.978 -17.839 1.00 97.81 1030 LEU A C 1
ATOM 7774 O O . LEU A 1 1030 ? 22.682 10.610 -18.640 1.00 97.81 1030 LEU A O 1
ATOM 7778 N N . TRP A 1 1031 ? 22.322 9.805 -16.567 1.00 97.25 1031 TRP A N 1
ATOM 7779 C CA . TRP A 1 1031 ? 23.495 10.391 -15.931 1.00 97.25 1031 TRP A CA 1
ATOM 7780 C C . TRP A 1 1031 ? 24.611 9.370 -15.771 1.00 97.25 1031 TRP A C 1
ATOM 7782 O O . TRP A 1 1031 ? 24.355 8.201 -15.482 1.00 97.25 1031 TRP A O 1
ATOM 7792 N N . ARG A 1 1032 ? 25.852 9.842 -15.895 1.00 96.88 1032 ARG A N 1
ATOM 7793 C CA . ARG A 1 1032 ? 27.079 9.092 -15.628 1.00 96.88 1032 ARG A CA 1
ATOM 7794 C C . ARG A 1 1032 ? 27.874 9.775 -14.524 1.00 96.88 1032 ARG A C 1
ATOM 7796 O O . ARG A 1 1032 ? 28.225 10.945 -14.645 1.00 96.88 1032 ARG A O 1
ATOM 7803 N N . PHE A 1 1033 ? 28.196 9.034 -13.477 1.00 96.31 1033 PHE A N 1
ATOM 7804 C CA . PHE A 1 1033 ? 28.951 9.496 -12.317 1.00 96.31 1033 PHE A CA 1
ATOM 7805 C C . PHE A 1 1033 ? 30.346 8.881 -12.354 1.00 96.31 1033 PHE A C 1
ATOM 78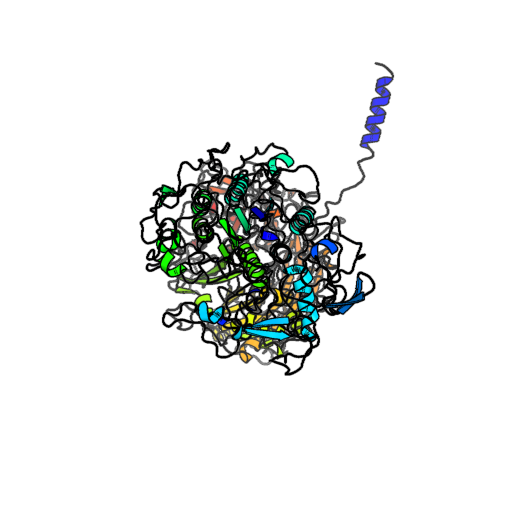07 O O . PHE A 1 1033 ? 30.476 7.657 -12.393 1.00 96.31 1033 PHE A O 1
ATOM 7814 N N . ASN A 1 1034 ? 31.386 9.713 -12.341 1.00 93.81 1034 ASN A N 1
ATOM 7815 C CA . ASN A 1 1034 ? 32.764 9.238 -12.272 1.00 93.81 1034 ASN A CA 1
ATOM 7816 C C . ASN A 1 1034 ? 33.104 8.839 -10.831 1.00 93.81 1034 ASN A C 1
ATOM 7818 O O . ASN A 1 1034 ? 33.138 9.683 -9.932 1.00 93.81 1034 ASN A O 1
ATOM 7822 N N . LEU A 1 1035 ? 33.373 7.554 -10.609 1.00 94.25 1035 LEU A N 1
ATOM 7823 C CA . LEU A 1 1035 ? 33.661 7.032 -9.276 1.00 94.25 1035 LEU A CA 1
ATOM 7824 C C . LEU A 1 1035 ? 35.142 7.156 -8.887 1.00 94.25 1035 LEU A C 1
ATOM 7826 O O . LEU A 1 1035 ? 35.483 6.988 -7.718 1.00 94.25 1035 LEU A O 1
ATOM 7830 N N . ASN A 1 1036 ? 36.009 7.519 -9.838 1.00 88.31 1036 ASN A N 1
ATOM 7831 C CA . ASN A 1 1036 ? 37.432 7.734 -9.580 1.00 88.31 1036 ASN A CA 1
ATOM 7832 C C . ASN A 1 1036 ? 37.725 9.092 -8.929 1.00 88.31 1036 ASN A C 1
ATOM 7834 O O . ASN A 1 1036 ? 38.549 9.174 -8.022 1.00 88.31 1036 ASN A O 1
ATOM 7838 N N . ASP A 1 1037 ? 37.066 10.163 -9.386 1.00 89.69 1037 ASP A N 1
ATOM 7839 C CA . ASP A 1 1037 ? 37.293 11.524 -8.872 1.00 89.69 1037 ASP A CA 1
ATOM 7840 C C . ASP A 1 1037 ? 36.241 11.981 -7.849 1.00 89.69 1037 ASP A C 1
ATOM 7842 O O . ASP A 1 1037 ? 36.472 12.952 -7.127 1.00 89.69 1037 ASP A O 1
ATOM 7846 N N . LEU A 1 1038 ? 35.089 11.300 -7.782 1.00 91.31 1038 LEU A N 1
ATOM 7847 C CA . LEU A 1 1038 ? 33.946 11.651 -6.934 1.00 91.31 1038 LEU A CA 1
ATOM 7848 C C . LEU A 1 1038 ? 33.526 13.126 -7.049 1.00 91.31 1038 LEU A C 1
ATOM 7850 O O . LEU A 1 1038 ? 33.155 13.769 -6.060 1.00 91.31 1038 LEU A O 1
ATOM 7854 N N . THR A 1 1039 ? 33.580 13.678 -8.259 1.00 90.69 1039 THR A N 1
ATOM 7855 C CA . THR A 1 1039 ? 33.178 15.061 -8.556 1.00 90.69 1039 THR A CA 1
ATOM 7856 C C . THR A 1 1039 ? 32.515 15.213 -9.920 1.00 90.69 1039 THR A C 1
ATOM 7858 O O . THR A 1 1039 ? 31.594 16.019 -10.048 1.00 90.69 1039 THR A O 1
ATOM 7861 N N . THR A 1 1040 ? 32.935 14.446 -10.925 1.00 92.50 1040 THR A N 1
ATOM 7862 C CA . THR A 1 1040 ? 32.443 14.597 -12.296 1.00 92.50 1040 THR A CA 1
ATOM 7863 C C . THR A 1 1040 ? 31.128 13.848 -12.504 1.00 92.50 1040 THR A C 1
ATOM 7865 O O . THR A 1 1040 ? 31.044 12.636 -12.292 1.00 92.50 1040 THR A O 1
ATOM 7868 N N . VAL A 1 1041 ? 30.110 14.572 -12.979 1.00 94.56 1041 VAL A N 1
ATOM 7869 C CA . VAL A 1 1041 ? 28.813 14.027 -13.402 1.00 94.56 1041 VAL A CA 1
ATOM 7870 C C . VAL A 1 1041 ? 28.522 14.496 -14.826 1.00 94.56 1041 VAL A C 1
ATOM 7872 O O . VAL A 1 1041 ? 28.485 15.699 -15.089 1.00 94.56 1041 VAL A O 1
ATOM 7875 N N . ASP A 1 1042 ? 28.330 13.552 -15.742 1.00 94.25 1042 ASP A N 1
ATOM 7876 C CA . ASP A 1 1042 ? 28.045 13.811 -17.152 1.00 94.25 1042 ASP A CA 1
ATOM 7877 C C . ASP A 1 1042 ? 26.612 13.423 -17.523 1.00 94.25 1042 ASP A C 1
ATOM 7879 O O . ASP A 1 1042 ? 26.079 12.422 -17.044 1.00 94.25 1042 ASP A O 1
ATOM 7883 N N . LEU A 1 1043 ? 26.004 14.207 -18.413 1.00 95.06 1043 LEU A N 1
ATOM 7884 C CA . LEU A 1 1043 ? 24.728 13.882 -19.042 1.00 95.06 1043 LEU A CA 1
ATOM 7885 C C . LEU A 1 1043 ? 25.004 13.091 -20.325 1.00 95.06 1043 LEU A C 1
ATOM 7887 O O . LEU A 1 1043 ? 25.566 13.632 -21.276 1.00 95.06 1043 LEU A O 1
ATOM 7891 N N . VAL A 1 1044 ? 24.640 11.810 -20.345 1.00 95.69 1044 VAL A N 1
ATOM 7892 C CA . VAL A 1 1044 ? 24.934 10.904 -21.470 1.00 95.69 1044 VAL A CA 1
ATOM 7893 C C . VAL A 1 1044 ? 23.797 10.888 -22.478 1.00 95.69 1044 VAL A C 1
ATOM 7895 O O . VAL A 1 1044 ? 24.041 10.893 -23.681 1.00 95.69 1044 VAL A O 1
ATOM 7898 N N . TYR A 1 1045 ? 22.558 10.916 -21.999 1.00 96.50 1045 TYR A N 1
ATOM 7899 C CA . TYR A 1 1045 ? 21.367 11.022 -22.833 1.00 96.50 1045 TYR A CA 1
ATOM 7900 C C . TYR A 1 1045 ? 20.380 11.996 -22.208 1.00 96.50 1045 TYR A C 1
ATOM 7902 O O . TYR A 1 1045 ? 20.265 12.058 -20.981 1.00 96.50 1045 TYR A O 1
ATOM 7910 N N . LYS A 1 1046 ? 19.660 12.729 -23.057 1.00 94.75 1046 LYS A N 1
ATOM 7911 C CA . LYS A 1 1046 ? 18.546 13.577 -22.643 1.00 94.75 1046 LYS A CA 1
ATOM 7912 C C . LYS A 1 1046 ? 17.361 13.447 -23.608 1.00 94.75 1046 LYS A C 1
ATOM 7914 O O . LYS A 1 1046 ? 17.583 13.207 -24.799 1.00 94.75 1046 LYS A O 1
ATOM 7919 N N . PRO A 1 1047 ? 16.127 13.677 -23.131 1.00 93.00 1047 PRO A N 1
ATOM 7920 C CA . PRO A 1 1047 ? 14.965 13.778 -24.002 1.00 93.00 1047 PRO A CA 1
ATOM 7921 C C . PRO A 1 1047 ? 15.069 14.972 -24.968 1.00 93.00 1047 PRO A C 1
ATOM 7923 O O . PRO A 1 1047 ? 15.854 15.920 -24.786 1.00 93.00 1047 PRO A O 1
ATOM 7926 N N . ASP A 1 1048 ? 14.259 14.917 -26.024 1.00 90.44 1048 ASP A N 1
ATOM 7927 C CA . ASP A 1 1048 ? 14.104 16.026 -26.962 1.00 90.44 1048 ASP A CA 1
ATOM 7928 C C . ASP A 1 1048 ? 13.388 17.197 -26.266 1.00 90.44 1048 ASP A C 1
ATOM 7930 O O . ASP A 1 1048 ? 12.566 16.998 -25.368 1.00 90.44 1048 ASP A O 1
ATOM 7934 N N . ALA A 1 1049 ? 13.705 18.430 -26.665 1.00 86.44 1049 ALA A N 1
ATOM 7935 C CA . ALA A 1 1049 ? 13.151 19.619 -26.017 1.00 86.44 1049 ALA A CA 1
ATOM 7936 C C . ALA A 1 1049 ? 11.613 19.643 -26.101 1.00 86.44 1049 ALA A C 1
ATOM 7938 O O . ALA A 1 1049 ? 11.047 19.448 -27.177 1.00 86.44 1049 ALA A O 1
ATOM 7939 N N . GLY A 1 1050 ? 10.944 19.905 -24.977 1.00 85.81 1050 GLY A N 1
ATOM 7940 C CA . GLY A 1 1050 ? 9.483 19.879 -24.854 1.00 85.81 1050 GLY A CA 1
ATOM 7941 C C . GLY A 1 1050 ? 8.895 18.496 -24.544 1.00 85.81 1050 GLY A C 1
ATOM 7942 O O . GLY A 1 1050 ? 7.676 18.376 -24.431 1.00 85.81 1050 GLY A O 1
ATOM 7943 N N . THR A 1 1051 ? 9.731 17.459 -24.412 1.00 88.88 1051 THR A N 1
ATOM 7944 C CA . THR A 1 1051 ? 9.314 16.090 -24.046 1.00 88.88 1051 THR A CA 1
ATOM 7945 C C . THR A 1 1051 ? 9.807 15.666 -22.658 1.00 88.88 1051 THR A C 1
ATOM 7947 O O . THR A 1 1051 ? 9.650 14.509 -22.261 1.00 88.88 1051 THR A O 1
ATOM 7950 N N . GLU A 1 1052 ? 10.380 16.594 -21.892 1.00 90.00 1052 GLU A N 1
ATOM 7951 C CA . GLU A 1 1052 ? 10.861 16.372 -20.530 1.00 90.00 1052 GLU A CA 1
ATOM 7952 C C . GLU A 1 1052 ? 9.756 15.775 -19.638 1.00 90.00 1052 GLU A C 1
ATOM 7954 O O . GLU A 1 1052 ? 8.634 16.276 -19.580 1.00 90.00 1052 GLU A O 1
ATOM 7959 N N . GLY A 1 1053 ? 10.064 14.675 -18.942 1.00 88.94 1053 GLY A N 1
ATOM 7960 C CA . GLY A 1 1053 ? 9.129 13.987 -18.041 1.00 88.94 1053 GLY A CA 1
ATOM 7961 C C . GLY A 1 1053 ? 8.123 13.050 -18.720 1.00 88.94 1053 GLY A C 1
ATOM 7962 O O . GLY A 1 1053 ? 7.411 12.324 -18.028 1.00 88.94 1053 GLY A O 1
ATOM 7963 N N . THR A 1 1054 ? 8.071 13.006 -20.057 1.00 91.25 1054 THR A N 1
ATOM 7964 C CA . THR A 1 1054 ? 7.175 12.086 -20.786 1.00 91.25 1054 THR A CA 1
ATOM 7965 C C . THR A 1 1054 ? 7.674 10.638 -20.781 1.00 91.25 1054 THR A C 1
ATOM 7967 O O . THR A 1 1054 ? 6.869 9.708 -20.847 1.00 91.25 1054 THR A O 1
ATOM 7970 N N . GLN A 1 1055 ? 8.990 10.439 -20.659 1.00 94.44 1055 GLN A N 1
ATOM 7971 C CA . GLN A 1 1055 ? 9.652 9.133 -20.649 1.00 94.44 1055 GLN A CA 1
ATOM 7972 C C . GLN A 1 1055 ? 10.541 8.961 -19.404 1.00 94.44 1055 GLN A C 1
ATOM 7974 O O . GLN A 1 1055 ? 11.767 8.904 -19.519 1.00 94.44 1055 GLN A O 1
ATOM 7979 N N . PRO A 1 1056 ? 9.952 8.904 -18.196 1.00 95.00 1056 PRO A N 1
ATOM 7980 C CA . PRO A 1 1056 ? 10.715 8.771 -16.959 1.00 95.00 1056 PRO A CA 1
ATOM 7981 C C . PRO A 1 1056 ? 11.497 7.454 -16.936 1.00 95.00 1056 PRO A C 1
ATOM 7983 O O . PRO A 1 1056 ? 10.994 6.416 -17.367 1.00 95.00 1056 PRO A O 1
ATOM 7986 N N . ILE A 1 1057 ? 12.703 7.460 -16.374 1.00 95.69 1057 ILE A N 1
ATOM 7987 C CA . ILE A 1 1057 ? 13.491 6.245 -16.152 1.00 95.69 1057 ILE A CA 1
ATOM 7988 C C . ILE A 1 1057 ? 13.378 5.892 -14.670 1.00 95.69 1057 ILE A C 1
ATOM 7990 O O . ILE A 1 1057 ? 13.931 6.579 -13.818 1.00 95.69 1057 ILE A O 1
ATOM 7994 N N . THR A 1 1058 ? 12.651 4.819 -14.348 1.00 92.81 1058 THR A N 1
ATOM 7995 C CA . THR A 1 1058 ? 12.474 4.348 -12.956 1.00 92.81 1058 THR A CA 1
ATOM 7996 C C . THR A 1 1058 ? 13.219 3.052 -12.646 1.00 92.81 1058 THR A C 1
ATOM 7998 O O . THR A 1 1058 ? 13.392 2.692 -11.482 1.00 92.81 1058 THR A O 1
ATOM 8001 N N . VAL A 1 1059 ? 13.705 2.358 -13.676 1.00 93.00 1059 VAL A N 1
ATOM 8002 C CA . VAL A 1 1059 ? 14.418 1.082 -13.552 1.00 93.00 1059 VAL A CA 1
ATOM 8003 C C . VAL A 1 1059 ? 15.930 1.276 -13.455 1.00 93.00 1059 VAL A C 1
ATOM 8005 O O . VAL A 1 1059 ? 16.465 2.316 -13.850 1.00 93.00 1059 VAL A O 1
ATOM 8008 N N . MET A 1 1060 ? 16.630 0.256 -12.948 1.00 94.38 1060 MET A N 1
ATOM 8009 C CA . MET A 1 1060 ? 18.091 0.211 -13.005 1.00 94.38 1060 MET A CA 1
ATOM 8010 C C . MET A 1 1060 ? 18.541 -0.078 -14.449 1.00 94.38 1060 MET A C 1
ATOM 8012 O O . MET A 1 1060 ? 18.096 -1.084 -15.014 1.00 94.38 1060 MET A O 1
ATOM 8016 N N . PRO A 1 1061 ? 19.427 0.733 -15.053 1.00 96.19 1061 PRO A N 1
ATOM 8017 C CA . PRO A 1 1061 ? 20.025 0.401 -16.344 1.00 96.19 1061 PRO A CA 1
ATOM 8018 C C . PRO A 1 1061 ? 20.900 -0.862 -16.269 1.00 96.19 1061 PRO A C 1
ATOM 8020 O O . PRO A 1 1061 ? 21.320 -1.294 -15.194 1.00 96.19 1061 PRO A O 1
ATOM 8023 N N . ARG A 1 1062 ? 21.215 -1.462 -17.419 1.00 95.69 1062 ARG A N 1
ATOM 8024 C CA . ARG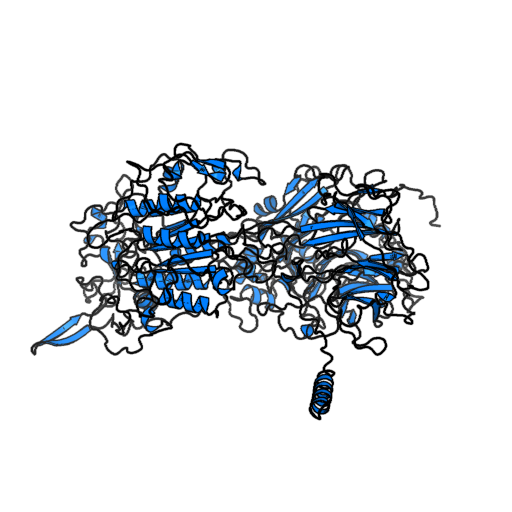 A 1 1062 ? 22.170 -2.575 -17.538 1.00 95.69 1062 ARG A CA 1
ATOM 8025 C C . ARG A 1 1062 ? 23.301 -2.211 -18.486 1.00 95.69 1062 ARG A C 1
ATOM 8027 O O . ARG A 1 1062 ? 23.058 -1.655 -19.551 1.00 95.69 1062 ARG A O 1
ATOM 8034 N N . LEU A 1 1063 ? 24.525 -2.542 -18.090 1.00 95.56 1063 LEU A N 1
ATOM 8035 C CA . LEU A 1 1063 ? 25.734 -2.231 -18.847 1.00 95.56 1063 LEU A CA 1
ATOM 8036 C C . LEU A 1 1063 ? 26.170 -3.459 -19.636 1.00 95.56 1063 LEU A C 1
ATOM 8038 O O . LEU A 1 1063 ? 26.468 -4.496 -19.053 1.00 95.56 1063 LEU A O 1
ATOM 8042 N N . PHE A 1 1064 ? 26.193 -3.346 -20.955 1.00 94.94 1064 PHE A N 1
ATOM 8043 C CA . PHE A 1 1064 ? 26.675 -4.387 -21.854 1.00 94.94 1064 PHE A CA 1
ATOM 8044 C C . PHE A 1 1064 ? 27.955 -3.922 -22.548 1.00 94.94 1064 PHE A C 1
ATOM 8046 O O . PHE A 1 1064 ? 28.087 -2.723 -22.767 1.00 94.94 1064 PHE A O 1
ATOM 8053 N N . PRO A 1 1065 ? 28.887 -4.812 -22.921 1.00 92.06 1065 PRO A N 1
ATOM 8054 C CA . PRO A 1 1065 ? 30.024 -4.421 -23.750 1.00 92.06 1065 PRO A CA 1
ATOM 8055 C C . PRO A 1 1065 ? 29.566 -3.769 -25.064 1.00 92.06 1065 PRO A C 1
ATOM 8057 O O . PRO A 1 1065 ? 28.731 -4.336 -25.777 1.00 92.06 1065 PRO A O 1
ATOM 8060 N N . ASP A 1 1066 ? 30.111 -2.593 -25.388 1.00 89.88 1066 ASP A N 1
ATOM 8061 C CA . ASP A 1 1066 ? 29.982 -1.993 -26.720 1.00 89.88 1066 ASP A CA 1
ATOM 8062 C C . ASP A 1 1066 ? 30.858 -2.784 -27.710 1.00 89.88 1066 ASP A C 1
ATOM 8064 O O . ASP A 1 1066 ? 32.068 -2.853 -27.514 1.00 89.88 1066 ASP A O 1
ATOM 8068 N N . PRO A 1 1067 ? 30.316 -3.350 -28.805 1.00 84.31 1067 PRO A N 1
ATOM 8069 C CA . PRO A 1 1067 ? 31.121 -4.098 -29.775 1.00 84.31 1067 PRO A CA 1
ATOM 8070 C C . PRO A 1 1067 ? 32.258 -3.294 -30.415 1.00 84.31 1067 PRO A C 1
ATOM 8072 O O . PRO A 1 1067 ? 33.194 -3.878 -30.956 1.00 84.31 1067 PRO A O 1
ATOM 8075 N N . ASN A 1 1068 ? 32.162 -1.962 -30.391 1.00 82.50 1068 ASN A N 1
ATOM 8076 C CA . ASN A 1 1068 ? 33.076 -1.063 -31.091 1.00 82.50 1068 ASN A CA 1
ATOM 8077 C C . ASN A 1 1068 ? 34.044 -0.320 -30.158 1.00 82.50 1068 ASN A C 1
ATOM 8079 O O . ASN A 1 1068 ? 34.784 0.549 -30.623 1.00 82.50 1068 ASN A O 1
ATOM 8083 N N . SER A 1 1069 ? 34.016 -0.579 -28.848 1.00 86.69 1069 SER A N 1
ATOM 8084 C CA . SER A 1 1069 ? 34.919 0.064 -27.890 1.00 86.69 1069 SER A CA 1
ATOM 8085 C C . SER A 1 1069 ? 35.106 -0.778 -26.624 1.00 86.69 1069 SER A C 1
ATOM 8087 O O . SER A 1 1069 ? 34.542 -1.853 -26.487 1.00 86.69 1069 SER A O 1
ATOM 8089 N N . GLN A 1 1070 ? 35.924 -0.294 -25.690 1.00 84.50 1070 GLN A N 1
ATOM 8090 C CA . GLN A 1 1070 ? 36.059 -0.889 -24.352 1.00 84.50 1070 GLN A CA 1
ATOM 8091 C C . GLN A 1 1070 ? 34.991 -0.369 -23.371 1.00 84.50 1070 GLN A C 1
ATOM 8093 O O . GLN A 1 1070 ? 35.015 -0.711 -22.195 1.00 84.50 1070 GLN A O 1
ATOM 8098 N N . ASN A 1 1071 ? 34.067 0.476 -23.840 1.00 92.31 1071 ASN A N 1
ATOM 8099 C CA . ASN A 1 1071 ? 33.036 1.094 -23.015 1.00 92.31 1071 ASN A CA 1
ATOM 8100 C C . ASN A 1 1071 ? 31.731 0.280 -23.040 1.00 92.31 1071 ASN A C 1
ATOM 8102 O O . ASN A 1 1071 ? 31.670 -0.853 -23.525 1.00 92.31 1071 ASN A O 1
ATOM 8106 N N . PHE A 1 1072 ? 30.659 0.885 -22.527 1.00 94.88 1072 PHE A N 1
ATOM 8107 C CA . PHE A 1 1072 ? 29.368 0.231 -22.383 1.00 94.88 1072 PHE A CA 1
ATOM 8108 C C . PHE A 1 1072 ? 28.332 0.677 -23.417 1.00 94.88 1072 PHE A C 1
ATOM 8110 O O . PHE A 1 1072 ? 28.248 1.836 -23.815 1.00 94.88 1072 PHE A O 1
ATOM 8117 N N . MET A 1 1073 ? 27.455 -0.253 -23.770 1.00 95.88 1073 MET A N 1
ATOM 8118 C CA . MET A 1 1073 ? 26.110 0.014 -24.243 1.00 95.88 1073 MET A CA 1
ATOM 8119 C C . MET A 1 1073 ? 25.156 -0.039 -23.042 1.00 95.88 1073 MET A C 1
ATOM 8121 O O . MET A 1 1073 ? 24.981 -1.087 -22.413 1.00 95.88 1073 MET A O 1
ATOM 8125 N N . VAL A 1 1074 ? 24.567 1.103 -22.689 1.00 97.44 1074 VAL A N 1
ATOM 8126 C CA . VAL A 1 1074 ? 23.705 1.268 -21.513 1.00 97.44 1074 VAL A CA 1
ATOM 8127 C C . VAL A 1 1074 ? 22.254 1.026 -21.908 1.00 97.44 1074 VAL A C 1
ATOM 8129 O O . VAL A 1 1074 ? 21.628 1.868 -22.549 1.00 97.44 1074 VAL A O 1
ATOM 8132 N N . VAL A 1 1075 ? 21.717 -0.131 -21.524 1.00 97.69 1075 VAL A N 1
ATOM 8133 C CA . VAL A 1 1075 ? 20.367 -0.575 -21.890 1.00 97.69 1075 VAL A CA 1
ATOM 8134 C C . VAL A 1 1075 ? 19.377 -0.299 -20.762 1.00 97.69 1075 VAL A C 1
ATOM 8136 O O . VAL A 1 1075 ? 19.591 -0.718 -19.622 1.00 97.69 1075 VAL A O 1
ATOM 8139 N N . PHE A 1 1076 ? 18.271 0.374 -21.072 1.00 97.31 1076 PHE A N 1
ATOM 8140 C CA . PHE A 1 1076 ? 17.196 0.674 -20.123 1.00 97.31 1076 PHE A CA 1
ATOM 8141 C C . PHE A 1 1076 ? 15.853 0.855 -20.837 1.00 97.31 1076 PHE A C 1
ATOM 8143 O O . PHE A 1 1076 ? 15.790 1.117 -22.035 1.00 97.31 1076 PHE A O 1
ATOM 8150 N N . GLY A 1 1077 ? 14.764 0.712 -20.087 1.00 96.38 1077 GLY A N 1
ATOM 8151 C CA . GLY A 1 1077 ? 13.422 1.054 -20.548 1.00 96.38 1077 GLY A CA 1
ATOM 8152 C C . GLY A 1 1077 ? 12.874 2.267 -19.806 1.00 96.38 1077 GLY A C 1
ATOM 8153 O O . GLY A 1 1077 ? 13.328 2.585 -18.706 1.00 96.38 1077 GLY A O 1
ATOM 8154 N N . THR A 1 1078 ? 11.899 2.932 -20.416 1.00 96.88 1078 THR A N 1
ATOM 8155 C CA . THR A 1 1078 ? 11.205 4.090 -19.837 1.00 96.88 1078 THR A CA 1
ATOM 8156 C C . THR A 1 1078 ? 9.799 3.714 -19.377 1.00 96.88 1078 THR A C 1
ATOM 8158 O O . THR A 1 1078 ? 9.177 2.769 -19.880 1.00 96.88 1078 THR A O 1
ATOM 8161 N N . GLY A 1 1079 ? 9.325 4.414 -18.353 1.00 93.25 1079 GLY A N 1
ATOM 8162 C CA . GLY A 1 1079 ? 8.060 4.155 -17.693 1.00 93.25 1079 GLY A CA 1
ATOM 8163 C C . GLY A 1 1079 ? 8.103 4.451 -16.202 1.00 93.25 1079 GLY A C 1
ATOM 8164 O O . GLY A 1 1079 ? 9.138 4.329 -15.547 1.00 93.25 1079 GLY A O 1
ATOM 8165 N N . LYS A 1 1080 ? 6.939 4.785 -15.643 1.00 89.38 1080 LYS A N 1
ATOM 8166 C CA . LYS A 1 1080 ? 6.694 4.799 -14.199 1.00 89.38 1080 LYS A CA 1
ATOM 8167 C C . LYS A 1 1080 ? 5.345 4.148 -13.887 1.00 89.38 1080 LYS A C 1
ATOM 8169 O O . LYS A 1 1080 ? 4.434 4.177 -14.715 1.00 89.38 1080 LYS A O 1
ATOM 8174 N N . PHE A 1 1081 ? 5.263 3.522 -12.719 1.00 85.00 1081 PHE A N 1
ATOM 8175 C CA . PHE A 1 1081 ? 4.051 2.926 -12.153 1.00 85.00 1081 PHE A CA 1
ATOM 8176 C C . PHE A 1 1081 ? 4.103 3.130 -10.636 1.00 85.00 1081 PHE A C 1
ATOM 8178 O O . PHE A 1 1081 ? 4.386 2.212 -9.869 1.00 85.00 1081 PHE A O 1
ATOM 8185 N N . LEU A 1 1082 ? 3.985 4.398 -10.237 1.00 82.62 1082 LEU A N 1
ATOM 8186 C CA . LEU A 1 1082 ? 4.226 4.891 -8.879 1.00 82.62 1082 LEU A CA 1
ATOM 8187 C C . LEU A 1 1082 ? 2.953 5.436 -8.213 1.00 82.62 1082 LEU A C 1
ATOM 8189 O O . LEU A 1 1082 ? 2.886 5.436 -6.986 1.00 82.62 1082 LEU A O 1
ATOM 8193 N N . GLY A 1 1083 ? 1.956 5.859 -8.995 1.00 74.00 1083 GLY A N 1
ATOM 8194 C CA . GLY A 1 1083 ? 0.665 6.356 -8.507 1.00 74.00 1083 GLY A CA 1
ATOM 8195 C C . GLY A 1 1083 ? -0.470 6.147 -9.513 1.00 74.00 1083 GLY A C 1
ATOM 8196 O O . GLY A 1 1083 ? -0.266 5.570 -10.581 1.00 74.00 1083 GLY A O 1
ATOM 8197 N N . ASP A 1 1084 ? -1.669 6.616 -9.173 1.00 67.56 1084 ASP A N 1
ATOM 8198 C CA . ASP A 1 1084 ? -2.915 6.307 -9.901 1.00 67.56 1084 ASP A CA 1
ATOM 8199 C C . ASP A 1 1084 ? -2.917 6.776 -11.355 1.00 67.56 1084 ASP A C 1
ATOM 8201 O O . ASP A 1 1084 ? -3.406 6.072 -12.242 1.00 67.56 1084 ASP A O 1
ATOM 8205 N N . ASP A 1 1085 ? -2.273 7.912 -11.613 1.00 74.56 1085 ASP A N 1
ATOM 8206 C CA . ASP A 1 1085 ? -2.148 8.496 -12.951 1.00 74.56 1085 ASP A CA 1
ATOM 8207 C C . ASP A 1 1085 ? -1.369 7.586 -13.922 1.00 74.56 1085 ASP A C 1
ATOM 8209 O O . ASP A 1 1085 ? -1.451 7.738 -15.139 1.00 74.56 1085 ASP A O 1
ATOM 8213 N N . ASP A 1 1086 ? -0.637 6.592 -13.407 1.00 78.56 1086 ASP A N 1
ATOM 8214 C CA . ASP A 1 1086 ? 0.164 5.671 -14.212 1.00 78.56 1086 ASP A CA 1
ATOM 8215 C C . ASP A 1 1086 ? -0.622 4.460 -14.742 1.00 78.56 1086 ASP A C 1
ATOM 8217 O O . ASP A 1 1086 ? -0.047 3.621 -15.446 1.00 78.56 1086 ASP A O 1
ATOM 8221 N N . ARG A 1 1087 ? -1.920 4.353 -14.432 1.00 71.81 1087 ARG A N 1
ATOM 8222 C CA . ARG A 1 1087 ? -2.784 3.222 -14.815 1.00 71.81 1087 ARG A CA 1
ATOM 8223 C C . ARG A 1 1087 ? -3.502 3.390 -16.150 1.00 71.81 1087 ARG A C 1
ATOM 8225 O O . ARG A 1 1087 ? -4.081 2.428 -16.642 1.00 71.81 1087 ARG A O 1
ATOM 8232 N N . THR A 1 1088 ? -3.523 4.588 -16.725 1.00 70.88 1088 THR A N 1
ATOM 8233 C CA . THR A 1 1088 ? -4.272 4.819 -17.965 1.00 70.88 1088 THR A CA 1
ATOM 8234 C C . THR A 1 1088 ? -3.450 4.475 -19.209 1.00 70.88 1088 THR A C 1
ATOM 8236 O O . THR A 1 1088 ? -2.238 4.703 -19.263 1.00 70.88 1088 THR A O 1
ATOM 8239 N N . SER A 1 1089 ? -4.121 3.922 -20.220 1.00 71.81 1089 SER A N 1
ATOM 8240 C CA . SER A 1 1089 ? -3.619 3.816 -21.595 1.00 71.81 1089 SER A CA 1
ATOM 8241 C C . SER A 1 1089 ? -3.989 5.042 -22.439 1.00 71.81 1089 SER A C 1
ATOM 8243 O O . SER A 1 1089 ? -3.334 5.333 -23.437 1.00 71.81 1089 SER A O 1
ATOM 8245 N N . THR A 1 1090 ? -5.032 5.778 -22.049 1.00 68.50 1090 THR A N 1
ATOM 8246 C CA . THR A 1 1090 ? -5.572 6.920 -22.792 1.00 68.50 1090 THR A CA 1
ATOM 8247 C C . THR A 1 1090 ? -4.773 8.178 -22.472 1.00 68.50 1090 THR A C 1
ATOM 8249 O O . THR A 1 1090 ? -4.650 8.573 -21.317 1.00 68.50 1090 THR A O 1
ATOM 8252 N N . GLY A 1 1091 ? -4.207 8.822 -23.497 1.00 72.00 1091 GLY A N 1
ATOM 8253 C CA . GLY A 1 1091 ? -3.351 10.001 -23.312 1.00 72.00 1091 GLY A CA 1
ATOM 8254 C C . GLY A 1 1091 ? -1.987 9.696 -22.680 1.00 72.00 1091 GLY A C 1
ATOM 8255 O O . GLY A 1 1091 ? -1.230 10.623 -22.399 1.00 72.00 1091 GLY A O 1
ATOM 8256 N N . ALA A 1 1092 ? -1.651 8.415 -22.482 1.00 82.62 1092 ALA A N 1
ATOM 8257 C CA . ALA A 1 1092 ? -0.333 8.008 -22.021 1.00 82.62 1092 ALA A CA 1
ATOM 8258 C C . ALA A 1 1092 ? 0.742 8.453 -23.023 1.00 82.62 1092 ALA A C 1
ATOM 8260 O O . ALA A 1 1092 ? 0.571 8.336 -24.238 1.00 82.62 1092 ALA A O 1
ATOM 8261 N N . ALA A 1 1093 ? 1.877 8.935 -22.519 1.00 89.12 1093 ALA A N 1
ATOM 8262 C CA . ALA A 1 1093 ? 3.035 9.212 -23.358 1.00 89.12 1093 ALA A CA 1
ATOM 8263 C C . ALA A 1 1093 ? 3.647 7.903 -23.875 1.00 89.12 1093 ALA A C 1
ATOM 8265 O O . ALA A 1 1093 ? 3.720 6.910 -23.143 1.00 89.12 1093 ALA A O 1
ATOM 8266 N N . THR A 1 1094 ? 4.107 7.897 -25.126 1.00 93.31 1094 THR A N 1
ATOM 8267 C CA . THR A 1 1094 ? 4.817 6.750 -25.703 1.00 93.31 1094 THR A CA 1
ATOM 8268 C C . THR A 1 1094 ? 6.087 6.486 -24.909 1.00 93.31 1094 THR A C 1
ATOM 8270 O O . THR A 1 1094 ? 6.940 7.366 -24.813 1.00 93.31 1094 THR A O 1
ATOM 8273 N N . GLN A 1 1095 ? 6.230 5.281 -24.361 1.00 96.38 1095 GLN A N 1
ATOM 8274 C CA . GLN A 1 1095 ? 7.476 4.834 -23.742 1.00 96.38 1095 GLN A CA 1
ATOM 8275 C C . GLN A 1 1095 ? 8.339 4.090 -24.765 1.00 96.38 1095 GLN A C 1
ATOM 8277 O O . GLN A 1 1095 ? 7.863 3.661 -25.815 1.00 96.38 1095 GLN A O 1
ATOM 8282 N N . SER A 1 1096 ? 9.615 3.929 -24.447 1.00 97.00 1096 SER A N 1
ATOM 8283 C CA . SER A 1 1096 ? 10.614 3.311 -25.318 1.00 97.00 1096 SER A CA 1
ATOM 8284 C C . SER A 1 1096 ? 11.636 2.505 -24.518 1.00 97.00 1096 SER A C 1
ATOM 8286 O O . SER A 1 1096 ? 11.840 2.720 -23.316 1.00 97.00 1096 SER A O 1
ATOM 8288 N N . VAL A 1 1097 ? 12.313 1.602 -25.217 1.00 98.00 1097 VAL A N 1
ATOM 8289 C CA . VAL A 1 1097 ? 13.539 0.943 -24.764 1.00 98.00 1097 VAL A CA 1
ATOM 8290 C C . VAL A 1 1097 ? 14.716 1.542 -25.518 1.00 98.00 1097 VAL A C 1
ATOM 8292 O O . VAL A 1 1097 ? 14.630 1.761 -26.725 1.00 98.00 1097 VAL A O 1
ATOM 8295 N N . TYR A 1 1098 ? 15.812 1.773 -24.805 1.00 98.12 1098 TYR A N 1
ATOM 8296 C CA . TYR A 1 1098 ? 17.024 2.401 -25.307 1.00 98.12 1098 TYR A CA 1
ATOM 8297 C C . TYR A 1 1098 ? 18.247 1.520 -25.060 1.00 98.12 1098 TYR A C 1
ATOM 8299 O O . TYR A 1 1098 ? 18.348 0.868 -24.019 1.00 98.12 1098 TYR A O 1
ATOM 8307 N N . GLY A 1 1099 ? 19.198 1.569 -25.990 1.00 97.25 1099 GLY A N 1
ATOM 8308 C CA . GLY A 1 1099 ? 20.599 1.224 -25.774 1.00 97.25 1099 GLY A CA 1
ATOM 8309 C C . GLY A 1 1099 ? 21.452 2.431 -26.130 1.00 97.25 1099 GLY A C 1
ATOM 8310 O O . GLY A 1 1099 ? 21.541 2.803 -27.298 1.00 97.25 1099 GLY A O 1
ATOM 8311 N N . ILE A 1 1100 ? 22.040 3.069 -25.121 1.00 97.19 1100 ILE A N 1
ATOM 8312 C CA . ILE A 1 1100 ? 22.806 4.305 -25.278 1.00 97.19 1100 ILE A CA 1
ATOM 8313 C C . ILE A 1 1100 ? 24.295 4.006 -25.190 1.00 97.19 1100 ILE A C 1
ATOM 8315 O O . ILE A 1 1100 ? 24.766 3.428 -24.211 1.00 97.19 1100 ILE A O 1
ATOM 8319 N N . ARG A 1 1101 ? 25.047 4.434 -26.201 1.00 94.62 1101 ARG A N 1
ATOM 8320 C CA . ARG A 1 1101 ? 26.489 4.223 -26.259 1.00 94.62 1101 ARG A CA 1
ATOM 8321 C C . ARG A 1 1101 ? 27.218 5.167 -25.310 1.00 94.62 1101 ARG A C 1
ATOM 8323 O O . ARG A 1 1101 ? 27.110 6.389 -25.430 1.00 94.62 1101 ARG A O 1
ATOM 8330 N N . ASP A 1 1102 ? 28.016 4.602 -24.417 1.00 94.69 1102 ASP A N 1
ATOM 8331 C CA . ASP A 1 1102 ? 28.935 5.350 -23.576 1.00 94.69 1102 ASP A CA 1
ATOM 8332 C C . ASP A 1 1102 ? 30.277 5.599 -24.290 1.00 94.69 1102 ASP A C 1
ATOM 8334 O O . ASP A 1 1102 ? 30.861 4.716 -24.920 1.00 94.69 1102 ASP A O 1
ATOM 8338 N N . LEU A 1 1103 ? 30.775 6.833 -24.189 1.00 90.81 1103 LEU A N 1
ATOM 8339 C CA . LEU A 1 1103 ? 32.041 7.257 -24.799 1.00 90.81 1103 LEU A CA 1
ATOM 8340 C C . LEU A 1 1103 ? 33.225 7.222 -23.818 1.00 90.81 1103 LEU A C 1
ATOM 8342 O O . LEU A 1 1103 ? 34.334 7.615 -24.183 1.00 90.81 1103 LEU A O 1
ATOM 8346 N N . GLY A 1 1104 ? 33.013 6.746 -22.588 1.00 88.44 1104 GLY A N 1
ATOM 8347 C CA . GLY A 1 1104 ? 34.033 6.677 -21.548 1.00 88.44 1104 GLY A CA 1
ATOM 8348 C C . GLY A 1 1104 ? 34.267 8.012 -20.832 1.00 88.44 1104 GLY A C 1
ATOM 8349 O O . GLY A 1 1104 ? 33.846 9.086 -21.275 1.00 88.44 1104 GLY A O 1
ATOM 8350 N N . LYS A 1 1105 ? 34.943 7.948 -19.681 1.00 81.81 1105 LYS A N 1
ATOM 8351 C CA . LYS A 1 1105 ? 35.017 9.025 -18.669 1.00 81.81 1105 LYS A CA 1
ATOM 8352 C C . LYS A 1 1105 ? 35.594 10.373 -19.132 1.00 81.81 1105 LYS A C 1
ATOM 8354 O O . LYS A 1 1105 ? 35.296 11.395 -18.522 1.00 81.81 1105 LYS A O 1
ATOM 8359 N N . THR A 1 1106 ? 36.405 10.404 -20.188 1.00 78.94 1106 THR A N 1
ATOM 8360 C CA . THR A 1 1106 ? 37.109 11.617 -20.653 1.00 78.94 1106 THR A CA 1
ATOM 8361 C C . THR A 1 1106 ? 36.456 12.296 -21.857 1.00 78.94 1106 THR A C 1
ATOM 8363 O O . THR A 1 1106 ? 36.713 13.475 -22.106 1.00 78.94 1106 THR A O 1
ATOM 8366 N N . VAL A 1 1107 ? 35.606 11.588 -22.603 1.00 81.00 1107 VAL A N 1
ATOM 8367 C CA . VAL A 1 1107 ? 35.016 12.094 -23.847 1.00 81.00 1107 VAL A CA 1
ATOM 8368 C C . VAL A 1 1107 ? 33.657 12.725 -23.557 1.00 81.00 1107 VAL A C 1
ATOM 8370 O O . VAL A 1 1107 ? 32.752 12.068 -23.043 1.00 81.00 1107 VAL A O 1
ATOM 8373 N N . LYS A 1 1108 ? 33.522 14.013 -23.898 1.00 78.88 1108 LYS A N 1
ATOM 8374 C CA . LYS A 1 1108 ? 32.271 14.789 -23.765 1.00 78.88 1108 LYS A CA 1
ATOM 8375 C C . LYS A 1 1108 ? 31.754 15.346 -25.092 1.00 78.88 1108 LYS A C 1
ATOM 8377 O O . LYS A 1 1108 ? 30.596 15.735 -25.196 1.00 78.88 1108 LYS A O 1
ATOM 8382 N N . THR A 1 1109 ? 32.601 15.399 -26.118 1.00 80.44 1109 THR A N 1
ATOM 8383 C CA . THR A 1 1109 ? 32.230 15.904 -27.443 1.00 80.44 1109 THR A CA 1
ATOM 8384 C C . THR A 1 1109 ? 31.187 14.987 -28.077 1.00 80.44 1109 THR A C 1
ATOM 8386 O O . THR A 1 1109 ? 31.445 13.802 -28.263 1.00 80.44 1109 THR A O 1
ATOM 8389 N N . GLY A 1 1110 ? 30.016 15.537 -28.406 1.00 78.25 1110 GLY A N 1
ATOM 8390 C CA . GLY A 1 1110 ? 28.881 14.781 -28.949 1.00 78.25 1110 GLY A CA 1
ATOM 8391 C C . GLY A 1 1110 ? 27.848 14.337 -27.906 1.00 78.25 1110 GLY A C 1
ATOM 8392 O O . GLY A 1 1110 ? 26.765 13.921 -28.303 1.00 78.25 1110 GLY A O 1
ATOM 8393 N N . LEU A 1 1111 ? 28.137 14.485 -26.606 1.00 89.56 1111 LEU A N 1
ATOM 8394 C CA . LEU A 1 1111 ? 27.156 14.303 -25.535 1.00 89.56 1111 LEU A CA 1
ATOM 8395 C C . LEU A 1 1111 ? 26.429 15.625 -25.216 1.00 89.56 1111 LEU A C 1
ATOM 8397 O O . LEU A 1 1111 ? 27.016 16.703 -25.363 1.00 89.56 1111 LEU A O 1
ATOM 8401 N N . PRO A 1 1112 ? 25.176 15.567 -24.734 1.00 93.56 1112 PRO A N 1
ATOM 8402 C CA . PRO A 1 1112 ? 24.364 14.365 -24.542 1.00 93.56 1112 PRO A CA 1
ATOM 8403 C C . PRO A 1 1112 ? 23.774 13.849 -25.857 1.00 93.56 1112 PRO A C 1
ATOM 8405 O O . PRO A 1 1112 ? 23.436 14.634 -26.745 1.00 93.56 1112 PRO A O 1
ATOM 8408 N N . TRP A 1 1113 ? 23.597 12.533 -25.961 1.00 94.69 1113 TRP A N 1
ATOM 8409 C CA . TRP A 1 1113 ? 22.831 11.943 -27.051 1.00 94.69 1113 TRP A CA 1
ATOM 8410 C C . TRP A 1 1113 ? 21.355 12.337 -26.955 1.00 94.69 1113 TRP A C 1
ATOM 8412 O O . TRP A 1 1113 ? 20.784 12.429 -25.868 1.00 94.69 1113 TRP A O 1
ATOM 8422 N N . THR A 1 1114 ? 20.740 12.518 -28.115 1.00 94.38 1114 THR A N 1
ATOM 8423 C CA . THR A 1 1114 ? 19.305 12.753 -28.313 1.00 94.38 1114 THR A CA 1
ATOM 8424 C C . THR A 1 1114 ? 18.743 11.673 -29.230 1.00 94.38 1114 THR A C 1
ATOM 8426 O O . THR A 1 1114 ? 19.497 10.954 -29.896 1.00 94.38 1114 THR A O 1
ATOM 8429 N N . LYS A 1 1115 ? 17.415 11.518 -29.271 1.00 94.31 1115 LYS A N 1
ATOM 8430 C CA . LYS A 1 1115 ? 16.762 10.401 -29.974 1.00 94.31 1115 LYS A CA 1
ATOM 8431 C C . LYS A 1 1115 ? 17.090 10.377 -31.475 1.00 94.31 1115 LYS A C 1
ATOM 8433 O O . LYS A 1 1115 ? 17.241 9.307 -32.063 1.00 94.31 1115 LYS A O 1
ATOM 8438 N N . ASP A 1 1116 ? 17.322 11.541 -32.087 1.00 94.69 1116 ASP A N 1
ATOM 8439 C CA . ASP A 1 1116 ? 17.758 11.672 -33.483 1.00 94.69 1116 ASP A CA 1
ATOM 8440 C C . ASP A 1 1116 ? 19.178 11.143 -33.755 1.00 94.69 1116 ASP A C 1
ATOM 8442 O O . ASP A 1 1116 ? 19.554 11.013 -34.918 1.00 94.69 1116 ASP A O 1
ATOM 8446 N N . LYS A 1 1117 ? 19.980 10.825 -32.736 1.00 95.94 1117 LYS A N 1
ATOM 8447 C CA . LYS A 1 1117 ? 21.314 10.215 -32.892 1.00 95.94 1117 LYS A CA 1
ATOM 8448 C C . LYS A 1 1117 ? 21.307 8.697 -32.747 1.00 95.94 1117 LYS A C 1
ATOM 8450 O O . LYS A 1 1117 ? 22.374 8.089 -32.807 1.00 95.94 1117 LYS A O 1
ATOM 8455 N N . LEU A 1 1118 ? 20.130 8.096 -32.587 1.00 96.94 1118 LEU A N 1
ATOM 8456 C CA . LEU A 1 1118 ? 19.946 6.668 -32.349 1.00 96.94 1118 LEU A CA 1
ATOM 8457 C C . LEU A 1 1118 ? 19.330 5.970 -33.571 1.00 96.94 1118 LEU A C 1
ATOM 8459 O O . LEU A 1 1118 ? 18.541 6.559 -34.316 1.00 96.94 1118 LEU A O 1
ATOM 8463 N N . VAL A 1 1119 ? 19.682 4.701 -33.773 1.00 97.50 1119 VAL A N 1
ATOM 8464 C CA . VAL A 1 1119 ? 19.054 3.822 -34.770 1.00 97.50 1119 VAL A CA 1
ATOM 8465 C C . VAL A 1 1119 ? 17.723 3.304 -34.223 1.00 97.50 1119 VAL A C 1
ATOM 8467 O O . VAL A 1 1119 ? 17.671 2.768 -33.120 1.00 97.50 1119 VAL A O 1
ATOM 8470 N N . GLN A 1 1120 ? 16.640 3.446 -34.986 1.00 96.56 1120 GLN A N 1
ATOM 8471 C CA . GLN A 1 1120 ? 15.330 2.932 -34.586 1.00 96.56 1120 GLN A CA 1
ATOM 8472 C C . GLN A 1 1120 ? 15.177 1.453 -34.967 1.00 96.56 1120 GLN A C 1
ATOM 8474 O O . GLN A 1 1120 ? 15.468 1.066 -36.102 1.00 96.56 1120 GLN A O 1
ATOM 8479 N N . GLN A 1 1121 ? 14.650 0.653 -34.042 1.00 96.69 1121 GLN A N 1
ATOM 8480 C CA . GLN A 1 1121 ? 13.988 -0.615 -34.338 1.00 96.69 1121 GLN A CA 1
ATOM 8481 C C . GLN A 1 1121 ? 12.471 -0.444 -34.230 1.00 96.69 1121 GLN A C 1
ATOM 8483 O O . GLN A 1 1121 ? 11.975 0.405 -33.485 1.00 96.69 1121 GLN A O 1
ATOM 8488 N N . ILE A 1 1122 ? 11.731 -1.252 -34.984 1.00 95.56 1122 ILE A N 1
ATOM 8489 C CA . ILE A 1 1122 ? 10.267 -1.256 -34.986 1.00 95.56 1122 ILE A CA 1
ATOM 8490 C C . ILE A 1 1122 ? 9.786 -2.533 -34.306 1.00 95.56 1122 ILE A C 1
ATOM 8492 O O . ILE A 1 1122 ? 10.285 -3.622 -34.599 1.00 95.56 1122 ILE A O 1
ATOM 8496 N N . MET A 1 1123 ? 8.813 -2.380 -33.410 1.00 94.75 1123 MET A N 1
ATOM 8497 C CA . MET A 1 1123 ? 8.143 -3.478 -32.726 1.00 94.75 1123 MET A CA 1
ATOM 8498 C C . MET A 1 1123 ? 6.830 -3.839 -33.420 1.00 94.75 1123 MET A C 1
ATOM 8500 O O . MET A 1 1123 ? 6.077 -2.960 -33.839 1.00 94.75 1123 MET A O 1
ATOM 8504 N N . ASP A 1 1124 ? 6.543 -5.135 -33.480 1.00 93.19 1124 ASP A N 1
ATOM 8505 C CA . ASP A 1 1124 ? 5.281 -5.678 -33.975 1.00 93.19 1124 ASP A CA 1
ATOM 8506 C C . ASP A 1 1124 ? 4.719 -6.768 -33.046 1.00 93.19 1124 ASP A C 1
ATOM 8508 O O . ASP A 1 1124 ? 5.412 -7.287 -32.160 1.00 93.19 1124 ASP A O 1
ATOM 8512 N N . GLN A 1 1125 ? 3.438 -7.097 -33.236 1.00 91.56 1125 GLN A N 1
ATOM 8513 C CA . GLN A 1 1125 ? 2.771 -8.193 -32.556 1.00 91.56 1125 GLN A CA 1
ATOM 8514 C C . GLN A 1 1125 ? 1.825 -8.958 -33.488 1.00 91.56 1125 GLN A C 1
ATOM 8516 O O . GLN A 1 1125 ? 0.909 -8.396 -34.085 1.00 91.56 1125 GLN A O 1
ATOM 8521 N N . THR A 1 1126 ? 1.972 -10.281 -33.503 1.00 88.56 1126 THR A N 1
ATOM 8522 C CA . THR A 1 1126 ? 1.038 -11.192 -34.185 1.00 88.56 1126 THR A CA 1
ATOM 8523 C C . THR A 1 1126 ? -0.303 -11.326 -33.444 1.00 88.56 1126 THR A C 1
ATOM 8525 O O . THR A 1 1126 ? -0.425 -11.003 -32.258 1.00 88.56 1126 THR A O 1
ATOM 8528 N N . SER A 1 1127 ? -1.319 -11.884 -34.111 1.00 83.44 1127 SER A N 1
ATOM 8529 C CA . SER A 1 1127 ? -2.629 -12.169 -33.502 1.00 83.44 1127 SER A CA 1
ATOM 8530 C C . SER A 1 1127 ? -2.568 -13.169 -32.338 1.00 83.44 1127 SER A C 1
ATOM 8532 O O . SER A 1 1127 ? -3.426 -13.129 -31.463 1.00 83.44 1127 SER A O 1
ATOM 8534 N N . THR A 1 1128 ? -1.542 -14.026 -32.284 1.00 79.12 1128 THR A N 1
ATOM 8535 C CA . THR A 1 1128 ? -1.307 -14.986 -31.192 1.00 79.12 1128 THR A CA 1
ATOM 8536 C C . THR A 1 1128 ? -0.435 -14.416 -30.067 1.00 79.12 1128 THR A C 1
ATOM 8538 O O . THR A 1 1128 ? -0.024 -15.154 -29.178 1.00 79.12 1128 THR A O 1
ATOM 8541 N N . GLY A 1 1129 ? -0.122 -13.115 -30.097 1.00 82.75 1129 GLY A N 1
ATOM 8542 C CA . GLY A 1 1129 ? 0.598 -12.427 -29.021 1.00 82.75 1129 GLY A CA 1
ATOM 8543 C C . GLY A 1 1129 ? 2.127 -12.501 -29.091 1.00 82.75 1129 GLY A C 1
ATOM 8544 O O . GLY A 1 1129 ? 2.786 -11.977 -28.193 1.00 82.75 1129 GLY A O 1
ATOM 8545 N N . VAL A 1 1130 ? 2.706 -13.084 -30.148 1.00 88.88 1130 VAL A N 1
ATOM 8546 C CA . VAL A 1 1130 ? 4.168 -13.106 -30.376 1.00 88.88 1130 VAL A CA 1
ATOM 8547 C C . VAL A 1 1130 ? 4.657 -11.698 -30.691 1.00 88.88 1130 VAL A C 1
ATOM 8549 O O . VAL A 1 1130 ? 4.058 -11.039 -31.539 1.00 88.88 1130 VAL A O 1
ATOM 8552 N N . ARG A 1 1131 ? 5.740 -11.263 -30.038 1.00 91.62 1131 ARG A N 1
ATOM 8553 C CA . ARG A 1 1131 ? 6.409 -9.975 -30.272 1.00 91.62 1131 ARG A CA 1
ATOM 8554 C C . ARG A 1 1131 ? 7.564 -10.129 -31.251 1.00 91.62 1131 ARG A C 1
ATOM 8556 O O . ARG A 1 1131 ? 8.373 -11.051 -31.113 1.00 91.62 1131 ARG A O 1
ATOM 8563 N N . GLY A 1 1132 ? 7.666 -9.192 -32.186 1.00 93.06 1132 GLY A N 1
ATOM 8564 C CA . GLY A 1 1132 ? 8.747 -9.107 -33.161 1.00 93.06 1132 GLY A CA 1
ATOM 8565 C C . GLY A 1 1132 ? 9.479 -7.773 -33.101 1.00 93.06 1132 GLY A C 1
ATOM 8566 O O . GLY A 1 1132 ? 8.878 -6.753 -32.773 1.00 93.06 1132 GLY A O 1
ATOM 8567 N N . LEU A 1 1133 ? 10.771 -7.791 -33.430 1.00 95.00 1133 LEU A N 1
ATOM 8568 C CA . LEU A 1 1133 ? 11.595 -6.595 -33.620 1.00 95.00 1133 LEU A CA 1
ATOM 8569 C C . LEU A 1 1133 ? 12.301 -6.660 -34.978 1.00 95.00 1133 LEU A C 1
ATOM 8571 O O . LEU A 1 1133 ? 12.662 -7.744 -35.447 1.00 95.00 1133 LEU A O 1
ATOM 8575 N N . THR A 1 1134 ? 12.524 -5.502 -35.596 1.00 94.62 1134 THR A N 1
ATOM 8576 C CA . THR A 1 1134 ? 13.458 -5.376 -36.726 1.00 94.62 1134 THR A CA 1
ATOM 8577 C C . THR A 1 1134 ? 14.904 -5.602 -36.270 1.00 94.62 1134 THR A C 1
ATOM 8579 O O . THR A 1 1134 ? 15.203 -5.601 -35.077 1.00 94.62 1134 THR A O 1
ATOM 8582 N N . THR A 1 1135 ? 15.822 -5.798 -37.216 1.00 91.31 1135 THR A N 1
ATOM 8583 C CA . THR A 1 1135 ? 17.241 -6.095 -36.941 1.00 91.31 1135 THR A CA 1
ATOM 8584 C C . THR A 1 1135 ? 18.179 -5.113 -37.648 1.00 91.31 1135 THR A C 1
ATOM 8586 O O . THR A 1 1135 ? 19.171 -5.515 -38.255 1.00 91.31 1135 THR A O 1
ATOM 8589 N N . ASN A 1 1136 ? 17.853 -3.817 -37.618 1.00 93.94 1136 ASN A N 1
ATOM 8590 C CA . ASN A 1 1136 ? 18.705 -2.781 -38.208 1.00 93.94 1136 ASN A CA 1
ATOM 8591 C C . ASN A 1 1136 ? 20.074 -2.753 -37.493 1.00 93.94 1136 ASN A C 1
ATOM 8593 O O . ASN A 1 1136 ? 20.113 -2.875 -36.268 1.00 93.94 1136 ASN A O 1
ATOM 8597 N N . PRO A 1 1137 ? 21.200 -2.576 -38.201 1.00 90.69 1137 PRO A N 1
ATOM 8598 C CA . PRO A 1 1137 ? 22.512 -2.509 -37.561 1.00 90.69 1137 PRO A CA 1
ATOM 8599 C C . PRO A 1 1137 ? 22.666 -1.211 -36.752 1.00 90.69 1137 PRO A C 1
ATOM 8601 O O . PRO A 1 1137 ? 22.327 -0.132 -37.239 1.00 90.69 1137 PRO A O 1
ATOM 8604 N N . ALA A 1 1138 ? 23.209 -1.301 -35.534 1.00 87.88 1138 ALA A N 1
ATOM 8605 C CA . ALA A 1 1138 ? 23.542 -0.145 -34.701 1.00 87.88 1138 ALA A CA 1
ATOM 8606 C C . ALA A 1 1138 ? 24.841 -0.384 -33.904 1.00 87.88 1138 ALA A C 1
ATOM 8608 O O . ALA A 1 1138 ? 25.117 -1.533 -33.548 1.00 87.88 1138 ALA A O 1
ATOM 8609 N N . PRO A 1 1139 ? 25.618 0.674 -33.593 1.00 85.31 1139 PRO A N 1
ATOM 8610 C CA . PRO A 1 1139 ? 25.495 2.051 -34.097 1.00 85.31 1139 PRO A CA 1
ATOM 8611 C C . PRO A 1 1139 ? 25.912 2.185 -35.580 1.00 85.31 1139 PRO A C 1
ATOM 8613 O O . PRO A 1 1139 ? 26.539 1.292 -36.141 1.00 85.31 1139 PRO A O 1
ATOM 8616 N N . THR A 1 1140 ? 25.578 3.314 -36.216 1.00 87.44 1140 THR A N 1
ATOM 8617 C CA . THR A 1 1140 ? 26.060 3.684 -37.569 1.00 87.44 1140 THR A CA 1
ATOM 8618 C C . THR A 1 1140 ? 26.747 5.049 -37.531 1.00 87.44 1140 THR A C 1
ATOM 8620 O O . THR A 1 1140 ? 26.502 5.821 -36.607 1.00 87.44 1140 THR A O 1
ATOM 8623 N N . ASP A 1 1141 ? 27.540 5.402 -38.547 1.00 86.75 1141 ASP A N 1
ATOM 8624 C CA . ASP A 1 1141 ? 28.211 6.715 -38.607 1.00 86.75 1141 ASP A CA 1
ATOM 8625 C C . ASP A 1 1141 ? 27.224 7.895 -38.521 1.00 86.75 1141 ASP A C 1
ATOM 8627 O O . ASP A 1 1141 ? 27.501 8.906 -37.878 1.00 86.75 1141 ASP A O 1
ATOM 8631 N N . ALA A 1 1142 ? 26.037 7.759 -39.124 1.00 89.38 1142 ALA A N 1
ATOM 8632 C CA . ALA A 1 1142 ? 24.989 8.782 -39.083 1.00 89.38 1142 ALA A CA 1
ATOM 8633 C C . ALA A 1 1142 ? 24.208 8.808 -37.754 1.00 89.38 1142 ALA A C 1
ATOM 8635 O O . ALA A 1 1142 ? 23.615 9.831 -37.402 1.00 89.38 1142 ALA A O 1
ATOM 8636 N N . LYS A 1 1143 ? 24.180 7.685 -37.028 1.00 93.06 1143 LYS A N 1
ATOM 8637 C CA . LYS A 1 1143 ? 23.471 7.493 -35.754 1.00 93.06 1143 LYS A CA 1
ATOM 8638 C C . LYS A 1 1143 ? 24.415 6.826 -34.738 1.00 93.06 1143 LYS A C 1
ATOM 8640 O O . LYS A 1 1143 ? 24.245 5.644 -34.418 1.00 93.06 1143 LYS A O 1
ATOM 8645 N N . PRO A 1 1144 ? 25.447 7.548 -34.262 1.00 92.44 1144 PRO A N 1
ATOM 8646 C CA . PRO A 1 1144 ? 26.518 6.957 -33.460 1.00 92.44 1144 PRO A CA 1
ATOM 8647 C C . PRO A 1 1144 ? 26.127 6.702 -31.997 1.00 92.44 1144 PRO A C 1
ATOM 8649 O O . PRO A 1 1144 ? 26.882 6.048 -31.278 1.00 92.44 1144 PRO A O 1
ATOM 8652 N N . GLY A 1 1145 ? 24.979 7.222 -31.546 1.00 93.31 1145 GLY A N 1
ATOM 8653 C CA . GLY A 1 1145 ? 24.591 7.242 -30.133 1.00 93.31 1145 GLY A CA 1
ATOM 8654 C C . GLY A 1 1145 ? 23.994 5.940 -29.598 1.00 93.31 1145 GLY A C 1
ATOM 8655 O O . GLY A 1 1145 ? 23.781 5.834 -28.393 1.00 93.31 1145 GLY A O 1
ATOM 8656 N N . GLY A 1 1146 ? 23.732 4.953 -30.462 1.00 95.44 1146 GLY A N 1
ATOM 8657 C CA . GLY A 1 1146 ? 23.144 3.664 -30.090 1.00 95.44 1146 GLY A CA 1
ATOM 8658 C C . GLY A 1 1146 ? 21.815 3.406 -30.796 1.00 95.44 1146 GLY A C 1
ATOM 8659 O O . GLY A 1 1146 ? 21.691 3.675 -31.994 1.00 95.44 1146 GLY A O 1
ATOM 8660 N N . TRP A 1 1147 ? 20.827 2.879 -30.075 1.00 97.31 1147 TRP A N 1
ATOM 8661 C CA . TRP A 1 1147 ? 19.553 2.428 -30.636 1.00 97.31 1147 TRP A CA 1
ATOM 8662 C C . TRP A 1 1147 ? 18.360 2.660 -29.702 1.00 97.31 1147 TRP A C 1
ATOM 8664 O O . TRP A 1 1147 ? 18.514 2.881 -28.500 1.00 97.31 1147 TRP A O 1
ATOM 8674 N N . TYR A 1 1148 ? 17.152 2.597 -30.263 1.00 97.88 1148 TYR A N 1
ATOM 8675 C CA . TYR A 1 1148 ? 15.904 2.579 -29.500 1.00 97.88 1148 TYR A CA 1
ATOM 8676 C C . TYR A 1 1148 ? 14.789 1.836 -30.239 1.00 97.88 1148 TYR A C 1
ATOM 8678 O O . TYR A 1 1148 ? 14.834 1.694 -31.459 1.00 97.88 1148 TYR A O 1
ATOM 8686 N N . PHE A 1 1149 ? 13.747 1.438 -29.516 1.00 97.38 1149 PHE A N 1
ATOM 8687 C CA . PHE A 1 1149 ? 12.438 1.148 -30.099 1.00 97.38 1149 PHE A CA 1
ATOM 8688 C C . PHE A 1 1149 ? 11.318 1.663 -29.209 1.00 97.38 1149 PHE A C 1
ATOM 8690 O O . PHE A 1 1149 ? 11.412 1.641 -27.981 1.00 97.38 1149 PHE A O 1
ATOM 8697 N N . ASP A 1 1150 ? 10.253 2.133 -29.846 1.00 96.94 1150 ASP A N 1
ATOM 8698 C CA . ASP A 1 1150 ? 9.073 2.635 -29.156 1.00 96.94 1150 ASP A CA 1
ATOM 8699 C C . ASP A 1 1150 ? 8.132 1.478 -28.805 1.00 96.94 1150 ASP A C 1
ATOM 8701 O O . ASP A 1 1150 ? 7.926 0.560 -29.600 1.00 96.94 1150 ASP A O 1
ATOM 8705 N N . LEU A 1 1151 ? 7.535 1.533 -27.615 1.00 95.62 1151 LEU A N 1
ATOM 8706 C CA . LEU A 1 1151 ? 6.565 0.558 -27.117 1.00 95.62 1151 LEU A CA 1
ATOM 8707 C C . LEU A 1 1151 ? 5.168 0.836 -27.693 1.00 95.62 1151 LEU A C 1
ATOM 8709 O O . LEU A 1 1151 ? 4.190 1.037 -26.977 1.00 95.62 1151 LEU A O 1
ATOM 8713 N N . ILE A 1 1152 ? 5.100 0.876 -29.022 1.00 92.56 1152 ILE A N 1
ATOM 8714 C CA . ILE A 1 1152 ? 3.892 1.101 -29.815 1.00 92.56 1152 ILE A CA 1
ATOM 8715 C C . ILE A 1 1152 ? 3.690 -0.064 -30.776 1.00 92.56 1152 ILE A C 1
ATOM 8717 O O . ILE A 1 1152 ? 4.652 -0.658 -31.257 1.00 92.56 1152 ILE A O 1
ATOM 8721 N N . LEU A 1 1153 ? 2.433 -0.378 -31.074 1.00 88.56 1153 LEU A N 1
ATOM 8722 C CA . LEU A 1 1153 ? 2.075 -1.424 -32.027 1.00 88.56 1153 LEU A CA 1
ATOM 8723 C C . LEU A 1 1153 ? 1.225 -0.820 -33.134 1.00 88.56 1153 LEU A C 1
ATOM 8725 O O . LEU A 1 1153 ? 0.158 -0.280 -32.856 1.00 88.56 1153 LEU A O 1
ATOM 8729 N N . ASN A 1 1154 ? 1.686 -0.902 -34.384 1.00 82.69 1154 ASN A N 1
ATOM 8730 C CA . ASN A 1 1154 ? 0.960 -0.386 -35.554 1.00 82.69 1154 ASN A CA 1
ATOM 8731 C C . ASN A 1 1154 ? 0.494 1.077 -35.393 1.00 82.69 1154 ASN A C 1
ATOM 8733 O O . ASN A 1 1154 ? -0.615 1.439 -35.776 1.00 82.69 1154 ASN A O 1
ATOM 8737 N N . GLY A 1 1155 ? 1.336 1.917 -34.777 1.00 79.06 1155 GLY A N 1
ATOM 8738 C CA . GLY A 1 1155 ? 1.036 3.328 -34.501 1.00 79.06 1155 GLY A CA 1
ATOM 8739 C C . GLY A 1 1155 ? 0.089 3.576 -33.320 1.00 79.06 1155 GLY A C 1
ATOM 8740 O O . GLY A 1 1155 ? -0.205 4.729 -33.016 1.00 79.06 1155 GLY A O 1
ATOM 8741 N N . VAL A 1 1156 ? -0.366 2.527 -32.630 1.00 82.19 1156 VAL A N 1
ATOM 8742 C CA . VAL A 1 1156 ? -1.232 2.620 -31.450 1.00 82.19 1156 VAL A CA 1
ATOM 8743 C C . VAL A 1 1156 ? -0.386 2.553 -30.180 1.00 82.19 1156 VAL A C 1
ATOM 8745 O O . VAL A 1 1156 ? 0.375 1.604 -29.970 1.00 82.19 1156 VAL A O 1
ATOM 8748 N N . ASN A 1 1157 ? -0.539 3.556 -29.314 1.00 87.38 1157 ASN A N 1
ATOM 8749 C CA . ASN A 1 1157 ? 0.047 3.558 -27.978 1.00 87.38 1157 ASN A CA 1
ATOM 8750 C C . ASN A 1 1157 ? -0.934 2.934 -26.975 1.00 87.38 1157 ASN A C 1
ATOM 8752 O O . ASN A 1 1157 ? -1.987 3.502 -26.699 1.00 87.38 1157 ASN A O 1
ATOM 8756 N N . GLY A 1 1158 ? -0.578 1.770 -26.430 1.00 82.88 1158 GLY A N 1
ATOM 8757 C CA . GLY A 1 1158 ? -1.355 1.084 -25.392 1.00 82.88 1158 GLY A CA 1
ATOM 8758 C C . GLY A 1 1158 ? -0.964 1.454 -23.958 1.00 82.88 1158 GLY A C 1
ATOM 8759 O O . GLY A 1 1158 ? -1.368 0.759 -23.033 1.00 82.88 1158 GLY A O 1
ATOM 8760 N N . GLY A 1 1159 ? -0.122 2.474 -23.759 1.00 87.94 1159 GLY A N 1
ATOM 8761 C CA . GLY A 1 1159 ? 0.458 2.800 -22.453 1.00 87.94 1159 GLY A CA 1
ATOM 8762 C C . GLY A 1 1159 ? 1.480 1.768 -21.959 1.00 87.94 1159 GLY A C 1
ATOM 8763 O O . GLY A 1 1159 ? 1.758 1.711 -20.759 1.00 87.94 1159 GLY A O 1
ATOM 8764 N N . GLU A 1 1160 ? 2.021 0.941 -22.863 1.00 92.38 1160 GLU A N 1
ATOM 8765 C CA . GLU A 1 1160 ? 3.044 -0.067 -22.566 1.00 92.38 1160 GLU A CA 1
ATOM 8766 C C . GLU A 1 1160 ? 4.317 0.606 -22.035 1.00 92.38 1160 GLU A C 1
ATOM 8768 O O . GLU A 1 1160 ? 4.781 1.597 -22.595 1.00 92.38 1160 GLU A O 1
ATOM 8773 N N . LYS A 1 1161 ? 4.869 0.095 -20.929 1.00 92.75 1161 LYS A N 1
ATOM 8774 C CA . LYS A 1 1161 ? 5.967 0.734 -20.189 1.00 92.75 1161 LYS A CA 1
ATOM 8775 C C . LYS A 1 1161 ? 6.898 -0.280 -19.529 1.00 92.75 1161 LYS A C 1
ATOM 8777 O O . LYS A 1 1161 ? 6.493 -1.407 -19.254 1.00 92.75 1161 LYS A O 1
ATOM 8782 N N . VAL A 1 1162 ? 8.139 0.110 -19.237 1.00 93.94 1162 VAL A N 1
ATOM 8783 C CA . VAL A 1 1162 ? 9.113 -0.733 -18.517 1.00 93.94 1162 VAL A CA 1
ATOM 8784 C C . VAL A 1 1162 ? 9.281 -0.215 -17.094 1.00 93.94 1162 VAL A C 1
ATOM 8786 O O . VAL A 1 1162 ? 9.786 0.881 -16.878 1.00 93.94 1162 VAL A O 1
ATOM 8789 N N . VAL A 1 1163 ? 8.863 -1.023 -16.121 1.00 90.00 1163 VAL A N 1
ATOM 8790 C CA . VAL A 1 1163 ? 8.928 -0.704 -14.676 1.00 90.00 1163 VAL A CA 1
ATOM 8791 C C . VAL A 1 1163 ? 9.624 -1.791 -13.856 1.00 90.00 1163 VAL A C 1
ATOM 8793 O O . VAL A 1 1163 ? 9.730 -1.713 -12.633 1.00 90.00 1163 VAL A O 1
ATOM 8796 N N . VAL A 1 1164 ? 10.136 -2.803 -14.555 1.00 88.00 1164 VAL A N 1
ATOM 8797 C CA . VAL A 1 1164 ? 10.924 -3.904 -14.009 1.00 88.00 1164 VAL A CA 1
ATOM 8798 C C . VAL A 1 1164 ? 12.329 -3.797 -14.578 1.00 88.00 1164 VAL A C 1
ATOM 8800 O O . VAL A 1 1164 ? 12.518 -3.574 -15.774 1.00 88.00 1164 VAL A O 1
ATOM 8803 N N . THR A 1 1165 ? 13.325 -3.950 -13.712 1.00 89.50 1165 THR A N 1
ATOM 8804 C CA . THR A 1 1165 ? 14.732 -3.896 -14.104 1.00 89.50 1165 THR A CA 1
ATOM 8805 C C . THR A 1 1165 ? 15.037 -4.998 -15.125 1.00 89.50 1165 THR A C 1
ATOM 8807 O O . THR A 1 1165 ? 14.785 -6.168 -14.819 1.00 89.50 1165 THR A O 1
ATOM 8810 N N . PRO A 1 1166 ? 15.620 -4.670 -16.297 1.00 90.62 1166 PRO A N 1
ATOM 8811 C CA . PRO A 1 1166 ? 15.999 -5.671 -17.289 1.00 90.62 1166 PRO A CA 1
ATOM 8812 C C . PRO A 1 1166 ? 16.959 -6.724 -16.721 1.00 90.62 1166 PRO A C 1
ATOM 8814 O O . PRO A 1 1166 ? 17.861 -6.409 -15.935 1.00 90.62 1166 PRO A O 1
ATOM 8817 N N . THR A 1 1167 ? 16.809 -7.977 -17.146 1.00 88.38 1167 THR A N 1
ATOM 8818 C CA . THR A 1 1167 ? 17.719 -9.071 -16.772 1.00 88.38 1167 THR A CA 1
ATOM 8819 C C . THR A 1 1167 ? 18.812 -9.215 -17.825 1.00 88.38 1167 THR A C 1
ATOM 8821 O O . THR A 1 1167 ? 18.527 -9.341 -19.014 1.00 88.38 1167 THR A O 1
ATOM 8824 N N . ALA A 1 1168 ? 20.076 -9.192 -17.401 1.00 87.62 1168 ALA A N 1
ATOM 8825 C CA . ALA A 1 1168 ? 21.217 -9.233 -18.310 1.00 87.62 1168 ALA A CA 1
ATOM 8826 C C . ALA A 1 1168 ? 21.714 -10.665 -18.567 1.00 87.62 1168 ALA A C 1
ATOM 8828 O O . ALA A 1 1168 ? 21.925 -11.437 -17.633 1.00 87.62 1168 ALA A O 1
ATOM 8829 N N . LEU A 1 1169 ? 21.957 -10.995 -19.838 1.00 86.56 1169 LEU A N 1
ATOM 8830 C CA . LEU A 1 1169 ? 22.608 -12.224 -20.301 1.00 86.56 1169 LEU A CA 1
ATOM 8831 C C . LEU A 1 1169 ? 23.971 -11.875 -20.924 1.00 86.56 1169 LEU A C 1
ATOM 8833 O O . LEU A 1 1169 ? 24.148 -11.943 -22.146 1.00 86.56 1169 LEU A O 1
ATOM 8837 N N . PHE A 1 1170 ? 24.934 -11.479 -20.083 1.00 83.12 1170 PHE A N 1
ATOM 8838 C CA . PHE A 1 1170 ? 26.232 -10.929 -20.510 1.00 83.12 1170 PHE A CA 1
ATOM 8839 C C . PHE A 1 1170 ? 27.011 -11.835 -21.474 1.00 83.12 1170 PHE A C 1
ATOM 8841 O O . PHE A 1 1170 ? 27.602 -11.350 -22.430 1.00 83.12 1170 PHE A O 1
ATOM 8848 N N . ASN A 1 1171 ? 26.952 -13.157 -21.291 1.00 77.31 1171 ASN A N 1
ATOM 8849 C CA . ASN A 1 1171 ? 27.661 -14.132 -22.130 1.00 77.31 1171 ASN A CA 1
ATOM 8850 C C . ASN A 1 1171 ? 27.221 -14.135 -23.603 1.00 77.31 1171 ASN A C 1
ATOM 8852 O O . ASN A 1 1171 ? 27.929 -14.657 -24.456 1.00 77.31 1171 ASN A O 1
ATOM 8856 N N . THR A 1 1172 ? 26.022 -13.630 -23.884 1.00 82.81 1172 THR A N 1
ATOM 8857 C CA . THR A 1 1172 ? 25.436 -13.590 -25.232 1.00 82.81 1172 THR A CA 1
ATOM 8858 C C . THR A 1 1172 ? 25.077 -12.174 -25.655 1.00 82.81 1172 THR A C 1
ATOM 8860 O O . THR A 1 1172 ? 24.408 -12.012 -26.664 1.00 82.81 1172 THR A O 1
ATOM 8863 N N . ASN A 1 1173 ? 25.488 -11.172 -24.874 1.00 89.31 1173 ASN A N 1
ATOM 8864 C CA . ASN A 1 1173 ? 25.172 -9.764 -25.084 1.00 89.31 1173 ASN A CA 1
ATOM 8865 C C . ASN A 1 1173 ? 23.668 -9.496 -25.327 1.00 89.31 1173 ASN A C 1
ATOM 8867 O O . ASN A 1 1173 ? 23.281 -8.786 -26.249 1.00 89.31 1173 ASN A O 1
ATOM 8871 N N . ARG A 1 1174 ? 22.793 -10.113 -24.517 1.00 90.62 1174 ARG A N 1
ATOM 8872 C CA . ARG A 1 1174 ? 21.326 -9.982 -24.631 1.00 90.62 1174 ARG A CA 1
ATOM 8873 C C . ARG A 1 1174 ? 20.701 -9.458 -23.342 1.00 90.62 1174 ARG A C 1
ATOM 8875 O O . ARG A 1 1174 ? 21.151 -9.800 -22.249 1.00 90.62 1174 ARG A O 1
ATOM 8882 N N . ALA A 1 1175 ? 19.618 -8.700 -23.464 1.00 91.75 1175 ALA A N 1
ATOM 8883 C CA . ALA A 1 1175 ? 18.790 -8.246 -22.351 1.00 91.75 1175 ALA A CA 1
ATOM 8884 C C . ALA A 1 1175 ? 17.396 -8.880 -22.426 1.00 91.75 1175 ALA A C 1
ATOM 8886 O O . ALA A 1 1175 ? 16.769 -8.874 -23.480 1.00 91.75 1175 ALA A O 1
ATOM 8887 N N . ILE A 1 1176 ? 16.897 -9.399 -21.305 1.00 90.75 1176 ILE A N 1
ATOM 8888 C CA . ILE A 1 1176 ? 15.489 -9.772 -21.150 1.00 90.75 1176 ILE A CA 1
ATOM 8889 C C . ILE A 1 1176 ? 14.757 -8.568 -20.559 1.00 90.75 1176 ILE A C 1
ATOM 8891 O O . ILE A 1 1176 ? 15.084 -8.102 -19.466 1.00 90.75 1176 ILE A O 1
ATOM 8895 N N . ILE A 1 1177 ? 13.763 -8.077 -21.283 1.00 91.75 1177 ILE A N 1
ATOM 8896 C CA . ILE A 1 1177 ? 12.948 -6.918 -20.940 1.00 91.75 1177 ILE A CA 1
ATOM 8897 C C . ILE A 1 1177 ? 11.529 -7.405 -20.691 1.00 91.75 1177 ILE A C 1
ATOM 8899 O O . ILE A 1 1177 ? 10.979 -8.148 -21.498 1.00 91.75 1177 ILE A O 1
ATOM 8903 N N . THR A 1 1178 ? 10.931 -6.994 -19.577 1.00 89.75 1178 THR A N 1
ATOM 8904 C CA . THR A 1 1178 ? 9.498 -7.191 -19.335 1.00 89.75 1178 THR A CA 1
ATOM 8905 C C . THR A 1 1178 ? 8.804 -5.850 -19.268 1.00 89.75 1178 THR A C 1
ATOM 8907 O O . THR A 1 1178 ? 9.285 -4.919 -18.620 1.00 89.75 1178 THR A O 1
ATOM 8910 N N . THR A 1 1179 ? 7.679 -5.770 -19.961 1.00 91.19 1179 THR A N 1
ATOM 8911 C CA . THR A 1 1179 ? 6.825 -4.595 -20.015 1.00 91.19 1179 THR A CA 1
ATOM 8912 C C . THR A 1 1179 ? 5.559 -4.823 -19.201 1.00 91.19 1179 THR A C 1
ATOM 8914 O O . THR A 1 1179 ? 5.091 -5.951 -19.028 1.00 91.19 1179 THR A O 1
ATOM 8917 N N . LEU A 1 1180 ? 5.000 -3.724 -18.712 1.00 87.56 1180 LEU A N 1
ATOM 8918 C CA . LEU A 1 1180 ? 3.677 -3.646 -18.119 1.00 87.56 1180 LEU A CA 1
ATOM 8919 C C . LEU A 1 1180 ? 2.785 -2.856 -19.072 1.00 87.56 1180 LEU A C 1
ATOM 8921 O O . LEU A 1 1180 ? 3.160 -1.795 -19.567 1.00 87.56 1180 LEU A O 1
ATOM 8925 N N . ILE A 1 1181 ? 1.600 -3.388 -19.323 1.00 85.88 1181 ILE A N 1
ATOM 8926 C CA . ILE A 1 1181 ? 0.571 -2.809 -20.175 1.00 85.88 1181 ILE A CA 1
ATOM 8927 C C . ILE A 1 1181 ? -0.662 -2.667 -19.292 1.00 85.88 1181 ILE A C 1
ATOM 8929 O O . ILE A 1 1181 ? -1.233 -3.687 -18.880 1.00 85.88 1181 ILE A O 1
ATOM 8933 N N . PRO A 1 1182 ? -1.063 -1.431 -18.958 1.00 76.19 1182 PRO A N 1
ATOM 8934 C CA . PRO A 1 1182 ? -2.307 -1.223 -18.242 1.00 76.19 1182 PRO A CA 1
ATOM 8935 C C . PRO A 1 1182 ? -3.458 -1.782 -19.087 1.00 76.19 1182 PRO A C 1
ATOM 8937 O O . PRO A 1 1182 ? -3.629 -1.383 -20.236 1.00 76.19 1182 PRO A O 1
ATOM 8940 N N . THR A 1 1183 ? -4.195 -2.771 -18.569 1.00 63.69 1183 THR A N 1
ATOM 8941 C CA . THR A 1 1183 ? -5.253 -3.434 -19.362 1.00 63.69 1183 THR A CA 1
ATOM 8942 C C . THR A 1 1183 ? -6.559 -2.668 -19.344 1.00 63.69 1183 THR A C 1
ATOM 8944 O O . THR A 1 1183 ? -7.342 -2.774 -20.285 1.00 63.69 1183 THR A O 1
ATOM 8947 N N . SER A 1 1184 ? -6.787 -1.898 -18.283 1.00 57.69 1184 SER A N 1
ATOM 8948 C CA . SER A 1 1184 ? -7.959 -1.060 -18.143 1.00 57.69 1184 SER A CA 1
ATOM 8949 C C . SER A 1 1184 ? -7.695 0.068 -17.143 1.00 57.69 1184 SER A C 1
ATOM 8951 O O . SER A 1 1184 ? -7.088 -0.181 -16.096 1.00 57.69 1184 SER A O 1
ATOM 8953 N N . PRO A 1 1185 ? -8.189 1.291 -17.407 1.00 54.75 1185 PRO A N 1
ATOM 8954 C CA . PRO A 1 1185 ? -8.365 2.289 -16.359 1.00 54.75 1185 PRO A CA 1
ATOM 8955 C C . PRO A 1 1185 ? -9.454 1.867 -15.357 1.00 54.75 1185 PRO A C 1
ATOM 8957 O O . PRO A 1 1185 ? -9.567 2.485 -14.304 1.00 54.75 1185 PRO A O 1
ATOM 8960 N N . ASP A 1 1186 ? -10.244 0.824 -15.662 1.00 58.41 1186 ASP A N 1
ATOM 8961 C CA . ASP A 1 1186 ? -11.292 0.308 -14.785 1.00 58.41 1186 ASP A CA 1
ATOM 8962 C C . ASP A 1 1186 ? -10.695 -0.250 -13.477 1.00 58.41 1186 ASP A C 1
ATOM 8964 O O . ASP A 1 1186 ? -9.995 -1.271 -13.489 1.00 58.41 1186 ASP A O 1
ATOM 8968 N N . PRO A 1 1187 ? -10.985 0.372 -12.325 1.00 58.12 1187 PRO A N 1
ATOM 8969 C CA . PRO A 1 1187 ? -10.542 -0.124 -11.030 1.00 58.12 1187 PRO A CA 1
ATOM 8970 C C . PRO A 1 1187 ? -11.122 -1.491 -10.652 1.00 58.12 1187 PRO A C 1
ATOM 8972 O O . PRO A 1 1187 ? -10.562 -2.174 -9.795 1.00 58.12 1187 PRO A O 1
ATOM 8975 N N . CYS A 1 1188 ? -12.201 -1.921 -11.307 1.00 57.44 1188 CYS A N 1
ATOM 8976 C CA . CYS A 1 1188 ? -12.832 -3.215 -11.083 1.00 57.44 1188 CYS A CA 1
ATOM 8977 C C . CYS A 1 1188 ? -12.112 -4.387 -11.730 1.00 57.44 1188 CYS A C 1
ATOM 8979 O O . CYS A 1 1188 ? -12.219 -5.518 -11.249 1.00 57.44 1188 CYS A O 1
ATOM 8981 N N . ASN A 1 1189 ? -11.330 -4.114 -12.769 1.00 57.78 1189 ASN A N 1
ATOM 8982 C CA . ASN A 1 1189 ? -10.479 -5.093 -13.412 1.00 57.78 1189 ASN A CA 1
ATOM 8983 C C . ASN A 1 1189 ? -9.057 -4.530 -13.508 1.00 57.78 1189 ASN A C 1
ATOM 8985 O O . ASN A 1 1189 ? -8.619 -4.152 -14.596 1.00 57.78 1189 ASN A O 1
ATOM 8989 N N . PRO A 1 1190 ? -8.311 -4.476 -12.385 1.00 53.84 1190 PRO A N 1
ATOM 8990 C CA . PRO A 1 1190 ? -6.957 -3.929 -12.351 1.00 53.84 1190 PRO A CA 1
ATOM 8991 C C . PRO A 1 1190 ? -5.926 -4.858 -13.020 1.00 53.84 1190 PRO A C 1
ATOM 8993 O O . PRO A 1 1190 ? -4.754 -4.881 -12.638 1.00 53.84 1190 PRO A O 1
ATOM 8996 N N . GLY A 1 1191 ? -6.355 -5.664 -13.996 1.00 54.16 1191 GLY A N 1
ATOM 8997 C CA . GLY A 1 1191 ? -5.514 -6.596 -14.719 1.00 54.16 1191 GLY A CA 1
ATOM 8998 C C . GLY A 1 1191 ? -4.262 -5.906 -15.253 1.00 54.16 1191 GLY A C 1
ATOM 8999 O O . GLY A 1 1191 ? -4.285 -4.769 -15.740 1.00 54.16 1191 GLY A O 1
ATOM 9000 N N . ARG A 1 1192 ? -3.141 -6.611 -15.174 1.00 65.06 1192 ARG A N 1
ATOM 9001 C CA . ARG A 1 1192 ? -1.890 -6.201 -15.802 1.00 65.06 1192 ARG A CA 1
ATOM 9002 C C . ARG A 1 1192 ? -1.575 -7.236 -16.860 1.00 65.06 1192 ARG A C 1
ATOM 9004 O O . ARG A 1 1192 ? -1.396 -8.403 -16.542 1.00 65.06 1192 ARG A O 1
ATOM 9011 N N . ALA A 1 1193 ? -1.515 -6.800 -18.107 1.00 75.56 1193 ALA A N 1
ATOM 9012 C CA . ALA A 1 1193 ? -0.928 -7.580 -19.177 1.00 75.56 1193 ALA A CA 1
ATOM 9013 C C . ALA A 1 1193 ? 0.501 -7.094 -19.350 1.00 75.56 1193 ALA A C 1
ATOM 9015 O O . ALA A 1 1193 ? 0.854 -5.989 -18.941 1.00 75.56 1193 ALA A O 1
ATOM 9016 N N . GLY A 1 1194 ? 1.333 -7.898 -19.981 1.00 85.88 1194 GLY A N 1
ATOM 9017 C CA . GLY A 1 1194 ? 2.679 -7.479 -20.321 1.00 85.88 1194 GLY A CA 1
ATOM 9018 C C . GLY A 1 1194 ? 3.186 -8.208 -21.535 1.00 85.88 1194 GLY A C 1
ATOM 9019 O O . GLY A 1 1194 ? 2.494 -9.042 -22.124 1.00 85.88 1194 GLY A O 1
ATOM 9020 N N . ALA A 1 1195 ? 4.421 -7.912 -21.889 1.00 88.69 1195 ALA A N 1
ATOM 9021 C CA . ALA A 1 1195 ? 5.205 -8.745 -22.771 1.00 88.69 1195 ALA A CA 1
ATOM 9022 C C . ALA A 1 1195 ? 6.571 -9.002 -22.143 1.00 88.69 1195 ALA A C 1
ATOM 9024 O O . ALA A 1 1195 ? 7.089 -8.189 -21.380 1.00 88.69 1195 ALA A O 1
ATOM 9025 N N . ILE A 1 1196 ? 7.157 -10.138 -22.492 1.00 89.00 1196 ILE A N 1
ATOM 9026 C CA . ILE A 1 1196 ? 8.562 -10.427 -22.238 1.00 89.00 1196 ILE A CA 1
ATOM 9027 C C . ILE A 1 1196 ? 9.276 -10.504 -23.581 1.00 89.00 1196 ILE A C 1
ATOM 9029 O O . ILE A 1 1196 ? 8.797 -11.161 -24.505 1.00 89.00 1196 ILE A O 1
ATOM 9033 N N . MET A 1 1197 ? 10.391 -9.792 -23.704 1.00 91.44 1197 MET A N 1
ATOM 9034 C CA . MET A 1 1197 ? 11.179 -9.669 -24.927 1.00 91.44 1197 MET A CA 1
ATOM 9035 C C . MET A 1 1197 ? 12.654 -9.904 -24.626 1.00 91.44 1197 MET A C 1
ATOM 9037 O O . MET A 1 1197 ? 13.157 -9.504 -23.581 1.00 91.44 1197 MET A O 1
ATOM 9041 N N . VAL A 1 1198 ? 13.359 -10.534 -25.555 1.00 92.25 1198 VAL A N 1
ATOM 9042 C CA . VAL A 1 1198 ? 14.809 -10.688 -25.546 1.00 92.25 1198 VAL A CA 1
ATOM 9043 C C . VAL A 1 1198 ? 15.369 -9.820 -26.653 1.00 92.25 1198 VAL A C 1
ATOM 9045 O O . VAL A 1 1198 ? 15.014 -9.976 -27.821 1.00 92.25 1198 VAL A O 1
ATOM 9048 N N . VAL A 1 1199 ? 16.255 -8.915 -26.271 1.00 94.19 1199 VAL A N 1
ATOM 9049 C CA . VAL A 1 1199 ? 16.815 -7.890 -27.143 1.00 94.19 1199 VAL A CA 1
ATOM 9050 C C . VAL A 1 1199 ? 18.324 -8.077 -27.223 1.00 94.19 1199 VAL A C 1
ATOM 9052 O O . VAL A 1 1199 ? 18.977 -8.321 -26.205 1.00 94.19 1199 VAL A O 1
ATOM 9055 N N . ASP A 1 1200 ? 18.879 -7.986 -28.426 1.00 93.88 1200 ASP A N 1
ATOM 9056 C CA . ASP A 1 1200 ? 20.321 -7.860 -28.631 1.00 93.88 1200 ASP A CA 1
ATOM 9057 C C . ASP A 1 1200 ? 20.779 -6.499 -28.092 1.00 93.88 1200 ASP A C 1
ATOM 9059 O O . ASP A 1 1200 ? 20.300 -5.453 -28.531 1.00 93.88 1200 ASP A O 1
ATOM 9063 N N . SER A 1 1201 ? 21.682 -6.494 -27.110 1.00 93.56 1201 SER A N 1
ATOM 9064 C CA . SER A 1 1201 ? 22.050 -5.255 -26.423 1.00 93.56 1201 SER A CA 1
ATOM 9065 C C . SER A 1 1201 ? 22.798 -4.278 -27.326 1.00 93.56 1201 SER A C 1
ATOM 9067 O O . SER A 1 1201 ? 22.776 -3.085 -27.048 1.00 93.56 1201 SER A O 1
ATOM 9069 N N . SER A 1 1202 ? 23.444 -4.751 -28.394 1.00 92.50 1202 SER A N 1
ATOM 9070 C CA . SER A 1 1202 ? 24.272 -3.933 -29.284 1.00 92.50 1202 SER A CA 1
ATOM 9071 C C . SER A 1 1202 ? 23.446 -3.208 -30.337 1.00 92.50 1202 SER A C 1
ATOM 9073 O O . SER A 1 1202 ? 23.744 -2.065 -30.675 1.00 92.50 1202 SER A O 1
ATOM 9075 N N . THR A 1 1203 ? 22.402 -3.869 -30.837 1.00 94.06 1203 THR A N 1
ATOM 9076 C CA . THR A 1 1203 ? 21.604 -3.383 -31.973 1.00 94.06 1203 THR A CA 1
ATOM 9077 C C . THR A 1 1203 ? 20.181 -2.975 -31.606 1.00 94.06 1203 THR A C 1
ATOM 9079 O O . THR A 1 1203 ? 19.552 -2.220 -32.347 1.00 94.06 1203 THR A O 1
ATOM 9082 N N . GLY A 1 1204 ? 19.646 -3.483 -30.495 1.00 93.50 1204 GLY A N 1
ATOM 9083 C CA . GLY A 1 1204 ? 18.241 -3.321 -30.126 1.00 93.50 1204 GLY A CA 1
ATOM 9084 C C . GLY A 1 1204 ? 17.285 -4.250 -30.859 1.00 93.50 1204 GLY A C 1
ATOM 9085 O O . GLY A 1 1204 ? 16.079 -4.171 -30.632 1.00 93.50 1204 GLY A O 1
ATOM 9086 N N . GLY A 1 1205 ? 17.796 -5.091 -31.761 1.00 93.75 1205 GLY A N 1
ATOM 9087 C CA . GLY A 1 1205 ? 16.990 -6.038 -32.519 1.00 93.75 1205 GLY A CA 1
ATOM 9088 C C . GLY A 1 1205 ? 16.608 -7.281 -31.716 1.00 93.75 1205 GLY A C 1
ATOM 9089 O O . GLY A 1 1205 ? 16.949 -7.432 -30.540 1.00 93.75 1205 GLY A O 1
ATOM 9090 N N . ALA A 1 1206 ? 15.895 -8.200 -32.366 1.00 90.44 1206 ALA A N 1
ATOM 9091 C CA . ALA A 1 1206 ? 15.471 -9.453 -31.749 1.00 90.44 1206 ALA A CA 1
ATOM 9092 C C . ALA A 1 1206 ? 16.668 -10.318 -31.312 1.00 90.44 1206 ALA A C 1
ATOM 9094 O O . ALA A 1 1206 ? 17.554 -10.631 -32.107 1.00 90.44 1206 ALA A O 1
ATOM 9095 N N . GLY A 1 1207 ? 16.674 -10.755 -30.051 1.00 81.75 1207 GLY A N 1
ATOM 9096 C CA . GLY A 1 1207 ? 17.657 -11.714 -29.557 1.00 81.75 1207 GLY A CA 1
ATOM 9097 C C . GLY A 1 1207 ? 17.401 -13.126 -30.097 1.00 81.75 1207 GLY A C 1
ATOM 9098 O O . GLY A 1 1207 ? 16.264 -13.585 -30.162 1.00 81.75 1207 GLY A O 1
ATOM 9099 N N . ALA A 1 1208 ? 18.461 -13.859 -30.442 1.00 78.38 1208 ALA A N 1
ATOM 9100 C CA . ALA A 1 1208 ? 18.337 -15.234 -30.935 1.00 78.38 1208 ALA A CA 1
ATOM 9101 C C . ALA A 1 1208 ? 17.753 -16.203 -29.881 1.00 78.38 1208 ALA A C 1
ATOM 9103 O O . ALA A 1 1208 ? 17.897 -15.985 -28.678 1.00 78.38 1208 ALA A O 1
ATOM 9104 N N . GLY A 1 1209 ? 17.164 -17.321 -30.324 1.00 74.06 1209 GLY A N 1
ATOM 9105 C CA . GLY A 1 1209 ? 16.790 -18.452 -29.460 1.00 74.06 1209 GLY A CA 1
ATOM 9106 C C . GLY A 1 1209 ? 15.498 -18.290 -28.650 1.00 74.06 1209 GLY A C 1
ATOM 9107 O O . GLY A 1 1209 ? 15.258 -19.084 -27.745 1.00 74.06 1209 GLY A O 1
ATOM 9108 N N . VAL A 1 1210 ? 14.664 -17.289 -28.935 1.00 77.38 1210 VAL A N 1
ATOM 9109 C CA . VAL A 1 1210 ? 13.364 -17.119 -28.264 1.00 77.38 1210 VAL A CA 1
ATOM 9110 C C . VAL A 1 1210 ? 12.385 -18.204 -28.718 1.00 77.38 1210 VAL A C 1
ATOM 9112 O O . VAL A 1 1210 ? 12.159 -18.389 -29.912 1.00 77.38 1210 VAL A O 1
ATOM 9115 N N . SER A 1 1211 ? 11.794 -18.918 -27.758 1.00 66.44 1211 SER A N 1
ATOM 9116 C CA . SER A 1 1211 ? 10.699 -19.861 -28.012 1.00 66.44 1211 SER A CA 1
ATOM 9117 C C . SER A 1 1211 ? 9.353 -19.129 -27.928 1.00 66.44 1211 SER A C 1
ATOM 9119 O O . SER A 1 1211 ? 9.177 -18.288 -27.048 1.00 66.44 1211 SER A O 1
ATOM 9121 N N . GLY A 1 1212 ? 8.404 -19.401 -28.834 1.00 60.97 1212 GLY A N 1
ATOM 9122 C CA . GLY A 1 1212 ? 7.064 -18.793 -28.725 1.00 60.97 1212 GLY A CA 1
ATOM 9123 C C . GLY A 1 1212 ? 6.271 -18.566 -30.011 1.00 60.97 1212 GLY A C 1
ATOM 9124 O O . GLY A 1 1212 ? 5.138 -18.115 -29.920 1.00 60.97 1212 GLY A O 1
ATOM 9125 N N . GLY A 1 1213 ? 6.815 -18.871 -31.191 1.00 73.31 1213 GLY A N 1
ATOM 9126 C CA . GLY A 1 1213 ? 6.105 -18.732 -32.466 1.00 73.31 1213 GLY A CA 1
ATOM 9127 C C . GLY A 1 1213 ? 7.053 -18.391 -33.610 1.00 73.31 1213 GLY A C 1
ATOM 9128 O O . GLY A 1 1213 ? 8.261 -18.577 -33.485 1.00 73.31 1213 GLY A O 1
ATOM 9129 N N . SER A 1 1214 ? 6.513 -17.901 -34.725 1.00 79.38 1214 SER A N 1
ATOM 9130 C CA . SER A 1 1214 ? 7.308 -17.517 -35.896 1.00 79.38 1214 SER A CA 1
ATOM 9131 C C . SER A 1 1214 ? 6.677 -16.347 -36.640 1.00 79.38 1214 SER A C 1
ATOM 9133 O O . SER A 1 1214 ? 5.456 -16.197 -36.643 1.00 79.38 1214 SER A O 1
ATOM 9135 N N . TYR A 1 1215 ? 7.526 -15.556 -37.284 1.00 85.19 1215 TYR A N 1
ATOM 9136 C CA . TYR A 1 1215 ? 7.136 -14.627 -38.335 1.00 85.19 1215 TYR A CA 1
ATOM 9137 C C . TYR A 1 1215 ? 7.326 -15.304 -39.699 1.00 85.19 1215 TYR A C 1
ATOM 9139 O O . TYR A 1 1215 ? 8.160 -16.200 -39.832 1.00 85.19 1215 TYR A O 1
ATOM 9147 N N . GLY A 1 1216 ? 6.540 -14.904 -40.703 1.00 81.12 1216 GLY A N 1
ATOM 9148 C CA . GLY A 1 1216 ? 6.710 -15.401 -42.073 1.00 81.12 1216 GLY A CA 1
ATOM 9149 C C . GLY A 1 1216 ? 8.086 -15.039 -42.641 1.00 81.12 1216 GLY A C 1
ATOM 9150 O O . GLY A 1 1216 ? 8.671 -14.041 -42.231 1.00 81.12 1216 GLY A O 1
ATOM 9151 N N . ALA A 1 1217 ? 8.593 -15.828 -43.593 1.00 77.81 1217 ALA A N 1
ATOM 9152 C CA . ALA A 1 1217 ? 9.942 -15.655 -44.150 1.00 77.81 1217 ALA A CA 1
ATOM 9153 C C . ALA A 1 1217 ? 10.185 -14.270 -44.787 1.00 77.81 1217 ALA A C 1
ATOM 9155 O O . ALA A 1 1217 ? 11.309 -13.780 -44.754 1.00 77.81 1217 ALA A O 1
ATOM 9156 N N . ASP A 1 1218 ? 9.131 -13.632 -45.305 1.00 83.75 1218 ASP A N 1
ATOM 9157 C CA . ASP A 1 1218 ? 9.184 -12.299 -45.927 1.00 83.75 1218 ASP A CA 1
ATOM 9158 C C . ASP A 1 1218 ? 8.907 -11.149 -44.935 1.00 83.75 1218 ASP A C 1
ATOM 9160 O O . ASP A 1 1218 ? 8.842 -9.981 -45.320 1.00 83.75 1218 ASP A O 1
ATOM 9164 N N . SER A 1 1219 ? 8.699 -11.458 -43.650 1.00 87.56 1219 SER A N 1
ATOM 9165 C CA . SER A 1 1219 ? 8.463 -10.455 -42.610 1.00 87.56 1219 SER A CA 1
ATOM 9166 C C . SER A 1 1219 ? 9.752 -9.690 -42.289 1.00 87.56 1219 SER A C 1
ATOM 9168 O O . SER A 1 1219 ? 10.781 -10.320 -42.042 1.00 87.56 1219 SER A O 1
ATOM 9170 N N . PRO A 1 1220 ? 9.717 -8.348 -42.168 1.00 89.19 1220 PRO A N 1
ATOM 9171 C CA . PRO A 1 1220 ? 10.862 -7.578 -41.676 1.00 89.19 1220 PRO A CA 1
ATOM 9172 C C . PRO A 1 1220 ? 11.105 -7.759 -40.163 1.00 89.19 1220 PRO A C 1
ATOM 9174 O O . PRO A 1 1220 ? 12.080 -7.232 -39.627 1.00 89.19 1220 PRO A O 1
ATOM 9177 N N . PHE A 1 1221 ? 10.218 -8.477 -39.463 1.00 92.00 1221 PHE A N 1
ATOM 9178 C CA . PHE A 1 1221 ? 10.284 -8.720 -38.023 1.00 92.00 1221 PHE A CA 1
ATOM 9179 C C . PHE A 1 1221 ? 10.808 -10.117 -37.702 1.00 92.00 1221 PHE A C 1
ATOM 9181 O O . PHE A 1 1221 ? 10.345 -11.112 -38.261 1.00 92.00 1221 PHE A O 1
ATOM 9188 N N . THR A 1 1222 ? 11.712 -10.187 -36.726 1.00 91.81 1222 THR A N 1
ATOM 9189 C CA . THR A 1 1222 ? 12.202 -11.433 -36.125 1.00 91.81 1222 THR A CA 1
ATOM 9190 C C . THR A 1 1222 ? 11.606 -11.603 -34.730 1.00 91.81 1222 THR A C 1
ATOM 9192 O O . THR A 1 1222 ? 11.416 -10.621 -34.013 1.00 91.81 1222 THR A O 1
ATOM 9195 N N . VAL A 1 1223 ? 11.309 -12.845 -34.330 1.00 90.88 1223 VAL A N 1
ATOM 9196 C CA . VAL A 1 1223 ? 10.725 -13.158 -33.015 1.00 90.88 1223 VAL A CA 1
ATOM 9197 C C . VAL A 1 1223 ? 11.638 -12.662 -31.895 1.00 90.88 1223 VAL A C 1
ATOM 9199 O O . VAL A 1 1223 ? 12.763 -13.131 -31.755 1.00 90.88 1223 VAL A O 1
ATOM 9202 N N . ALA A 1 1224 ? 11.119 -11.753 -31.075 1.00 91.50 1224 ALA A N 1
ATOM 9203 C CA . ALA A 1 1224 ? 11.805 -11.198 -29.916 1.00 91.50 1224 ALA A CA 1
ATOM 9204 C C . ALA A 1 1224 ? 11.152 -11.623 -28.594 1.00 91.50 1224 ALA A C 1
ATOM 9206 O O . ALA A 1 1224 ? 11.807 -11.582 -27.559 1.00 91.50 1224 ALA A O 1
ATOM 9207 N N . GLY A 1 1225 ? 9.880 -12.033 -28.581 1.00 90.00 1225 GLY A N 1
ATOM 9208 C CA . GLY A 1 1225 ? 9.173 -12.276 -27.323 1.00 90.00 1225 GLY A CA 1
ATOM 9209 C C . GLY A 1 1225 ? 7.722 -12.718 -27.467 1.00 90.00 1225 GLY A C 1
ATOM 9210 O O . GLY A 1 1225 ? 7.287 -13.102 -28.550 1.00 90.00 1225 GLY A O 1
ATOM 9211 N N . SER A 1 1226 ? 6.956 -12.634 -26.376 1.00 88.12 1226 SER A N 1
ATOM 9212 C CA . SER A 1 1226 ? 5.512 -12.914 -26.367 1.00 88.12 1226 SER A CA 1
ATOM 9213 C C . SER A 1 1226 ? 4.772 -12.169 -25.245 1.00 88.12 1226 SER A C 1
ATOM 9215 O O . SER A 1 1226 ? 5.398 -11.650 -24.316 1.00 88.12 1226 SER A O 1
ATOM 9217 N N . ARG A 1 1227 ? 3.437 -12.112 -25.334 1.00 87.00 1227 ARG A N 1
ATOM 9218 C CA . ARG A 1 1227 ? 2.526 -11.627 -24.282 1.00 87.00 1227 ARG A CA 1
ATOM 9219 C C . ARG A 1 1227 ? 2.543 -12.539 -23.049 1.00 87.00 1227 ARG A C 1
ATOM 9221 O O . ARG A 1 1227 ? 2.743 -13.749 -23.162 1.00 87.00 1227 ARG A O 1
ATOM 9228 N N . VAL A 1 1228 ? 2.345 -11.935 -21.878 1.00 80.06 1228 VAL A N 1
ATOM 9229 C CA . VAL A 1 1228 ? 2.297 -12.615 -20.574 1.00 80.06 1228 VAL A CA 1
ATOM 9230 C C . VAL A 1 1228 ? 1.124 -12.096 -19.737 1.00 80.06 1228 VAL A C 1
ATOM 9232 O O . VAL A 1 1228 ? 0.815 -10.901 -19.779 1.00 80.06 1228 VAL A O 1
ATOM 9235 N N . ASP A 1 1229 ? 0.503 -12.984 -18.953 1.00 63.62 1229 ASP A N 1
ATOM 9236 C CA . ASP A 1 1229 ? -0.768 -12.705 -18.258 1.00 63.62 1229 ASP A CA 1
ATOM 9237 C C . ASP A 1 1229 ? -0.609 -12.163 -16.826 1.00 63.62 1229 ASP A C 1
ATOM 9239 O O . ASP A 1 1229 ? -1.603 -11.821 -16.200 1.00 63.62 1229 ASP A O 1
ATOM 9243 N N . ASN A 1 1230 ? 0.618 -12.056 -16.301 1.00 65.31 1230 ASN A N 1
ATOM 9244 C CA . ASN A 1 1230 ? 0.912 -11.483 -14.977 1.00 65.31 1230 ASN A CA 1
ATOM 9245 C C . ASN A 1 1230 ? 2.363 -10.961 -14.907 1.00 65.31 1230 ASN A C 1
ATOM 9247 O O . ASN A 1 1230 ? 3.208 -11.572 -14.242 1.00 65.31 1230 ASN A O 1
ATOM 9251 N N . PRO A 1 1231 ? 2.717 -9.878 -15.622 1.00 74.81 1231 PRO A N 1
ATOM 9252 C CA . PRO A 1 1231 ? 4.053 -9.312 -15.500 1.00 74.81 1231 PRO A CA 1
ATOM 9253 C C . PRO A 1 1231 ? 4.245 -8.735 -14.087 1.00 74.81 1231 PRO A C 1
ATOM 9255 O O . PRO A 1 1231 ? 3.315 -8.140 -13.530 1.00 74.81 1231 PRO A O 1
ATOM 9258 N N . PRO A 1 1232 ? 5.449 -8.835 -13.504 1.00 74.31 1232 PRO A N 1
ATOM 9259 C CA . PRO A 1 1232 ? 5.763 -8.081 -12.302 1.00 74.31 1232 PRO A CA 1
ATOM 9260 C C . PRO A 1 1232 ? 5.626 -6.574 -12.525 1.00 74.31 1232 PRO A C 1
ATOM 9262 O O . PRO A 1 1232 ? 5.875 -6.075 -13.621 1.00 74.31 1232 PRO A O 1
ATOM 9265 N N . ALA A 1 1233 ? 5.282 -5.837 -11.470 1.00 73.25 1233 ALA A N 1
ATOM 9266 C CA . ALA A 1 1233 ? 5.167 -4.378 -11.531 1.00 73.25 1233 ALA A CA 1
ATOM 9267 C C . ALA A 1 1233 ? 6.356 -3.631 -10.911 1.00 73.25 1233 ALA A C 1
ATOM 9269 O O . ALA A 1 1233 ? 6.417 -2.405 -10.983 1.00 73.25 1233 ALA A O 1
ATOM 9270 N N . THR A 1 1234 ? 7.307 -4.344 -10.301 1.00 74.62 1234 THR A N 1
ATOM 9271 C CA . THR A 1 1234 ? 8.522 -3.749 -9.737 1.00 74.62 1234 THR A CA 1
ATOM 9272 C C . THR A 1 1234 ? 9.634 -4.788 -9.534 1.00 74.62 1234 THR A C 1
ATOM 9274 O O . THR A 1 1234 ? 9.419 -5.991 -9.690 1.00 74.62 1234 THR A O 1
ATOM 9277 N N . GLY A 1 1235 ? 10.830 -4.318 -9.169 1.00 76.38 1235 GLY A N 1
ATOM 9278 C CA . GLY A 1 1235 ? 11.999 -5.149 -8.872 1.00 76.38 1235 GLY A CA 1
ATOM 9279 C C . GLY A 1 1235 ? 12.694 -5.695 -10.123 1.00 76.38 1235 GLY A C 1
ATOM 9280 O O . GLY A 1 1235 ? 12.764 -5.010 -11.144 1.00 76.38 1235 GLY A O 1
ATOM 9281 N N . GLY A 1 1236 ? 13.265 -6.899 -10.026 1.00 74.62 1236 GLY A N 1
ATOM 9282 C CA . GLY A 1 1236 ? 13.880 -7.624 -11.147 1.00 74.62 1236 GLY A CA 1
ATOM 9283 C C . GLY A 1 1236 ? 13.146 -8.923 -11.498 1.00 74.62 1236 GLY A C 1
ATOM 9284 O O . GLY A 1 1236 ? 12.236 -9.350 -10.782 1.00 74.62 1236 GLY A O 1
ATOM 9285 N N . LEU A 1 1237 ? 13.549 -9.565 -12.597 1.00 75.12 1237 LEU A N 1
ATOM 9286 C CA . LEU A 1 1237 ? 13.045 -10.887 -12.984 1.00 75.12 1237 LEU A CA 1
ATOM 9287 C C . LEU A 1 1237 ? 14.058 -11.965 -12.607 1.00 75.12 1237 LEU A C 1
ATOM 9289 O O . LEU A 1 1237 ? 15.186 -11.931 -13.118 1.00 75.12 1237 LEU A O 1
ATOM 9293 N N . PRO A 1 1238 ? 13.677 -12.948 -11.778 1.00 70.12 1238 PRO A N 1
ATOM 9294 C CA . PRO A 1 1238 ? 14.531 -14.095 -11.548 1.00 70.12 1238 PRO A CA 1
ATOM 9295 C C . PRO A 1 1238 ? 14.613 -14.938 -12.828 1.00 70.12 1238 PRO A C 1
ATOM 9297 O O . PRO A 1 1238 ? 13.599 -15.335 -13.400 1.00 70.12 1238 PRO A O 1
ATOM 9300 N N . ALA A 1 1239 ? 15.832 -15.227 -13.275 1.00 73.75 1239 ALA A N 1
ATOM 9301 C CA . ALA A 1 1239 ? 16.092 -16.137 -14.382 1.00 73.75 1239 ALA A CA 1
ATOM 9302 C C . ALA A 1 1239 ? 16.972 -17.288 -13.890 1.00 73.75 1239 ALA A C 1
ATOM 9304 O O . ALA A 1 1239 ? 17.944 -17.072 -13.165 1.00 73.75 1239 ALA A O 1
ATOM 9305 N N . ALA A 1 1240 ? 16.632 -18.507 -14.294 1.00 69.69 1240 ALA A N 1
ATOM 9306 C CA . ALA A 1 1240 ? 17.368 -19.716 -13.956 1.00 69.69 1240 ALA A CA 1
ATOM 9307 C C . ALA A 1 1240 ? 17.733 -20.500 -15.218 1.00 69.69 1240 ALA A C 1
ATOM 9309 O O . ALA A 1 1240 ? 17.171 -20.294 -16.286 1.00 69.69 1240 ALA A O 1
ATOM 9310 N N . THR A 1 1241 ? 18.683 -21.417 -15.108 1.00 69.00 1241 THR A N 1
ATOM 9311 C CA . THR A 1 1241 ? 19.105 -22.312 -16.190 1.00 69.00 1241 THR A CA 1
ATOM 9312 C C . THR A 1 1241 ? 18.740 -23.752 -15.859 1.00 69.00 1241 THR A C 1
ATOM 9314 O O . THR A 1 1241 ? 18.735 -24.147 -14.692 1.00 69.00 1241 THR A O 1
ATOM 9317 N N . GLY A 1 1242 ? 18.420 -24.553 -16.874 1.00 60.69 1242 GLY A N 1
ATOM 9318 C CA . GLY A 1 1242 ? 18.194 -25.988 -16.684 1.00 60.69 1242 GLY A CA 1
ATOM 9319 C C . GLY A 1 1242 ? 19.477 -26.739 -16.298 1.00 60.69 1242 GLY A C 1
ATOM 9320 O O . GLY A 1 1242 ? 20.586 -26.348 -16.680 1.00 60.69 1242 GLY A O 1
ATOM 9321 N N . LEU A 1 1243 ? 19.338 -27.852 -15.569 1.00 54.53 1243 LEU A N 1
ATOM 9322 C CA . LEU A 1 1243 ? 20.426 -28.815 -15.356 1.00 54.53 1243 LEU A CA 1
ATOM 9323 C C . LEU A 1 1243 ? 20.995 -29.286 -16.706 1.00 54.53 1243 LEU A C 1
ATOM 9325 O O . LEU A 1 1243 ? 20.267 -29.824 -17.533 1.00 54.53 1243 LEU A O 1
ATOM 9329 N N . GLY A 1 1244 ? 22.302 -29.101 -16.919 1.00 54.84 1244 GLY A N 1
ATOM 9330 C CA . GLY A 1 1244 ? 22.976 -29.431 -18.185 1.00 54.84 1244 GLY A CA 1
ATOM 9331 C C . GLY A 1 1244 ? 23.084 -28.269 -19.184 1.00 54.84 1244 GLY A C 1
ATOM 9332 O O . GLY A 1 1244 ? 23.859 -28.375 -20.130 1.00 54.84 1244 GLY A O 1
ATOM 9333 N N . GLY A 1 1245 ? 22.411 -27.137 -18.936 1.00 64.88 1245 GLY A N 1
ATOM 9334 C CA . GLY A 1 1245 ? 22.489 -25.936 -19.773 1.00 64.88 1245 GLY A CA 1
ATOM 9335 C C . GLY A 1 1245 ? 21.479 -25.892 -20.925 1.00 64.88 1245 GLY A C 1
ATOM 9336 O O . GLY A 1 1245 ? 20.483 -26.609 -20.930 1.00 64.88 1245 GLY A O 1
ATOM 9337 N N . GLY A 1 1246 ? 21.716 -25.011 -21.900 1.00 65.25 1246 GLY A N 1
ATOM 9338 C CA . GLY A 1 1246 ? 20.950 -24.937 -23.155 1.00 65.25 1246 GLY A CA 1
ATOM 9339 C C . GLY A 1 1246 ? 19.720 -24.020 -23.144 1.00 65.25 1246 GLY A C 1
ATOM 9340 O O . GLY A 1 1246 ? 19.438 -23.408 -24.171 1.00 65.25 1246 GLY A O 1
ATOM 9341 N N . ASN A 1 1247 ? 19.042 -23.851 -22.002 1.00 73.12 1247 ASN A N 1
ATOM 9342 C CA . ASN A 1 1247 ? 17.874 -22.968 -21.866 1.00 73.12 1247 ASN A CA 1
ATOM 9343 C C . ASN A 1 1247 ? 17.934 -22.116 -20.586 1.00 73.12 1247 ASN A C 1
ATOM 9345 O O . ASN A 1 1247 ? 18.235 -22.627 -19.502 1.00 73.12 1247 ASN A O 1
ATOM 9349 N N . VAL A 1 1248 ? 17.608 -20.827 -20.718 1.00 76.62 1248 VAL A N 1
ATOM 9350 C CA . VAL A 1 1248 ? 17.269 -19.910 -19.617 1.00 76.62 1248 VAL A CA 1
ATOM 9351 C C . VAL A 1 1248 ? 15.753 -19.916 -19.456 1.00 76.62 1248 VAL A C 1
ATOM 9353 O O . VAL A 1 1248 ? 15.041 -19.777 -20.443 1.00 76.62 1248 VAL A O 1
ATOM 9356 N N . ILE A 1 1249 ? 15.262 -20.072 -18.234 1.00 76.81 1249 ILE A N 1
ATOM 9357 C CA . ILE A 1 1249 ? 13.848 -20.131 -17.862 1.00 76.81 1249 ILE A CA 1
ATOM 9358 C C . ILE A 1 1249 ? 13.565 -18.964 -16.912 1.00 76.81 1249 ILE A C 1
ATOM 9360 O O . ILE A 1 1249 ? 14.403 -18.640 -16.070 1.00 76.81 1249 ILE A O 1
ATOM 9364 N N . VAL A 1 1250 ? 12.389 -18.350 -17.029 1.00 74.62 1250 VAL A N 1
ATOM 9365 C CA . VAL A 1 1250 ? 11.901 -17.297 -16.124 1.00 74.62 1250 VAL A CA 1
ATOM 9366 C C . VAL A 1 1250 ? 10.708 -17.850 -15.331 1.00 74.62 1250 VAL A C 1
ATOM 9368 O O . VAL A 1 1250 ? 9.571 -17.778 -15.803 1.00 74.62 1250 VAL A O 1
ATOM 9371 N N . PRO A 1 1251 ? 10.933 -18.475 -14.156 1.00 65.50 1251 PRO A N 1
ATOM 9372 C CA . PRO A 1 1251 ? 9.859 -19.073 -13.369 1.00 65.50 1251 PRO A CA 1
ATOM 9373 C C . PRO A 1 1251 ? 8.845 -18.027 -12.893 1.00 65.50 1251 PRO A C 1
ATOM 9375 O O . PRO A 1 1251 ? 9.212 -16.925 -12.494 1.00 65.50 1251 PRO A O 1
ATOM 9378 N N . GLY A 1 1252 ? 7.562 -18.392 -12.895 1.00 62.53 1252 GLY A N 1
ATOM 9379 C CA . GLY A 1 1252 ? 6.476 -17.529 -12.415 1.00 62.53 1252 GLY A CA 1
ATOM 9380 C C . GLY A 1 1252 ? 5.898 -16.560 -13.453 1.00 62.53 1252 GLY A C 1
ATOM 9381 O O . GLY A 1 1252 ? 4.834 -16.008 -13.197 1.00 62.53 1252 GLY A O 1
ATOM 9382 N N . VAL A 1 1253 ? 6.527 -16.410 -14.625 1.00 69.19 1253 VAL A N 1
ATOM 9383 C CA . VAL A 1 1253 ? 5.971 -15.662 -15.765 1.00 69.19 1253 VAL A CA 1
ATOM 9384 C C . VAL A 1 1253 ? 5.485 -16.647 -16.828 1.00 69.19 1253 VAL A C 1
ATOM 9386 O O . VAL A 1 1253 ? 6.282 -17.342 -17.464 1.00 69.19 1253 VAL A O 1
ATOM 9389 N N . THR A 1 1254 ? 4.166 -16.718 -17.002 1.00 71.25 1254 THR A N 1
ATOM 9390 C CA . THR A 1 1254 ? 3.495 -17.587 -17.976 1.00 71.25 1254 THR A CA 1
ATOM 9391 C C . THR A 1 1254 ? 3.196 -16.831 -19.266 1.00 71.25 1254 THR A C 1
ATOM 9393 O O . THR A 1 1254 ? 2.739 -15.687 -19.247 1.00 71.25 1254 THR A O 1
ATOM 9396 N N . VAL A 1 1255 ? 3.482 -17.473 -20.400 1.00 75.56 1255 VAL A N 1
ATOM 9397 C CA . VAL A 1 1255 ? 3.134 -16.942 -21.725 1.00 75.56 1255 VAL A CA 1
ATOM 9398 C C . VAL A 1 1255 ? 1.624 -17.052 -21.908 1.00 75.56 1255 VAL A C 1
ATOM 9400 O O . VAL A 1 1255 ? 1.052 -18.098 -21.605 1.00 75.56 1255 VAL A O 1
ATOM 9403 N N . THR A 1 1256 ? 0.984 -15.996 -22.412 1.00 73.12 1256 THR A N 1
ATOM 9404 C CA . THR A 1 1256 ? -0.466 -15.976 -22.641 1.00 73.12 1256 THR A CA 1
ATOM 9405 C C . THR A 1 1256 ? -0.903 -17.186 -23.470 1.00 73.12 1256 THR A C 1
ATOM 9407 O O . THR A 1 1256 ? -0.331 -17.469 -24.524 1.00 73.12 1256 THR A O 1
ATOM 9410 N N . GLY A 1 1257 ? -1.902 -17.926 -22.979 1.00 66.50 1257 GLY A N 1
ATOM 9411 C CA . GLY A 1 1257 ? -2.388 -19.155 -23.622 1.00 66.50 1257 GLY A CA 1
ATOM 9412 C C . GLY A 1 1257 ? -1.520 -20.406 -23.402 1.00 66.50 1257 GLY A C 1
ATOM 9413 O O . GLY A 1 1257 ? -1.752 -21.421 -24.056 1.00 66.50 1257 GLY A O 1
ATOM 9414 N N . SER A 1 1258 ? -0.539 -20.368 -22.490 1.00 66.69 1258 SER A N 1
ATOM 9415 C CA . SER A 1 1258 ? 0.326 -21.499 -22.130 1.00 66.69 1258 SER A CA 1
ATOM 9416 C C . SER A 1 1258 ? 0.533 -21.604 -20.616 1.00 66.69 1258 SER A C 1
ATOM 9418 O O . SER A 1 1258 ? 0.637 -20.609 -19.905 1.00 66.69 1258 SER A O 1
ATOM 9420 N N . SER A 1 1259 ? 0.654 -22.831 -20.105 1.00 61.28 1259 SER A N 1
ATOM 9421 C CA . SER A 1 1259 ? 1.029 -23.094 -18.708 1.00 61.28 1259 SER A CA 1
ATOM 9422 C C . SER A 1 1259 ? 2.547 -23.187 -18.496 1.00 61.28 1259 SER A C 1
ATOM 9424 O O . SER A 1 1259 ? 2.999 -23.392 -17.368 1.00 61.28 1259 SER A O 1
ATOM 9426 N N . ALA A 1 1260 ? 3.345 -23.087 -19.564 1.00 64.81 1260 ALA A N 1
ATOM 9427 C CA . ALA A 1 1260 ? 4.800 -23.162 -19.495 1.00 64.81 1260 ALA A CA 1
ATOM 9428 C C . ALA A 1 1260 ? 5.423 -21.809 -19.108 1.00 64.81 1260 ALA A C 1
ATOM 9430 O O . ALA A 1 1260 ? 4.948 -20.745 -19.511 1.00 64.81 1260 ALA A O 1
ATOM 9431 N N . ALA A 1 1261 ? 6.524 -21.863 -18.355 1.00 69.75 1261 ALA A N 1
ATOM 9432 C CA . ALA A 1 1261 ? 7.352 -20.693 -18.085 1.00 69.75 1261 ALA A CA 1
ATOM 9433 C C . ALA A 1 1261 ? 8.041 -20.211 -19.373 1.00 69.75 1261 ALA A C 1
ATOM 9435 O O . ALA A 1 1261 ? 8.416 -21.021 -20.226 1.00 69.75 1261 ALA A O 1
ATOM 9436 N N . PHE A 1 1262 ? 8.247 -18.898 -19.502 1.00 76.25 1262 PHE A N 1
ATOM 9437 C CA . PHE A 1 1262 ? 9.008 -18.344 -20.622 1.00 76.25 1262 PHE A CA 1
ATOM 9438 C C . PHE A 1 1262 ? 10.440 -18.900 -20.636 1.00 76.25 1262 PHE A C 1
ATOM 9440 O O . PHE A 1 1262 ? 11.101 -18.955 -19.593 1.00 76.25 1262 PHE A O 1
ATOM 9447 N N . SER A 1 1263 ? 10.925 -19.298 -21.818 1.00 76.06 1263 SER A N 1
ATOM 9448 C CA . SER A 1 1263 ? 12.276 -19.835 -21.973 1.00 76.06 1263 SER A CA 1
ATOM 9449 C C . SER A 1 1263 ? 12.990 -19.337 -23.229 1.00 76.06 1263 SER A C 1
ATOM 9451 O O . SER A 1 1263 ? 12.380 -19.085 -24.272 1.00 76.06 1263 SER A O 1
ATOM 9453 N N . VAL A 1 1264 ? 14.310 -19.209 -23.114 1.00 80.44 1264 VAL A N 1
ATOM 9454 C CA . VAL A 1 1264 ? 15.205 -18.712 -24.159 1.00 80.44 1264 VAL A CA 1
ATOM 9455 C C . VAL A 1 1264 ? 16.352 -19.694 -24.329 1.00 80.44 1264 VAL A C 1
ATOM 9457 O O . VAL A 1 1264 ? 17.088 -19.976 -23.379 1.00 80.44 1264 VAL A O 1
ATOM 9460 N N . GLY A 1 1265 ? 16.543 -20.161 -25.558 1.00 74.69 1265 GLY A N 1
ATOM 9461 C CA . GLY A 1 1265 ? 17.718 -20.907 -25.971 1.00 74.69 1265 GLY A CA 1
ATOM 9462 C C . GLY A 1 1265 ? 18.978 -20.080 -25.731 1.00 74.69 1265 GLY A C 1
ATOM 9463 O O . GLY A 1 1265 ? 19.130 -18.945 -26.201 1.00 74.69 1265 GLY A O 1
ATOM 9464 N N . SER A 1 1266 ? 19.899 -20.637 -24.957 1.00 69.56 1266 SER A N 1
ATOM 9465 C CA . SER A 1 1266 ? 21.155 -19.980 -24.634 1.00 69.56 1266 SER A CA 1
ATOM 9466 C C . SER A 1 1266 ? 22.255 -21.024 -24.506 1.00 69.56 1266 SER A C 1
ATOM 9468 O O . SER A 1 1266 ? 22.081 -21.991 -23.762 1.00 69.56 1266 SER A O 1
ATOM 9470 N N . PRO A 1 1267 ? 23.419 -20.838 -25.154 1.00 60.38 1267 PRO A N 1
ATOM 9471 C CA . PRO A 1 1267 ? 24.538 -21.772 -25.078 1.00 60.38 1267 PRO A CA 1
ATOM 9472 C C . PRO A 1 1267 ? 25.245 -21.742 -23.710 1.00 60.38 1267 PRO A C 1
ATOM 9474 O O . PRO A 1 1267 ? 26.445 -21.989 -23.633 1.00 60.38 1267 PRO A O 1
ATOM 9477 N N . ILE A 1 1268 ? 24.533 -21.454 -22.611 1.00 56.03 1268 ILE A N 1
ATOM 9478 C CA . ILE A 1 1268 ? 25.056 -21.527 -21.244 1.00 56.03 1268 ILE A CA 1
ATOM 9479 C C . ILE A 1 1268 ? 25.320 -22.999 -20.924 1.00 56.03 1268 ILE A C 1
ATOM 9481 O O . ILE A 1 1268 ? 24.499 -23.691 -20.333 1.00 56.03 1268 ILE A O 1
ATOM 9485 N N . TRP A 1 1269 ? 26.481 -23.490 -21.339 1.00 46.34 1269 TRP A N 1
ATOM 9486 C CA . TRP A 1 1269 ? 27.094 -24.696 -20.818 1.00 46.34 1269 TRP A CA 1
ATOM 9487 C C . TRP A 1 1269 ? 28.000 -24.257 -19.676 1.00 46.34 1269 TRP A C 1
ATOM 9489 O O . TRP A 1 1269 ? 29.080 -23.713 -19.905 1.00 46.34 1269 TRP A O 1
ATOM 9499 N N . ARG A 1 1270 ? 27.608 -24.511 -18.424 1.00 48.31 1270 ARG A N 1
ATOM 9500 C CA . ARG A 1 1270 ? 28.584 -24.482 -17.328 1.00 48.31 1270 ARG A CA 1
ATOM 9501 C C . ARG A 1 1270 ? 29.446 -25.745 -17.442 1.00 48.31 1270 ARG A C 1
ATOM 9503 O O . ARG A 1 1270 ? 29.171 -26.751 -16.793 1.00 48.31 1270 ARG A O 1
ATOM 9510 N N . ARG A 1 1271 ? 30.477 -25.712 -18.300 1.00 40.88 1271 ARG A N 1
ATOM 9511 C CA . ARG A 1 1271 ? 31.564 -26.706 -18.293 1.00 40.88 1271 ARG A CA 1
ATOM 9512 C C . ARG A 1 1271 ? 32.215 -26.671 -16.906 1.00 40.88 1271 ARG A C 1
ATOM 9514 O O . ARG A 1 1271 ? 32.875 -25.696 -16.558 1.00 40.88 1271 ARG A O 1
ATOM 9521 N N . ARG A 1 1272 ? 32.018 -27.721 -16.101 1.00 37.25 1272 ARG A N 1
ATOM 9522 C CA . ARG A 1 1272 ? 32.794 -27.926 -14.871 1.00 37.25 1272 ARG A CA 1
ATOM 9523 C C . ARG A 1 1272 ? 34.234 -28.260 -15.282 1.00 37.25 1272 ARG A C 1
ATOM 9525 O O . ARG A 1 1272 ? 34.441 -29.205 -16.032 1.00 37.25 1272 ARG A O 1
ATOM 9532 N N . SER A 1 1273 ? 35.178 -27.448 -14.806 1.00 34.81 1273 SER A N 1
ATOM 9533 C CA . SER A 1 1273 ? 36.633 -27.669 -14.770 1.00 34.81 1273 SER A CA 1
ATOM 9534 C C . SER A 1 1273 ? 37.368 -27.971 -16.090 1.00 34.81 1273 SER A C 1
ATOM 9536 O O . SER A 1 1273 ? 37.429 -29.110 -16.534 1.00 34.81 1273 SER A O 1
ATOM 9538 N N . TRP A 1 1274 ? 38.114 -26.980 -16.586 1.00 36.16 1274 TRP A N 1
ATOM 9539 C CA . TRP A 1 1274 ? 39.563 -27.157 -16.747 1.00 36.16 1274 TRP A CA 1
ATOM 9540 C C . TRP A 1 1274 ? 40.240 -26.179 -15.789 1.00 36.16 1274 TRP A C 1
ATOM 9542 O O . TRP A 1 1274 ? 40.527 -25.044 -16.144 1.00 36.16 1274 TRP A O 1
ATOM 9552 N N . ARG A 1 1275 ? 40.449 -26.606 -14.541 1.00 35.84 1275 ARG A N 1
ATOM 9553 C CA . ARG A 1 1275 ? 41.520 -26.040 -13.721 1.00 35.84 1275 ARG A CA 1
ATOM 9554 C C . ARG A 1 1275 ? 42.714 -26.964 -13.951 1.00 35.84 1275 ARG A C 1
ATOM 9556 O O . ARG A 1 1275 ? 42.894 -27.936 -13.229 1.00 35.84 1275 ARG A O 1
ATOM 9563 N N . ILE A 1 1276 ? 43.450 -26.722 -15.032 1.00 40.31 1276 ILE A N 1
ATOM 9564 C CA . ILE A 1 1276 ? 44.857 -27.112 -15.104 1.00 40.31 1276 ILE A CA 1
ATOM 9565 C C . ILE A 1 1276 ? 45.641 -25.869 -14.697 1.00 40.31 1276 ILE A C 1
ATOM 9567 O O . ILE A 1 1276 ? 45.466 -24.821 -15.307 1.00 40.31 1276 ILE A O 1
ATOM 9571 N N . LEU A 1 1277 ? 46.396 -26.025 -13.605 1.00 45.25 1277 LEU A N 1
ATOM 9572 C CA . LEU A 1 1277 ? 47.653 -25.353 -13.254 1.00 45.25 1277 LEU A CA 1
ATOM 9573 C C . LEU A 1 1277 ? 47.958 -24.078 -14.056 1.00 45.25 1277 LEU A C 1
ATOM 9575 O O . LEU A 1 1277 ? 48.353 -24.199 -15.207 1.00 45.25 1277 LEU A O 1
ATOM 9579 N N . ASN A 1 1278 ? 47.809 -22.903 -13.435 1.00 33.66 1278 ASN A N 1
ATOM 9580 C CA . ASN A 1 1278 ? 48.618 -21.701 -13.708 1.00 33.66 1278 ASN A CA 1
ATOM 9581 C C . ASN A 1 1278 ? 48.427 -20.644 -12.595 1.00 33.66 1278 ASN A C 1
ATOM 9583 O O . ASN A 1 1278 ? 48.223 -19.473 -12.876 1.00 33.66 1278 ASN A O 1
ATOM 9587 N N . ASP A 1 1279 ? 48.490 -21.077 -11.331 1.00 31.55 1279 ASP A N 1
ATOM 9588 C CA . ASP A 1 1279 ? 49.047 -20.232 -10.264 1.00 31.55 1279 ASP A CA 1
ATOM 9589 C C . ASP A 1 1279 ? 50.411 -20.847 -9.910 1.00 31.55 1279 ASP A C 1
ATOM 9591 O O . ASP A 1 1279 ? 50.538 -21.667 -8.996 1.00 31.55 1279 ASP A O 1
ATOM 9595 N N . GLN A 1 1280 ? 51.394 -20.536 -10.759 1.00 33.12 1280 GLN A N 1
ATOM 9596 C CA . GLN A 1 1280 ? 52.762 -20.245 -10.339 1.00 33.12 1280 GLN A CA 1
ATOM 9597 C C . GLN A 1 1280 ? 52.957 -18.742 -10.462 1.00 33.12 1280 GLN A C 1
ATOM 9599 O O . GLN A 1 1280 ? 52.494 -18.200 -11.493 1.00 33.12 1280 GLN A O 1
#

Sequence (1280 aa):
MSASHRLLTLAAAMVLTGIGGFSGQAAAAATNLGSTPPDLTTSVAPNIAVTFDDSGSMQSDFMGDNVPFITSPLKAWDQSQPWFCAGVIDPRVTDTKNNASKTMNGVYYNPNIKYATAVNANGTPFANADATLQAVWLNGIDVNRPDNAVKTLDAVLPLGNRNSLGNYLDSRVSNIVATYTYKADGKTVKSDDRWVCGTNASNPFNGSLKDPDTGAKPVGGPYYWRLKTGVNITNSDGSMNTSTLYLATNWEAVSVPKSQYQNFANWFAYYRTRNMMTRTALSQAFSKIGNSVRIAWQNMANATSTSKTPTNYDVQFNGAAALQDIGDLNSAVRASFYKWMLQVVGGNSTPSRGATIRAGEVFRQPLVPKSADATVKAFDPYWNGLTTSDSADLVCRKNFHMLVTDGYWNDTVGSKVVDPTLPKTGANKAVGMDGINSQTAQTLPDNRSYSPTDSFSKIYGNVAGTIYASSMANIAWYYWSTDLQPDLANGVKPYWKDLTASTPVEPTDPGANNTVYWNPVNDPATWQHVSQFFVTLGVAGTLQYPDDYPALLAGTKAWPRPVNNAPEGVDDTWHAAINSRGGFFNASDPSSLVTSLVNIINSVISASSSAVSPALSDGVLGPNAMTYVPNFSSADWTGTLTAYPLTATGARGTADWEAAGFLAKRTDRVIVTSAGPGEGNGVEFLYTNLTTSQAKIMDSKDGSLTTYVSDSKGVNRVNWVRGSTTDEGSLLRTRGKLLGAVVNAQPVYVAYPSSGYRDFFPPNPATPNTQSPETAAYNGSTPDPTKSYSAFVAANLNRMPTLYVAANDGMLHAFDAQPSAKSTTAGRELWAYVPDAVYRKLWFFSQKDGFLYRPTVDSTPVIRDVYFSQNAKSAVGWHTILVGGLRYGGRGIYALDVTKSGVTDAPGASKKVLWEFNSDSTNGANLGYTFGQPNIGRLSNGKWVVLVPAGYFPTDSTDPAYGAPAAANTVSSLFILDAQTGALIKELKTPASYGNQTITSYGLSSPVLGDYDNDQIDDVAFAGDLVGNLWRFNLNDLTTVDLVYKPDAGTEGTQPITVMPRLFPDPNSQNFMVVFGTGKFLGDDDRTSTGAATQSVYGIRDLGKTVKTGLPWTKDKLVQQIMDQTSTGVRGLTTNPAPTDAKPGGWYFDLILNGVNGGEKVVVTPTALFNTNRAIITTLIPTSPDPCNPGRAGAIMVVDSSTGGAGAGVSGGSYGADSPFTVAGSRVDNPPATGGLPAATGLGGGNVIVPGVTVTGSSAAFSVGSPIWRRRSWRILNDQ

Secondary structure (DSSP, 8-state):
--THHHHHHHHHHHHHSSSTT-------------SS-TTT---PPPEEEEEE--BGGGG-SSS-SS-TT---GGGTT-TTSGGGG-SBS-TT---TTSGGGSBS-TTS--TTS--PPPB-TTSPBPPPP-TTSSSEES-HHHHH-SSS-------EES-TTPPP-S-TT---EE-SS-EEEEEETTEEEEEE-S--SSTTPPPSTBTTSPPTTT----BS--EEEEEPTT---B-TTSSB-HHHHT-GGGEEEEEPPGGGHHHHHHHHHHTSSHHHHHHHHHHHHHHT--S--EEEEEESS-----S-BTTBS----SS----EE--STT-HHHHHHHHHHTT----B---HHHHHHHHHHHHTPPPPPTTS-HHHHTT-SS--S--STT----TT--EEEEEEESS----EETTEE-PPPPPPPPTT-PPP-SS--TTS-EE-TTSPEE-TTSTTTHHHH-BSSS--TT-HHHHHHHHHHS-S-TTSPP-PPPB-S----SS---TT-GGGSHHHHT-TT-B---SS-EEEEEEE-S---SS-TTTTHHHHHTTSSPBPPP-TTSHHHHHHHHHHHHHTT-EEEE-SSHHHHHHHHHHHHHHHT-------PPEES-SEE-TT-EEEEEEE-TTT-BEEEEEEEBPTTS-B-S--EEHHHHHTT-S---EEEESSSSTT-EEE--GGGS-HHHHHHHTBSSS-SSS--B-S-HHHHHHHHHT--TTBTTTB---S-SSBP--SPPPEEE-S------S--PPPTTSTTS--HHHHHHHSSS--GGGSHHHHHHHTTTPPPEEEEEETTTEEEEEE-S-TTT-TTTT-EEEEEE-GGGHHHHGGGGBSSS------S-SPPEEEEEEE-S-SSSPSEEEEEEEEE-BTT-SEEEEEE-SS----SHHHHHTTEEEEEETTSTT-TT--BB-SPPEEEE-TTS-EEEEEE--B----TTSTTTT-GGGG-SS-EEEEEETTT--EEEEEEPPSEETTEE-----B---EEE-SSSSS---EEEEEBTTS-EEEEETTTS--EEEEE-PPTT-TTSS-B-SPPEEEE-TTSSSEEEEEE-B--SSGGGG--TTPPPPEEEEEE---TT--TTPSB-GGGSEEE-EEE-TT-EEEE-----SBTTBTTEEEEES-BTTB----B--SBPEEEGGGTEEEEEEEEE--S-TT---EEEEEEEEETTTSSBPTTB-S----TT-S-EEEEEEESS--SSSB---EEETTSEEEEEEEEEBTT-SSEEEEEE--------------